Protein AF-A0A9X3EJ93-F1 (afdb_monomer_lite)

Organism: NCBI:txid889268

InterPro domains:
  IPR007197 Radical SAM [PF04055] (9-155)
  IPR007197 Radical SAM [SFLDS00029] (7-329)
  IPR013785 Aldolase-type TIM barrel [G3DSA:3.20.20.70] (2-348)
  IPR023867 Anaerobic sulphatase maturase, radical SAM [PTHR43273] (8-350)
  IPR026337 Alpha-ketoglutarate-HExxH-type peptide, beta-hydroxylase domain [TIGR04267] (682-859)
  IPR058240 Radical SAM superfamily [SSF102114] (10-313)

Foldseek 3Di:
DAAEEAQQAADDQFDQVLDLLVQLVLLVVTDPFFDLVLQVVLCVVPLGAHAYDHNASVVPPVVSVLVVLVSNCVRPVAYEYEHCQLNDDDVNLVSCVVSVYAYEHEAAAAAQLRCSSDNLDSVVSRVSSVNSVVSLLVCLQVVHHYEYEHEAWPRAQAPVRLVRRLVRVLVSLVSPHQEYEYHQRQPLDVVSCVVIHDDLVSLLVSVVSVVVSCVVRVSYDYQVLVLLLCLQVLHNPPHQQQQQLAAPQAGPRYFYQYRSRWTWDDCLLVSFSFTWHHWPAAANLLLLLQCPFDVVLQHQHPPLCCNRRVLTDLSQGVVSHSSGRHPNVSNSVSSSVVSCVVCVVVVHHTLSRDPCVLVLSLQQQVQNLVRHRDRSVVSVVCVVVVVDPRDSPSPPFRHWDKIKIWSTPVLCVPQVVLLVVLLVLLVPFDADDDPPLQPDDDPFSQLVCLAVFDFDEDEDDADLQQDCLCVVSSLHQHPTHDNHRHRPVVVVVSVVSLVVSCVVPVSSSVSSVVVSQWKWKWKDESQKIWIDTQTMIMITGGDHDSGIGMYIYQGPDHDDVGRATNDPPHHRPPPDDPQPDDPVVVVSSDDDSAPAQPPPPDDDDQQLLCLLDQDPVCSNLVLLLVLLCSRPVCVVVVLVVQLVPAPDADLVSLAGQDADPQADPVCPQKGFDDSPDVLQVLLLVLLVLPVRLNVNLSSFARYETEIDGPPDDLAAPPVDDAKDKDDDLNHTRYIYIYRRYSLNRNLRSQLRSQQSSCSSVQQDQQHRNFLFDFDQNDWFQALVCNVDTGGVSNSCSRLRSLLSSLLSLLSSLVPDDDLVVNVVSLVVNVSSLVSNVVSLVRCVVDTDGDPSNVSNNVSNSVSSVVSSVSSVVSNVVNVVVD

Secondary structure (DSSP, 8-state):
-EEEEETTTT--SS--TT-TTHHHHHTT---S---HHHHHHHHHT--S-EEE-SS-GGGS-HHHHHHHHHHHHHHHS-EEEEE-STT--HHHHHHHHHTTEEEEEE--SSGGGGTTS--SSHHHHHHHHHHHHHHHHHHHHTT--EEEEEEE-TTT-STTTHHHHHHHHHHHHHTT--EEEEEEPP-SSHHHHHHH---HHHHHHHHHHHHHHHHHSTTSEEHHHHHHHHHHTT--TTS-GGGS---TTT-SSEEEEETTS-EE--GGG-TTS---PPPSS---HHHHHHHHS-GGGT--TT-TTHHHHTT--GGGBGGG-TTSPBTTHHHHHHHHHHHHHHHHHTT---GGG-TTHHHHHHHHHHHHHTT----HHHHHHHHHTT-----S----SPPP-EEEEES-HHHHHHHHHHHHHHHHHHHHSPPPPPPGGGS-----SSGGGGG-PPBEEEE----GGG--TTGGGT--S-SSPPSSTT-HHHHHHHHHHHHHHHHH-HHHHHHHHHHHTS-EEEEEETTEEEEE-SSEEEEEE----SS-EEEEE--SSPPTTPPP-SSTTSPPPP---GGGS-GGGTTSS-S----PPP--TTPPPP-GGGGSS--TT-HHHHHHHHHHHHH-TTHHHHHHHHHHH-SEEETTTTEEE---SSS-TT-TTEEEPPTT-HHHHHHHHHHTTSHHHHHHHHHH--EEEEEEETT-----TTTS----EE--GGGTTEEEEE-SSHHHHHHHHHHHHHHHHHHHTTB-SS-BSSSB-S-TTSEEE-SS-TTSEEEHHHHHHHHHHHHHHHHHHHHHHHT---HHHHHHHHHHHHHHHHHHHHHHHHHHHH--B-HHHHHHHHHHHHHHHHHHHHHHHHHHHHTT--

pLDDT: mean 89.88, std 12.94, range [26.38, 98.69]

Radius of gyration: 32.21 Å; chains: 1; bounding box: 77×62×106 Å

Structure (mmCIF, N/CA/C/O backbone):
data_AF-A0A9X3EJ93-F1
#
_entry.id   AF-A0A9X3EJ93-F1
#
loop_
_atom_site.group_PDB
_atom_site.id
_atom_site.type_symbol
_atom_site.label_atom_id
_atom_site.label_alt_id
_atom_site.label_comp_id
_atom_site.label_asym_id
_atom_site.label_entity_id
_atom_site.label_seq_id
_atom_site.pdbx_PDB_ins_code
_atom_site.Cartn_x
_atom_site.Cartn_y
_atom_site.Cartn_z
_atom_site.occupancy
_atom_site.B_iso_or_equiv
_atom_site.auth_seq_id
_atom_site.auth_comp_id
_atom_site.auth_asym_id
_atom_site.auth_atom_id
_atom_site.pdbx_PDB_model_num
ATOM 1 N N . MET A 1 1 ? 1.593 -12.020 22.211 1.00 56.47 1 MET A N 1
ATOM 2 C CA . MET A 1 1 ? 2.128 -12.352 20.877 1.00 56.47 1 MET A CA 1
ATOM 3 C C . MET A 1 1 ? 1.219 -13.415 20.310 1.00 56.47 1 MET A C 1
ATOM 5 O O . MET A 1 1 ? 1.053 -14.423 20.987 1.00 56.47 1 MET A O 1
ATOM 9 N N . GLY A 1 2 ? 0.562 -13.152 19.185 1.00 81.50 2 GLY A N 1
ATOM 10 C CA . GLY A 1 2 ? -0.388 -14.089 18.581 1.00 81.50 2 GLY A CA 1
ATOM 11 C C . GLY A 1 2 ? 0.118 -14.597 17.238 1.00 81.50 2 GLY A C 1
ATOM 12 O O . GLY A 1 2 ? 0.875 -13.901 16.552 1.00 81.50 2 GLY A O 1
ATOM 13 N N . ILE A 1 3 ? -0.285 -15.810 16.878 1.00 94.38 3 ILE A N 1
ATOM 14 C CA . ILE A 1 3 ? -0.180 -16.284 15.500 1.00 94.38 3 ILE A CA 1
ATOM 15 C C . ILE A 1 3 ? -1.389 -15.735 14.734 1.00 94.38 3 ILE A C 1
ATOM 17 O O . ILE A 1 3 ? -2.518 -15.873 15.200 1.00 94.38 3 ILE A O 1
ATOM 21 N N . GLU A 1 4 ? -1.169 -15.098 13.587 1.00 95.62 4 GLU A N 1
ATOM 22 C CA . GLU A 1 4 ? -2.251 -14.663 12.695 1.00 95.62 4 GLU A CA 1
ATOM 23 C C . GLU A 1 4 ? -2.308 -15.602 11.498 1.00 95.62 4 GLU A C 1
ATOM 25 O O . GLU A 1 4 ? -1.418 -15.603 10.652 1.00 95.62 4 GLU A O 1
ATOM 30 N N . VAL A 1 5 ? -3.353 -16.417 11.428 1.00 96.75 5 VAL A N 1
ATOM 31 C CA . VAL A 1 5 ? -3.551 -17.357 10.325 1.00 96.75 5 VAL A CA 1
ATOM 32 C C . VAL A 1 5 ? -4.367 -16.657 9.249 1.00 96.75 5 VAL A C 1
ATOM 34 O O . VAL A 1 5 ? -5.484 -16.214 9.517 1.00 96.75 5 VAL A O 1
ATOM 37 N N . ARG A 1 6 ? -3.811 -16.554 8.038 1.00 95.25 6 ARG A N 1
ATOM 38 C CA . ARG A 1 6 ? -4.387 -15.834 6.893 1.00 95.25 6 ARG A CA 1
ATOM 39 C C . ARG A 1 6 ? -4.517 -16.771 5.687 1.00 95.25 6 ARG A C 1
ATOM 41 O O . ARG A 1 6 ? -3.750 -16.637 4.733 1.00 95.25 6 ARG A O 1
ATOM 48 N N . PRO A 1 7 ? -5.484 -17.712 5.667 1.00 94.75 7 PRO A N 1
ATOM 49 C CA . PRO A 1 7 ? -5.540 -18.726 4.612 1.00 94.75 7 PRO A CA 1
ATOM 50 C C . PRO A 1 7 ? -5.635 -18.110 3.208 1.00 94.75 7 PRO A C 1
ATOM 52 O O . PRO A 1 7 ? -4.952 -18.526 2.284 1.00 94.75 7 PRO A O 1
ATOM 55 N N . LEU A 1 8 ? -6.420 -17.043 3.052 1.00 92.31 8 LEU A N 1
ATOM 56 C CA . LEU A 1 8 ? -6.577 -16.320 1.784 1.00 92.31 8 LEU A CA 1
ATOM 57 C C . LEU A 1 8 ? -5.750 -15.021 1.722 1.00 92.31 8 LEU A C 1
ATOM 59 O O . LEU A 1 8 ? -6.073 -14.112 0.950 1.00 92.31 8 LEU A O 1
ATOM 63 N N . GLY A 1 9 ? -4.709 -14.907 2.553 1.00 92.00 9 GLY A N 1
ATOM 64 C CA . GLY A 1 9 ? -3.882 -13.709 2.672 1.00 92.00 9 GLY A CA 1
ATOM 65 C C . GLY A 1 9 ? -4.727 -12.457 2.924 1.00 92.00 9 GLY A C 1
ATOM 66 O O . GLY A 1 9 ? -5.535 -12.391 3.852 1.00 92.00 9 GLY A O 1
ATOM 67 N N . VAL A 1 10 ? -4.571 -11.454 2.059 1.00 90.69 10 VAL A N 1
ATOM 68 C CA . VAL A 1 10 ? -5.256 -10.152 2.158 1.00 90.69 10 VAL A CA 1
ATOM 69 C C . VAL A 1 10 ? -6.577 -10.075 1.391 1.00 90.69 10 VAL A C 1
ATOM 71 O O . VAL A 1 10 ? -7.129 -8.990 1.235 1.00 90.69 10 VAL A O 1
ATOM 74 N N . ARG A 1 11 ? -7.112 -11.184 0.873 1.00 91.00 11 ARG A N 1
ATOM 75 C CA . ARG A 1 11 ? -8.357 -11.175 0.089 1.00 91.00 11 ARG A CA 1
ATOM 76 C C . ARG A 1 11 ? -9.578 -10.852 0.958 1.00 91.00 11 ARG A C 1
ATOM 78 O O . ARG A 1 11 ? -9.720 -11.404 2.041 1.00 91.00 11 ARG A O 1
ATOM 85 N N . CYS A 1 12 ? -10.487 -10.008 0.465 1.00 92.94 12 CYS A N 1
ATOM 86 C CA . CYS A 1 12 ? -11.720 -9.614 1.163 1.00 92.94 12 CYS A CA 1
ATOM 87 C C . CYS A 1 12 ? -12.868 -9.378 0.169 1.00 92.94 12 CYS A C 1
ATOM 89 O O . CYS A 1 12 ? -12.625 -9.145 -1.015 1.00 92.94 12 CYS A O 1
ATOM 91 N N . ASN A 1 13 ? -14.105 -9.425 0.661 1.00 92.50 13 ASN A N 1
ATOM 92 C CA . ASN A 1 13 ? -15.338 -9.161 -0.088 1.00 92.50 13 ASN A CA 1
ATOM 93 C C . ASN A 1 13 ? -15.761 -7.681 -0.104 1.00 92.50 13 ASN A C 1
ATOM 95 O O . ASN A 1 13 ? -16.669 -7.325 -0.850 1.00 92.50 13 ASN A O 1
ATOM 99 N N . ILE A 1 14 ? -15.112 -6.830 0.693 1.00 91.38 14 ILE A N 1
ATOM 100 C CA . ILE A 1 14 ? -15.251 -5.369 0.644 1.00 91.38 14 ILE A CA 1
ATOM 101 C C . ILE A 1 14 ? -13.889 -4.717 0.369 1.00 91.38 14 ILE A C 1
ATOM 103 O O . ILE A 1 14 ? -12.831 -5.340 0.529 1.00 91.38 14 ILE A O 1
ATOM 107 N N . GLY A 1 15 ? -13.918 -3.461 -0.068 1.00 91.44 15 GLY A N 1
ATOM 108 C CA . GLY A 1 15 ? -12.743 -2.667 -0.418 1.00 91.44 15 GLY A CA 1
ATOM 109 C C . GLY A 1 15 ? -12.712 -1.363 0.365 1.00 91.44 15 GLY A C 1
ATOM 110 O O . GLY A 1 15 ? -12.912 -0.304 -0.225 1.00 91.44 15 GLY A O 1
ATOM 111 N N . CYS A 1 16 ? -12.485 -1.435 1.685 1.00 92.69 16 CYS A N 1
ATOM 112 C CA . CYS A 1 16 ? -12.379 -0.238 2.523 1.00 92.69 16 CYS A CA 1
ATOM 113 C C . CYS A 1 16 ? -11.343 0.726 1.934 1.00 92.69 16 CYS A C 1
ATOM 115 O O . CYS A 1 16 ? -10.216 0.324 1.632 1.00 92.69 16 CYS A O 1
ATOM 117 N N . GLN A 1 17 ? -11.711 1.999 1.795 1.00 89.56 17 GLN A N 1
ATOM 118 C CA . GLN A 1 17 ? -10.879 2.953 1.053 1.00 89.56 17 GLN A CA 1
ATOM 119 C C . GLN A 1 17 ? -9.556 3.266 1.761 1.00 89.56 17 GLN A C 1
ATOM 121 O O . GLN A 1 17 ? -8.587 3.627 1.107 1.00 89.56 17 GLN A O 1
ATOM 126 N N . TYR A 1 18 ? -9.503 3.069 3.078 1.00 90.38 18 TYR A N 1
ATOM 127 C CA . TYR A 1 18 ? -8.316 3.275 3.907 1.00 90.38 18 TYR A CA 1
ATOM 128 C C . TYR A 1 18 ? -7.540 1.994 4.240 1.00 90.38 18 TYR A C 1
ATOM 130 O O . TYR A 1 18 ? -6.658 2.012 5.094 1.00 90.38 18 TYR A O 1
ATOM 138 N N . CYS A 1 19 ? -7.909 0.844 3.669 1.00 91.56 19 CYS A N 1
ATOM 139 C CA . CYS A 1 19 ? -7.338 -0.432 4.092 1.00 91.56 19 CYS A CA 1
ATOM 140 C C . CYS A 1 19 ? -5.816 -0.465 3.882 1.00 91.56 19 CYS A C 1
ATOM 142 O O . CYS A 1 19 ? -5.356 -0.491 2.742 1.00 91.56 19 CYS A O 1
ATOM 144 N N . TYR A 1 20 ? -5.047 -0.587 4.968 1.00 88.94 20 TYR A N 1
ATOM 145 C CA . TYR A 1 20 ? -3.577 -0.656 4.912 1.00 88.94 20 TYR A CA 1
ATOM 146 C C . TYR A 1 20 ? -3.042 -1.875 4.133 1.00 88.94 20 TYR A C 1
ATOM 148 O O . TYR A 1 20 ? -1.869 -1.959 3.787 1.00 88.94 20 TYR A O 1
ATOM 156 N N . GLN A 1 21 ? -3.903 -2.860 3.851 1.00 89.75 21 GLN A N 1
ATOM 157 C CA . GLN A 1 21 ? -3.575 -4.026 3.025 1.00 89.75 21 GLN A CA 1
ATOM 158 C C . GLN A 1 21 ? -3.773 -3.780 1.515 1.00 89.75 21 GLN A C 1
ATOM 160 O O . GLN A 1 21 ? -3.529 -4.687 0.719 1.00 89.75 21 GLN A O 1
ATOM 165 N N . ASN A 1 22 ? -4.239 -2.597 1.089 1.00 87.56 22 ASN A N 1
ATOM 166 C CA . ASN A 1 22 ? -4.418 -2.277 -0.333 1.00 87.56 22 ASN A CA 1
ATOM 167 C C . ASN A 1 22 ? -3.111 -2.407 -1.135 1.00 87.56 22 ASN A C 1
ATOM 169 O O . ASN A 1 22 ? -3.149 -3.101 -2.150 1.00 87.56 22 ASN A O 1
ATOM 173 N N . PRO A 1 23 ? -1.942 -1.925 -0.659 1.00 86.12 23 PRO A N 1
ATOM 174 C CA . PRO A 1 23 ? -0.677 -2.151 -1.358 1.00 86.12 23 PRO A CA 1
ATOM 175 C C . PRO A 1 23 ? -0.391 -3.632 -1.643 1.00 86.12 23 PRO A C 1
ATOM 177 O O . PRO A 1 23 ? 0.069 -3.973 -2.728 1.00 86.12 23 PRO A O 1
ATOM 180 N N . GLN A 1 24 ? -0.713 -4.537 -0.709 1.00 87.25 24 GLN A N 1
ATOM 181 C CA . GLN A 1 24 ? -0.532 -5.986 -0.894 1.00 87.25 24 GLN A CA 1
ATOM 182 C C . GLN A 1 24 ? -1.488 -6.565 -1.950 1.00 87.25 24 GLN A C 1
ATOM 184 O O . GLN A 1 24 ? -1.129 -7.495 -2.674 1.00 87.25 24 GLN A O 1
ATOM 189 N N . ARG A 1 25 ? -2.706 -6.019 -2.067 1.00 86.12 25 ARG A N 1
ATOM 190 C CA . ARG A 1 25 ? -3.660 -6.405 -3.120 1.00 86.12 25 ARG A CA 1
ATOM 191 C C . ARG A 1 25 ? -3.220 -5.897 -4.485 1.00 86.12 25 ARG A C 1
ATOM 193 O O . ARG A 1 25 ? -3.247 -6.666 -5.444 1.00 86.12 25 ARG A O 1
ATOM 200 N N . ASP A 1 26 ? -2.773 -4.648 -4.542 1.00 82.81 26 ASP A N 1
ATOM 201 C CA . ASP A 1 26 ? -2.318 -3.981 -5.762 1.00 82.81 26 ASP A CA 1
ATOM 202 C C . ASP A 1 26 ? -1.024 -4.603 -6.300 1.00 82.81 26 ASP A C 1
ATOM 204 O O . ASP A 1 26 ? -0.853 -4.725 -7.512 1.00 82.81 26 ASP A O 1
ATOM 208 N N . ALA A 1 27 ? -0.150 -5.084 -5.410 1.00 83.56 27 ALA A N 1
ATOM 209 C CA . ALA A 1 27 ? 1.037 -5.858 -5.766 1.00 83.56 27 ALA A CA 1
ATOM 210 C C . ALA A 1 27 ? 0.713 -7.217 -6.410 1.00 83.56 27 ALA A C 1
ATOM 212 O O . ALA A 1 27 ? 1.582 -7.827 -7.025 1.00 83.56 27 ALA A O 1
ATOM 213 N N . GLY A 1 28 ? -0.522 -7.716 -6.289 1.00 78.50 28 GLY A N 1
ATOM 214 C CA . GLY A 1 28 ? -0.966 -8.932 -6.971 1.00 78.50 28 GLY A CA 1
ATOM 215 C C . GLY A 1 28 ? -0.454 -10.248 -6.374 1.00 78.50 28 GLY A C 1
ATOM 216 O O . GLY A 1 28 ? -0.796 -11.308 -6.903 1.00 78.50 28 GLY A O 1
ATOM 217 N N . ASN A 1 29 ? 0.271 -10.208 -5.250 1.00 75.06 29 ASN A N 1
ATOM 218 C CA . ASN A 1 29 ? 0.803 -11.383 -4.539 1.00 75.06 29 ASN A CA 1
ATOM 219 C C . ASN A 1 29 ? -0.255 -12.118 -3.687 1.00 75.06 29 ASN A C 1
ATOM 221 O O . ASN A 1 29 ? 0.070 -12.811 -2.727 1.00 75.06 29 ASN A O 1
ATOM 225 N N . VAL A 1 30 ? -1.544 -11.944 -3.988 1.00 71.12 30 VAL A N 1
ATOM 226 C CA . VAL A 1 30 ? -2.630 -12.491 -3.167 1.00 71.12 30 VAL A CA 1
ATOM 227 C C . VAL A 1 30 ? -2.809 -13.980 -3.454 1.00 71.12 30 VAL A C 1
ATOM 229 O O . VAL A 1 30 ? -3.121 -14.375 -4.583 1.00 71.12 30 VAL A O 1
ATOM 232 N N . ALA A 1 31 ? -2.666 -14.803 -2.413 1.00 69.50 31 ALA A N 1
ATOM 233 C CA . ALA A 1 31 ? -2.884 -16.241 -2.489 1.00 69.50 31 ALA A CA 1
ATOM 234 C C . ALA A 1 31 ? -4.291 -16.563 -3.029 1.00 69.50 31 ALA A C 1
ATOM 236 O O . ALA A 1 31 ? -5.313 -16.093 -2.523 1.00 69.50 31 ALA A O 1
ATOM 237 N N . ARG A 1 32 ? -4.352 -17.375 -4.093 1.00 69.88 32 ARG A N 1
ATOM 238 C CA . ARG A 1 32 ? -5.619 -17.838 -4.695 1.00 69.88 32 ARG A CA 1
ATOM 239 C C . ARG A 1 32 ? -6.115 -19.157 -4.110 1.00 69.88 32 ARG A C 1
ATOM 241 O O . ARG A 1 32 ? -7.277 -19.504 -4.309 1.00 69.88 32 ARG A O 1
ATOM 248 N N . ARG A 1 33 ? -5.220 -19.902 -3.468 1.00 83.75 33 ARG A N 1
ATOM 249 C CA . ARG A 1 33 ? -5.430 -21.231 -2.895 1.00 83.75 33 ARG A CA 1
ATOM 250 C C . ARG A 1 33 ? -4.765 -21.270 -1.525 1.00 83.75 33 ARG A C 1
ATOM 252 O O . ARG A 1 33 ? -3.841 -20.498 -1.284 1.00 83.75 33 ARG A O 1
ATOM 259 N N . TYR A 1 34 ? -5.241 -22.171 -0.682 1.00 94.19 34 TYR A N 1
ATOM 260 C CA . TYR A 1 34 ? -4.666 -22.480 0.618 1.00 94.19 34 TYR A CA 1
ATOM 261 C C . TYR A 1 34 ? -4.685 -23.993 0.830 1.00 94.19 34 TYR A C 1
ATOM 263 O O . TYR A 1 34 ? -5.449 -24.704 0.174 1.00 94.19 34 TYR A O 1
ATOM 271 N N . ASP A 1 35 ? -3.836 -24.461 1.731 1.00 96.19 35 ASP A N 1
ATOM 272 C CA . ASP A 1 35 ? -3.716 -25.835 2.186 1.00 96.19 35 ASP A CA 1
ATOM 273 C C . ASP A 1 35 ? -3.872 -25.843 3.713 1.00 96.19 35 ASP A C 1
ATOM 275 O O . ASP A 1 35 ? -2.984 -25.425 4.460 1.00 96.19 35 ASP A O 1
ATOM 279 N N . VAL A 1 36 ? -5.031 -26.312 4.181 1.00 97.19 36 VAL A N 1
ATOM 280 C CA . VAL A 1 36 ? -5.331 -26.413 5.617 1.00 97.19 36 VAL A CA 1
ATOM 281 C C . VAL A 1 36 ? -4.353 -27.345 6.325 1.00 97.19 36 VAL A C 1
ATOM 283 O O . VAL A 1 36 ? -3.990 -27.066 7.462 1.00 97.19 36 VAL A O 1
ATOM 286 N N . GLU A 1 37 ? -3.877 -28.406 5.670 1.00 97.75 37 GLU A N 1
ATOM 287 C CA . GLU A 1 37 ? -2.904 -29.319 6.275 1.00 97.75 37 GLU A CA 1
ATOM 288 C C . GLU A 1 37 ? -1.559 -28.629 6.477 1.00 97.75 37 GLU A C 1
ATOM 290 O O . GLU A 1 37 ? -0.913 -28.813 7.506 1.00 97.75 37 GLU A O 1
ATOM 295 N N . ALA A 1 38 ? -1.125 -27.816 5.511 1.00 96.62 38 ALA A N 1
ATOM 296 C CA . ALA A 1 38 ? 0.097 -27.031 5.652 1.00 96.62 38 ALA A CA 1
ATOM 297 C C . ALA A 1 38 ? -0.002 -26.039 6.812 1.00 96.62 38 ALA A C 1
ATOM 299 O O . ALA A 1 38 ? 0.922 -25.951 7.621 1.00 96.62 38 ALA A O 1
ATOM 300 N N . ILE A 1 39 ? -1.141 -25.354 6.935 1.00 97.56 39 ILE A N 1
ATOM 301 C CA . ILE A 1 39 ? -1.416 -24.452 8.056 1.00 97.56 39 ILE A CA 1
ATOM 302 C C . ILE A 1 39 ? -1.389 -25.227 9.381 1.00 97.56 39 ILE A C 1
ATOM 304 O O . ILE A 1 39 ? -0.672 -24.833 10.300 1.00 97.56 39 ILE A O 1
ATOM 308 N N . LEU A 1 40 ? -2.117 -26.344 9.482 1.00 97.75 40 LEU A N 1
ATOM 309 C CA . LEU A 1 40 ? -2.183 -27.160 10.697 1.00 97.75 40 LEU A CA 1
ATOM 310 C C . LEU A 1 40 ? -0.811 -27.706 11.102 1.00 97.75 40 LEU A C 1
ATOM 312 O O . LEU A 1 40 ? -0.473 -27.631 12.276 1.00 97.75 40 LEU A O 1
ATOM 316 N N . ARG A 1 41 ? 0.030 -28.157 10.159 1.00 97.25 41 ARG A N 1
ATOM 317 C CA . ARG A 1 41 ? 1.413 -28.585 10.460 1.00 97.25 41 ARG A CA 1
ATOM 318 C C . ARG A 1 41 ? 2.236 -27.478 11.123 1.00 97.25 41 ARG A C 1
ATOM 320 O O . ARG A 1 41 ? 3.029 -27.746 12.022 1.00 97.25 41 ARG A O 1
ATOM 327 N N . VAL A 1 42 ? 2.061 -26.234 10.682 1.00 96.12 42 VAL A N 1
ATOM 328 C CA . VAL A 1 42 ? 2.781 -25.077 11.238 1.00 96.12 42 VAL A CA 1
ATOM 329 C C . VAL A 1 42 ? 2.258 -24.713 12.623 1.00 96.12 42 VAL A C 1
ATOM 331 O O . VAL A 1 42 ? 3.055 -24.345 13.488 1.00 96.12 42 VAL A O 1
ATOM 334 N N . LEU A 1 43 ? 0.943 -24.822 12.829 1.00 96.25 43 LEU A N 1
ATOM 335 C CA . LEU A 1 43 ? 0.298 -24.592 14.120 1.00 96.25 43 LEU A CA 1
ATOM 336 C C . LEU A 1 43 ? 0.627 -25.693 15.136 1.00 96.25 43 LEU A C 1
ATOM 338 O O . LEU A 1 43 ? 0.886 -25.383 16.290 1.00 96.25 43 LEU A O 1
ATOM 342 N N . GLU A 1 44 ? 0.703 -26.956 14.718 1.00 96.44 44 GLU A N 1
ATOM 343 C CA . GLU A 1 44 ? 1.130 -28.076 15.568 1.00 96.44 44 GLU A CA 1
ATOM 344 C C . GLU A 1 44 ? 2.545 -27.842 16.121 1.00 96.44 44 GLU A C 1
ATOM 346 O O . GLU A 1 44 ? 2.819 -28.055 17.302 1.00 96.44 44 GLU A O 1
ATOM 351 N N . ALA A 1 45 ? 3.439 -27.317 15.277 1.00 95.31 45 ALA A N 1
ATOM 352 C CA . ALA A 1 45 ? 4.811 -26.994 15.650 1.00 95.31 45 ALA A CA 1
ATOM 353 C C . ALA A 1 45 ? 4.951 -25.726 16.524 1.00 95.31 45 ALA A C 1
ATOM 355 O O . ALA A 1 45 ? 6.051 -25.437 16.998 1.00 95.31 45 ALA A O 1
ATOM 356 N N . ASP A 1 46 ? 3.885 -24.943 16.731 1.00 92.50 46 ASP A N 1
ATOM 357 C CA . ASP A 1 46 ? 3.915 -23.679 17.475 1.00 92.50 46 ASP A CA 1
ATOM 358 C C . ASP A 1 46 ? 2.871 -23.676 18.601 1.00 92.50 46 ASP A C 1
ATOM 360 O O . ASP A 1 46 ? 1.682 -23.506 18.350 1.00 92.50 46 ASP A O 1
ATOM 364 N N . PRO A 1 47 ? 3.275 -23.798 19.877 1.00 91.00 47 PRO A N 1
ATOM 365 C CA . PRO A 1 47 ? 2.332 -23.999 20.978 1.00 91.00 47 PRO A CA 1
ATOM 366 C C . PRO A 1 47 ? 1.500 -22.753 21.325 1.00 91.00 47 PRO A C 1
ATOM 368 O O . PRO A 1 47 ? 0.691 -22.789 22.256 1.00 91.00 47 PRO A O 1
ATOM 371 N N . ARG A 1 48 ? 1.725 -21.619 20.651 1.00 93.50 48 ARG A N 1
ATOM 372 C CA . ARG A 1 48 ? 1.029 -20.360 20.933 1.00 93.50 48 ARG A CA 1
ATOM 373 C C . ARG A 1 48 ? -0.373 -20.367 20.313 1.00 93.50 48 ARG A C 1
ATOM 375 O O . ARG A 1 48 ? -0.536 -20.838 19.194 1.00 93.50 48 ARG A O 1
ATOM 382 N N . PRO A 1 49 ? -1.369 -19.751 20.973 1.00 94.38 49 PRO A N 1
ATOM 383 C CA . PRO A 1 49 ? -2.694 -19.609 20.389 1.00 94.38 49 PRO A CA 1
ATOM 384 C C . PRO A 1 49 ? -2.662 -18.740 19.128 1.00 94.38 49 PRO A C 1
ATOM 386 O O . PRO A 1 49 ? -1.898 -17.768 19.029 1.00 94.38 49 PRO A O 1
ATOM 389 N N . PHE A 1 50 ? -3.557 -19.058 18.197 1.00 95.94 50 PHE A N 1
ATOM 390 C CA . PHE A 1 50 ? -3.725 -18.323 16.952 1.00 95.94 50 PHE A CA 1
ATOM 391 C C . PHE A 1 50 ? -5.064 -17.579 16.891 1.00 95.94 50 PHE A C 1
ATOM 393 O O . PHE A 1 50 ? -6.013 -17.862 17.625 1.00 95.94 50 PHE A O 1
ATOM 400 N N . SER A 1 51 ? -5.124 -16.598 15.998 1.00 95.94 51 SER A N 1
ATOM 401 C CA . SER A 1 51 ? -6.351 -15.947 15.558 1.00 95.94 51 SER A CA 1
ATOM 402 C C . SER A 1 51 ? -6.488 -16.142 14.059 1.00 95.94 51 SER A C 1
ATOM 404 O O . SER A 1 51 ? -5.518 -15.960 13.320 1.00 95.94 51 SER A O 1
ATOM 406 N N . LEU A 1 52 ? -7.698 -16.448 13.602 1.00 97.38 52 LEU A N 1
ATOM 407 C CA . LEU A 1 52 ? -8.010 -16.321 12.185 1.00 97.38 52 LEU A CA 1
ATOM 408 C C . LEU A 1 52 ? -8.082 -14.833 11.831 1.00 97.38 52 LEU A C 1
ATOM 410 O O . LEU A 1 52 ? -8.740 -14.045 12.518 1.00 97.38 52 LEU A O 1
ATOM 414 N N . PHE A 1 53 ? -7.349 -14.458 10.792 1.00 94.12 53 PHE A N 1
ATOM 415 C CA . PHE A 1 53 ? -7.158 -13.087 10.335 1.00 94.12 53 PHE A CA 1
ATOM 416 C C . PHE A 1 53 ? -7.060 -13.068 8.797 1.00 94.12 53 PHE A C 1
ATOM 418 O O . PHE A 1 53 ? -7.228 -14.091 8.135 1.00 94.12 53 PHE A O 1
ATOM 425 N N . GLY A 1 54 ? -6.792 -11.905 8.206 1.00 85.44 54 GLY A N 1
ATOM 426 C CA . GLY A 1 54 ? -6.575 -11.743 6.767 1.00 85.44 54 GLY A CA 1
ATOM 427 C C . GLY A 1 54 ? -7.283 -10.509 6.228 1.00 85.44 54 GLY A C 1
ATOM 428 O O . GLY A 1 54 ? -7.461 -9.536 6.957 1.00 85.44 54 GLY A O 1
ATOM 429 N N . GLY A 1 55 ? -7.678 -10.546 4.954 1.00 88.25 55 GLY A N 1
ATOM 430 C CA . GLY A 1 55 ? -8.619 -9.561 4.417 1.00 88.25 55 GLY A CA 1
ATOM 431 C C . GLY A 1 55 ? -10.034 -9.782 4.968 1.00 88.25 55 GLY A C 1
ATOM 432 O O . GLY A 1 55 ? -10.563 -8.926 5.666 1.00 88.25 55 GLY A O 1
ATOM 433 N N . GLU A 1 56 ? -10.654 -10.926 4.666 1.00 95.62 56 GLU A N 1
ATOM 434 C CA . GLU A 1 56 ? -11.858 -11.428 5.345 1.00 95.62 56 GLU A CA 1
ATOM 435 C C . GLU A 1 56 ? -11.714 -12.927 5.618 1.00 95.62 56 GLU A C 1
ATOM 437 O O . GLU A 1 56 ? -11.701 -13.733 4.686 1.00 95.62 56 GLU A O 1
ATOM 442 N N . ALA A 1 57 ? -11.615 -13.299 6.897 1.00 96.12 57 ALA A N 1
ATOM 443 C CA . ALA A 1 57 ? -11.401 -14.682 7.316 1.00 96.12 57 ALA A CA 1
ATOM 444 C C . ALA A 1 57 ? -12.591 -15.593 6.972 1.00 96.12 57 ALA A C 1
ATOM 446 O O . ALA A 1 57 ? -12.387 -16.746 6.598 1.00 96.12 57 ALA A O 1
ATOM 447 N N . LEU A 1 58 ? -13.823 -15.075 7.025 1.00 97.19 58 LEU A N 1
ATOM 448 C CA . LEU A 1 58 ? -15.037 -15.856 6.759 1.00 97.19 58 LEU A CA 1
ATOM 449 C C . LEU A 1 58 ? -15.292 -16.115 5.263 1.00 97.19 58 LEU A C 1
ATOM 451 O O . LEU A 1 58 ? -16.310 -16.689 4.896 1.00 97.19 58 LEU A O 1
ATOM 455 N N . LEU A 1 59 ? -14.368 -15.716 4.379 1.00 95.62 59 LEU A N 1
ATOM 456 C CA . LEU A 1 59 ? -14.348 -16.194 2.992 1.00 95.62 59 LEU A CA 1
ATOM 457 C C . LEU A 1 59 ? -13.873 -17.645 2.868 1.00 95.62 59 LEU A C 1
ATOM 459 O O . LEU A 1 59 ? -14.078 -18.262 1.821 1.00 95.62 59 LEU A O 1
ATOM 463 N N . VAL A 1 60 ? -13.197 -18.168 3.891 1.00 95.75 60 VAL A N 1
ATOM 464 C CA . VAL A 1 60 ? -12.812 -19.577 3.952 1.00 95.75 60 VAL A CA 1
ATOM 465 C C . VAL A 1 60 ? -14.085 -20.414 4.160 1.00 95.75 60 VAL A C 1
ATOM 467 O O . VAL A 1 60 ? -14.888 -20.071 5.026 1.00 95.75 60 VAL A O 1
ATOM 470 N N . PRO A 1 61 ? -14.299 -21.494 3.385 1.00 96.38 61 PRO A N 1
ATOM 471 C CA . PRO A 1 61 ? -15.383 -22.445 3.595 1.00 96.38 61 PRO A CA 1
ATOM 472 C C . PRO A 1 61 ? -15.518 -22.865 5.060 1.00 96.38 61 PRO A C 1
ATOM 474 O O . PRO A 1 61 ? -14.528 -23.201 5.711 1.00 96.38 61 PRO A O 1
ATOM 477 N N . LEU A 1 62 ? -16.757 -22.897 5.558 1.00 97.62 62 LEU A N 1
ATOM 478 C CA . LEU A 1 62 ? -17.038 -23.169 6.968 1.00 97.62 62 LEU A CA 1
ATOM 479 C C . LEU A 1 62 ? -16.427 -24.491 7.447 1.00 97.62 62 LEU A C 1
ATOM 481 O O . LEU A 1 62 ? -15.854 -24.519 8.526 1.00 97.62 62 LEU A O 1
ATOM 485 N N . ALA A 1 63 ? -16.457 -25.546 6.629 1.00 97.81 63 ALA A N 1
ATOM 486 C CA . ALA A 1 63 ? -15.853 -26.833 6.980 1.00 97.81 63 ALA A CA 1
ATOM 487 C C . ALA A 1 63 ? -14.355 -26.713 7.322 1.00 97.81 63 ALA A C 1
ATOM 489 O O . ALA A 1 63 ? -13.890 -27.312 8.285 1.00 97.81 63 ALA A O 1
ATOM 490 N N . ASP A 1 64 ? -13.597 -25.896 6.586 1.00 98.12 64 ASP A N 1
ATOM 491 C CA . ASP A 1 64 ? -12.176 -25.675 6.867 1.00 98.12 64 ASP A CA 1
ATOM 492 C C . ASP A 1 64 ? -11.963 -24.756 8.079 1.00 98.12 64 ASP A C 1
ATOM 494 O O . ASP A 1 64 ? -11.040 -24.977 8.867 1.00 98.12 64 ASP A O 1
ATOM 498 N N . LEU A 1 65 ? -12.838 -23.762 8.276 1.00 98.44 65 LEU A N 1
ATOM 499 C CA . LEU A 1 65 ? -12.846 -22.943 9.493 1.00 98.44 65 LEU A CA 1
ATOM 500 C C . LEU A 1 65 ? -13.088 -23.801 10.740 1.00 98.44 65 LEU A C 1
ATOM 502 O O . LEU A 1 65 ? -12.364 -23.667 11.723 1.00 98.44 65 LEU A O 1
ATOM 506 N N . GLU A 1 66 ? -14.064 -24.710 10.694 1.00 98.44 66 GLU A N 1
ATOM 507 C CA . GLU A 1 66 ? -14.380 -25.632 11.786 1.00 98.44 66 GLU A CA 1
ATOM 508 C C . GLU A 1 66 ? -13.213 -26.569 12.097 1.00 98.44 66 GLU A C 1
ATOM 510 O O . GLU A 1 66 ? -12.965 -26.843 13.266 1.00 98.44 66 GLU A O 1
ATOM 515 N N . ARG A 1 67 ? -12.444 -27.008 11.093 1.00 98.44 67 ARG A N 1
ATOM 516 C CA . ARG A 1 67 ? -11.227 -27.807 11.314 1.00 98.44 67 ARG A CA 1
ATOM 517 C C . ARG A 1 67 ? -10.152 -27.024 12.061 1.00 98.44 67 ARG A C 1
ATOM 519 O O . ARG A 1 67 ? -9.599 -27.525 13.038 1.00 98.44 67 ARG A O 1
ATOM 526 N N . LEU A 1 68 ? -9.885 -25.787 11.640 1.00 98.31 68 LEU A N 1
ATOM 527 C CA . LEU A 1 68 ? -8.938 -24.907 12.331 1.00 98.31 68 LEU A CA 1
ATOM 528 C C . LEU A 1 68 ? -9.420 -24.611 13.758 1.00 98.31 68 LEU A C 1
ATOM 530 O O . LEU A 1 68 ? -8.649 -24.705 14.709 1.00 98.31 68 LEU A O 1
ATOM 534 N N . TRP A 1 69 ? -10.703 -24.305 13.939 1.00 98.50 69 TRP A N 1
ATOM 535 C CA . TRP A 1 69 ? -11.255 -24.025 15.260 1.00 98.50 69 TRP A CA 1
ATOM 536 C C . TRP A 1 69 ? -11.359 -25.254 16.163 1.00 98.50 69 TRP A C 1
ATOM 538 O O . TRP A 1 69 ? -11.203 -25.108 17.375 1.00 98.50 69 TRP A O 1
ATOM 548 N N . ALA A 1 70 ? -11.582 -26.449 15.617 1.00 98.62 70 ALA A N 1
ATOM 549 C CA . ALA A 1 70 ? -11.506 -27.700 16.366 1.00 98.62 70 ALA A CA 1
ATOM 550 C C . ALA A 1 70 ? -10.097 -27.883 16.937 1.00 98.62 70 ALA A C 1
ATOM 552 O O . ALA A 1 70 ? -9.957 -28.067 18.144 1.00 98.62 70 ALA A O 1
ATOM 553 N N . PHE A 1 71 ? -9.072 -27.697 16.099 1.00 98.19 71 PHE A N 1
ATOM 554 C CA . PHE A 1 71 ? -7.677 -27.715 16.530 1.00 98.19 71 PHE A CA 1
ATOM 555 C C . PHE A 1 71 ? -7.403 -26.679 17.635 1.00 98.19 71 PHE A C 1
ATOM 557 O O . PHE A 1 71 ? -6.863 -27.012 18.689 1.00 98.19 71 PHE A O 1
ATOM 564 N N . GLY A 1 72 ? -7.825 -25.423 17.455 1.00 97.56 72 GLY A N 1
ATOM 565 C CA . GLY A 1 72 ? -7.617 -24.385 18.472 1.00 97.56 72 GLY A CA 1
ATOM 566 C C . GLY A 1 72 ? -8.407 -24.615 19.767 1.00 97.56 72 GLY A C 1
ATOM 567 O O . GLY A 1 72 ? -7.918 -24.304 20.856 1.00 97.56 72 GLY A O 1
ATOM 568 N N . LEU A 1 73 ? -9.599 -25.215 19.683 1.00 98.19 73 LEU A N 1
ATOM 569 C CA . LEU A 1 73 ? -10.382 -25.618 20.850 1.00 98.19 73 LEU A CA 1
ATOM 570 C C . LEU A 1 73 ? -9.664 -26.723 21.631 1.00 98.19 73 LEU A C 1
ATOM 572 O O . LEU A 1 73 ? -9.529 -26.602 22.847 1.00 98.19 73 LEU A O 1
ATOM 576 N N . GLU A 1 74 ? -9.196 -27.762 20.944 1.00 97.88 74 GLU A N 1
ATOM 577 C CA . GLU A 1 74 ? -8.469 -28.882 21.544 1.00 97.88 74 GLU A CA 1
ATOM 578 C C . GLU A 1 74 ? -7.154 -28.416 22.183 1.00 97.88 74 GLU A C 1
ATOM 580 O O . GLU A 1 74 ? -6.866 -28.737 23.336 1.00 97.88 74 GLU A O 1
ATOM 585 N N . ARG A 1 75 ? -6.379 -27.590 21.470 1.00 96.50 75 ARG A N 1
ATOM 586 C CA . ARG A 1 75 ? -5.032 -27.193 21.894 1.00 96.50 75 ARG A CA 1
ATOM 587 C C . ARG A 1 75 ? -5.005 -26.050 22.908 1.00 96.50 75 ARG A C 1
ATOM 589 O O . ARG A 1 75 ? -4.097 -25.996 23.740 1.00 96.50 75 ARG A O 1
ATOM 596 N N . HIS A 1 76 ? -5.955 -25.117 22.827 1.00 95.88 76 HIS A N 1
ATOM 597 C CA . HIS A 1 76 ? -5.924 -23.854 23.581 1.00 95.88 76 HIS A CA 1
ATOM 598 C C . HIS A 1 76 ? -7.227 -23.532 24.328 1.00 95.88 76 HIS A C 1
ATOM 600 O O . HIS A 1 76 ? -7.307 -22.505 25.006 1.00 95.88 76 HIS A O 1
ATOM 606 N N . GLY A 1 77 ? -8.256 -24.375 24.217 1.00 96.69 77 GLY A N 1
ATOM 607 C CA . GLY A 1 77 ? -9.540 -24.193 24.899 1.00 96.69 77 GLY A CA 1
ATOM 608 C C . GLY A 1 77 ? -10.475 -23.165 24.254 1.00 96.69 77 GLY A C 1
ATOM 609 O O . GLY A 1 77 ? -11.533 -22.874 24.818 1.00 96.69 77 GLY A O 1
ATOM 610 N N . GLY A 1 78 ? -10.120 -22.612 23.093 1.00 96.44 78 GLY A N 1
ATOM 611 C CA . GLY A 1 78 ? -10.955 -21.677 22.345 1.00 96.44 78 GLY A CA 1
ATOM 612 C C . GLY A 1 78 ? -10.181 -20.921 21.273 1.00 96.44 78 GLY A C 1
ATOM 613 O O . GLY A 1 78 ? -8.977 -21.094 21.102 1.00 96.44 78 GLY A O 1
ATOM 614 N N . ASN A 1 79 ? -10.889 -20.049 20.561 1.00 97.56 79 ASN A N 1
ATOM 615 C CA . ASN A 1 79 ? -10.401 -19.443 19.326 1.00 97.56 79 ASN A CA 1
ATOM 616 C C . ASN A 1 79 ? -10.648 -17.934 19.293 1.00 97.56 79 ASN A C 1
ATOM 618 O O . ASN A 1 79 ? -11.442 -17.399 20.069 1.00 97.56 79 ASN A O 1
ATOM 622 N N . THR A 1 80 ? -9.998 -17.248 18.356 1.00 97.56 80 THR A N 1
ATOM 623 C CA . THR A 1 80 ? -10.295 -15.850 18.025 1.00 97.56 80 THR A CA 1
ATOM 624 C C . THR A 1 80 ? -10.398 -15.699 16.507 1.00 97.56 80 THR A C 1
ATOM 626 O O . THR A 1 80 ? -9.662 -16.353 15.765 1.00 97.56 80 THR A O 1
ATOM 629 N N . VAL A 1 81 ? -11.306 -14.846 16.037 1.00 98.19 81 VAL A N 1
ATOM 630 C CA . VAL A 1 81 ? -11.416 -14.450 14.626 1.00 98.19 81 VAL A CA 1
ATOM 631 C C . VAL A 1 81 ? -11.590 -12.940 14.519 1.00 98.19 81 VAL A C 1
ATOM 633 O O . VAL A 1 81 ? -12.322 -12.351 15.312 1.00 98.19 81 VAL A O 1
ATOM 636 N N . GLN A 1 82 ? -10.945 -12.319 13.533 1.00 97.75 82 GLN A N 1
ATOM 637 C CA . GLN A 1 82 ? -11.244 -10.952 13.107 1.00 97.75 82 GLN A CA 1
ATOM 638 C C . GLN A 1 82 ? -12.010 -10.989 11.780 1.00 97.75 82 GLN A C 1
ATOM 640 O O . GLN A 1 82 ? -11.544 -11.585 10.811 1.00 97.75 82 GLN A O 1
ATOM 645 N N . THR A 1 83 ? -13.168 -10.334 11.728 1.00 98.31 83 THR A N 1
ATOM 646 C CA . THR A 1 83 ? -14.041 -10.277 10.545 1.00 98.31 83 THR A CA 1
ATOM 647 C C . THR A 1 83 ? -14.574 -8.860 10.318 1.00 98.31 83 THR A C 1
ATOM 649 O O . THR A 1 83 ? -14.627 -8.039 11.237 1.00 98.31 83 THR A O 1
ATOM 652 N N . ASN A 1 84 ? -14.988 -8.549 9.091 1.00 97.75 84 ASN A N 1
ATOM 653 C CA . ASN A 1 84 ? -15.796 -7.373 8.773 1.00 97.75 84 ASN A CA 1
ATOM 654 C C . ASN A 1 84 ? -17.291 -7.555 9.121 1.00 97.75 84 ASN A C 1
ATOM 656 O O . ASN A 1 84 ? -18.061 -6.601 9.018 1.00 97.75 84 ASN A O 1
ATOM 660 N N . GLY A 1 85 ? -17.701 -8.765 9.519 1.00 97.81 85 GLY A N 1
ATOM 661 C CA . GLY A 1 85 ? -19.048 -9.102 9.989 1.00 97.81 85 GLY A CA 1
ATOM 662 C C . GLY A 1 85 ? -20.090 -9.338 8.893 1.00 97.81 85 GLY A C 1
ATOM 663 O O . GLY A 1 85 ? -21.154 -9.877 9.179 1.00 97.81 85 GLY A O 1
ATOM 664 N N . THR A 1 86 ? -19.789 -9.016 7.634 1.00 97.44 86 THR A N 1
ATOM 665 C CA . THR A 1 86 ? -20.774 -9.039 6.536 1.00 97.44 86 THR A CA 1
ATOM 666 C C . THR A 1 86 ? -21.219 -10.442 6.109 1.00 97.44 86 THR A C 1
ATOM 668 O O . THR A 1 86 ? -22.236 -10.579 5.429 1.00 97.44 86 THR A O 1
ATOM 671 N N . LEU A 1 87 ? -20.452 -11.473 6.482 1.00 97.38 87 LEU A N 1
ATOM 672 C CA . LEU A 1 87 ? -20.695 -12.883 6.149 1.00 97.38 87 LEU A CA 1
ATOM 673 C C . LEU A 1 87 ? -21.200 -13.706 7.342 1.00 97.38 87 LEU A C 1
ATOM 675 O O . LEU A 1 87 ? -21.460 -14.899 7.196 1.00 97.38 87 LEU A O 1
ATOM 679 N N . VAL A 1 88 ? -21.334 -13.096 8.523 1.00 98.06 88 VAL A N 1
ATOM 680 C CA . VAL A 1 88 ? -21.809 -13.801 9.716 1.00 98.06 88 VAL A CA 1
ATOM 681 C C . VAL A 1 88 ? -23.280 -14.172 9.525 1.00 98.06 88 VAL A C 1
ATOM 683 O O . VAL A 1 88 ? -24.137 -13.310 9.350 1.00 98.06 88 VAL A O 1
ATOM 686 N N . GLY A 1 89 ? -23.557 -15.473 9.581 1.00 95.56 89 GLY A N 1
ATOM 687 C CA . GLY A 1 89 ? -24.894 -16.062 9.474 1.00 95.56 89 GLY A CA 1
ATOM 688 C C . GLY A 1 89 ? -25.111 -17.144 10.531 1.00 95.56 89 GLY A C 1
ATOM 689 O O . GLY A 1 89 ? -24.247 -17.360 11.380 1.00 95.56 89 GLY A O 1
ATOM 690 N N . ASP A 1 90 ? -26.246 -17.834 10.471 1.00 96.50 90 ASP A N 1
ATOM 691 C CA . ASP A 1 90 ? -26.691 -18.830 11.458 1.00 96.50 90 ASP A CA 1
ATOM 692 C C . ASP A 1 90 ? -25.651 -19.922 11.721 1.00 96.50 90 ASP A C 1
ATOM 694 O O . ASP A 1 90 ? -25.279 -20.155 12.873 1.00 96.50 90 ASP A O 1
ATOM 698 N N . ASP A 1 91 ? -25.115 -20.516 10.655 1.00 97.62 91 ASP A N 1
ATOM 699 C CA . ASP A 1 91 ? -24.113 -21.581 10.756 1.00 97.62 91 ASP A CA 1
ATOM 700 C C . ASP A 1 91 ? -22.817 -21.084 11.408 1.00 97.62 91 ASP A C 1
ATOM 702 O O . ASP A 1 91 ? -22.210 -21.779 12.224 1.00 97.62 91 ASP A O 1
ATOM 706 N N . HIS A 1 92 ? -22.426 -19.837 11.125 1.00 98.19 92 HIS A N 1
ATOM 707 C CA . HIS A 1 92 ? -21.269 -19.212 11.761 1.00 98.19 92 HIS A CA 1
ATOM 708 C C . HIS A 1 92 ? -21.512 -18.991 13.255 1.00 98.19 92 HIS A C 1
ATOM 710 O O . HIS A 1 92 ? -20.644 -19.305 14.060 1.00 98.19 92 HIS A O 1
ATOM 716 N N . VAL A 1 93 ? -22.691 -18.498 13.651 1.00 98.31 93 VAL A N 1
ATOM 717 C CA . VAL A 1 93 ? -23.044 -18.313 15.070 1.00 98.31 93 VAL A CA 1
ATOM 718 C C . VAL A 1 93 ? -23.033 -19.654 15.812 1.00 98.31 93 VAL A C 1
ATOM 720 O O . VAL A 1 93 ? -22.491 -19.740 16.917 1.00 98.31 93 VAL A O 1
ATOM 723 N N . ALA A 1 94 ? -23.575 -20.712 15.202 1.00 98.19 94 ALA A N 1
ATOM 724 C CA . ALA A 1 94 ? -23.542 -22.061 15.761 1.00 98.19 94 ALA A CA 1
ATOM 725 C C . ALA A 1 94 ? -22.102 -22.580 15.923 1.00 98.19 94 ALA A C 1
ATOM 727 O O . ALA A 1 94 ? -21.742 -23.074 16.997 1.00 98.19 94 ALA A O 1
ATOM 728 N N . ALA A 1 95 ? -21.255 -22.405 14.904 1.00 98.38 95 ALA A N 1
ATOM 729 C CA . ALA A 1 95 ? -19.842 -22.772 14.960 1.00 98.38 95 ALA A CA 1
ATOM 730 C C . ALA A 1 95 ? -19.079 -21.956 16.020 1.00 98.38 95 ALA A C 1
ATOM 732 O O . ALA A 1 95 ? -18.330 -22.523 16.815 1.00 98.38 95 ALA A O 1
ATOM 733 N N . PHE A 1 96 ? -19.311 -20.643 16.115 1.00 98.62 96 PHE A N 1
ATOM 734 C CA . PHE A 1 96 ? -18.663 -19.789 17.113 1.00 98.62 96 PHE A CA 1
ATOM 735 C C . PHE A 1 96 ? -18.946 -20.252 18.542 1.00 98.62 96 PHE A C 1
ATOM 737 O O . PHE A 1 96 ? -18.029 -20.285 19.366 1.00 98.62 96 PHE A O 1
ATOM 744 N N . LYS A 1 97 ? -20.184 -20.673 18.829 1.00 98.25 97 LYS A N 1
ATOM 745 C CA . LYS A 1 97 ? -20.544 -21.283 20.116 1.00 98.25 97 LYS A CA 1
ATOM 746 C C . LYS A 1 97 ? -19.837 -22.620 20.320 1.00 98.25 97 LYS A C 1
ATOM 748 O O . LYS A 1 97 ? -19.187 -22.810 21.347 1.00 98.25 97 LYS A O 1
ATOM 753 N N . ARG A 1 98 ? -19.933 -23.522 19.334 1.00 98.38 98 ARG A N 1
ATOM 754 C CA . ARG A 1 98 ? -19.352 -24.874 19.388 1.00 98.38 98 ARG A CA 1
ATOM 755 C C . ARG A 1 98 ? -17.850 -24.838 19.671 1.00 98.38 98 ARG A C 1
ATOM 757 O O . ARG A 1 98 ? -17.376 -25.588 20.518 1.00 98.38 98 ARG A O 1
ATOM 764 N N . TYR A 1 99 ? -17.124 -23.934 19.015 1.00 98.50 99 TYR A N 1
ATOM 765 C CA . TYR A 1 99 ? -15.665 -23.851 19.104 1.00 98.50 99 TYR A CA 1
ATOM 766 C C . TYR A 1 99 ? -15.132 -22.712 19.984 1.00 98.50 99 TYR A C 1
ATOM 768 O O . TYR A 1 99 ? -13.941 -22.394 19.927 1.00 98.50 99 TYR A O 1
ATOM 776 N N . LYS A 1 100 ? -15.988 -22.095 20.812 1.00 98.12 100 LYS A N 1
ATOM 777 C CA . LYS A 1 100 ? -15.620 -21.015 21.750 1.00 98.12 100 LYS A CA 1
ATOM 778 C C . LYS A 1 100 ? -14.823 -19.893 21.073 1.00 98.12 100 LYS A C 1
ATOM 780 O O . LYS A 1 100 ? -13.738 -19.509 21.520 1.00 98.12 100 LYS A O 1
ATOM 785 N N . VAL A 1 101 ? -15.350 -19.395 19.960 1.00 98.25 101 VAL A N 1
ATOM 786 C CA . VAL A 1 101 ? -14.713 -18.350 19.155 1.00 98.25 101 VAL A CA 1
ATOM 787 C C . VAL A 1 101 ? -15.035 -16.973 19.741 1.00 98.25 101 VAL A C 1
ATOM 789 O O . VAL A 1 101 ? -16.197 -16.595 19.873 1.00 98.25 101 VAL A O 1
ATOM 792 N N . ARG A 1 102 ? -13.997 -16.195 20.064 1.00 98.12 102 ARG A N 1
ATOM 793 C CA . ARG A 1 102 ? -14.089 -14.753 20.336 1.00 98.12 102 ARG A CA 1
ATOM 794 C C . ARG A 1 102 ? -14.075 -13.979 19.026 1.00 98.12 102 ARG A C 1
ATOM 796 O O . ARG A 1 102 ? -13.157 -14.155 18.225 1.00 98.12 102 ARG A O 1
ATOM 803 N N . VAL A 1 103 ? -15.069 -13.121 18.815 1.00 98.38 103 VAL A N 1
ATOM 804 C CA . VAL A 1 103 ? -15.288 -12.456 17.524 1.00 98.38 103 VAL A CA 1
ATOM 805 C C . VAL A 1 103 ? -14.893 -10.982 17.614 1.00 98.38 103 VAL A C 1
ATOM 807 O O . VAL A 1 103 ? -15.526 -10.185 18.305 1.00 98.38 103 VAL A O 1
ATOM 810 N N . GLY A 1 104 ? -13.828 -10.611 16.908 1.00 98.12 104 GLY A N 1
ATOM 811 C CA . GLY A 1 104 ? -13.497 -9.227 16.593 1.00 98.12 104 GLY A CA 1
ATOM 812 C C . GLY A 1 104 ? -14.251 -8.786 15.342 1.00 98.12 104 GLY A C 1
ATOM 813 O O . GLY A 1 104 ? -14.130 -9.430 14.301 1.00 98.12 104 GLY A O 1
ATOM 814 N N . VAL A 1 105 ? -15.003 -7.687 15.418 1.00 98.56 105 VAL A N 1
ATOM 815 C CA . VAL A 1 105 ? -15.748 -7.129 14.279 1.00 98.56 105 VAL A CA 1
ATOM 816 C C . VAL A 1 105 ? -15.217 -5.741 13.936 1.00 98.56 105 VAL A C 1
ATOM 818 O O . VAL A 1 105 ? -15.154 -4.859 14.788 1.00 98.56 105 VAL A O 1
ATOM 821 N N . SER A 1 106 ? -14.809 -5.540 12.685 1.00 98.19 106 SER A N 1
ATOM 822 C CA . SER A 1 106 ? -14.388 -4.227 12.186 1.00 98.19 106 SER A CA 1
ATOM 823 C C . SER A 1 106 ? -15.581 -3.455 11.623 1.00 98.19 106 SER A C 1
ATOM 825 O O . SER A 1 106 ? -16.127 -3.840 10.586 1.00 98.19 106 SER A O 1
ATOM 827 N N . ILE A 1 107 ? -15.944 -2.357 12.282 1.00 98.50 107 ILE A N 1
ATOM 828 C CA . ILE A 1 107 ? -17.052 -1.466 11.920 1.00 98.50 107 ILE A CA 1
ATOM 829 C C . ILE A 1 107 ? -16.757 -0.064 12.469 1.00 98.50 107 ILE A C 1
ATOM 831 O O . ILE A 1 107 ? -16.349 0.078 13.618 1.00 98.50 107 ILE A O 1
ATOM 835 N N . ASP A 1 108 ? -16.954 0.970 11.657 1.00 98.44 108 ASP A N 1
ATOM 836 C CA . ASP A 1 108 ? -16.561 2.345 12.001 1.00 98.44 108 ASP A CA 1
ATOM 837 C C . ASP A 1 108 ? -17.706 3.173 12.604 1.00 98.44 108 ASP A C 1
ATOM 839 O O . ASP A 1 108 ? -17.505 4.314 13.025 1.00 98.44 108 ASP A O 1
ATOM 843 N N . GLY A 1 109 ? -18.907 2.598 12.658 1.00 98.19 109 GLY A N 1
ATOM 844 C CA . GLY A 1 109 ? -20.108 3.191 13.232 1.00 98.19 109 GLY A CA 1
ATOM 845 C C . GLY A 1 109 ? -21.382 2.719 12.522 1.00 98.19 109 GLY A C 1
ATOM 846 O O . GLY A 1 109 ? -21.306 1.915 11.593 1.00 98.19 109 GLY A O 1
ATOM 847 N N . PRO A 1 110 ? -22.558 3.215 12.932 1.00 98.12 110 PRO A N 1
ATOM 848 C CA . PRO A 1 110 ? -23.834 2.888 12.303 1.00 98.12 110 PRO A CA 1
ATOM 849 C C . PRO A 1 110 ? -24.044 3.641 10.986 1.00 98.12 110 PRO A C 1
ATOM 851 O O . PRO A 1 110 ? -23.705 4.825 10.871 1.00 98.12 110 PRO A O 1
ATOM 854 N N . GLY A 1 111 ? -24.715 3.003 10.024 1.00 96.69 111 GLY A N 1
ATOM 855 C CA . GLY A 1 111 ? -25.160 3.653 8.784 1.00 96.69 111 GLY A CA 1
ATOM 856 C C . GLY A 1 111 ? -24.037 4.364 8.013 1.00 96.69 111 GLY A C 1
ATOM 857 O O . GLY A 1 111 ? -23.058 3.738 7.616 1.00 96.69 111 GLY A O 1
ATOM 858 N N . GLU A 1 112 ? -24.183 5.675 7.786 1.00 97.31 112 GLU A N 1
ATOM 859 C CA . GLU A 1 112 ? -23.225 6.508 7.037 1.00 97.31 112 GLU A CA 1
ATOM 860 C C . GLU A 1 112 ? -21.838 6.598 7.655 1.00 97.31 112 GLU A C 1
ATOM 862 O O . GLU A 1 112 ? -20.866 6.837 6.941 1.00 97.31 112 GLU A O 1
ATOM 867 N N . LEU A 1 113 ? -21.725 6.409 8.972 1.00 98.44 113 LEU A N 1
ATOM 868 C CA . LEU A 1 113 ? -20.438 6.511 9.654 1.00 98.44 113 LEU A CA 1
ATOM 869 C C . LEU A 1 113 ? -19.497 5.381 9.201 1.00 98.44 113 LEU A C 1
ATOM 871 O O . LEU A 1 113 ? -18.283 5.501 9.325 1.00 98.44 113 LEU A O 1
ATOM 875 N N . ASN A 1 114 ? -20.056 4.331 8.589 1.00 98.31 114 ASN A N 1
ATOM 876 C CA . ASN A 1 114 ? -19.341 3.204 8.014 1.00 98.31 114 ASN A CA 1
ATOM 877 C C . ASN A 1 114 ? -19.113 3.302 6.493 1.00 98.31 114 ASN A C 1
ATOM 879 O O . ASN A 1 114 ? -18.545 2.377 5.917 1.00 98.31 114 ASN A O 1
ATOM 883 N N . ASP A 1 115 ? -19.543 4.377 5.813 1.00 97.19 115 ASP A N 1
ATOM 884 C CA . ASP A 1 115 ? -19.545 4.452 4.336 1.00 97.19 115 ASP A CA 1
ATOM 885 C C . ASP A 1 115 ? -18.141 4.309 3.710 1.00 97.19 115 ASP A C 1
ATOM 887 O O . ASP A 1 115 ? -18.004 3.935 2.542 1.00 97.19 115 ASP A O 1
ATOM 891 N N . VAL A 1 116 ? -17.079 4.564 4.481 1.00 94.56 116 VAL A N 1
ATOM 892 C CA . VAL A 1 116 ? -15.687 4.417 4.024 1.00 94.56 116 VAL A CA 1
ATOM 893 C C . VAL A 1 116 ? -15.245 2.941 3.968 1.00 94.56 116 VAL A C 1
ATOM 895 O O . VAL A 1 116 ? -14.320 2.597 3.219 1.00 94.56 116 VAL A O 1
ATOM 898 N N . ARG A 1 117 ? -15.955 2.029 4.657 1.00 95.25 117 ARG A N 1
ATOM 899 C CA . ARG A 1 117 ? -15.837 0.561 4.512 1.00 95.25 117 ARG A CA 1
ATOM 900 C C . ARG A 1 117 ? -16.558 0.077 3.253 1.00 95.25 117 ARG A C 1
ATOM 902 O O . ARG A 1 117 ? -17.512 -0.694 3.282 1.00 95.25 117 ARG A O 1
ATOM 909 N N . TRP A 1 118 ? -16.071 0.593 2.135 1.00 90.94 118 TRP A N 1
ATOM 910 C CA . TRP A 1 118 ? -16.726 0.630 0.840 1.00 90.94 118 TRP A CA 1
ATOM 911 C C . TRP A 1 118 ? -16.942 -0.739 0.186 1.00 90.94 118 TRP A C 1
ATOM 913 O O . TRP A 1 118 ? -16.050 -1.589 0.145 1.00 90.94 118 TRP A O 1
ATOM 923 N N . ALA A 1 119 ? -18.119 -0.911 -0.415 1.00 87.38 119 ALA A N 1
ATOM 924 C CA . ALA A 1 119 ? -18.517 -2.101 -1.162 1.00 87.38 119 ALA A CA 1
ATOM 925 C C . ALA A 1 119 ? -19.033 -1.761 -2.573 1.00 87.38 119 ALA A C 1
ATOM 927 O O . ALA A 1 119 ? -20.081 -2.236 -3.008 1.00 87.38 119 ALA A O 1
ATOM 928 N N . GLY A 1 120 ? -18.314 -0.892 -3.288 1.00 78.88 120 GLY A N 1
ATOM 929 C CA . GLY A 1 120 ? -18.574 -0.566 -4.696 1.00 78.88 120 GLY A CA 1
ATOM 930 C C . GLY A 1 120 ? -19.642 0.508 -4.927 1.00 78.88 120 GLY A C 1
ATOM 931 O O . GLY A 1 120 ? -19.467 1.340 -5.812 1.00 78.88 120 GLY A O 1
ATOM 932 N N . THR A 1 121 ? -20.705 0.544 -4.117 1.00 84.38 121 THR A N 1
ATOM 933 C CA . THR A 1 121 ? -21.728 1.608 -4.116 1.00 84.38 121 THR A CA 1
ATOM 934 C C . THR A 1 121 ? -22.165 1.959 -2.695 1.00 84.38 121 THR A C 1
ATOM 936 O O . THR A 1 121 ? -22.030 1.140 -1.786 1.00 84.38 121 THR A O 1
ATOM 939 N N . LEU A 1 122 ? -22.748 3.149 -2.489 1.00 87.50 122 LEU A N 1
ATOM 940 C CA . LEU A 1 122 ? -23.308 3.530 -1.183 1.00 87.50 122 LEU A CA 1
ATOM 941 C C . LEU A 1 122 ? -24.452 2.603 -0.764 1.00 87.50 122 LEU A C 1
ATOM 943 O O . LEU A 1 122 ? -24.481 2.166 0.379 1.00 87.50 122 LEU A O 1
ATOM 947 N N . ALA A 1 123 ? -25.354 2.255 -1.687 1.00 90.94 123 ALA A N 1
ATOM 948 C CA . ALA A 1 123 ? -26.475 1.364 -1.394 1.00 90.94 123 ALA A CA 1
ATOM 949 C C . ALA A 1 123 ? -25.986 -0.001 -0.889 1.00 90.94 123 ALA A C 1
ATOM 951 O O . ALA A 1 123 ? -26.403 -0.456 0.175 1.00 90.94 123 ALA A O 1
ATOM 952 N N . ARG A 1 124 ? -25.026 -0.610 -1.599 1.00 90.50 124 ARG A N 1
ATOM 953 C CA . ARG A 1 124 ? -24.439 -1.888 -1.189 1.00 90.50 124 ARG A CA 1
ATOM 954 C C . ARG A 1 124 ? -23.638 -1.768 0.104 1.00 90.50 124 ARG A C 1
ATOM 956 O O . ARG A 1 124 ? -23.705 -2.659 0.944 1.00 90.50 124 ARG A O 1
ATOM 963 N N . THR A 1 125 ? -22.904 -0.671 0.278 1.00 91.69 125 THR A N 1
ATOM 964 C CA . THR A 1 125 ? -22.151 -0.400 1.511 1.00 91.69 125 THR A CA 1
ATOM 965 C C . THR A 1 125 ? -23.094 -0.332 2.709 1.00 91.69 125 THR A C 1
ATOM 967 O O . THR A 1 125 ? -22.887 -1.052 3.676 1.00 91.69 125 THR A O 1
ATOM 970 N N . ARG A 1 126 ? -24.183 0.438 2.619 1.00 96.38 126 ARG A N 1
ATOM 971 C CA . ARG A 1 126 ? -25.199 0.574 3.677 1.00 96.38 126 ARG A CA 1
ATOM 972 C C . ARG A 1 126 ? -25.904 -0.747 3.982 1.00 96.38 126 ARG A C 1
ATOM 974 O O . ARG A 1 126 ? -26.103 -1.055 5.151 1.00 96.38 126 ARG A O 1
ATOM 981 N N . GLU A 1 127 ? -26.234 -1.539 2.961 1.00 97.31 127 GLU A N 1
ATOM 982 C CA . GLU A 1 127 ? -26.808 -2.880 3.138 1.00 97.31 127 GLU A CA 1
ATOM 983 C C . GLU A 1 127 ? -25.853 -3.803 3.916 1.00 97.31 127 GLU A C 1
ATOM 985 O O . GLU A 1 127 ? -26.260 -4.492 4.851 1.00 97.31 127 GLU A O 1
ATOM 990 N N . LEU A 1 128 ? -24.563 -3.812 3.561 1.00 97.06 128 LEU A N 1
ATOM 991 C CA . LEU A 1 128 ? -23.562 -4.620 4.258 1.00 97.06 128 LEU A CA 1
ATOM 992 C C . LEU A 1 128 ? -23.265 -4.092 5.667 1.00 97.06 128 LEU A C 1
ATOM 994 O O . LEU A 1 128 ? -23.084 -4.900 6.573 1.00 97.06 128 LEU A O 1
ATOM 998 N N . THR A 1 129 ? -23.290 -2.774 5.879 1.00 98.50 129 THR A N 1
ATOM 999 C CA . THR A 1 129 ? -23.231 -2.169 7.216 1.00 98.50 129 THR A CA 1
ATOM 1000 C C . THR A 1 129 ? -24.382 -2.672 8.083 1.00 98.50 129 THR A C 1
ATOM 1002 O O . THR A 1 129 ? -24.134 -3.174 9.173 1.00 98.50 129 THR A O 1
ATOM 1005 N N . GLN A 1 130 ? -25.622 -2.645 7.580 1.00 98.31 130 GLN A N 1
ATOM 1006 C CA . GLN A 1 130 ? -26.788 -3.165 8.306 1.00 98.31 130 GLN A CA 1
ATOM 1007 C C . GLN A 1 130 ? -26.645 -4.656 8.636 1.00 98.31 130 GLN A C 1
ATOM 1009 O O . GLN A 1 130 ? -26.983 -5.073 9.742 1.00 98.31 130 GLN A O 1
ATOM 1014 N N . LYS A 1 131 ? -26.100 -5.461 7.713 1.00 98.25 131 LYS A N 1
ATOM 1015 C CA . LYS A 1 131 ? -25.788 -6.876 7.973 1.00 98.25 131 LYS A CA 1
ATOM 1016 C C . LYS A 1 131 ? -24.769 -7.041 9.098 1.00 98.25 131 LYS A C 1
ATOM 1018 O O . LYS A 1 131 ? -24.988 -7.859 9.987 1.00 98.25 131 LYS A O 1
ATOM 1023 N N . THR A 1 132 ? -23.699 -6.249 9.100 1.00 98.69 132 THR A N 1
ATOM 1024 C CA . THR A 1 132 ? -22.710 -6.255 10.186 1.00 98.69 132 THR A CA 1
ATOM 1025 C C . THR A 1 132 ? -23.331 -5.819 11.518 1.00 98.69 132 THR A C 1
ATOM 1027 O O . THR A 1 132 ? -23.089 -6.466 12.535 1.00 98.69 132 THR A O 1
ATOM 1030 N N . GLU A 1 133 ? -24.168 -4.777 11.537 1.00 98.56 133 GLU A N 1
ATOM 1031 C CA . GLU A 1 133 ? -24.880 -4.330 12.745 1.00 98.56 133 GLU A CA 1
ATOM 1032 C C . GLU A 1 133 ? -25.819 -5.422 13.288 1.00 98.56 133 GLU A C 1
ATOM 1034 O O . GLU A 1 133 ? -25.792 -5.725 14.484 1.00 98.56 133 GLU A O 1
ATOM 1039 N N . ALA A 1 134 ? -26.587 -6.078 12.413 1.00 98.19 134 ALA A N 1
ATOM 1040 C CA . ALA A 1 134 ? -27.459 -7.193 12.780 1.00 98.19 134 ALA A CA 1
ATOM 1041 C C . ALA A 1 134 ? -26.667 -8.397 13.315 1.00 98.19 134 ALA A C 1
ATOM 1043 O O . ALA A 1 134 ? -27.067 -9.012 14.307 1.00 98.19 134 ALA A O 1
ATOM 1044 N N . ALA A 1 135 ? -25.520 -8.710 12.704 1.00 98.31 135 ALA A N 1
ATOM 1045 C CA . ALA A 1 135 ? -24.624 -9.754 13.183 1.00 98.31 135 ALA A CA 1
ATOM 1046 C C . ALA A 1 135 ? -24.100 -9.443 14.591 1.00 98.31 135 ALA A C 1
ATOM 1048 O O . ALA A 1 135 ? -24.179 -10.303 15.465 1.00 98.31 135 ALA A O 1
ATOM 1049 N N . ILE A 1 136 ? -23.628 -8.217 14.847 1.00 98.62 136 ILE A N 1
ATOM 1050 C CA . ILE A 1 136 ? -23.170 -7.793 16.181 1.00 98.62 136 ILE A CA 1
ATOM 1051 C C . ILE A 1 136 ? -24.298 -7.942 17.204 1.00 98.62 136 ILE A C 1
ATOM 1053 O O . ILE A 1 136 ? -24.098 -8.573 18.242 1.00 98.62 136 ILE A O 1
ATOM 1057 N N . ALA A 1 137 ? -25.487 -7.411 16.906 1.00 97.94 137 ALA A N 1
ATOM 1058 C CA . ALA A 1 137 ? -26.635 -7.493 17.804 1.00 97.94 137 ALA A CA 1
ATOM 1059 C C . ALA A 1 137 ? -27.001 -8.947 18.137 1.00 97.94 137 ALA A C 1
ATOM 1061 O O . ALA A 1 137 ? -27.224 -9.272 19.303 1.00 97.94 137 ALA A O 1
ATOM 1062 N N . ARG A 1 138 ? -27.000 -9.838 17.136 1.00 97.81 138 ARG A N 1
ATOM 1063 C CA . ARG A 1 138 ? -27.261 -11.266 17.342 1.00 97.81 138 ARG A CA 1
ATOM 1064 C C . ARG A 1 138 ? -26.185 -11.932 18.189 1.00 97.81 138 ARG A C 1
ATOM 1066 O O . ARG A 1 138 ? -26.518 -12.645 19.127 1.00 97.81 138 ARG A O 1
ATOM 1073 N N . LEU A 1 139 ? -24.907 -11.712 17.879 1.00 98.44 139 LEU A N 1
ATOM 1074 C CA . LEU A 1 139 ? -23.799 -12.304 18.633 1.00 98.44 139 LEU A CA 1
ATOM 1075 C C . LEU A 1 139 ? -23.872 -11.914 20.119 1.00 98.44 139 LEU A C 1
ATOM 1077 O O . LEU A 1 139 ? -23.707 -12.771 20.985 1.00 98.44 139 LEU A O 1
ATOM 1081 N N . LEU A 1 140 ? -24.179 -10.646 20.408 1.00 98.12 140 LEU A N 1
ATOM 1082 C CA . LEU A 1 140 ? -24.367 -10.153 21.773 1.00 98.12 140 LEU A CA 1
ATOM 1083 C C . LEU A 1 140 ? -25.589 -10.781 22.461 1.00 98.12 140 LEU A C 1
ATOM 1085 O O . LEU A 1 140 ? -25.473 -11.233 23.598 1.00 98.12 140 LEU A O 1
ATOM 1089 N N . ALA A 1 141 ? -26.734 -10.864 21.772 1.00 97.38 141 ALA A N 1
ATOM 1090 C CA . ALA A 1 141 ? -27.948 -11.493 22.302 1.00 97.38 141 ALA A CA 1
ATOM 1091 C C . ALA A 1 141 ? -27.740 -12.977 22.653 1.00 97.38 141 ALA A C 1
ATOM 1093 O O . ALA A 1 141 ? -28.311 -13.482 23.613 1.00 97.38 141 ALA A O 1
ATOM 1094 N N . GLU A 1 142 ? -26.873 -13.655 21.905 1.00 96.81 142 GLU A N 1
ATOM 1095 C CA . GLU A 1 142 ? -26.494 -15.053 22.115 1.00 96.81 142 GLU A CA 1
ATOM 1096 C C . GLU A 1 142 ? -25.380 -15.238 23.165 1.00 96.81 142 GLU A C 1
ATOM 1098 O O . GLU A 1 142 ? -24.884 -16.352 23.356 1.00 96.81 142 GLU A O 1
ATOM 1103 N N . GLY A 1 143 ? -24.956 -14.156 23.829 1.00 95.56 143 GLY A N 1
ATOM 1104 C CA . GLY A 1 143 ? -23.943 -14.170 24.886 1.00 95.56 143 GLY A CA 1
ATOM 1105 C C . GLY A 1 143 ? -22.515 -14.436 24.398 1.00 95.56 143 GLY A C 1
ATOM 1106 O O . GLY A 1 143 ? -21.652 -14.791 25.205 1.00 95.56 143 GLY A O 1
ATOM 1107 N N . LEU A 1 144 ? -22.241 -14.294 23.096 1.00 97.06 144 LEU A N 1
ATOM 1108 C CA . LEU A 1 144 ? -20.905 -14.517 22.546 1.00 97.06 144 LEU A CA 1
ATOM 1109 C C . LEU A 1 144 ? -19.959 -13.352 22.894 1.00 97.06 144 LEU A C 1
ATOM 1111 O O . LEU A 1 144 ? -20.362 -12.187 22.891 1.00 97.06 144 LEU A O 1
ATOM 1115 N N . PRO A 1 145 ? -18.670 -13.634 23.156 1.00 95.94 145 PRO A N 1
ATOM 1116 C CA . PRO A 1 145 ? -17.678 -12.600 23.418 1.00 95.94 145 PRO A CA 1
ATOM 1117 C C . PRO A 1 145 ? -17.316 -11.844 22.132 1.00 95.94 145 PRO A C 1
ATOM 1119 O O . PRO A 1 145 ? -16.566 -12.343 21.286 1.00 95.94 145 PRO A O 1
ATOM 1122 N N . VAL A 1 146 ? -17.831 -10.617 22.019 1.00 97.81 146 VAL A N 1
ATOM 1123 C CA . VAL A 1 146 ? -17.605 -9.704 20.889 1.00 97.81 146 VAL A CA 1
ATOM 1124 C C . VAL A 1 146 ? -16.705 -8.539 21.300 1.00 97.81 146 VAL A C 1
ATOM 1126 O O . VAL A 1 146 ? -16.832 -7.986 22.395 1.00 97.81 146 VAL A O 1
ATOM 1129 N N . SER A 1 147 ? -15.815 -8.138 20.395 1.00 97.38 147 SER A N 1
ATOM 1130 C CA . SER A 1 147 ? -15.063 -6.881 20.482 1.00 97.38 147 SER A CA 1
ATOM 1131 C C . SER A 1 147 ? -15.110 -6.134 19.154 1.00 97.38 147 SER A C 1
ATOM 1133 O O . SER A 1 147 ? -15.214 -6.768 18.104 1.00 97.38 147 SER A O 1
ATOM 1135 N N . LEU A 1 148 ? -15.021 -4.804 19.188 1.00 98.12 148 LEU A N 1
ATOM 1136 C CA . LEU A 1 148 ? -15.010 -3.983 17.973 1.00 98.12 148 LEU A CA 1
ATOM 1137 C C . LEU A 1 148 ? -13.619 -3.426 17.657 1.00 98.12 148 LEU A C 1
ATOM 1139 O O . LEU A 1 148 ? -12.830 -3.162 18.563 1.00 98.12 148 LEU A O 1
ATOM 1143 N N . ILE A 1 149 ? -13.347 -3.193 16.374 1.00 97.38 149 ILE A N 1
ATOM 1144 C CA . ILE A 1 149 ? -12.287 -2.290 15.907 1.00 97.38 149 ILE A CA 1
ATOM 1145 C C . ILE A 1 149 ? -12.956 -1.163 15.124 1.00 97.38 149 ILE A C 1
ATOM 1147 O O . ILE A 1 149 ? -13.630 -1.438 14.130 1.00 97.38 149 ILE A O 1
ATOM 1151 N N . VAL A 1 150 ? -12.729 0.075 15.563 1.00 97.94 150 VAL A N 1
ATOM 1152 C CA . VAL A 1 150 ? -13.264 1.306 14.968 1.00 97.94 150 VAL A CA 1
ATOM 1153 C C . VAL A 1 150 ? -12.090 2.142 14.465 1.00 97.94 150 VAL A C 1
ATOM 1155 O O . VAL A 1 150 ? -11.209 2.507 15.248 1.00 97.94 150 VAL A O 1
ATOM 1158 N N . THR A 1 151 ? -12.065 2.456 13.171 1.00 97.62 151 THR A N 1
ATOM 1159 C CA . THR A 1 151 ? -11.065 3.367 12.595 1.00 97.62 151 THR A CA 1
ATOM 1160 C C . THR A 1 151 ? -11.621 4.786 12.593 1.00 97.62 151 THR A C 1
ATOM 1162 O O . THR A 1 151 ? -12.695 5.035 12.051 1.00 97.62 151 THR A O 1
ATOM 1165 N N . LEU A 1 152 ? -10.912 5.724 13.214 1.00 97.81 152 LEU A N 1
ATOM 1166 C CA . LEU A 1 152 ? -11.325 7.120 13.324 1.00 97.81 152 LEU A CA 1
ATOM 1167 C C . LEU A 1 152 ? -10.889 7.901 12.087 1.00 97.81 152 LEU A C 1
ATOM 1169 O O . LEU A 1 152 ? -9.710 7.923 11.741 1.00 97.81 152 LEU A O 1
ATOM 1173 N N . HIS A 1 153 ? -11.844 8.552 11.433 1.00 97.69 153 HIS A N 1
ATOM 1174 C CA . HIS A 1 153 ? -11.637 9.337 10.222 1.00 97.69 153 HIS A CA 1
ATOM 1175 C C . HIS A 1 153 ? -12.703 10.439 10.084 1.00 97.69 153 HIS A C 1
ATOM 1177 O O . HIS A 1 153 ? -13.749 10.416 10.737 1.00 97.69 153 HIS A O 1
ATOM 1183 N N . ARG A 1 154 ? -12.528 11.373 9.145 1.00 97.19 154 ARG A N 1
ATOM 1184 C CA . ARG A 1 154 ? -13.475 12.477 8.885 1.00 97.19 154 ARG A CA 1
ATOM 1185 C C . ARG A 1 154 ? -14.910 12.013 8.601 1.00 97.19 154 ARG A C 1
ATOM 1187 O O . ARG A 1 154 ? -15.880 12.728 8.843 1.00 97.19 154 ARG A O 1
ATOM 1194 N N . GLY A 1 155 ? -15.075 10.789 8.104 1.00 96.94 155 GLY A N 1
ATOM 1195 C CA . GLY A 1 155 ? -16.380 10.164 7.888 1.00 96.94 155 GLY A CA 1
ATOM 1196 C C . GLY A 1 155 ? -17.181 9.859 9.163 1.00 96.94 155 GLY A C 1
ATOM 1197 O O . GLY A 1 155 ? -18.402 9.860 9.065 1.00 96.94 155 GLY A O 1
ATOM 1198 N N . ASN A 1 156 ? -16.549 9.668 10.332 1.00 98.31 156 ASN A N 1
ATOM 1199 C CA . ASN A 1 156 ? -17.209 9.169 11.551 1.00 98.31 156 ASN A CA 1
ATOM 1200 C C . ASN A 1 156 ? -16.848 9.902 12.853 1.00 98.31 156 ASN A C 1
ATOM 1202 O O . ASN A 1 156 ? -17.602 9.801 13.816 1.00 98.31 156 ASN A O 1
ATOM 1206 N N . ALA A 1 157 ? -15.730 10.626 12.893 1.00 98.12 157 ALA A N 1
ATOM 1207 C CA . ALA A 1 157 ? -15.143 11.129 14.135 1.00 98.12 157 ALA A CA 1
ATOM 1208 C C . ALA A 1 157 ? -14.927 12.655 14.147 1.00 98.12 157 ALA A C 1
ATOM 1210 O O . ALA A 1 157 ? -14.127 13.163 14.926 1.00 98.12 157 ALA A O 1
ATOM 1211 N N . THR A 1 158 ? -15.655 13.398 13.309 1.00 97.50 158 THR A N 1
ATOM 1212 C CA . THR A 1 158 ? -15.768 14.861 13.427 1.00 97.50 158 THR A CA 1
ATOM 1213 C C . THR A 1 158 ? -16.702 15.244 14.577 1.00 97.50 158 THR A C 1
ATOM 1215 O O . THR A 1 158 ? -17.543 14.445 14.999 1.00 97.50 158 THR A O 1
ATOM 1218 N N . ALA A 1 159 ? -16.578 16.473 15.087 1.00 95.88 159 ALA A N 1
ATOM 1219 C CA . ALA A 1 159 ? -17.330 16.952 16.252 1.00 95.88 159 ALA A CA 1
ATOM 1220 C C . ALA A 1 159 ? -18.856 16.768 16.134 1.00 95.88 159 ALA A C 1
ATOM 1222 O O . ALA A 1 159 ? -19.511 16.416 17.112 1.00 95.88 159 ALA A O 1
ATOM 1223 N N . ASP A 1 160 ? -19.414 16.943 14.936 1.00 97.00 160 ASP A N 1
ATOM 1224 C CA . ASP A 1 160 ? -20.835 16.754 14.627 1.00 97.00 160 ASP A CA 1
ATOM 1225 C C . ASP A 1 160 ? -21.274 15.276 14.606 1.00 97.00 160 ASP A C 1
ATOM 1227 O O . ASP A 1 160 ? -22.448 14.974 14.817 1.00 97.00 160 ASP A O 1
ATOM 1231 N N . LYS A 1 161 ? -20.343 14.335 14.401 1.00 98.25 161 LYS A N 1
ATOM 1232 C CA . LYS A 1 161 ? -20.627 12.894 14.256 1.00 98.25 161 LYS A CA 1
ATOM 1233 C C . LYS A 1 161 ? -20.359 12.088 15.519 1.00 98.25 161 LYS A C 1
ATOM 1235 O O . LYS A 1 161 ? -21.030 11.078 15.753 1.00 98.25 161 LYS A O 1
ATOM 1240 N N . LEU A 1 162 ? -19.422 12.545 16.349 1.00 98.44 162 LEU A N 1
ATOM 1241 C CA . LEU A 1 162 ? -19.047 11.890 17.605 1.00 98.44 162 LEU A CA 1
ATOM 1242 C C . LEU A 1 162 ? -20.245 11.600 18.526 1.00 98.44 162 LEU A C 1
ATOM 1244 O O . LEU A 1 162 ? -20.318 10.472 19.014 1.00 98.44 162 LEU A O 1
ATOM 1248 N N . PRO A 1 163 ? -21.229 12.506 18.727 1.00 98.38 163 PRO A N 1
ATOM 1249 C CA . PRO A 1 163 ? -22.384 12.210 19.577 1.00 98.38 163 PRO A CA 1
ATOM 1250 C C . PRO A 1 163 ? -23.151 10.958 19.138 1.00 98.38 163 PRO A C 1
ATOM 1252 O O . PRO A 1 163 ? -23.523 10.131 19.971 1.00 98.38 163 PRO A O 1
ATOM 1255 N N . ARG A 1 164 ? -23.340 10.773 17.826 1.00 98.56 164 ARG A N 1
ATOM 1256 C CA . ARG A 1 164 ? -24.029 9.597 17.286 1.00 98.56 164 ARG A CA 1
ATOM 1257 C C . ARG A 1 164 ? -23.190 8.330 17.419 1.00 98.56 164 ARG A C 1
ATOM 1259 O O . ARG A 1 164 ? -23.728 7.285 17.778 1.00 98.56 164 ARG A O 1
ATOM 1266 N N . LEU A 1 165 ? -21.889 8.416 17.144 1.00 98.50 165 LEU A N 1
ATOM 1267 C CA . LEU A 1 165 ? -20.978 7.282 17.301 1.00 98.50 165 LEU A CA 1
ATOM 1268 C C . LEU A 1 165 ? -20.909 6.818 18.767 1.00 98.50 165 LEU A C 1
ATOM 1270 O O . LEU A 1 165 ? -20.962 5.620 19.044 1.00 98.50 165 LEU A O 1
ATOM 1274 N N . HIS A 1 166 ? -20.868 7.761 19.710 1.00 98.56 166 HIS A N 1
ATOM 1275 C CA . HIS A 1 166 ? -20.901 7.491 21.147 1.00 98.56 166 HIS A CA 1
ATOM 1276 C C . HIS A 1 166 ? -22.206 6.845 21.599 1.00 98.56 166 HIS A C 1
ATOM 1278 O O . HIS A 1 166 ? -22.168 5.837 22.302 1.00 98.56 166 HIS A O 1
ATOM 1284 N N . ALA A 1 167 ? -23.350 7.397 21.182 1.00 98.50 167 ALA A N 1
ATOM 1285 C CA . ALA A 1 167 ? -24.659 6.848 21.526 1.00 98.50 167 ALA A CA 1
ATOM 1286 C C . ALA A 1 167 ? -24.800 5.394 21.051 1.00 98.50 167 ALA A C 1
ATOM 1288 O O . ALA A 1 167 ? -25.279 4.541 21.795 1.00 98.50 167 ALA A O 1
ATOM 1289 N N . TRP A 1 168 ? -24.311 5.094 19.846 1.00 98.50 168 TRP A N 1
ATOM 1290 C CA . TRP A 1 168 ? -24.310 3.738 19.305 1.00 98.50 168 TRP A CA 1
ATOM 1291 C C . TRP A 1 168 ? -23.410 2.778 20.095 1.00 98.50 168 TRP A C 1
ATOM 1293 O O . TRP A 1 168 ? -23.845 1.685 20.451 1.00 98.50 168 TRP A O 1
ATOM 1303 N N . LEU A 1 169 ? -22.183 3.180 20.445 1.00 98.19 169 LEU A N 1
ATOM 1304 C CA . LEU A 1 169 ? -21.311 2.350 21.287 1.00 98.19 169 LEU A CA 1
ATOM 1305 C C . LEU A 1 169 ? -21.893 2.120 22.688 1.00 98.19 169 LEU A C 1
ATOM 1307 O O . LEU A 1 169 ? -21.761 1.021 23.228 1.00 98.19 169 LEU A O 1
ATOM 1311 N N . ALA A 1 170 ? -22.539 3.132 23.272 1.00 98.25 170 ALA A N 1
ATOM 1312 C CA . ALA A 1 170 ? -23.205 3.019 24.565 1.00 98.25 170 ALA A CA 1
ATOM 1313 C C . ALA A 1 170 ? -24.392 2.041 24.516 1.00 98.25 170 ALA A C 1
ATOM 1315 O O . ALA A 1 170 ? -24.520 1.203 25.410 1.00 98.25 170 ALA A O 1
ATOM 1316 N N . ASP A 1 171 ? -25.211 2.086 23.457 1.00 98.12 171 ASP A N 1
ATOM 1317 C CA . ASP A 1 171 ? -26.293 1.115 23.228 1.00 98.12 171 ASP A CA 1
ATOM 1318 C C . ASP A 1 171 ? -25.742 -0.315 23.112 1.00 98.12 171 ASP A C 1
ATOM 1320 O O . ASP A 1 171 ? -26.188 -1.214 23.830 1.00 98.12 171 ASP A O 1
ATOM 1324 N N . LEU A 1 172 ? -24.699 -0.529 22.302 1.00 98.12 172 LEU A N 1
ATOM 1325 C CA . LEU A 1 172 ? -24.057 -1.843 22.189 1.00 98.12 172 LEU A CA 1
ATOM 1326 C C . LEU A 1 172 ? -23.470 -2.327 23.522 1.00 98.12 172 LEU A C 1
ATOM 1328 O O . LEU A 1 172 ? -23.560 -3.515 23.843 1.00 98.12 172 LEU A O 1
ATOM 1332 N N . ALA A 1 173 ? -22.895 -1.431 24.326 1.00 97.69 173 ALA A N 1
ATOM 1333 C CA . ALA A 1 173 ? -22.400 -1.764 25.661 1.00 97.69 173 ALA A CA 1
ATOM 1334 C C . ALA A 1 173 ? -23.531 -2.191 26.611 1.00 97.69 173 ALA A C 1
ATOM 1336 O O . ALA A 1 173 ? -23.369 -3.157 27.369 1.00 97.69 173 ALA A O 1
ATOM 1337 N N . GLY A 1 174 ? -24.694 -1.535 26.521 1.00 97.25 174 GLY A N 1
ATOM 1338 C CA . GLY A 1 174 ? -25.926 -1.934 27.207 1.00 97.25 174 GLY A CA 1
ATOM 1339 C C . GLY A 1 174 ? -26.412 -3.328 26.800 1.00 97.25 174 GLY A C 1
ATOM 1340 O O . GLY A 1 174 ? -26.924 -4.070 27.634 1.00 97.25 174 GLY A O 1
ATOM 1341 N N . ARG A 1 175 ? -26.156 -3.732 25.550 1.00 96.88 175 ARG A N 1
ATOM 1342 C CA . ARG A 1 175 ? -26.454 -5.074 25.015 1.00 96.88 175 ARG A CA 1
ATOM 1343 C C . ARG A 1 175 ? -25.382 -6.126 25.311 1.00 96.88 175 ARG A C 1
ATOM 1345 O O . ARG A 1 175 ? -25.542 -7.273 24.915 1.00 96.88 175 ARG A O 1
ATOM 1352 N N . GLY A 1 176 ? -24.299 -5.765 26.000 1.00 96.62 176 GLY A N 1
ATOM 1353 C CA . GLY A 1 176 ? -23.266 -6.711 26.430 1.00 96.62 176 GLY A CA 1
ATOM 1354 C C . GLY A 1 176 ? -21.897 -6.541 25.775 1.00 96.62 176 GLY A C 1
ATOM 1355 O O . GLY A 1 176 ? -20.987 -7.293 26.121 1.00 96.62 176 GLY A O 1
ATOM 1356 N N . LEU A 1 177 ? -21.694 -5.555 24.892 1.00 97.62 177 LEU A N 1
ATOM 1357 C CA . LEU A 1 177 ? -20.353 -5.234 24.396 1.00 97.62 177 LEU A CA 1
ATOM 1358 C C . LEU A 1 177 ? -19.460 -4.774 25.562 1.00 97.62 177 LEU A C 1
ATOM 1360 O O . LEU A 1 177 ? -19.863 -3.953 26.389 1.00 97.62 177 LEU A O 1
ATOM 1364 N N . ARG A 1 178 ? -18.236 -5.310 25.641 1.00 96.12 178 ARG A N 1
ATOM 1365 C CA . ARG A 1 178 ? -17.287 -4.999 26.730 1.00 96.12 178 ARG A CA 1
ATOM 1366 C C . ARG A 1 178 ? -15.998 -4.334 26.275 1.00 96.12 178 ARG A C 1
ATOM 1368 O O . ARG A 1 178 ? -15.332 -3.704 27.090 1.00 96.12 178 ARG A O 1
ATOM 1375 N N . ALA A 1 179 ? -15.633 -4.457 25.003 1.00 95.31 179 ALA A N 1
ATOM 1376 C CA . ALA A 1 179 ? -14.368 -3.933 24.506 1.00 95.31 179 ALA A CA 1
ATOM 1377 C C . ALA A 1 179 ? -14.484 -3.402 23.076 1.00 95.31 179 ALA A C 1
ATOM 1379 O O . ALA A 1 179 ? -15.081 -4.045 22.209 1.00 95.31 179 ALA A O 1
ATOM 1380 N N . ALA A 1 180 ? -13.838 -2.268 22.825 1.00 95.81 180 ALA A N 1
ATOM 1381 C CA . ALA A 1 180 ? -13.590 -1.748 21.489 1.00 95.81 180 ALA A CA 1
ATOM 1382 C C . ALA A 1 180 ? -12.160 -1.201 21.406 1.00 95.81 180 ALA A C 1
ATOM 1384 O O . ALA A 1 180 ? -11.635 -0.663 22.380 1.00 95.81 180 ALA A O 1
ATOM 1385 N N . ARG A 1 181 ? -11.528 -1.349 20.242 1.00 94.75 181 ARG A N 1
ATOM 1386 C CA . ARG A 1 181 ? -10.235 -0.739 19.932 1.00 94.75 181 ARG A CA 1
ATOM 1387 C C . ARG A 1 181 ? -10.427 0.420 18.980 1.00 94.75 181 ARG A C 1
ATOM 1389 O O . ARG A 1 181 ? -11.125 0.283 17.973 1.00 94.75 181 ARG A O 1
ATOM 1396 N N . LEU A 1 182 ? -9.787 1.535 19.301 1.00 95.31 182 LEU A N 1
ATOM 1397 C CA . LEU A 1 182 ? -9.802 2.736 18.476 1.00 95.31 182 LEU A CA 1
ATOM 1398 C C . LEU A 1 182 ? -8.493 2.806 17.699 1.00 95.31 182 LEU A C 1
ATOM 1400 O O . LEU A 1 182 ? -7.414 2.787 18.287 1.00 95.31 182 LEU A O 1
ATOM 1404 N N . HIS A 1 183 ? -8.582 2.892 16.379 1.00 94.06 183 HIS A N 1
ATOM 1405 C CA . HIS A 1 183 ? -7.425 3.110 15.524 1.00 94.06 183 HIS A CA 1
ATOM 1406 C C . HIS A 1 183 ? -7.495 4.505 14.919 1.00 94.06 183 HIS A C 1
ATOM 1408 O O . HIS A 1 183 ? -8.470 4.842 14.252 1.00 94.06 183 HIS A O 1
ATOM 1414 N N . THR A 1 184 ? -6.439 5.293 15.088 1.00 94.00 184 THR A N 1
ATOM 1415 C CA . THR A 1 184 ? -6.214 6.448 14.217 1.00 94.00 184 THR A CA 1
ATOM 1416 C C . THR A 1 184 ? -5.997 5.956 12.786 1.00 94.00 184 THR A C 1
ATOM 1418 O O . THR A 1 184 ? -5.379 4.905 12.580 1.00 94.00 184 THR A O 1
ATOM 1421 N N . LEU A 1 185 ? -6.538 6.684 11.808 1.00 93.50 185 LEU A N 1
ATOM 1422 C CA . LEU A 1 185 ? -6.393 6.353 10.395 1.00 93.50 185 LEU A CA 1
ATOM 1423 C C . LEU A 1 185 ? -4.916 6.290 9.984 1.00 93.50 185 LEU A C 1
ATOM 1425 O O . LEU A 1 185 ? -4.219 7.298 10.036 1.00 93.50 185 LEU A O 1
ATOM 1429 N N . GLU A 1 186 ? -4.481 5.124 9.515 1.00 90.38 186 GLU A N 1
ATOM 1430 C CA . GLU A 1 186 ? -3.180 4.942 8.865 1.00 90.38 186 GLU A CA 1
ATOM 1431 C C . GLU A 1 186 ? -3.247 5.465 7.425 1.00 90.38 186 GLU A C 1
ATOM 1433 O O . GLU A 1 186 ? -4.142 5.078 6.666 1.00 90.38 186 GLU A O 1
ATOM 1438 N N . VAL A 1 187 ? -2.321 6.353 7.052 1.00 83.31 187 VAL A N 1
ATOM 1439 C CA . VAL A 1 187 ? -2.305 6.994 5.732 1.00 83.31 187 VAL A CA 1
ATOM 1440 C C . VAL A 1 187 ? -1.224 6.374 4.845 1.00 83.31 187 VAL A C 1
ATOM 1442 O O . VAL A 1 187 ? -0.062 6.765 4.877 1.00 83.31 187 VAL A O 1
ATOM 1445 N N . ASP A 1 188 ? -1.628 5.424 4.000 1.00 81.44 188 ASP A N 1
ATOM 1446 C CA . ASP A 1 188 ? -0.730 4.784 3.019 1.00 81.44 188 ASP A CA 1
ATOM 1447 C C . ASP A 1 188 ? -0.753 5.441 1.637 1.00 81.44 188 ASP A C 1
ATOM 1449 O O . ASP A 1 188 ? 0.207 5.338 0.865 1.00 81.44 188 ASP A O 1
ATOM 1453 N N . ASP A 1 189 ? -1.853 6.130 1.339 1.00 81.56 189 ASP A N 1
ATOM 1454 C CA . ASP A 1 189 ? -2.087 6.860 0.102 1.00 81.56 189 ASP A CA 1
ATOM 1455 C C . ASP A 1 189 ? -2.402 8.328 0.449 1.00 81.56 189 ASP A C 1
ATOM 1457 O O . ASP A 1 189 ? -3.386 8.591 1.155 1.00 81.56 189 ASP A O 1
ATOM 1461 N N . PRO A 1 190 ? -1.603 9.301 -0.033 1.00 80.44 190 PRO A N 1
ATOM 1462 C CA . PRO A 1 190 ? -1.827 10.719 0.242 1.00 80.44 190 PRO A CA 1
ATOM 1463 C C . PRO A 1 190 ? -3.213 11.236 -0.167 1.00 80.44 190 PRO A C 1
ATOM 1465 O O . PRO A 1 190 ? -3.759 12.106 0.510 1.00 80.44 190 PRO A O 1
ATOM 1468 N N . ALA A 1 191 ? -3.816 10.706 -1.236 1.00 80.94 191 ALA A N 1
ATOM 1469 C CA . ALA A 1 191 ? -5.153 11.100 -1.676 1.00 80.94 191 ALA A CA 1
ATOM 1470 C C . ALA A 1 191 ? -6.238 10.581 -0.720 1.00 80.94 191 ALA A C 1
ATOM 1472 O O . ALA A 1 191 ? -7.196 11.296 -0.411 1.00 80.94 191 ALA A O 1
ATOM 1473 N N . VAL A 1 192 ? -6.071 9.360 -0.201 1.00 83.81 192 VAL A N 1
ATOM 1474 C CA . VAL A 1 192 ? -6.936 8.815 0.859 1.00 83.81 192 VAL A CA 1
ATOM 1475 C C . VAL A 1 192 ? -6.774 9.631 2.141 1.00 83.81 192 VAL A C 1
ATOM 1477 O O . VAL A 1 192 ? -7.776 10.004 2.756 1.00 83.81 192 VAL A O 1
ATOM 1480 N N . GLY A 1 193 ? -5.534 9.971 2.504 1.00 86.56 193 GLY A N 1
ATOM 1481 C CA . GLY A 1 193 ? -5.212 10.830 3.642 1.00 86.56 193 GLY A CA 1
ATOM 1482 C C . GLY A 1 193 ? -5.892 12.193 3.552 1.00 86.56 193 GLY A C 1
ATOM 1483 O O . GLY A 1 193 ? -6.656 12.555 4.442 1.00 86.56 193 GLY A O 1
ATOM 1484 N N . ALA A 1 194 ? -5.717 12.909 2.439 1.00 86.50 194 ALA A N 1
ATOM 1485 C CA . ALA A 1 194 ? -6.353 14.208 2.215 1.00 86.50 194 ALA A CA 1
ATOM 1486 C C . ALA A 1 194 ? -7.883 14.141 2.379 1.00 86.50 194 ALA A C 1
ATOM 1488 O O . ALA A 1 194 ? -8.504 15.025 2.975 1.00 86.50 194 ALA A O 1
ATOM 1489 N N . ARG A 1 195 ? -8.505 13.056 1.906 1.00 91.31 195 ARG A N 1
ATOM 1490 C CA . ARG A 1 195 ? -9.960 12.888 1.945 1.00 91.31 195 ARG A CA 1
ATOM 1491 C C . ARG A 1 195 ? -10.505 12.488 3.315 1.00 91.31 195 ARG A C 1
ATOM 1493 O O . ARG A 1 195 ? -11.583 12.960 3.687 1.00 91.31 195 ARG A O 1
ATOM 1500 N N . TYR A 1 196 ? -9.801 11.640 4.062 1.00 94.75 196 TYR A N 1
ATOM 1501 C CA . TYR A 1 196 ? -10.361 10.981 5.248 1.00 94.75 196 TYR A CA 1
ATOM 1502 C C . TYR A 1 196 ? -9.595 11.196 6.548 1.00 94.75 196 TYR A C 1
ATOM 1504 O O . TYR A 1 196 ? -10.208 11.049 7.605 1.00 94.75 196 TYR A O 1
ATOM 1512 N N . ALA A 1 197 ? -8.306 11.527 6.515 1.00 94.25 197 ALA A N 1
ATOM 1513 C CA . ALA A 1 197 ? -7.535 11.710 7.739 1.00 94.25 197 ALA A CA 1
ATOM 1514 C C . ALA A 1 197 ? -8.056 12.910 8.525 1.00 94.25 197 ALA A C 1
ATOM 1516 O O . ALA A 1 197 ? -8.322 13.959 7.945 1.00 94.25 197 ALA A O 1
ATOM 1517 N N . LEU A 1 198 ? -8.191 12.738 9.835 1.00 96.31 198 LEU A N 1
ATOM 1518 C CA . LEU A 1 198 ? -8.319 13.849 10.769 1.00 96.31 198 LEU A CA 1
ATOM 1519 C C . LEU A 1 198 ? -6.934 14.462 10.996 1.00 96.31 198 LEU A C 1
ATOM 1521 O O . LEU A 1 198 ? -5.940 13.727 11.011 1.00 96.31 198 LEU A O 1
ATOM 1525 N N . ASP A 1 199 ? -6.862 15.771 11.204 1.00 95.19 199 ASP A N 1
ATOM 1526 C CA . ASP A 1 199 ? -5.621 16.395 11.664 1.00 95.19 199 ASP A CA 1
ATOM 1527 C C . ASP A 1 199 ? -5.307 16.034 13.134 1.00 95.19 199 ASP A C 1
ATOM 1529 O O . ASP A 1 199 ? -6.010 15.248 13.782 1.00 95.19 199 ASP A O 1
ATOM 1533 N N . ALA A 1 200 ? -4.190 16.537 13.664 1.00 95.12 200 ALA A N 1
ATOM 1534 C CA . ALA A 1 200 ? -3.770 16.206 15.023 1.00 95.12 200 ALA A CA 1
ATOM 1535 C C . ALA A 1 200 ? -4.766 16.701 16.087 1.00 95.12 200 ALA A C 1
ATOM 1537 O O . ALA A 1 200 ? -5.057 15.960 17.028 1.00 95.12 200 ALA A O 1
ATOM 1538 N N . ASP A 1 201 ? -5.307 17.908 15.933 1.00 96.44 201 ASP A N 1
ATOM 1539 C CA . ASP A 1 201 ? -6.215 18.512 16.908 1.00 96.44 201 ASP A CA 1
ATOM 1540 C C . ASP A 1 201 ? -7.590 17.839 16.862 1.00 96.44 201 ASP A C 1
ATOM 1542 O O . ASP A 1 201 ? -8.155 17.510 17.909 1.00 96.44 201 ASP A O 1
ATOM 1546 N N . GLU A 1 202 ? -8.088 17.532 15.662 1.00 97.31 202 GLU A N 1
ATOM 1547 C CA . GLU A 1 202 ? -9.305 16.752 15.446 1.00 97.31 202 GLU A CA 1
ATOM 1548 C C . GLU A 1 202 ? -9.196 15.351 16.071 1.00 97.31 202 GLU A C 1
ATOM 1550 O O . GLU A 1 202 ? -10.100 14.916 16.791 1.00 97.31 202 GLU A O 1
ATOM 1555 N N . ASN A 1 203 ? -8.073 14.650 15.864 1.00 97.88 203 ASN A N 1
ATOM 1556 C CA . ASN A 1 203 ? -7.834 13.342 16.484 1.00 97.88 203 ASN A CA 1
ATOM 1557 C C . ASN A 1 203 ? -7.799 13.424 18.013 1.00 97.88 203 ASN A C 1
ATOM 1559 O O . ASN A 1 203 ? -8.385 12.579 18.694 1.00 97.88 203 ASN A O 1
ATOM 1563 N N . VAL A 1 204 ? -7.117 14.429 18.569 1.00 98.06 204 VAL A N 1
ATOM 1564 C CA . VAL A 1 204 ? -7.047 14.637 20.021 1.00 98.06 204 VAL A CA 1
ATOM 1565 C C . VAL A 1 204 ? -8.434 14.931 20.589 1.00 98.06 204 VAL A C 1
ATOM 1567 O O . VAL A 1 204 ? -8.807 14.346 21.607 1.00 98.06 204 VAL A O 1
ATOM 1570 N N . ALA A 1 205 ? -9.219 15.789 19.935 1.00 98.00 205 ALA A N 1
ATOM 1571 C CA . ALA A 1 205 ? -10.586 16.090 20.344 1.00 98.00 205 ALA A CA 1
ATOM 1572 C C . ALA A 1 205 ? -11.469 14.831 20.333 1.00 98.00 205 ALA A C 1
ATOM 1574 O O . ALA A 1 205 ? -12.143 14.544 21.328 1.00 98.00 205 ALA A O 1
ATOM 1575 N N . ALA A 1 206 ? -11.404 14.035 19.261 1.00 98.25 206 ALA A N 1
ATOM 1576 C CA . ALA A 1 206 ? -12.126 12.773 19.158 1.00 98.25 206 ALA A CA 1
ATOM 1577 C C . ALA A 1 206 ? -11.731 11.802 20.281 1.00 98.25 206 ALA A C 1
ATOM 1579 O O . ALA A 1 206 ? -12.593 11.336 21.027 1.00 98.25 206 ALA A O 1
ATOM 1580 N N . LEU A 1 207 ? -10.437 11.545 20.481 1.00 98.06 207 LEU A N 1
ATOM 1581 C CA . LEU A 1 207 ? -9.955 10.610 21.504 1.00 98.06 207 LEU A CA 1
ATOM 1582 C C . LEU A 1 207 ? -10.280 11.087 22.930 1.00 98.06 207 LEU A C 1
ATOM 1584 O O . LEU A 1 207 ? -10.705 10.284 23.758 1.00 98.06 207 LEU A O 1
ATOM 1588 N N . ARG A 1 208 ? -10.202 12.388 23.226 1.00 97.50 208 ARG A N 1
ATOM 1589 C CA . ARG A 1 208 ? -10.668 12.939 24.516 1.00 97.50 208 ARG A CA 1
ATOM 1590 C C . ARG A 1 208 ? -12.157 12.698 24.744 1.00 97.50 208 ARG A C 1
ATOM 1592 O O . ARG A 1 208 ? -12.568 12.378 25.861 1.00 97.50 208 ARG A O 1
ATOM 1599 N N . SER A 1 209 ? -12.962 12.824 23.693 1.00 97.75 209 SER A N 1
ATOM 1600 C CA . SER A 1 209 ? -14.397 12.564 23.769 1.00 97.75 209 SER A CA 1
ATOM 1601 C C . SER A 1 209 ? -14.695 11.077 24.044 1.00 97.75 209 SER A C 1
ATOM 1603 O O . SER A 1 209 ? -15.547 10.771 24.878 1.00 97.75 209 SER A O 1
ATOM 1605 N N . PHE A 1 210 ? -13.909 10.154 23.476 1.00 97.88 210 PHE A N 1
ATOM 1606 C CA . PHE A 1 210 ? -13.981 8.724 23.792 1.00 97.88 210 PHE A CA 1
ATOM 1607 C C . PHE A 1 210 ? -13.509 8.396 25.216 1.00 97.88 210 PHE A C 1
ATOM 1609 O O . PHE A 1 210 ? -14.099 7.540 25.873 1.00 97.88 210 PHE A O 1
ATOM 1616 N N . ALA A 1 211 ? -12.491 9.089 25.735 1.00 95.88 211 ALA A N 1
ATOM 1617 C CA . ALA A 1 211 ? -12.086 8.948 27.136 1.00 95.88 211 ALA A CA 1
ATOM 1618 C C . ALA A 1 211 ? -13.210 9.383 28.095 1.00 95.88 211 ALA A C 1
ATOM 1620 O O . ALA A 1 211 ? -13.416 8.772 29.144 1.00 95.88 211 ALA A O 1
ATOM 1621 N N . ALA A 1 212 ? -13.973 10.422 27.732 1.00 96.25 212 ALA A N 1
ATOM 1622 C CA . ALA A 1 212 ? -15.171 10.809 28.471 1.00 96.25 212 ALA A CA 1
ATOM 1623 C C . ALA A 1 212 ? -16.275 9.742 28.377 1.00 96.25 212 ALA A C 1
ATOM 1625 O O . ALA A 1 212 ? -16.884 9.425 29.399 1.00 96.25 212 ALA A O 1
ATOM 1626 N N . LEU A 1 213 ? -16.480 9.140 27.200 1.00 96.75 213 LEU A N 1
ATOM 1627 C CA . LEU A 1 213 ? -17.426 8.037 27.017 1.00 96.75 213 LEU A CA 1
ATOM 1628 C C . LEU A 1 213 ? -17.072 6.816 27.882 1.00 96.75 213 LEU A C 1
ATOM 1630 O O . LEU A 1 213 ? -17.952 6.290 28.554 1.00 96.75 213 LEU A O 1
ATOM 1634 N N . GLU A 1 214 ? -15.804 6.387 27.926 1.00 95.44 214 GLU A N 1
ATOM 1635 C CA . GLU A 1 214 ? -15.362 5.254 28.767 1.00 95.44 214 GLU A CA 1
ATOM 1636 C C . GLU A 1 214 ? -15.690 5.482 30.256 1.00 95.44 214 GLU A C 1
ATOM 1638 O O . GLU A 1 214 ? -16.053 4.543 30.968 1.00 95.44 214 GLU A O 1
ATOM 1643 N N . ARG A 1 215 ? -15.622 6.734 30.735 1.00 94.25 215 ARG A N 1
ATOM 1644 C CA . ARG A 1 215 ? -16.035 7.094 32.104 1.00 94.25 215 ARG A CA 1
ATOM 1645 C C . ARG A 1 215 ? -17.549 7.026 32.305 1.00 94.25 215 ARG A C 1
ATOM 1647 O O . ARG A 1 215 ? -17.993 6.620 33.374 1.00 94.25 215 ARG A O 1
ATOM 1654 N N . GLN A 1 216 ? -18.329 7.427 31.302 1.00 96.25 216 GLN A N 1
ATOM 1655 C CA . GLN A 1 216 ? -19.797 7.399 31.343 1.00 96.25 216 GLN A CA 1
ATOM 1656 C C . GLN A 1 216 ? -20.368 5.987 31.170 1.00 96.25 216 GLN A C 1
ATOM 1658 O O . GLN A 1 216 ? -21.446 5.695 31.681 1.00 96.25 216 GLN A O 1
ATOM 1663 N N . VAL A 1 217 ? -19.638 5.101 30.487 1.00 96.50 217 VAL A N 1
ATOM 1664 C CA . VAL A 1 217 ? -20.034 3.715 30.211 1.00 96.50 217 VAL A CA 1
ATOM 1665 C C . VAL A 1 217 ? -18.952 2.758 30.735 1.00 96.50 217 VAL A C 1
ATOM 1667 O O . VAL A 1 217 ? -18.234 2.144 29.946 1.00 96.50 217 VAL A O 1
ATOM 1670 N N . PRO A 1 21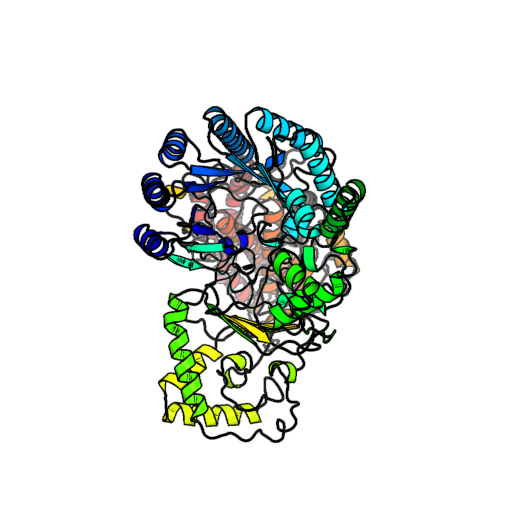8 ? -18.821 2.566 32.065 1.00 91.69 218 PRO A N 1
ATOM 1671 C CA . PRO A 1 218 ? -17.686 1.844 32.653 1.00 91.69 218 PRO A CA 1
ATOM 1672 C C . PRO A 1 218 ? -17.541 0.384 32.205 1.00 91.69 218 PRO A C 1
ATOM 1674 O O . PRO A 1 218 ? -16.450 -0.186 32.322 1.00 91.69 218 PRO A O 1
ATOM 1677 N N . ALA A 1 219 ? -18.635 -0.221 31.729 1.00 92.62 219 ALA A N 1
ATOM 1678 C CA . ALA A 1 219 ? -18.677 -1.584 31.211 1.00 92.62 219 ALA A CA 1
ATOM 1679 C C . ALA A 1 219 ? -17.983 -1.743 29.845 1.00 92.62 219 ALA A C 1
ATOM 1681 O O . ALA A 1 219 ? -17.594 -2.859 29.502 1.00 92.62 219 ALA A O 1
ATOM 1682 N N . LEU A 1 220 ? -17.826 -0.654 29.085 1.00 95.12 220 LEU A N 1
ATOM 1683 C CA . LEU A 1 220 ? -17.076 -0.616 27.834 1.00 95.12 220 LEU A CA 1
ATOM 1684 C C . LEU A 1 220 ? -15.635 -0.192 28.127 1.00 95.12 220 LEU A C 1
ATOM 1686 O O . LEU A 1 220 ? -15.405 0.842 28.747 1.00 95.12 220 LEU A O 1
ATOM 1690 N N . LYS A 1 221 ? -14.663 -0.982 27.670 1.00 94.69 221 LYS A N 1
ATOM 1691 C CA . LYS A 1 221 ? -13.237 -0.657 27.766 1.00 94.69 221 LYS A CA 1
ATOM 1692 C C . LYS A 1 221 ? -12.647 -0.315 26.409 1.00 94.69 221 LYS A C 1
ATOM 1694 O O . LYS A 1 221 ? -12.856 -1.041 25.436 1.00 94.69 221 LYS A O 1
ATOM 1699 N N . LEU A 1 222 ? -11.884 0.771 26.391 1.00 93.56 222 LEU A N 1
ATOM 1700 C CA . LEU A 1 222 ? -11.122 1.262 25.255 1.00 93.56 222 LEU A CA 1
ATOM 1701 C C . LEU A 1 222 ? -9.630 1.083 25.568 1.00 93.56 222 LEU A C 1
ATOM 1703 O O . LEU A 1 222 ? -9.135 1.478 26.626 1.00 93.56 222 LEU A O 1
ATOM 1707 N N . ASP A 1 223 ? -8.910 0.425 24.666 1.00 83.31 223 ASP A N 1
ATOM 1708 C CA . ASP A 1 223 ? -7.538 -0.038 24.899 1.00 83.31 223 ASP A CA 1
ATOM 1709 C C . ASP A 1 223 ? -6.530 1.107 25.075 1.00 83.31 223 ASP A C 1
ATOM 1711 O O . ASP A 1 223 ? -5.748 1.100 26.030 1.00 83.31 223 ASP A O 1
ATOM 1715 N N . VAL A 1 224 ? -6.600 2.121 24.209 1.00 90.62 224 VAL A N 1
ATOM 1716 C CA . VAL A 1 224 ? -5.614 3.211 24.133 1.00 90.62 224 VAL A CA 1
ATOM 1717 C C . VAL A 1 224 ? -5.376 3.917 25.475 1.00 90.62 224 VAL A C 1
ATOM 1719 O O . VAL A 1 224 ? -4.231 4.068 25.896 1.00 90.62 224 VAL A O 1
ATOM 1722 N N . PHE A 1 225 ? -6.425 4.299 26.208 1.00 92.50 225 PHE A N 1
ATOM 1723 C CA . PHE A 1 225 ? -6.263 5.087 27.437 1.00 92.50 225 PHE A CA 1
ATOM 1724 C C . PHE A 1 225 ? -5.683 4.255 28.580 1.00 92.50 225 PHE A C 1
ATOM 1726 O O . PHE A 1 225 ? -4.879 4.740 29.381 1.00 92.50 225 PHE A O 1
ATOM 1733 N N . THR A 1 226 ? -6.079 2.984 28.659 1.00 90.12 226 THR A N 1
ATOM 1734 C CA . THR A 1 226 ? -5.565 2.071 29.679 1.00 90.12 226 THR A CA 1
ATOM 1735 C C . THR A 1 226 ? -4.091 1.791 29.449 1.00 90.12 226 THR A C 1
ATOM 1737 O O . THR A 1 226 ? -3.312 1.911 30.397 1.00 90.12 226 THR A O 1
ATOM 1740 N N . ASP A 1 227 ? -3.700 1.515 28.206 1.00 93.19 227 ASP A N 1
ATOM 1741 C CA . ASP A 1 227 ? -2.301 1.323 27.844 1.00 93.19 227 ASP A CA 1
ATOM 1742 C C . ASP A 1 227 ? -1.471 2.559 28.189 1.00 93.19 227 ASP A C 1
ATOM 1744 O O . ASP A 1 227 ? -0.477 2.438 28.899 1.00 93.19 227 ASP A O 1
ATOM 1748 N N . MET A 1 228 ? -1.908 3.761 27.803 1.00 95.31 228 MET A N 1
ATOM 1749 C CA . MET A 1 228 ? -1.160 4.992 28.085 1.00 95.31 228 MET A CA 1
ATOM 1750 C C . MET A 1 228 ? -0.935 5.225 29.586 1.00 95.31 228 MET A C 1
ATOM 1752 O O . MET A 1 228 ? 0.178 5.567 29.995 1.00 95.31 228 MET A O 1
ATOM 1756 N N . ARG A 1 229 ? -1.941 4.963 30.432 1.00 95.50 229 ARG A N 1
ATOM 1757 C CA . ARG A 1 229 ? -1.788 5.023 31.897 1.00 95.50 229 ARG A CA 1
ATOM 1758 C C . ARG A 1 229 ? -0.808 3.973 32.424 1.00 95.50 229 ARG A C 1
ATOM 1760 O O . ARG A 1 229 ? -0.024 4.277 33.317 1.00 95.50 229 ARG A O 1
ATOM 1767 N N . GLN A 1 230 ? -0.841 2.741 31.911 1.00 95.62 230 GLN A N 1
ATOM 1768 C CA . GLN A 1 230 ? 0.114 1.703 32.327 1.00 95.62 230 GLN A CA 1
ATOM 1769 C C . GLN A 1 230 ? 1.537 2.023 31.864 1.00 95.62 230 GLN A C 1
ATOM 1771 O O . GLN A 1 230 ? 2.482 1.861 32.636 1.00 95.62 230 GLN A O 1
ATOM 1776 N N . MET A 1 231 ? 1.688 2.580 30.663 1.00 96.56 231 MET A N 1
ATOM 1777 C CA . MET A 1 231 ? 2.975 3.034 30.154 1.00 96.56 231 MET A CA 1
ATOM 1778 C C . MET A 1 231 ? 3.583 4.116 31.048 1.00 96.56 231 MET A C 1
ATOM 1780 O O . MET A 1 231 ? 4.754 4.020 31.407 1.00 96.56 231 MET A O 1
ATOM 1784 N N . LEU A 1 232 ? 2.785 5.093 31.489 1.00 97.31 232 LEU A N 1
ATOM 1785 C CA . LEU A 1 232 ? 3.217 6.119 32.445 1.00 97.31 232 LEU A CA 1
ATOM 1786 C C . LEU A 1 232 ? 3.571 5.561 33.833 1.00 97.31 232 LEU A C 1
ATOM 1788 O O . LEU A 1 232 ? 4.342 6.188 34.550 1.00 97.31 232 LEU A O 1
ATOM 1792 N N . ARG A 1 233 ? 3.072 4.377 34.202 1.00 96.19 233 ARG A N 1
ATOM 1793 C CA . ARG A 1 233 ? 3.479 3.639 35.413 1.00 96.19 233 ARG A CA 1
ATOM 1794 C C . ARG A 1 233 ? 4.696 2.733 35.189 1.00 96.19 233 ARG A C 1
ATOM 1796 O O . ARG A 1 233 ? 5.072 1.990 36.091 1.00 96.19 233 ARG A O 1
ATOM 1803 N N . GLY A 1 234 ? 5.281 2.743 33.989 1.00 95.19 234 GLY A N 1
ATOM 1804 C CA . GLY A 1 234 ? 6.391 1.866 33.624 1.00 95.19 234 GLY A CA 1
ATOM 1805 C C . GLY A 1 234 ? 5.999 0.396 33.457 1.00 95.19 234 GLY A C 1
ATOM 1806 O O . GLY A 1 234 ? 6.845 -0.478 33.605 1.00 95.19 234 GLY A O 1
ATOM 1807 N N . ARG A 1 235 ? 4.726 0.101 33.169 1.00 94.88 235 ARG A N 1
ATOM 1808 C CA . ARG A 1 235 ? 4.200 -1.265 33.023 1.00 94.88 235 ARG A CA 1
ATOM 1809 C C . ARG A 1 235 ? 3.783 -1.521 31.582 1.00 94.88 235 ARG A C 1
ATOM 1811 O O . ARG A 1 235 ? 2.702 -1.123 31.164 1.00 94.88 235 ARG A O 1
ATOM 1818 N N . ASP A 1 236 ? 4.620 -2.226 30.829 1.00 93.69 236 ASP A N 1
ATOM 1819 C CA . ASP A 1 236 ? 4.405 -2.458 29.394 1.00 93.69 236 ASP A CA 1
ATOM 1820 C C . ASP A 1 236 ? 4.247 -3.933 29.001 1.00 93.69 236 ASP A C 1
ATOM 1822 O O . ASP A 1 236 ? 4.005 -4.252 27.837 1.00 93.69 236 ASP A O 1
ATOM 1826 N N . ALA A 1 237 ? 4.284 -4.849 29.974 1.00 88.75 237 ALA A N 1
ATOM 1827 C CA . ALA A 1 237 ? 4.151 -6.288 29.738 1.00 88.75 237 ALA A CA 1
ATOM 1828 C C . ALA A 1 237 ? 2.827 -6.678 29.049 1.00 88.75 237 ALA A C 1
ATOM 1830 O O . ALA A 1 237 ? 2.795 -7.619 28.250 1.00 88.75 237 ALA A O 1
ATOM 1831 N N . ARG A 1 238 ? 1.743 -5.946 29.346 1.00 87.94 238 ARG A N 1
ATOM 1832 C CA . ARG A 1 238 ? 0.391 -6.172 28.802 1.00 87.94 238 ARG A CA 1
ATOM 1833 C C . ARG A 1 238 ? -0.060 -5.124 27.782 1.00 87.94 238 ARG A C 1
ATOM 1835 O O . ARG A 1 238 ? -1.161 -5.265 27.263 1.00 87.94 238 ARG A O 1
ATOM 1842 N N . ALA A 1 239 ? 0.766 -4.119 27.498 1.00 90.12 239 ALA A N 1
ATOM 1843 C CA . ALA A 1 239 ? 0.411 -3.065 26.559 1.00 90.12 239 ALA A CA 1
ATOM 1844 C C . ALA A 1 239 ? 0.314 -3.600 25.122 1.00 90.12 239 ALA A C 1
ATOM 1846 O O . ALA A 1 239 ? 0.974 -4.586 24.756 1.00 90.12 239 ALA A O 1
ATOM 1847 N N . GLY A 1 240 ? -0.476 -2.916 24.294 1.00 89.25 240 GLY A N 1
ATOM 1848 C CA . GLY A 1 240 ? -0.529 -3.132 22.857 1.00 89.25 240 GLY A CA 1
ATOM 1849 C C . GLY A 1 240 ? 0.861 -3.077 22.220 1.00 89.25 240 GLY A C 1
ATOM 1850 O O . GLY A 1 240 ? 1.775 -2.393 22.687 1.00 89.25 240 GLY A O 1
ATOM 1851 N N . CYS A 1 241 ? 1.045 -3.807 21.118 1.00 90.50 241 CYS A N 1
ATOM 1852 C CA . CYS A 1 241 ? 2.360 -3.961 20.490 1.00 90.50 241 CYS A CA 1
ATOM 1853 C C . CYS A 1 241 ? 3.016 -2.636 20.081 1.00 90.50 241 CYS A C 1
ATOM 1855 O O . CYS A 1 241 ? 4.242 -2.541 20.035 1.00 90.50 241 CYS A O 1
ATOM 1857 N N . VAL A 1 242 ? 2.202 -1.616 19.809 1.00 92.31 242 VAL A N 1
ATOM 1858 C CA . VAL A 1 242 ? 2.642 -0.272 19.428 1.00 92.31 242 VAL A CA 1
ATOM 1859 C C . VAL A 1 242 ? 3.449 0.433 20.527 1.00 92.31 242 VAL A C 1
ATOM 1861 O O . VAL A 1 242 ? 4.260 1.291 20.200 1.00 92.31 242 VAL A O 1
ATOM 1864 N N . PHE A 1 243 ? 3.320 0.013 21.793 1.00 93.38 243 PHE A N 1
ATOM 1865 C CA . PHE A 1 243 ? 4.069 0.548 22.940 1.00 93.38 243 PHE A CA 1
ATOM 1866 C C . PHE A 1 243 ? 5.274 -0.317 23.368 1.00 93.38 243 PHE A C 1
ATOM 1868 O O . PHE A 1 243 ? 5.979 0.012 24.328 1.00 93.38 243 PHE A O 1
ATOM 1875 N N . ARG A 1 244 ? 5.544 -1.432 22.670 1.00 91.56 244 ARG A N 1
ATOM 1876 C CA . ARG A 1 244 ? 6.508 -2.474 23.091 1.00 91.56 244 ARG A CA 1
ATOM 1877 C C . ARG A 1 244 ? 7.790 -2.559 22.255 1.00 91.56 244 ARG A C 1
ATOM 1879 O O . ARG A 1 244 ? 8.400 -3.622 22.184 1.00 91.56 244 ARG A O 1
ATOM 1886 N N . ALA A 1 245 ? 8.203 -1.460 21.625 1.00 93.38 245 ALA A N 1
ATOM 1887 C CA . ALA A 1 245 ? 9.384 -1.432 20.759 1.00 93.38 245 ALA A CA 1
ATOM 1888 C C . ALA A 1 245 ? 9.328 -2.513 19.647 1.00 93.38 245 ALA A C 1
ATOM 1890 O O . ALA A 1 245 ? 10.183 -3.385 19.520 1.00 93.38 245 ALA A O 1
ATOM 1891 N N . CYS A 1 246 ? 8.273 -2.466 18.828 1.00 93.38 246 CYS A N 1
ATOM 1892 C CA . CYS A 1 246 ? 8.066 -3.366 17.691 1.00 93.38 246 CYS A CA 1
ATOM 1893 C C . CYS A 1 246 ? 9.218 -3.341 16.659 1.00 93.38 246 CYS A C 1
ATOM 1895 O O . CYS A 1 246 ? 9.466 -2.320 16.022 1.00 93.38 246 CYS A O 1
ATOM 1897 N N . ASP A 1 247 ? 9.867 -4.479 16.422 1.00 94.12 247 ASP A N 1
ATOM 1898 C CA . ASP A 1 247 ? 10.871 -4.648 15.362 1.00 94.12 247 ASP A CA 1
ATOM 1899 C C . ASP A 1 247 ? 10.208 -4.924 13.996 1.00 94.12 247 ASP A C 1
ATOM 1901 O O . ASP A 1 247 ? 9.459 -5.889 13.845 1.00 94.12 247 ASP A O 1
ATOM 1905 N N . SER A 1 248 ? 10.484 -4.099 12.982 1.00 92.75 248 SER A N 1
ATOM 1906 C CA . SER A 1 248 ? 9.915 -4.221 11.628 1.00 92.75 248 SER A CA 1
ATOM 1907 C C . SER A 1 248 ? 10.427 -5.431 10.831 1.00 92.75 248 SER A C 1
ATOM 1909 O O . SER A 1 248 ? 9.842 -5.761 9.799 1.00 92.75 248 SER A O 1
ATOM 1911 N N . TYR A 1 249 ? 11.476 -6.120 11.292 1.00 94.94 249 TYR A N 1
ATOM 1912 C CA . TYR A 1 249 ? 12.029 -7.318 10.642 1.00 94.94 249 TYR A CA 1
ATOM 1913 C C . TYR A 1 249 ? 11.674 -8.621 11.372 1.00 94.94 249 TYR A C 1
ATOM 1915 O O . TYR A 1 249 ? 11.670 -9.678 10.743 1.00 94.94 249 TYR A O 1
ATOM 1923 N N . THR A 1 250 ? 11.352 -8.573 12.672 1.00 93.69 250 THR A N 1
ATOM 1924 C CA . THR A 1 250 ? 11.063 -9.789 13.463 1.00 93.69 250 THR A CA 1
ATOM 1925 C C . THR A 1 250 ? 9.935 -9.660 14.486 1.00 93.69 250 THR A C 1
ATOM 1927 O O . THR A 1 250 ? 9.868 -10.467 15.412 1.00 93.69 250 THR A O 1
ATOM 1930 N N . THR A 1 251 ? 9.036 -8.679 14.342 1.00 92.69 251 THR A N 1
ATOM 1931 C CA . THR A 1 251 ? 8.080 -8.281 15.390 1.00 92.69 251 THR A CA 1
ATOM 1932 C C . THR A 1 251 ? 7.552 -9.431 16.249 1.00 92.69 251 THR A C 1
ATOM 1934 O O . THR A 1 251 ? 7.009 -10.429 15.773 1.00 92.69 251 THR A O 1
ATOM 1937 N N . ALA A 1 252 ? 7.662 -9.267 17.561 1.00 88.56 252 ALA A N 1
ATOM 1938 C CA . ALA A 1 252 ? 7.053 -10.172 18.522 1.00 88.56 252 ALA A CA 1
ATOM 1939 C C . ALA A 1 252 ? 5.513 -10.189 18.399 1.00 88.56 252 ALA A C 1
ATOM 1941 O O . ALA A 1 252 ? 4.870 -11.191 18.704 1.00 88.56 252 ALA A O 1
ATOM 1942 N N . ALA A 1 253 ? 4.901 -9.092 17.945 1.00 88.06 253 ALA A N 1
ATOM 1943 C CA . ALA A 1 253 ? 3.456 -8.889 18.002 1.00 88.06 253 ALA A CA 1
ATOM 1944 C C . ALA A 1 253 ? 2.667 -9.964 17.245 1.00 88.06 253 ALA A C 1
ATOM 1946 O O . ALA A 1 253 ? 1.746 -10.565 17.809 1.00 88.06 253 ALA A O 1
ATOM 1947 N N . VAL A 1 254 ? 3.088 -10.206 16.004 1.00 89.75 254 VAL A N 1
ATOM 1948 C CA . VAL A 1 254 ? 2.411 -11.050 15.022 1.00 89.75 254 VAL A CA 1
ATOM 1949 C C . VAL A 1 254 ? 3.414 -12.043 14.458 1.00 89.75 254 VAL A C 1
ATOM 1951 O O . VAL A 1 254 ? 4.534 -11.680 14.098 1.00 89.75 254 VAL A O 1
ATOM 1954 N N . SER A 1 255 ? 3.024 -13.311 14.390 1.00 92.00 255 SER A N 1
ATOM 1955 C CA . SER A 1 255 ? 3.674 -14.305 13.529 1.00 92.00 255 SER A CA 1
ATOM 1956 C C . SER A 1 255 ? 2.624 -14.778 12.535 1.00 92.00 255 SER A C 1
ATOM 1958 O O . SER A 1 255 ? 1.704 -15.483 12.936 1.00 92.00 255 SER A O 1
ATOM 1960 N N . GLY A 1 256 ? 2.705 -14.324 11.287 1.00 93.94 256 GLY A N 1
ATOM 1961 C CA . GLY A 1 256 ? 1.717 -14.693 10.282 1.00 93.94 256 GLY A CA 1
ATOM 1962 C C . GLY A 1 256 ? 1.941 -16.121 9.788 1.00 93.94 256 GLY A C 1
ATOM 1963 O O . GLY A 1 256 ? 3.082 -16.586 9.743 1.00 93.94 256 GLY A O 1
ATOM 1964 N N . VAL A 1 257 ? 0.854 -16.809 9.453 1.00 95.25 257 VAL A N 1
ATOM 1965 C CA . VAL A 1 257 ? 0.840 -18.112 8.777 1.00 95.25 257 VAL A CA 1
ATOM 1966 C C . VAL A 1 257 ? -0.064 -17.975 7.560 1.00 95.25 257 VAL A C 1
ATOM 1968 O O . VAL A 1 257 ? -1.276 -17.791 7.700 1.00 95.25 257 VAL A O 1
ATOM 1971 N N . GLU A 1 258 ? 0.534 -18.011 6.374 1.00 93.75 258 GLU A N 1
ATOM 1972 C CA . GLU A 1 258 ? -0.171 -17.843 5.104 1.00 93.75 258 GLU A CA 1
ATOM 1973 C C . GLU A 1 258 ? -0.850 -19.137 4.642 1.00 93.75 258 GLU A C 1
ATOM 1975 O O . GLU A 1 258 ? -0.693 -20.202 5.241 1.00 93.75 258 GLU A O 1
ATOM 1980 N N . GLY A 1 259 ? -1.620 -19.044 3.556 1.00 93.12 259 GLY A N 1
ATOM 1981 C CA . GLY A 1 259 ? -2.387 -20.157 2.997 1.00 93.12 259 GLY A CA 1
ATOM 1982 C C . GLY A 1 259 ? -1.585 -21.410 2.653 1.00 93.12 259 GLY A C 1
ATOM 1983 O O . GLY A 1 259 ? -2.149 -22.493 2.653 1.00 93.12 259 GLY A O 1
ATOM 1984 N N . ASP A 1 260 ? -0.294 -21.291 2.373 1.00 91.38 260 ASP A N 1
ATOM 1985 C CA . ASP A 1 260 ? 0.615 -22.399 2.062 1.00 91.38 260 ASP A CA 1
ATOM 1986 C C . ASP A 1 260 ? 1.430 -22.876 3.280 1.00 91.38 260 ASP A C 1
ATOM 1988 O O . ASP A 1 260 ? 2.331 -23.704 3.144 1.00 91.38 260 ASP A O 1
ATOM 1992 N N . GLY A 1 261 ? 1.131 -22.353 4.474 1.00 93.19 261 GLY A N 1
ATOM 1993 C CA . GLY A 1 261 ? 1.897 -22.592 5.694 1.00 93.19 261 GLY A CA 1
ATOM 1994 C C . GLY A 1 261 ? 3.161 -21.730 5.821 1.00 93.19 261 GLY A C 1
ATOM 1995 O O . GLY A 1 261 ? 3.866 -21.839 6.825 1.00 93.19 261 GLY A O 1
ATOM 1996 N N . GLN A 1 262 ? 3.468 -20.846 4.865 1.00 92.50 262 GLN A N 1
ATOM 1997 C CA . GLN A 1 262 ? 4.615 -19.950 4.992 1.00 92.50 262 GLN A CA 1
ATOM 1998 C C . GLN A 1 262 ? 4.458 -19.037 6.211 1.00 92.50 262 GLN A C 1
ATOM 2000 O O . GLN A 1 262 ? 3.404 -18.435 6.438 1.00 92.50 262 GLN A O 1
ATOM 2005 N N . ARG A 1 263 ? 5.546 -18.870 6.972 1.00 93.00 263 ARG A N 1
ATOM 2006 C CA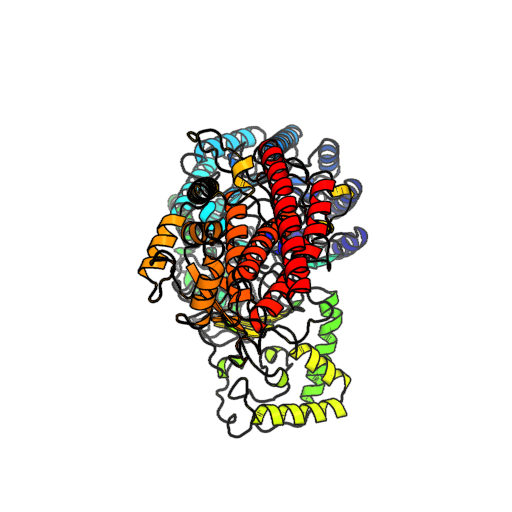 . ARG A 1 263 ? 5.595 -17.877 8.047 1.00 93.00 263 ARG A CA 1
ATOM 2007 C C . ARG A 1 263 ? 5.897 -16.491 7.495 1.00 93.00 263 ARG A C 1
ATOM 2009 O O . ARG A 1 263 ? 6.843 -16.301 6.735 1.00 93.00 263 ARG A O 1
ATOM 2016 N N . SER A 1 264 ? 5.147 -15.501 7.954 1.00 92.62 264 SER A N 1
ATOM 2017 C CA . SER A 1 264 ? 5.328 -14.102 7.572 1.00 92.62 264 SER A CA 1
ATOM 2018 C C . SER A 1 264 ? 5.510 -13.197 8.792 1.00 92.62 264 SER A C 1
ATOM 2020 O O . SER A 1 264 ? 5.157 -13.517 9.937 1.00 92.62 264 SER A O 1
ATOM 2022 N N . ASN A 1 265 ? 6.129 -12.049 8.553 1.00 93.12 265 ASN A N 1
ATOM 2023 C CA . ASN A 1 265 ? 6.184 -10.949 9.497 1.00 93.12 265 ASN A CA 1
ATOM 2024 C C . ASN A 1 265 ? 4.912 -10.083 9.395 1.00 93.12 265 ASN A C 1
ATOM 2026 O O . ASN A 1 265 ? 4.135 -10.211 8.452 1.00 93.12 265 ASN A O 1
ATOM 2030 N N . CYS A 1 266 ? 4.693 -9.178 10.354 1.00 91.44 266 CYS A N 1
ATOM 2031 C CA . CYS A 1 266 ? 3.547 -8.262 10.307 1.00 91.44 266 CYS A CA 1
ATOM 2032 C C . CYS A 1 266 ? 3.526 -7.430 9.012 1.00 91.44 266 CYS A C 1
ATOM 2034 O O . CYS A 1 266 ? 4.503 -6.757 8.682 1.00 91.44 266 CYS A O 1
ATOM 2036 N N . GLY A 1 267 ? 2.373 -7.411 8.338 1.00 88.06 267 GLY A N 1
ATOM 2037 C CA . GLY A 1 267 ? 2.186 -6.716 7.064 1.00 88.06 267 GLY A CA 1
ATOM 2038 C C . GLY A 1 267 ? 2.132 -5.186 7.132 1.00 88.06 267 GLY A C 1
ATOM 2039 O O . GLY A 1 267 ? 2.245 -4.538 6.099 1.00 88.06 267 GLY A O 1
ATOM 2040 N N . ARG A 1 268 ? 1.977 -4.567 8.314 1.00 90.44 268 ARG A N 1
ATOM 2041 C CA . ARG A 1 268 ? 1.752 -3.103 8.412 1.00 90.44 268 ARG A CA 1
ATOM 2042 C C . ARG A 1 268 ? 2.924 -2.255 7.915 1.00 90.44 268 ARG A C 1
ATOM 2044 O O . ARG A 1 268 ? 2.730 -1.110 7.533 1.00 90.44 268 ARG A O 1
ATOM 2051 N N . THR A 1 269 ? 4.142 -2.792 7.912 1.00 88.06 269 THR A N 1
ATOM 2052 C CA . THR A 1 269 ? 5.327 -2.101 7.372 1.00 88.06 269 THR A CA 1
ATOM 2053 C C . THR A 1 269 ? 5.552 -2.364 5.883 1.00 88.06 269 THR A C 1
ATOM 2055 O O . THR A 1 269 ? 6.484 -1.817 5.300 1.00 88.06 269 THR A O 1
ATOM 2058 N N . ASN A 1 270 ? 4.731 -3.205 5.251 1.00 87.56 270 ASN A N 1
ATOM 2059 C CA . ASN A 1 270 ? 4.925 -3.664 3.877 1.00 87.56 270 ASN A CA 1
ATOM 2060 C C . ASN A 1 270 ? 4.260 -2.704 2.883 1.00 87.56 270 ASN A C 1
ATOM 2062 O O . ASN A 1 270 ? 3.383 -3.086 2.110 1.00 87.56 270 ASN A O 1
ATOM 2066 N N . LYS A 1 271 ? 4.696 -1.440 2.904 1.00 88.12 271 LYS A N 1
ATOM 2067 C CA . LYS A 1 271 ? 4.127 -0.348 2.089 1.00 88.12 271 LYS A CA 1
ATOM 2068 C C . LYS A 1 271 ? 4.281 -0.553 0.583 1.00 88.12 271 LYS A C 1
ATOM 2070 O O . LYS A 1 271 ? 3.528 0.018 -0.197 1.00 88.12 271 LYS A O 1
ATOM 2075 N N . ASP A 1 272 ? 5.212 -1.417 0.190 1.00 88.81 272 ASP A N 1
ATOM 2076 C CA . ASP A 1 272 ? 5.452 -1.794 -1.205 1.00 88.81 272 ASP A CA 1
ATOM 2077 C C . ASP A 1 272 ? 4.607 -3.008 -1.644 1.00 88.81 272 ASP A C 1
ATOM 2079 O O . ASP A 1 272 ? 4.757 -3.500 -2.760 1.00 88.81 272 ASP A O 1
ATOM 2083 N N . GLY A 1 273 ? 3.742 -3.533 -0.766 1.00 89.44 273 GLY A N 1
ATOM 2084 C CA . GLY A 1 273 ? 2.839 -4.649 -1.067 1.00 89.44 273 GLY A CA 1
ATOM 2085 C C . GLY A 1 273 ? 3.474 -6.045 -1.065 1.00 89.44 273 GLY A C 1
ATOM 2086 O O . GLY A 1 273 ? 2.851 -7.009 -1.510 1.00 89.44 273 GLY A O 1
ATOM 2087 N N . VAL A 1 274 ? 4.700 -6.169 -0.555 1.00 91.88 274 VAL A N 1
ATOM 2088 C CA . VAL A 1 274 ? 5.443 -7.434 -0.470 1.00 91.88 274 VAL A CA 1
ATOM 2089 C C . VAL A 1 274 ? 5.440 -7.942 0.961 1.00 91.88 274 VAL A C 1
ATOM 2091 O O . VAL A 1 274 ? 5.896 -7.240 1.861 1.00 91.88 274 VAL A O 1
ATOM 2094 N N . ASP A 1 275 ? 4.960 -9.167 1.168 1.00 91.00 275 ASP A N 1
ATOM 2095 C CA . ASP A 1 275 ? 5.141 -9.854 2.442 1.00 91.00 275 ASP A CA 1
ATOM 2096 C C . ASP A 1 275 ? 6.548 -10.423 2.569 1.00 91.00 275 ASP A C 1
ATOM 2098 O O . ASP A 1 275 ? 7.157 -10.858 1.595 1.00 91.00 275 ASP A O 1
ATOM 2102 N N . PHE A 1 276 ? 7.063 -10.394 3.795 1.00 93.94 276 PHE A N 1
ATOM 2103 C CA . PHE A 1 276 ? 8.397 -10.879 4.099 1.00 93.94 276 PHE A CA 1
ATOM 2104 C C . PHE A 1 276 ? 8.366 -11.865 5.261 1.00 93.94 276 PHE A C 1
ATOM 2106 O O . PHE A 1 276 ? 7.574 -11.716 6.196 1.00 93.94 276 PHE A O 1
ATOM 2113 N N . THR A 1 277 ? 9.268 -12.839 5.235 1.00 95.06 277 THR A N 1
ATOM 2114 C CA . THR A 1 277 ? 9.560 -13.721 6.363 1.00 95.06 277 THR A CA 1
ATOM 2115 C C . THR A 1 277 ? 10.209 -12.931 7.499 1.00 95.06 277 THR A C 1
ATOM 2117 O O . THR A 1 277 ? 10.717 -11.821 7.315 1.00 95.06 277 THR A O 1
ATOM 2120 N N . LYS A 1 278 ? 10.218 -13.489 8.709 1.00 94.62 278 LYS A N 1
ATOM 2121 C CA . LYS A 1 278 ? 10.994 -12.893 9.802 1.00 94.62 278 LYS A CA 1
ATOM 2122 C C . LYS A 1 278 ? 12.489 -13.073 9.546 1.00 94.62 278 LYS A C 1
ATOM 2124 O O . LYS A 1 278 ? 12.904 -14.120 9.058 1.00 94.62 278 LYS A O 1
ATOM 2129 N N . ALA A 1 279 ? 13.282 -12.064 9.895 1.00 94.94 279 ALA A N 1
ATOM 2130 C CA . ALA A 1 279 ? 14.732 -12.215 9.958 1.00 94.94 279 ALA A CA 1
ATOM 2131 C C . ALA A 1 279 ? 15.145 -13.179 11.085 1.00 94.94 279 ALA A C 1
ATOM 2133 O O . ALA A 1 279 ? 14.409 -13.369 12.054 1.00 94.94 279 ALA A O 1
ATOM 2134 N N . ASP A 1 280 ? 16.353 -13.734 10.991 1.00 93.00 280 ASP A N 1
ATOM 2135 C CA . ASP A 1 280 ? 16.843 -14.751 11.937 1.00 93.00 280 ASP A CA 1
ATOM 2136 C C . ASP A 1 280 ? 17.153 -14.194 13.338 1.00 93.00 280 ASP A C 1
ATOM 2138 O O . ASP A 1 280 ? 17.275 -14.946 14.303 1.00 93.00 280 ASP A O 1
ATOM 2142 N N . ARG A 1 281 ? 17.283 -12.867 13.468 1.00 92.69 281 ARG A N 1
ATOM 2143 C CA . ARG A 1 281 ? 17.580 -12.189 14.736 1.00 92.69 281 ARG A CA 1
ATOM 2144 C C . ARG A 1 281 ? 16.768 -10.916 14.925 1.00 92.69 281 ARG A C 1
ATOM 2146 O O . ARG A 1 281 ? 16.604 -10.120 13.993 1.00 92.69 281 ARG A O 1
ATOM 2153 N N . ALA A 1 282 ? 16.322 -10.707 16.159 1.00 93.00 282 ALA A N 1
ATOM 2154 C CA . ALA A 1 282 ? 15.707 -9.456 16.572 1.00 93.00 282 ALA A CA 1
ATOM 2155 C C . ALA A 1 282 ? 16.714 -8.301 16.541 1.00 93.00 282 ALA A C 1
ATOM 2157 O O . ALA A 1 282 ? 17.923 -8.503 16.668 1.00 93.00 282 ALA A O 1
ATOM 2158 N N . GLY A 1 283 ? 16.197 -7.094 16.341 1.00 93.38 283 GLY A N 1
ATOM 2159 C CA . GLY A 1 283 ? 16.977 -5.865 16.338 1.00 93.38 283 GLY A CA 1
ATOM 2160 C C . GLY A 1 283 ? 16.145 -4.687 16.824 1.00 93.38 283 GLY A C 1
ATOM 2161 O O . GLY A 1 283 ? 14.928 -4.631 16.622 1.00 93.38 283 GLY A O 1
ATOM 2162 N N . TYR A 1 284 ? 16.816 -3.765 17.507 1.00 95.19 284 TYR A N 1
ATOM 2163 C CA . TYR A 1 284 ? 16.217 -2.583 18.123 1.00 95.19 284 TYR A CA 1
ATOM 2164 C C . TYR A 1 284 ? 16.938 -1.295 17.701 1.00 95.19 284 TYR A C 1
ATOM 2166 O O . TYR A 1 284 ? 16.802 -0.259 18.352 1.00 95.19 284 TYR A O 1
ATOM 2174 N N . GLU A 1 285 ? 17.649 -1.338 16.569 1.00 94.25 285 GLU A N 1
ATOM 2175 C CA . GLU A 1 285 ? 18.371 -0.213 15.967 1.00 94.25 285 GLU A CA 1
ATOM 2176 C C . GLU A 1 285 ? 17.472 1.007 15.743 1.00 94.25 285 GLU A C 1
ATOM 2178 O O . GLU A 1 285 ? 17.907 2.137 15.941 1.00 94.25 285 GLU A O 1
ATOM 2183 N N . ARG A 1 286 ? 16.184 0.786 15.434 1.00 95.62 286 ARG A N 1
ATOM 2184 C CA . ARG A 1 286 ? 15.182 1.850 15.295 1.00 95.62 286 ARG A CA 1
ATOM 2185 C C . ARG A 1 286 ? 15.134 2.726 16.540 1.00 95.62 286 ARG A C 1
ATOM 2187 O O . ARG A 1 286 ? 15.046 3.938 16.437 1.00 95.62 286 ARG A O 1
ATOM 2194 N N . TYR A 1 287 ? 15.144 2.114 17.720 1.00 95.69 287 TYR A N 1
ATOM 2195 C CA . TYR A 1 287 ? 14.946 2.823 18.981 1.00 95.69 287 TYR A CA 1
ATOM 2196 C C . TYR A 1 287 ? 16.202 3.578 19.398 1.00 95.69 287 TYR A C 1
ATOM 2198 O O . TYR A 1 287 ? 16.089 4.683 19.921 1.00 95.69 287 TYR A O 1
ATOM 2206 N N . VAL A 1 288 ? 17.377 3.026 19.086 1.00 94.25 288 VAL A N 1
ATOM 2207 C CA . VAL A 1 288 ? 18.650 3.743 19.202 1.00 94.25 288 VAL A CA 1
ATOM 2208 C C . VAL A 1 288 ? 18.635 4.962 18.273 1.00 94.25 288 VAL A C 1
ATOM 2210 O O . VAL A 1 288 ? 18.752 6.082 18.757 1.00 94.25 288 VAL A O 1
ATOM 2213 N N . ALA A 1 289 ? 18.366 4.775 16.976 1.00 94.31 289 ALA A N 1
ATOM 2214 C CA . ALA A 1 289 ? 18.279 5.864 15.997 1.00 94.31 289 ALA A CA 1
ATOM 2215 C C . ALA A 1 289 ? 17.299 6.960 16.443 1.00 94.31 289 ALA A C 1
ATOM 2217 O O . ALA A 1 289 ? 17.671 8.122 16.586 1.00 94.31 289 ALA A O 1
ATOM 2218 N N . LEU A 1 290 ? 16.055 6.585 16.756 1.00 95.69 290 LEU A N 1
ATOM 2219 C CA . LEU A 1 290 ? 15.029 7.532 17.179 1.00 95.69 290 LEU A CA 1
ATOM 2220 C C . LEU A 1 290 ? 15.451 8.340 18.407 1.00 95.69 290 LEU A C 1
ATOM 2222 O O . LEU A 1 290 ? 15.189 9.536 18.443 1.00 95.69 290 LEU A O 1
ATOM 2226 N N . TYR A 1 291 ? 16.096 7.735 19.403 1.00 95.19 291 TYR A N 1
ATOM 2227 C CA . TYR A 1 291 ? 16.526 8.473 20.591 1.00 95.19 291 TYR A CA 1
ATOM 2228 C C . TYR A 1 291 ? 17.532 9.588 20.267 1.00 95.19 291 TYR A C 1
ATOM 2230 O O . TYR A 1 291 ? 17.462 10.669 20.852 1.00 95.19 291 TYR A O 1
ATOM 2238 N N . HIS A 1 292 ? 18.435 9.350 19.314 1.00 92.44 292 HIS A N 1
ATOM 2239 C CA . HIS A 1 292 ? 19.493 10.293 18.947 1.00 92.44 292 HIS A CA 1
ATOM 2240 C C . HIS A 1 292 ? 19.069 11.326 17.899 1.00 92.44 292 HIS A C 1
ATOM 2242 O O . HIS A 1 292 ? 19.582 12.449 17.902 1.00 92.44 292 HIS A O 1
ATOM 2248 N N . THR A 1 293 ? 18.107 10.991 17.042 1.00 93.31 293 THR A N 1
ATOM 2249 C CA . THR A 1 293 ? 17.665 11.863 15.953 1.00 93.31 293 THR A CA 1
ATOM 2250 C C . THR A 1 293 ? 16.755 12.999 16.457 1.00 93.31 293 THR A C 1
ATOM 2252 O O . THR A 1 293 ? 15.777 12.742 17.176 1.00 93.31 293 THR A O 1
ATOM 2255 N N . PRO A 1 294 ? 16.993 14.266 16.056 1.00 94.94 294 PRO A N 1
ATOM 2256 C CA . PRO A 1 294 ? 16.116 15.390 16.377 1.00 94.94 294 PRO A CA 1
ATOM 2257 C C . PRO A 1 294 ? 14.664 15.182 15.938 1.00 94.94 294 PRO A C 1
ATOM 2259 O O . PRO A 1 294 ? 14.365 14.574 14.911 1.00 94.94 294 PRO A O 1
ATOM 2262 N N . GLN A 1 295 ? 13.720 15.761 16.684 1.00 95.12 295 GLN A N 1
ATOM 2263 C CA . GLN A 1 295 ? 12.303 15.610 16.351 1.00 95.12 295 GLN A CA 1
ATOM 2264 C C . GLN A 1 295 ? 11.923 16.250 15.002 1.00 95.12 295 GLN A C 1
ATOM 2266 O O . GLN A 1 295 ? 11.063 15.720 14.301 1.00 95.12 295 GLN A O 1
ATOM 2271 N N . ARG A 1 296 ? 12.558 17.350 14.597 1.00 93.50 296 ARG A N 1
ATOM 2272 C CA . ARG A 1 296 ? 12.331 17.953 13.268 1.00 93.50 296 ARG A CA 1
ATOM 2273 C C . ARG A 1 296 ? 12.724 17.030 12.104 1.00 93.50 296 ARG A C 1
ATOM 2275 O O . ARG A 1 296 ? 12.118 17.121 11.047 1.00 93.50 296 ARG A O 1
ATOM 2282 N N . ASP A 1 297 ? 13.634 16.091 12.351 1.00 93.44 297 ASP A N 1
ATOM 2283 C CA . ASP A 1 297 ? 14.188 15.176 11.347 1.00 93.44 297 ASP A CA 1
ATOM 2284 C C . ASP A 1 297 ? 13.526 13.781 11.435 1.00 93.44 297 ASP A C 1
ATOM 2286 O O . ASP A 1 297 ? 14.037 12.794 10.924 1.00 93.44 297 ASP A O 1
ATOM 2290 N N . GLY A 1 298 ? 12.380 13.665 12.121 1.00 95.06 298 GLY A N 1
ATOM 2291 C CA . GLY A 1 298 ? 11.631 12.404 12.252 1.00 95.06 298 GLY A CA 1
ATOM 2292 C C . GLY A 1 298 ? 12.049 11.495 13.420 1.00 95.06 298 GLY A C 1
ATOM 2293 O O . GLY A 1 298 ? 11.471 10.420 13.586 1.00 95.06 298 GLY A O 1
ATOM 2294 N N . GLY A 1 299 ? 12.978 11.936 14.276 1.00 95.81 299 GLY A N 1
ATOM 2295 C CA . GLY A 1 299 ? 13.456 11.201 15.455 1.00 95.81 299 GLY A CA 1
ATOM 2296 C C . GLY A 1 299 ? 12.614 11.362 16.725 1.00 95.81 299 GLY A C 1
ATOM 2297 O O . GLY A 1 299 ? 11.416 11.588 16.665 1.00 95.81 299 GLY A O 1
ATOM 2298 N N . CYS A 1 300 ? 13.199 11.227 17.908 1.00 97.19 300 CYS A N 1
ATOM 2299 C CA . CYS A 1 300 ? 12.542 11.337 19.221 1.00 97.19 300 CYS A CA 1
ATOM 2300 C C . CYS A 1 300 ? 13.415 12.049 20.268 1.00 97.19 300 CYS A C 1
ATOM 2302 O O . CYS A 1 300 ? 13.020 12.089 21.437 1.00 97.19 300 CYS A O 1
ATOM 2304 N N . LYS A 1 301 ? 14.559 12.624 19.872 1.00 95.56 301 LYS A N 1
ATOM 2305 C CA . LYS A 1 301 ? 15.492 13.296 20.782 1.00 95.56 301 LYS A CA 1
ATOM 2306 C C . LYS A 1 301 ? 14.783 14.300 21.694 1.00 95.56 301 LYS A C 1
ATOM 2308 O O . LYS A 1 301 ? 13.896 15.044 21.257 1.00 95.56 301 LYS A O 1
ATOM 2313 N N . ASP A 1 302 ? 15.160 14.265 22.969 1.00 95.06 302 ASP A N 1
ATOM 2314 C CA . ASP A 1 302 ? 14.649 15.106 24.060 1.00 95.06 302 ASP A CA 1
ATOM 2315 C C . ASP A 1 302 ? 13.147 14.931 24.377 1.00 95.06 302 ASP A C 1
ATOM 2317 O O . ASP A 1 302 ? 12.561 15.688 25.156 1.00 95.06 302 ASP A O 1
ATOM 2321 N N . CYS A 1 303 ? 12.479 13.918 23.812 1.00 97.31 303 CYS A N 1
ATOM 2322 C CA . CYS A 1 303 ? 11.079 13.654 24.119 1.00 97.31 303 CYS A CA 1
ATOM 2323 C C . CYS A 1 303 ? 10.927 12.953 25.476 1.00 97.31 303 CYS A C 1
ATOM 2325 O O . CYS A 1 303 ? 11.177 11.757 25.603 1.00 97.31 303 CYS A O 1
ATOM 2327 N N . ARG A 1 304 ? 10.365 13.654 26.469 1.00 96.25 304 ARG A N 1
ATOM 2328 C CA . ARG A 1 304 ? 10.060 13.090 27.802 1.00 96.25 304 ARG A CA 1
ATOM 2329 C C . ARG A 1 304 ? 9.098 11.896 27.813 1.00 96.25 304 ARG A C 1
ATOM 2331 O O . ARG A 1 304 ? 8.932 11.267 28.853 1.00 96.25 304 ARG A O 1
ATOM 2338 N N . PHE A 1 305 ? 8.433 11.618 26.691 1.00 97.94 305 PHE A N 1
ATOM 2339 C CA . PHE A 1 305 ? 7.516 10.490 26.530 1.00 97.94 305 PHE A CA 1
ATOM 2340 C C . PHE A 1 305 ? 8.132 9.294 25.799 1.00 97.94 305 PHE A C 1
ATOM 2342 O O . PHE A 1 305 ? 7.431 8.313 25.542 1.00 97.94 305 PHE A O 1
ATOM 2349 N N . PHE A 1 306 ? 9.420 9.351 25.451 1.00 97.56 306 PHE A N 1
ATOM 2350 C CA . PHE A 1 306 ? 10.052 8.356 24.594 1.00 97.56 306 PHE A CA 1
ATOM 2351 C C . PHE A 1 306 ? 9.964 6.929 25.149 1.00 97.56 306 PHE A C 1
ATOM 2353 O O . PHE A 1 306 ? 9.577 6.037 24.405 1.00 97.56 306 PHE A O 1
ATOM 2360 N N . LEU A 1 307 ? 10.200 6.687 26.442 1.00 95.88 307 LEU A N 1
ATOM 2361 C CA . LEU A 1 307 ? 10.072 5.335 27.016 1.00 95.88 307 LEU A CA 1
ATOM 2362 C C . LEU A 1 307 ? 8.656 4.747 26.924 1.00 95.88 307 LEU A C 1
ATOM 2364 O O . LEU A 1 307 ? 8.479 3.535 26.760 1.00 95.88 307 LEU A O 1
ATOM 2368 N N . MET A 1 308 ? 7.648 5.610 27.032 1.00 96.50 308 MET A N 1
ATOM 2369 C CA . MET A 1 308 ? 6.241 5.224 27.033 1.00 96.50 308 MET A CA 1
ATOM 2370 C C . MET A 1 308 ? 5.725 5.023 25.614 1.00 96.50 308 MET A C 1
ATOM 2372 O O . MET A 1 308 ? 5.002 4.069 25.355 1.00 96.50 308 MET A O 1
ATOM 2376 N N . CYS A 1 309 ? 6.118 5.898 24.690 1.00 96.62 309 CYS A N 1
ATOM 2377 C CA . CYS A 1 309 ? 5.669 5.867 23.302 1.00 96.62 309 CYS A CA 1
ATOM 2378 C C . CYS A 1 309 ? 6.538 4.970 22.411 1.00 96.62 309 CYS A C 1
ATOM 2380 O O . CYS A 1 309 ? 6.027 4.313 21.507 1.00 96.62 309 CYS A O 1
ATOM 2382 N N . LYS A 1 310 ? 7.857 5.005 22.615 1.00 96.12 310 LYS A N 1
ATOM 2383 C CA . LYS A 1 310 ? 8.905 4.351 21.817 1.00 96.12 310 LYS A CA 1
ATOM 2384 C C . LYS A 1 310 ? 8.787 4.647 20.312 1.00 96.12 310 LYS A C 1
ATOM 2386 O O . LYS A 1 310 ? 8.983 3.772 19.485 1.00 96.12 310 LYS A O 1
ATOM 2391 N N . GLY A 1 311 ? 8.371 5.856 19.928 1.00 95.88 311 GLY A N 1
ATOM 2392 C CA . GLY A 1 311 ? 8.129 6.208 18.518 1.00 95.88 311 GLY A CA 1
ATOM 2393 C C . GLY A 1 311 ? 6.906 5.536 17.865 1.00 95.88 311 GLY A C 1
ATOM 2394 O O . GLY A 1 311 ? 6.666 5.763 16.678 1.00 95.88 311 GLY A O 1
ATOM 2395 N N . HIS A 1 312 ? 6.119 4.765 18.629 1.00 95.38 312 HIS A N 1
ATOM 2396 C CA . HIS A 1 312 ? 4.888 4.074 18.225 1.00 95.38 312 HIS A CA 1
ATOM 2397 C C . HIS A 1 312 ? 5.077 3.079 17.054 1.00 95.38 312 HIS A C 1
ATOM 2399 O O . HIS A 1 312 ? 6.201 2.694 16.723 1.00 95.38 312 HIS A O 1
ATOM 2405 N N . CYS A 1 313 ? 3.986 2.603 16.442 1.00 94.88 313 CYS A N 1
ATOM 2406 C CA . CYS A 1 313 ? 4.004 1.635 15.340 1.00 94.88 313 CYS A CA 1
ATOM 2407 C C . CYS A 1 313 ? 4.932 2.075 14.183 1.00 94.88 313 CYS A C 1
ATOM 2409 O O . CYS A 1 313 ? 4.754 3.174 13.659 1.00 94.88 313 CYS A O 1
ATOM 2411 N N . PRO A 1 314 ? 5.866 1.222 13.715 1.00 95.56 314 PRO A N 1
ATOM 2412 C CA . PRO A 1 314 ? 6.635 1.509 12.503 1.00 95.56 314 PRO A CA 1
ATOM 2413 C C . PRO A 1 314 ? 5.780 1.543 11.223 1.00 95.56 314 PRO A C 1
ATOM 2415 O O . PRO A 1 314 ? 6.219 2.089 10.220 1.00 95.56 314 PRO A O 1
ATOM 2418 N N . GLY A 1 315 ? 4.572 0.964 11.240 1.00 93.62 315 GLY A N 1
ATOM 2419 C CA . GLY A 1 315 ? 3.630 1.009 10.114 1.00 93.62 315 GLY A CA 1
ATOM 2420 C C . GLY A 1 315 ? 2.960 2.372 9.917 1.00 93.62 315 GLY A C 1
ATOM 2421 O O . GLY A 1 315 ? 2.559 2.682 8.807 1.00 93.62 315 GLY A O 1
ATOM 2422 N N . THR A 1 316 ? 2.895 3.211 10.954 1.00 94.25 316 THR A N 1
ATOM 2423 C CA . THR A 1 316 ? 2.338 4.578 10.890 1.00 94.25 316 THR A CA 1
ATOM 2424 C C . THR A 1 316 ? 3.446 5.633 10.919 1.00 94.25 316 THR A C 1
ATOM 2426 O O . THR A 1 316 ? 3.256 6.730 11.450 1.00 94.25 316 THR A O 1
ATOM 2429 N N . ALA A 1 317 ? 4.654 5.267 10.477 1.00 94.94 317 ALA A N 1
ATOM 2430 C CA . ALA A 1 317 ? 5.827 6.130 10.483 1.00 94.94 317 ALA A CA 1
ATOM 2431 C C . ALA A 1 317 ? 5.743 7.221 9.408 1.00 94.94 317 ALA A C 1
ATOM 2433 O O . ALA A 1 317 ? 5.150 7.013 8.350 1.00 94.94 317 ALA A O 1
ATOM 2434 N N . ILE A 1 318 ? 6.352 8.379 9.677 1.00 93.19 318 ILE A N 1
ATOM 2435 C CA . ILE A 1 318 ? 6.379 9.515 8.744 1.00 93.19 318 ILE A CA 1
ATOM 2436 C C . ILE A 1 318 ? 6.890 9.059 7.369 1.00 93.19 318 ILE A C 1
ATOM 2438 O O . ILE A 1 318 ? 7.921 8.387 7.273 1.00 93.19 318 ILE A O 1
ATOM 2442 N N . ALA A 1 319 ? 6.155 9.442 6.320 1.00 88.81 319 ALA A N 1
ATOM 2443 C CA . ALA A 1 319 ? 6.410 9.079 4.923 1.00 88.81 319 ALA A CA 1
ATOM 2444 C C . ALA A 1 319 ? 6.429 7.558 4.642 1.00 88.81 319 ALA A C 1
ATOM 2446 O O . ALA A 1 319 ? 6.943 7.118 3.613 1.00 88.81 319 ALA A O 1
ATOM 2447 N N . GLY A 1 320 ? 5.879 6.741 5.548 1.00 89.69 320 GLY A N 1
ATOM 2448 C CA . GLY A 1 320 ? 5.885 5.283 5.439 1.00 89.69 320 GLY A CA 1
ATOM 2449 C C . GLY A 1 320 ? 7.260 4.638 5.652 1.00 89.69 320 GLY A C 1
ATOM 2450 O O . GLY A 1 320 ? 7.416 3.451 5.361 1.00 89.69 320 GLY A O 1
ATOM 2451 N N . ASP A 1 321 ? 8.256 5.380 6.151 1.00 93.38 321 ASP A N 1
ATOM 2452 C CA . ASP A 1 321 ? 9.591 4.851 6.440 1.00 93.38 321 ASP A CA 1
ATOM 2453 C C . ASP A 1 321 ? 9.694 4.432 7.907 1.00 93.38 321 ASP A C 1
ATOM 2455 O O . ASP A 1 321 ? 9.694 5.266 8.813 1.00 93.38 321 ASP A O 1
ATOM 2459 N N . TRP A 1 322 ? 9.812 3.126 8.150 1.00 95.19 322 TRP A N 1
ATOM 2460 C CA . TRP A 1 322 ? 9.808 2.546 9.493 1.00 95.19 322 TRP A CA 1
ATOM 2461 C C . TRP A 1 322 ? 10.914 3.088 10.409 1.00 95.19 322 TRP A C 1
ATOM 2463 O O . TRP A 1 322 ? 10.796 2.941 11.626 1.00 95.19 322 TRP A O 1
ATOM 2473 N N . ARG A 1 323 ? 11.974 3.705 9.869 1.00 95.25 323 ARG A N 1
ATOM 2474 C CA . ARG A 1 323 ? 13.059 4.314 10.657 1.00 95.25 323 ARG A CA 1
ATOM 2475 C C . ARG A 1 323 ? 12.626 5.604 11.357 1.00 95.25 323 ARG A C 1
ATOM 2477 O O . ARG A 1 323 ? 13.232 5.972 12.357 1.00 95.25 323 ARG A O 1
ATOM 2484 N N . ASN A 1 324 ? 11.557 6.250 10.892 1.00 96.00 324 ASN A N 1
ATOM 2485 C CA . ASN A 1 324 ? 10.979 7.430 11.530 1.00 96.00 324 ASN A CA 1
ATOM 2486 C C . ASN A 1 324 ? 10.013 7.075 12.673 1.00 96.00 324 ASN A C 1
ATOM 2488 O O . ASN A 1 324 ? 9.497 5.953 12.795 1.00 96.00 324 ASN A O 1
ATOM 2492 N N . ARG A 1 325 ? 9.732 8.069 13.526 1.00 96.56 325 ARG A N 1
ATOM 2493 C CA . ARG A 1 325 ? 8.617 8.005 14.481 1.00 96.56 325 ARG A CA 1
ATOM 2494 C C . ARG A 1 325 ? 7.274 8.055 13.751 1.00 96.56 325 ARG A C 1
ATOM 2496 O O . ARG A 1 325 ? 7.201 8.428 12.580 1.00 96.56 325 ARG A O 1
ATOM 2503 N N . SER A 1 326 ? 6.200 7.720 14.462 1.00 95.88 326 SER A N 1
ATOM 2504 C CA . SER A 1 326 ? 4.851 7.810 13.903 1.00 95.88 326 SER A CA 1
ATOM 2505 C C . SER A 1 326 ? 4.426 9.237 13.542 1.00 95.88 326 SER A C 1
ATOM 2507 O O . SER A 1 326 ? 4.712 10.181 14.281 1.00 95.88 326 SER A O 1
ATOM 2509 N N . GLU A 1 327 ? 3.667 9.369 12.451 1.00 94.38 327 GLU A N 1
ATOM 2510 C CA . GLU A 1 327 ? 3.004 10.611 12.034 1.00 94.38 327 GLU A CA 1
ATOM 2511 C C . GLU A 1 327 ? 2.006 11.142 13.082 1.00 94.38 327 GLU A C 1
ATOM 2513 O O . GLU A 1 327 ? 1.825 12.348 13.214 1.00 94.38 327 GLU A O 1
ATOM 2518 N N . HIS A 1 328 ? 1.451 10.273 13.935 1.00 95.56 328 HIS A N 1
ATOM 2519 C CA . HIS A 1 328 ? 0.538 10.650 15.023 1.00 95.56 328 HIS A CA 1
ATOM 2520 C C . HIS A 1 328 ? 1.256 11.061 16.324 1.00 95.56 328 HIS A C 1
ATOM 2522 O O . HIS A 1 328 ? 0.684 10.994 17.412 1.00 95.56 328 HIS A O 1
ATOM 2528 N N . CYS A 1 329 ? 2.529 11.459 16.249 1.00 96.50 329 CYS A N 1
ATOM 2529 C CA . CYS A 1 329 ? 3.342 11.826 17.413 1.00 96.50 329 CYS A CA 1
ATOM 2530 C C . CYS A 1 329 ? 2.668 12.873 18.315 1.00 96.50 329 CYS A C 1
ATOM 2532 O O . CYS A 1 329 ? 2.608 12.687 19.532 1.00 96.50 329 CYS A O 1
ATOM 2534 N N . GLU A 1 330 ? 2.142 13.952 17.733 1.00 96.44 330 GLU A N 1
ATOM 2535 C CA . GLU A 1 330 ? 1.525 15.031 18.513 1.00 96.44 330 GLU A CA 1
ATOM 2536 C C . GLU A 1 330 ? 0.228 14.585 19.198 1.00 96.44 330 GLU A C 1
ATOM 2538 O O . GLU A 1 330 ? 0.009 14.924 20.361 1.00 96.44 330 GLU A O 1
ATOM 2543 N N . VAL A 1 331 ? -0.555 13.714 18.552 1.00 97.19 331 VAL A N 1
ATOM 2544 C CA . VAL A 1 331 ? -1.747 13.100 19.159 1.00 97.19 331 VAL A CA 1
ATOM 2545 C C . VAL A 1 331 ? -1.362 12.327 20.422 1.00 97.19 331 VAL A C 1
ATOM 2547 O O . VAL A 1 331 ? -1.921 12.559 21.495 1.00 97.19 331 VAL A O 1
ATOM 2550 N N . HIS A 1 332 ? -0.352 11.455 20.334 1.00 96.81 332 HIS A N 1
ATOM 2551 C CA . HIS A 1 332 ? 0.095 10.670 21.486 1.00 96.81 332 HIS A CA 1
ATOM 2552 C C . HIS A 1 332 ? 0.655 11.546 22.609 1.00 96.81 332 HIS A C 1
ATOM 2554 O O . HIS A 1 332 ? 0.367 11.292 23.776 1.00 96.81 332 HIS A O 1
ATOM 2560 N N . LYS A 1 333 ? 1.433 12.590 22.294 1.00 97.62 333 LYS A N 1
ATOM 2561 C CA . LYS A 1 333 ? 1.960 13.513 23.312 1.00 97.62 333 LYS A CA 1
ATOM 2562 C C . LYS A 1 333 ? 0.836 14.185 24.097 1.00 97.62 333 LYS A C 1
ATOM 2564 O O . LYS A 1 333 ? 0.907 14.221 25.323 1.00 97.62 333 LYS A O 1
ATOM 2569 N N . GLN A 1 334 ? -0.195 14.681 23.415 1.00 98.06 334 GLN A N 1
ATOM 2570 C CA . GLN A 1 334 ? -1.336 15.328 24.068 1.00 98.06 334 GLN A CA 1
ATOM 2571 C C . GLN A 1 334 ? -2.106 14.350 24.960 1.00 98.06 334 GLN A C 1
ATOM 2573 O O . GLN A 1 334 ? -2.393 14.663 26.113 1.00 98.06 334 GLN A O 1
ATOM 2578 N N . LEU A 1 335 ? -2.352 13.130 24.482 1.00 97.44 335 LEU A N 1
ATOM 2579 C CA . LEU A 1 335 ? -3.019 12.106 25.286 1.00 97.44 335 LEU A CA 1
ATOM 2580 C C . LEU A 1 335 ? -2.171 11.636 26.480 1.00 97.44 335 LEU A C 1
ATOM 2582 O O . LEU A 1 335 ? -2.716 11.344 27.543 1.00 97.44 335 LEU A O 1
ATOM 2586 N N . PHE A 1 336 ? -0.838 11.608 26.361 1.00 98.06 336 PHE A N 1
ATOM 2587 C CA . PHE A 1 336 ? 0.031 11.343 27.510 1.00 98.06 336 PHE A CA 1
ATOM 2588 C C . PHE A 1 336 ? -0.022 12.483 28.527 1.00 98.06 336 PHE A C 1
ATOM 2590 O O . PHE A 1 336 ? -0.043 12.203 29.720 1.00 98.06 336 PHE A O 1
ATOM 2597 N N . VAL A 1 337 ? -0.088 13.746 28.091 1.00 98.12 337 VAL A N 1
ATOM 2598 C CA . VAL A 1 337 ? -0.299 14.892 28.995 1.00 98.12 337 VAL A CA 1
ATOM 2599 C C . VAL A 1 337 ? -1.624 14.758 29.749 1.00 98.12 337 VAL A C 1
ATOM 2601 O O . VAL A 1 337 ? -1.671 15.025 30.950 1.00 98.12 337 VAL A O 1
ATOM 2604 N N . ASP A 1 338 ? -2.688 14.314 29.082 1.00 97.12 338 ASP A N 1
ATOM 2605 C CA . ASP A 1 338 ? -3.977 14.083 29.737 1.00 97.12 338 ASP A CA 1
ATOM 2606 C C . ASP A 1 338 ? -3.877 12.956 30.778 1.00 97.12 338 ASP A C 1
ATOM 2608 O O . ASP A 1 338 ? -4.248 13.147 31.937 1.00 97.12 338 ASP A O 1
ATOM 2612 N N . ALA A 1 339 ? -3.284 11.817 30.410 1.00 97.00 339 ALA A N 1
ATOM 2613 C CA . ALA A 1 339 ? -3.083 10.695 31.326 1.00 97.00 339 ALA A CA 1
ATOM 2614 C C . ALA A 1 339 ? -2.144 11.045 32.502 1.00 97.00 339 ALA A C 1
ATOM 2616 O O . ALA A 1 339 ? -2.361 10.587 33.621 1.00 97.00 339 ALA A O 1
ATOM 2617 N N . GLU A 1 340 ? -1.130 11.893 32.297 1.00 97.19 340 GLU A N 1
ATOM 2618 C CA . GLU A 1 340 ? -0.294 12.430 33.378 1.00 97.19 340 GLU A CA 1
ATOM 2619 C C . GLU A 1 340 ? -1.114 13.235 34.384 1.00 97.19 340 GLU A C 1
ATOM 2621 O O . GLU A 1 340 ? -0.931 13.070 35.590 1.00 97.19 340 GLU A O 1
ATOM 2626 N N . ARG A 1 341 ? -2.005 14.114 33.904 1.00 97.12 341 ARG A N 1
ATOM 2627 C CA . ARG A 1 341 ? -2.878 14.916 34.773 1.00 97.12 341 ARG A CA 1
ATOM 2628 C C . ARG A 1 341 ? -3.793 14.016 35.596 1.00 97.12 341 ARG A C 1
ATOM 2630 O O . ARG A 1 341 ? -3.917 14.245 36.796 1.00 97.12 341 ARG A O 1
ATOM 2637 N N . GLU A 1 342 ? -4.367 12.982 34.978 1.00 95.44 342 GLU A N 1
ATOM 2638 C CA . GLU A 1 342 ? -5.196 11.985 35.668 1.00 95.44 342 GLU A CA 1
ATOM 2639 C C . GLU A 1 342 ? -4.413 11.271 36.783 1.00 95.44 342 GLU A C 1
ATOM 2641 O O . GLU A 1 342 ? -4.874 11.212 37.921 1.00 95.44 342 GLU A O 1
ATOM 2646 N N . LEU A 1 343 ? -3.204 10.781 36.489 1.00 97.25 343 LEU A N 1
ATOM 2647 C CA . LEU A 1 343 ? -2.366 10.089 37.475 1.00 97.25 343 LEU A CA 1
ATOM 2648 C C . LEU A 1 343 ? -1.929 11.008 38.620 1.00 97.25 343 LEU A C 1
ATOM 2650 O O . LEU A 1 343 ? -1.998 10.615 39.782 1.00 97.25 343 LEU A O 1
ATOM 2654 N N . ARG A 1 344 ? -1.539 12.252 38.316 1.00 97.69 344 ARG A N 1
ATOM 2655 C CA . ARG A 1 344 ? -1.157 13.228 39.346 1.00 97.69 344 ARG A CA 1
ATOM 2656 C C . ARG A 1 344 ? -2.326 13.600 40.250 1.00 97.69 344 ARG A C 1
ATOM 2658 O O . ARG A 1 344 ? -2.129 13.730 41.453 1.00 97.69 344 ARG A O 1
ATOM 2665 N N . ALA A 1 345 ? -3.526 13.751 39.691 1.00 96.94 345 ALA A N 1
ATOM 2666 C CA . ALA A 1 345 ? -4.736 13.979 40.478 1.00 96.94 345 ALA A CA 1
ATOM 2667 C C . ALA A 1 345 ? -5.052 12.790 41.406 1.00 96.94 345 ALA A C 1
ATOM 2669 O O . ALA A 1 345 ? -5.602 12.990 42.485 1.00 96.94 345 ALA A O 1
ATOM 2670 N N . ALA A 1 346 ? -4.649 11.575 41.023 1.00 96.25 346 ALA A N 1
ATOM 2671 C CA . ALA A 1 346 ? -4.733 10.372 41.850 1.00 96.25 346 ALA A CA 1
ATOM 2672 C C . ALA A 1 346 ? -3.551 10.192 42.833 1.00 96.25 346 ALA A C 1
ATOM 2674 O O . ALA A 1 346 ? -3.473 9.167 43.506 1.00 96.25 346 ALA A O 1
ATOM 2675 N N . GLY A 1 347 ? -2.628 11.158 42.928 1.00 97.12 347 GLY A N 1
ATOM 2676 C CA . GLY A 1 347 ? -1.463 11.089 43.819 1.00 97.12 347 GLY A CA 1
ATOM 2677 C C . GLY A 1 347 ? -0.316 10.208 43.312 1.00 97.12 347 GLY A C 1
ATOM 2678 O O . GLY A 1 347 ? 0.622 9.935 44.057 1.00 97.12 347 GLY A O 1
ATOM 2679 N N . GLU A 1 348 ? -0.355 9.768 42.054 1.00 97.25 348 GLU A N 1
ATOM 2680 C CA . GLU A 1 348 ? 0.704 8.968 41.437 1.00 97.25 348 GLU A CA 1
ATOM 2681 C C . GLU A 1 348 ? 1.704 9.863 40.685 1.00 97.25 348 GLU A C 1
ATOM 2683 O O . GLU A 1 348 ? 1.313 10.817 40.008 1.00 97.25 348 GLU A O 1
ATOM 2688 N N . LEU A 1 349 ? 3.004 9.544 40.765 1.00 96.00 349 LEU A N 1
ATOM 2689 C CA . LEU A 1 349 ? 4.061 10.223 40.005 1.00 96.00 349 LEU A CA 1
ATOM 2690 C C . LEU A 1 349 ? 4.360 9.459 38.698 1.00 96.00 349 LEU A C 1
ATOM 2692 O O . LEU A 1 349 ? 4.933 8.369 38.760 1.00 96.00 349 LEU A O 1
ATOM 2696 N N . PRO A 1 350 ? 4.020 10.007 37.514 1.00 97.38 350 PRO A N 1
ATOM 2697 C CA . PRO A 1 350 ? 4.287 9.352 36.233 1.00 97.38 350 PRO A CA 1
ATOM 2698 C C . PRO A 1 350 ? 5.784 9.246 35.910 1.00 97.38 350 PRO A C 1
ATOM 2700 O O . PRO A 1 350 ? 6.552 10.169 36.186 1.00 97.38 350 PRO A O 1
ATOM 2703 N N . LEU A 1 351 ? 6.187 8.177 35.215 1.00 96.06 351 LEU A N 1
ATOM 2704 C CA . LEU A 1 351 ? 7.568 7.925 34.786 1.00 96.06 351 LEU A CA 1
ATOM 2705 C C . LEU A 1 351 ? 8.154 9.057 33.924 1.00 96.06 351 LEU A C 1
ATOM 2707 O O . LEU A 1 351 ? 9.329 9.379 34.061 1.00 96.06 351 LEU A O 1
ATOM 2711 N N . SER A 1 352 ? 7.348 9.707 33.082 1.00 96.88 352 SER A N 1
ATOM 2712 C CA . SER A 1 352 ? 7.752 10.882 32.281 1.00 96.88 352 SER A CA 1
ATOM 2713 C C . SER A 1 352 ? 8.282 12.050 33.114 1.00 96.88 352 SER A C 1
ATOM 2715 O O . SER A 1 352 ? 9.071 12.852 32.606 1.00 96.88 352 SER A O 1
ATOM 2717 N N . LEU A 1 353 ? 7.818 12.167 34.360 1.00 96.38 353 LEU A N 1
ATOM 2718 C CA . LEU A 1 353 ? 8.173 13.211 35.321 1.00 96.38 353 LEU A CA 1
ATOM 2719 C C . LEU A 1 353 ? 9.103 12.694 36.428 1.00 96.38 353 LEU A C 1
ATOM 2721 O O . LEU A 1 353 ? 9.557 13.472 37.262 1.00 96.38 353 LEU A O 1
ATOM 2725 N N . HIS A 1 354 ? 9.371 11.389 36.457 1.00 95.12 354 HIS A N 1
ATOM 2726 C CA . HIS A 1 354 ? 10.141 10.762 37.517 1.00 95.12 354 HIS A CA 1
ATOM 2727 C C . HIS A 1 354 ? 11.646 11.067 37.360 1.00 95.12 354 HIS A C 1
ATOM 2729 O O . HIS A 1 354 ? 12.174 10.918 36.255 1.00 95.12 354 HIS A O 1
ATOM 2735 N N . PRO A 1 355 ? 12.387 11.396 38.438 1.00 92.19 355 PRO A N 1
ATOM 2736 C CA . PRO A 1 355 ? 13.827 11.686 38.360 1.00 92.19 355 PRO A CA 1
ATOM 2737 C C . PRO A 1 355 ? 14.668 10.541 37.776 1.00 92.19 355 PRO A C 1
ATOM 2739 O O . PRO A 1 355 ? 15.681 10.767 37.124 1.00 92.19 355 PRO A O 1
ATOM 2742 N N . LEU A 1 356 ? 14.223 9.295 37.966 1.00 90.81 356 LEU A N 1
ATOM 2743 C CA . LEU A 1 356 ? 14.889 8.108 37.411 1.00 90.81 356 LEU A CA 1
ATOM 2744 C C . LEU A 1 356 ? 14.718 7.933 35.893 1.00 90.81 356 LEU A C 1
ATOM 2746 O O . LEU A 1 356 ? 15.367 7.049 35.338 1.00 90.81 356 LEU A O 1
ATOM 2750 N N . ARG A 1 357 ? 13.885 8.732 35.205 1.00 94.44 357 ARG A N 1
ATOM 2751 C CA . ARG A 1 357 ? 13.589 8.551 33.770 1.00 94.44 357 ARG A CA 1
ATOM 2752 C C . ARG A 1 357 ? 14.856 8.436 32.924 1.00 94.44 357 ARG A C 1
ATOM 2754 O O . ARG A 1 357 ? 14.980 7.476 32.176 1.00 94.44 357 ARG A O 1
ATOM 2761 N N . ALA A 1 358 ? 15.807 9.355 33.100 1.00 92.31 358 ALA A N 1
ATOM 2762 C CA . ALA A 1 358 ? 17.051 9.378 32.328 1.00 92.31 358 ALA A CA 1
ATOM 2763 C C . ALA A 1 358 ? 17.907 8.115 32.545 1.00 92.31 358 ALA A C 1
ATOM 2765 O O . ALA A 1 358 ? 18.463 7.563 31.598 1.00 92.31 358 ALA A O 1
ATOM 2766 N N . ARG A 1 359 ? 17.958 7.595 33.781 1.00 92.19 359 ARG A N 1
ATOM 2767 C CA . ARG A 1 359 ? 18.663 6.338 34.094 1.00 92.19 359 ARG A CA 1
ATOM 2768 C C . ARG A 1 359 ? 17.991 5.133 33.433 1.00 92.19 359 ARG A C 1
ATOM 2770 O O . ARG A 1 359 ? 18.676 4.244 32.935 1.00 92.19 359 ARG A O 1
ATOM 2777 N N . VAL A 1 360 ? 16.657 5.109 33.398 1.00 93.81 360 VAL A N 1
ATOM 2778 C CA . VAL A 1 360 ? 15.890 4.053 32.716 1.00 93.81 360 VAL A CA 1
ATOM 2779 C C . VAL A 1 360 ? 16.050 4.157 31.198 1.00 93.81 360 VAL A C 1
ATOM 2781 O O . VAL A 1 360 ? 16.220 3.134 30.543 1.00 93.81 360 VAL A O 1
ATOM 2784 N N . GLU A 1 361 ? 16.061 5.369 30.636 1.00 94.31 361 GLU A N 1
ATOM 2785 C CA . GLU A 1 361 ? 16.371 5.623 29.220 1.00 94.31 361 GLU A CA 1
ATOM 2786 C C . GLU A 1 361 ? 17.742 5.056 28.851 1.00 94.31 361 GLU A C 1
ATOM 2788 O O . GLU A 1 361 ? 17.834 4.258 27.918 1.00 94.31 361 GLU A O 1
ATOM 2793 N N . ALA A 1 362 ? 18.780 5.362 29.632 1.00 92.06 362 ALA A N 1
ATOM 2794 C CA . ALA A 1 362 ? 20.121 4.821 29.422 1.00 92.06 362 ALA A CA 1
ATOM 2795 C C . ALA A 1 362 ? 20.161 3.282 29.504 1.00 92.06 362 ALA A C 1
ATOM 2797 O O . ALA A 1 362 ? 20.763 2.633 28.647 1.00 92.06 362 ALA A O 1
ATOM 2798 N N . ALA A 1 363 ? 19.483 2.681 30.489 1.00 92.44 363 ALA A N 1
ATOM 2799 C CA . ALA A 1 363 ? 19.416 1.225 30.632 1.00 92.44 363 ALA A CA 1
ATOM 2800 C C . ALA A 1 363 ? 18.710 0.548 29.441 1.00 92.44 363 ALA A C 1
ATOM 2802 O O . ALA A 1 363 ? 19.201 -0.457 28.920 1.00 92.44 363 ALA A O 1
ATOM 2803 N N . MET A 1 364 ? 17.592 1.117 28.977 1.00 94.56 364 MET A N 1
ATOM 2804 C CA . MET A 1 364 ? 16.848 0.624 27.813 1.00 94.56 364 MET A CA 1
ATOM 2805 C C . MET A 1 364 ? 17.662 0.759 26.523 1.00 94.56 364 MET A C 1
ATOM 2807 O O . MET A 1 364 ? 17.721 -0.189 25.745 1.00 94.56 364 MET A O 1
ATOM 2811 N N . LEU A 1 365 ? 18.343 1.890 26.311 1.00 93.62 365 LEU A N 1
ATOM 2812 C CA . LEU A 1 365 ? 19.217 2.094 25.150 1.00 93.62 365 LEU A CA 1
ATOM 2813 C C . LEU A 1 365 ? 20.380 1.110 25.131 1.00 93.62 365 LEU A C 1
ATOM 2815 O O . LEU A 1 365 ? 20.667 0.525 24.089 1.00 93.62 365 LEU A O 1
ATOM 2819 N N . ALA A 1 366 ? 21.016 0.877 26.281 1.00 90.81 366 ALA A N 1
ATOM 2820 C CA . ALA A 1 366 ? 22.083 -0.106 26.395 1.00 90.81 366 ALA A CA 1
ATOM 2821 C C . ALA A 1 366 ? 21.582 -1.526 26.081 1.00 90.81 366 ALA A C 1
ATOM 2823 O O . ALA A 1 366 ? 22.293 -2.293 25.435 1.00 90.81 366 ALA A O 1
ATOM 2824 N N . ALA A 1 367 ? 20.367 -1.878 26.514 1.00 93.00 367 ALA A N 1
ATOM 2825 C CA . ALA A 1 367 ? 19.736 -3.151 26.171 1.00 93.00 367 ALA A CA 1
ATOM 2826 C C . ALA A 1 367 ? 19.443 -3.254 24.664 1.00 93.00 367 ALA A C 1
ATOM 2828 O O . ALA A 1 367 ? 19.884 -4.206 24.021 1.00 93.00 367 ALA A O 1
ATOM 2829 N N . TRP A 1 368 ? 18.806 -2.242 24.070 1.00 94.44 368 TRP A N 1
ATOM 2830 C CA . TRP A 1 368 ? 18.503 -2.219 22.637 1.00 94.44 368 TRP A CA 1
ATOM 2831 C C . TRP A 1 368 ? 19.757 -2.266 21.762 1.00 94.44 368 TRP A C 1
ATOM 2833 O O . TRP A 1 368 ? 19.768 -2.982 20.762 1.00 94.44 368 TRP A O 1
ATOM 2843 N N . ALA A 1 369 ? 20.835 -1.586 22.160 1.00 90.81 369 ALA A N 1
ATOM 2844 C CA . ALA A 1 369 ? 22.122 -1.629 21.467 1.00 90.81 369 ALA A CA 1
ATOM 2845 C C . ALA A 1 369 ? 22.761 -3.032 21.464 1.00 90.81 369 ALA A C 1
ATOM 2847 O O . ALA A 1 369 ? 23.514 -3.359 20.548 1.00 90.81 369 ALA A O 1
ATOM 2848 N N . ARG A 1 370 ? 22.443 -3.877 22.456 1.00 90.12 370 ARG A N 1
ATOM 2849 C CA . ARG A 1 370 ? 22.853 -5.292 22.506 1.00 90.12 370 ARG A CA 1
ATOM 2850 C C . ARG A 1 370 ? 21.865 -6.246 21.830 1.00 90.12 370 ARG A C 1
ATOM 2852 O O . ARG A 1 370 ? 22.160 -7.431 21.724 1.00 90.12 370 ARG A O 1
ATOM 2859 N N . GLY A 1 371 ? 20.722 -5.749 21.357 1.00 90.06 371 GLY A N 1
ATOM 2860 C CA . GLY A 1 371 ? 19.667 -6.580 20.778 1.00 90.06 371 GLY A CA 1
ATOM 2861 C C . GLY A 1 371 ? 18.683 -7.160 21.800 1.00 90.06 371 GLY A C 1
ATOM 2862 O O . GLY A 1 371 ? 17.950 -8.084 21.460 1.00 90.06 371 GLY A O 1
ATOM 2863 N N . ASP A 1 372 ? 18.622 -6.609 23.016 1.00 92.19 372 ASP A N 1
ATOM 2864 C CA . ASP A 1 372 ? 17.675 -6.992 24.070 1.00 92.19 372 ASP A CA 1
ATOM 2865 C C . ASP A 1 372 ? 16.515 -5.987 24.171 1.00 92.19 372 ASP A C 1
ATOM 2867 O O . ASP A 1 372 ? 16.699 -4.795 23.945 1.00 92.19 372 ASP A O 1
ATOM 2871 N N . ASN A 1 373 ? 15.320 -6.430 24.578 1.00 93.88 373 ASN A N 1
ATOM 2872 C CA . ASN A 1 373 ? 14.166 -5.547 24.830 1.00 93.88 373 ASN A CA 1
ATOM 2873 C C . ASN A 1 373 ? 13.453 -5.925 26.136 1.00 93.88 373 ASN A C 1
ATOM 2875 O O . ASN A 1 373 ? 12.406 -6.584 26.104 1.00 93.88 373 ASN A O 1
ATOM 2879 N N . PRO A 1 374 ? 14.034 -5.562 27.296 1.00 94.38 374 PRO A N 1
ATOM 2880 C CA . PRO A 1 374 ? 13.395 -5.784 28.583 1.00 94.38 374 PRO A CA 1
ATOM 2881 C C . PRO A 1 374 ? 12.108 -4.958 28.693 1.00 94.38 374 PRO A C 1
ATOM 2883 O O . PRO A 1 374 ? 11.955 -3.908 28.075 1.00 94.38 374 PRO A O 1
ATOM 2886 N N . THR A 1 375 ? 11.169 -5.420 29.517 1.00 95.12 375 THR A N 1
ATOM 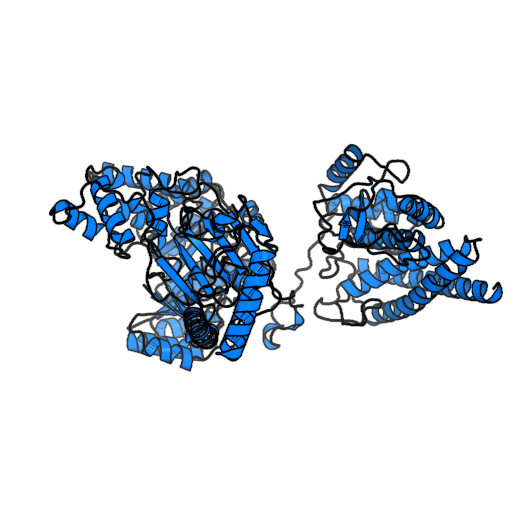2887 C CA . THR A 1 375 ? 10.013 -4.598 29.908 1.00 95.12 375 THR A CA 1
ATOM 2888 C C . THR A 1 375 ? 10.480 -3.376 30.695 1.00 95.12 375 THR A C 1
ATOM 2890 O O . THR A 1 375 ? 11.431 -3.497 31.476 1.00 95.12 375 THR A O 1
ATOM 2893 N N . LEU A 1 376 ? 9.759 -2.256 30.600 1.00 95.00 376 LEU A N 1
ATOM 2894 C CA . LEU A 1 376 ? 10.020 -1.071 31.428 1.00 95.00 376 LEU A CA 1
ATOM 2895 C C . LEU A 1 376 ? 10.029 -1.402 32.924 1.00 95.00 376 LEU A C 1
ATOM 2897 O O . LEU A 1 376 ? 10.838 -0.854 33.663 1.00 95.00 376 LEU A O 1
ATOM 2901 N N . GLU A 1 377 ? 9.178 -2.331 33.360 1.00 94.00 377 GLU A N 1
ATOM 2902 C CA . GLU A 1 377 ? 9.092 -2.750 34.760 1.00 94.00 377 GLU A CA 1
ATOM 2903 C C . GLU A 1 377 ? 10.387 -3.425 35.238 1.00 94.00 377 GLU A C 1
ATOM 2905 O O . GLU A 1 377 ? 10.864 -3.149 36.339 1.00 94.00 377 GLU A O 1
ATOM 2910 N N . SER A 1 378 ? 10.987 -4.274 34.397 1.00 93.56 378 SER A N 1
ATOM 2911 C CA . SER A 1 378 ? 12.295 -4.884 34.672 1.00 93.56 378 SER A CA 1
ATOM 2912 C C . SER A 1 378 ? 13.393 -3.827 34.706 1.00 93.56 378 SER A C 1
ATOM 2914 O O . SER A 1 378 ? 14.136 -3.766 35.678 1.00 93.56 378 SER A O 1
ATOM 2916 N N . ALA A 1 379 ? 13.453 -2.949 33.700 1.00 93.06 379 ALA A N 1
ATOM 2917 C CA . ALA A 1 379 ? 14.470 -1.900 33.644 1.00 93.06 379 ALA A CA 1
ATOM 2918 C C . ALA A 1 379 ? 14.382 -0.948 34.851 1.00 93.06 379 ALA A C 1
ATOM 2920 O O . ALA A 1 379 ? 15.398 -0.594 35.442 1.00 93.06 379 ALA A O 1
ATOM 2921 N N . LEU A 1 380 ? 13.165 -0.585 35.268 1.00 92.31 380 LEU A N 1
ATOM 2922 C CA . LEU A 1 380 ? 12.923 0.193 36.483 1.00 92.31 380 LEU A CA 1
ATOM 2923 C C . LEU A 1 380 ? 13.433 -0.524 37.731 1.00 92.31 380 LEU A C 1
ATOM 2925 O O . LEU A 1 380 ? 14.114 0.088 38.549 1.00 92.31 380 LEU A O 1
ATOM 2929 N N . ARG A 1 381 ? 13.131 -1.818 37.875 1.00 91.12 381 ARG A N 1
ATOM 2930 C CA . ARG A 1 381 ? 13.598 -2.631 39.005 1.00 91.12 381 ARG A CA 1
ATOM 2931 C C . ARG A 1 381 ? 15.123 -2.702 39.058 1.00 91.12 381 ARG A C 1
ATOM 2933 O O . ARG A 1 381 ? 15.699 -2.570 40.138 1.00 91.12 381 ARG A O 1
ATOM 2940 N N . ASP A 1 382 ? 15.771 -2.879 37.914 1.00 88.56 382 ASP A N 1
ATOM 2941 C CA . ASP A 1 382 ? 17.227 -2.994 37.827 1.00 88.56 382 ASP A CA 1
ATOM 2942 C C . ASP A 1 382 ? 17.924 -1.660 38.143 1.00 88.56 382 ASP A C 1
ATOM 2944 O O . ASP A 1 382 ? 18.909 -1.643 38.882 1.00 88.56 382 ASP A O 1
ATOM 2948 N N . VAL A 1 383 ? 17.363 -0.534 37.681 1.00 88.88 383 VAL A N 1
ATOM 2949 C CA . VAL A 1 383 ? 17.847 0.821 38.005 1.00 88.88 383 VAL A CA 1
ATOM 2950 C C . VAL A 1 383 ? 17.648 1.158 39.486 1.00 88.88 383 VAL A C 1
ATOM 2952 O O . VAL A 1 383 ? 18.537 1.736 40.106 1.00 88.88 383 VAL A O 1
ATOM 2955 N N . VAL A 1 384 ? 16.501 0.799 40.073 1.00 87.19 384 VAL A N 1
ATOM 2956 C CA . VAL A 1 384 ? 16.210 1.041 41.500 1.00 87.19 384 VAL A CA 1
ATOM 2957 C C . VAL A 1 384 ? 17.099 0.192 42.409 1.00 87.19 384 VAL A C 1
ATOM 2959 O O . VAL A 1 384 ? 17.519 0.661 43.461 1.00 87.19 384 VAL A O 1
ATOM 2962 N N . SER A 1 385 ? 17.405 -1.042 42.008 1.00 84.19 385 SER A N 1
ATOM 2963 C CA . SER A 1 385 ? 18.279 -1.948 42.768 1.00 84.19 385 SER A CA 1
ATOM 2964 C C . SER A 1 385 ? 19.778 -1.711 42.540 1.00 84.19 385 SER A C 1
ATOM 2966 O O . SER A 1 385 ? 20.587 -2.492 43.033 1.00 84.19 385 SER A O 1
ATOM 2968 N N . ASP A 1 386 ? 20.136 -0.665 41.785 1.00 76.50 386 ASP A N 1
ATOM 2969 C CA . ASP A 1 386 ? 21.502 -0.295 41.383 1.00 76.50 386 ASP A CA 1
ATOM 2970 C C . ASP A 1 386 ? 22.309 -1.443 40.746 1.00 76.50 386 ASP A C 1
ATOM 2972 O O . ASP A 1 386 ? 23.537 -1.450 40.715 1.00 76.50 386 ASP A O 1
ATOM 2976 N N . ARG A 1 387 ? 21.603 -2.433 40.184 1.00 65.00 387 ARG A N 1
ATOM 2977 C CA . ARG A 1 387 ? 22.200 -3.587 39.493 1.00 65.00 387 ARG A CA 1
ATOM 2978 C C . ARG A 1 387 ? 22.773 -3.213 38.131 1.00 65.00 387 ARG A C 1
ATOM 2980 O O . ARG A 1 387 ? 23.528 -3.981 37.539 1.00 65.00 387 ARG A O 1
ATOM 2987 N N . THR A 1 388 ? 22.417 -2.040 37.619 1.00 60.50 388 THR A N 1
ATOM 2988 C CA . THR A 1 388 ? 22.938 -1.503 36.367 1.00 60.50 388 THR A CA 1
ATOM 2989 C C . THR A 1 388 ? 24.089 -0.538 36.640 1.00 60.50 388 THR A C 1
ATOM 2991 O O . THR A 1 388 ? 23.856 0.602 37.030 1.00 60.50 388 THR A O 1
ATOM 2994 N N . CYS A 1 389 ? 25.323 -0.934 36.307 1.00 49.88 389 CYS A N 1
ATOM 2995 C CA . CYS A 1 389 ? 26.488 -0.034 36.229 1.00 49.88 389 CYS A CA 1
ATOM 2996 C C . CYS A 1 389 ? 26.436 0.882 34.982 1.00 49.88 389 CYS A C 1
ATOM 2998 O O . CYS A 1 389 ? 27.466 1.271 34.429 1.00 49.88 389 CYS A O 1
ATOM 3000 N N . ALA A 1 390 ? 25.237 1.198 34.482 1.00 52.09 390 ALA A N 1
ATOM 3001 C CA . ALA A 1 390 ? 25.065 2.121 33.372 1.00 52.09 390 ALA A CA 1
ATOM 3002 C C . ALA A 1 390 ? 25.375 3.534 33.882 1.00 52.09 390 ALA A C 1
ATOM 3004 O O . ALA A 1 390 ? 24.484 4.291 34.263 1.00 52.09 390 ALA A O 1
ATOM 3005 N N . LYS A 1 391 ? 26.669 3.880 33.908 1.00 47.53 391 LYS A N 1
ATOM 3006 C CA . LYS A 1 391 ? 27.112 5.274 33.822 1.00 47.53 391 LYS A CA 1
ATOM 3007 C C . LYS A 1 391 ? 26.385 5.908 32.631 1.00 47.53 391 LYS A C 1
ATOM 3009 O O . LYS A 1 391 ? 26.038 5.194 31.692 1.00 47.53 391 LYS A O 1
ATOM 3014 N N . GLU A 1 392 ? 26.189 7.222 32.639 1.00 50.72 392 GLU A N 1
ATOM 3015 C CA . GLU A 1 392 ? 25.559 8.020 31.567 1.00 50.72 392 GLU A CA 1
ATOM 3016 C C . GLU A 1 392 ? 26.293 7.955 30.201 1.00 50.72 392 GLU A C 1
ATOM 3018 O O . GLU A 1 392 ? 26.227 8.879 29.398 1.00 50.72 392 GLU A O 1
ATOM 3023 N N . HIS A 1 393 ? 27.011 6.873 29.894 1.00 45.75 393 HIS A N 1
ATOM 3024 C CA . HIS A 1 393 ? 27.467 6.544 28.557 1.00 45.75 393 HIS A CA 1
ATOM 3025 C C . HIS A 1 393 ? 26.268 6.138 27.703 1.00 45.75 393 HIS A C 1
ATOM 3027 O O . HIS A 1 393 ? 25.986 4.963 27.467 1.00 45.75 393 HIS A O 1
ATOM 3033 N N . VAL A 1 394 ? 25.556 7.153 27.229 1.00 53.72 394 VAL A N 1
ATOM 3034 C CA . VAL A 1 394 ? 24.718 7.033 26.047 1.00 53.72 394 VAL A CA 1
ATOM 3035 C C . VAL A 1 394 ? 25.658 6.688 24.888 1.00 53.72 394 VAL A C 1
ATOM 3037 O O . VAL A 1 394 ? 26.626 7.410 24.647 1.00 53.72 394 VAL A O 1
ATOM 3040 N N . PHE A 1 395 ? 25.423 5.561 24.213 1.00 57.38 395 PHE A N 1
ATOM 3041 C CA . PHE A 1 395 ? 26.156 5.215 22.991 1.00 57.38 395 PHE A CA 1
ATOM 3042 C C . PHE A 1 395 ? 26.073 6.397 22.018 1.00 57.38 395 PHE A C 1
ATOM 3044 O O . PHE A 1 395 ? 24.977 6.867 21.740 1.00 57.38 395 PHE A O 1
ATOM 3051 N N . SER A 1 396 ? 27.203 6.907 21.526 1.00 59.22 396 SER A N 1
ATOM 3052 C CA . SER A 1 396 ? 27.185 7.980 20.520 1.00 59.22 396 SER A CA 1
ATOM 3053 C C . SER A 1 396 ? 26.854 7.451 19.124 1.00 59.22 396 SER A C 1
ATOM 3055 O O . SER A 1 396 ? 26.322 8.190 18.302 1.00 59.22 396 SER A O 1
ATOM 3057 N N . ASP A 1 397 ? 27.140 6.167 18.879 1.00 69.75 397 ASP A N 1
ATOM 3058 C CA . ASP A 1 397 ? 27.185 5.573 17.546 1.00 69.75 397 ASP A CA 1
ATOM 3059 C C . ASP A 1 397 ? 26.313 4.316 17.438 1.00 69.75 397 ASP A C 1
ATOM 3061 O O . ASP A 1 397 ? 26.255 3.488 18.350 1.00 69.75 397 ASP A O 1
ATOM 3065 N N . MET A 1 398 ? 25.715 4.116 16.261 1.00 84.94 398 MET A N 1
ATOM 3066 C CA . MET A 1 398 ? 24.973 2.901 15.921 1.00 84.94 398 MET A CA 1
ATOM 3067 C C . MET A 1 398 ? 25.884 1.650 15.985 1.00 84.94 398 MET A C 1
ATOM 3069 O O . MET A 1 398 ? 26.953 1.635 15.349 1.00 84.94 398 MET A O 1
ATOM 3073 N N . PRO A 1 399 ? 25.487 0.576 16.703 1.00 86.94 399 PRO A N 1
ATOM 3074 C CA . PRO A 1 399 ? 26.194 -0.704 16.677 1.00 86.94 399 PRO A CA 1
ATOM 3075 C C . PRO A 1 399 ? 26.280 -1.288 15.262 1.00 86.94 399 PRO A C 1
ATOM 3077 O O . PRO A 1 399 ? 25.446 -0.999 14.409 1.00 86.94 399 PRO A O 1
ATOM 3080 N N . ARG A 1 400 ? 27.268 -2.152 14.997 1.00 89.88 400 ARG A N 1
ATOM 3081 C CA . ARG A 1 400 ? 27.330 -2.891 13.725 1.00 89.88 400 ARG A CA 1
ATOM 3082 C C . ARG A 1 400 ? 26.217 -3.941 13.680 1.00 89.88 400 ARG A C 1
ATOM 3084 O O . ARG A 1 400 ? 26.129 -4.773 14.580 1.00 89.88 400 ARG A O 1
ATOM 3091 N N . PHE A 1 401 ? 25.422 -3.966 12.612 1.00 93.38 401 PHE A N 1
ATOM 3092 C CA . PHE A 1 401 ? 24.401 -4.998 12.405 1.00 93.38 401 PHE A CA 1
ATOM 3093 C C . PHE A 1 401 ? 24.123 -5.248 10.917 1.00 93.38 401 PHE A C 1
ATOM 3095 O O . PHE A 1 401 ? 24.467 -4.448 10.051 1.00 93.38 401 PHE A O 1
ATOM 3102 N N . ALA A 1 402 ? 23.507 -6.394 10.621 1.00 94.88 402 ALA A N 1
ATOM 3103 C CA . ALA A 1 402 ? 22.981 -6.736 9.300 1.00 94.88 402 ALA A CA 1
ATOM 3104 C C . ALA A 1 402 ? 21.880 -7.797 9.452 1.00 94.88 402 ALA A C 1
ATOM 3106 O O . ALA A 1 402 ? 22.117 -8.832 10.082 1.00 94.88 402 ALA A O 1
ATOM 3107 N N . ARG A 1 403 ? 20.674 -7.575 8.933 1.00 96.31 403 ARG A N 1
ATOM 3108 C CA . ARG A 1 403 ? 19.547 -8.509 9.100 1.00 96.31 403 ARG A CA 1
ATOM 3109 C C . ARG A 1 403 ? 18.794 -8.661 7.789 1.00 96.31 403 ARG A C 1
ATOM 3111 O O . ARG A 1 403 ? 18.358 -7.669 7.215 1.00 96.31 403 ARG A O 1
ATOM 3118 N N . VAL A 1 404 ? 18.658 -9.900 7.327 1.00 96.69 404 VAL A N 1
ATOM 3119 C CA . VAL A 1 404 ? 18.011 -10.244 6.055 1.00 96.69 404 VAL A CA 1
ATOM 3120 C C . VAL A 1 404 ? 16.638 -10.838 6.331 1.00 96.69 404 VAL A C 1
ATOM 3122 O O . VAL A 1 404 ? 16.463 -11.611 7.268 1.00 96.69 404 VAL A O 1
ATOM 3125 N N . SER A 1 405 ? 15.668 -10.461 5.513 1.00 96.88 405 SER A N 1
ATOM 3126 C CA . SER A 1 405 ? 14.288 -10.928 5.553 1.00 96.88 405 SER A CA 1
ATOM 3127 C C . SER A 1 405 ? 13.861 -11.227 4.116 1.00 96.88 405 SER A C 1
ATOM 3129 O O . SER A 1 405 ? 14.051 -10.405 3.219 1.00 96.88 405 SER A O 1
ATOM 3131 N N . TRP A 1 406 ? 13.355 -12.432 3.873 1.00 97.19 406 TRP A N 1
ATOM 3132 C CA . TRP A 1 406 ? 13.130 -12.961 2.526 1.00 97.19 406 TRP A CA 1
ATOM 3133 C C . TRP A 1 406 ? 11.690 -12.727 2.087 1.00 97.19 406 TRP A C 1
ATOM 3135 O O . TRP A 1 406 ? 10.798 -12.681 2.926 1.00 97.19 406 TRP A O 1
ATOM 3145 N N . VAL A 1 407 ? 11.429 -12.607 0.785 1.00 95.00 407 VAL A N 1
ATOM 3146 C CA . VAL A 1 407 ? 10.042 -12.457 0.292 1.00 95.00 407 VAL A CA 1
ATOM 3147 C C . VAL A 1 407 ? 9.229 -13.752 0.416 1.00 95.00 407 VAL A C 1
ATOM 3149 O O . VAL A 1 407 ? 8.003 -13.732 0.454 1.00 95.00 407 VAL A O 1
ATOM 3152 N N . SER A 1 408 ? 9.910 -14.900 0.471 1.00 93.81 408 SER A N 1
ATOM 3153 C CA . SER A 1 408 ? 9.304 -16.211 0.700 1.00 93.81 408 SER A CA 1
ATOM 3154 C C . SER A 1 408 ? 10.336 -17.234 1.168 1.00 93.81 408 SER A C 1
ATOM 3156 O O . SER A 1 408 ? 11.538 -17.076 0.931 1.00 93.81 408 SER A O 1
ATOM 3158 N N . ASP A 1 409 ? 9.866 -18.330 1.766 1.00 92.75 409 ASP A N 1
ATOM 3159 C CA . ASP A 1 409 ? 10.733 -19.467 2.099 1.00 92.75 409 ASP A CA 1
ATOM 3160 C C . ASP A 1 409 ? 11.279 -20.145 0.831 1.00 92.75 409 ASP A C 1
ATOM 3162 O O . ASP A 1 409 ? 12.388 -20.680 0.834 1.00 92.75 409 ASP A O 1
ATOM 3166 N N . ALA A 1 410 ? 10.528 -20.102 -0.275 1.00 92.69 410 ALA A N 1
ATOM 3167 C CA . ALA A 1 410 ? 10.990 -20.579 -1.577 1.00 92.69 410 ALA A CA 1
ATOM 3168 C C . ALA A 1 410 ? 12.166 -19.738 -2.100 1.00 92.69 410 ALA A C 1
ATOM 3170 O O . ALA A 1 410 ? 13.186 -20.299 -2.501 1.00 92.69 410 ALA A O 1
ATOM 3171 N N . ALA A 1 411 ? 12.060 -18.408 -2.028 1.00 95.94 411 ALA A N 1
ATOM 3172 C CA . ALA A 1 411 ? 13.138 -17.499 -2.406 1.00 95.94 411 ALA A CA 1
ATOM 3173 C C . ALA A 1 411 ? 14.381 -17.700 -1.528 1.00 95.94 411 ALA A C 1
ATOM 3175 O O . ALA A 1 411 ? 15.491 -17.755 -2.056 1.00 95.94 411 ALA A O 1
ATOM 3176 N N . ARG A 1 412 ? 14.196 -17.890 -0.212 1.00 96.62 412 ARG A N 1
ATOM 3177 C CA . ARG A 1 412 ? 15.284 -18.215 0.723 1.00 96.62 412 ARG A CA 1
ATOM 3178 C C . ARG A 1 412 ? 15.997 -19.510 0.336 1.00 96.62 412 ARG A C 1
ATOM 3180 O O . ARG A 1 412 ? 17.201 -19.486 0.106 1.00 96.62 412 ARG A O 1
ATOM 3187 N N . ARG A 1 413 ? 15.260 -20.623 0.210 1.00 96.56 413 ARG A N 1
ATOM 3188 C CA . ARG A 1 413 ? 15.829 -21.940 -0.146 1.00 96.56 413 ARG A CA 1
ATOM 3189 C C . ARG A 1 413 ? 16.604 -21.912 -1.461 1.00 96.56 413 ARG A C 1
ATOM 3191 O O . ARG A 1 413 ? 17.577 -22.643 -1.606 1.00 96.56 413 ARG A O 1
ATOM 3198 N N . LEU A 1 414 ? 16.162 -21.084 -2.402 1.00 97.19 414 LEU A N 1
ATOM 3199 C CA . LEU A 1 414 ? 16.786 -20.948 -3.707 1.00 97.19 414 LEU A CA 1
ATOM 3200 C C . LEU A 1 414 ? 18.047 -20.076 -3.671 1.00 97.19 414 LEU A C 1
ATOM 3202 O O . LEU A 1 414 ? 19.087 -20.482 -4.183 1.00 97.19 414 LEU A O 1
ATOM 3206 N N . TRP A 1 415 ? 17.961 -18.870 -3.107 1.00 97.69 415 TRP A N 1
ATOM 3207 C CA . TRP A 1 415 ? 19.008 -17.857 -3.254 1.00 97.69 415 TRP A CA 1
ATOM 3208 C C . TRP A 1 415 ? 19.998 -17.802 -2.095 1.00 97.69 415 TRP A C 1
ATOM 3210 O O . TRP A 1 415 ? 21.147 -17.442 -2.331 1.00 97.69 415 TRP A O 1
ATOM 3220 N N . GLU A 1 416 ? 19.625 -18.182 -0.872 1.00 97.19 416 GLU A N 1
ATOM 3221 C CA . GLU A 1 416 ? 20.551 -18.162 0.271 1.00 97.19 416 GLU A CA 1
ATOM 3222 C C . GLU A 1 416 ? 21.787 -19.053 0.031 1.00 97.19 416 GLU A C 1
ATOM 3224 O O . GLU A 1 416 ? 22.904 -18.535 0.132 1.00 97.19 416 GLU A O 1
ATOM 3229 N N . PRO A 1 417 ? 21.655 -20.326 -0.408 1.00 97.94 417 PRO A N 1
ATOM 3230 C CA . PRO A 1 417 ? 22.823 -21.164 -0.686 1.00 97.94 417 PRO A CA 1
ATOM 3231 C C . PRO A 1 417 ? 23.642 -20.665 -1.886 1.00 97.94 417 PRO A C 1
ATOM 3233 O O . PRO A 1 417 ? 24.870 -20.766 -1.881 1.00 97.94 417 PRO A O 1
ATOM 3236 N N . ARG A 1 418 ? 22.977 -20.096 -2.906 1.00 97.75 418 ARG A N 1
ATOM 3237 C CA . ARG A 1 418 ? 23.637 -19.526 -4.093 1.00 97.75 418 ARG A CA 1
ATOM 3238 C C . ARG A 1 418 ? 24.522 -18.342 -3.710 1.00 97.75 418 ARG A C 1
ATOM 3240 O O . ARG A 1 418 ? 25.695 -18.310 -4.072 1.00 97.75 418 ARG A O 1
ATOM 3247 N N . LEU A 1 419 ? 23.982 -17.394 -2.940 1.00 97.38 419 LEU A N 1
ATOM 3248 C CA . LEU A 1 419 ? 24.718 -16.212 -2.484 1.00 97.38 419 LEU A CA 1
ATOM 3249 C C . LEU A 1 419 ? 25.852 -16.582 -1.517 1.00 97.38 419 LEU A C 1
ATOM 3251 O O . LEU A 1 419 ? 26.910 -15.958 -1.556 1.00 97.38 419 LEU A O 1
ATOM 3255 N N . GLU A 1 420 ? 25.678 -17.624 -0.703 1.00 97.25 420 GLU A N 1
ATOM 3256 C CA . GLU A 1 420 ? 26.739 -18.134 0.169 1.00 97.25 420 GLU A CA 1
ATOM 3257 C C . GLU A 1 420 ? 27.902 -18.756 -0.625 1.00 97.25 420 GLU A C 1
ATOM 3259 O O . GLU A 1 420 ? 29.067 -18.488 -0.319 1.00 97.25 420 GLU A O 1
ATOM 3264 N N . ARG A 1 421 ? 27.620 -19.520 -1.692 1.00 97.88 421 ARG A N 1
ATOM 3265 C CA . ARG A 1 421 ? 28.666 -20.027 -2.601 1.00 97.88 421 ARG A CA 1
ATOM 3266 C C . ARG A 1 421 ? 29.389 -18.889 -3.314 1.00 97.88 421 ARG A C 1
ATOM 3268 O O . ARG A 1 421 ? 30.615 -18.887 -3.345 1.00 97.88 421 ARG A O 1
ATOM 3275 N N . VAL A 1 422 ? 28.645 -17.897 -3.810 1.00 97.75 422 VAL A N 1
ATOM 3276 C CA . VAL A 1 422 ? 29.209 -16.676 -4.411 1.00 97.75 422 VAL A CA 1
ATOM 3277 C C . VAL A 1 422 ? 30.166 -15.987 -3.442 1.00 97.75 422 VAL A C 1
ATOM 3279 O O . VAL A 1 422 ? 31.300 -15.683 -3.804 1.00 97.75 422 VAL A O 1
ATOM 3282 N N . ARG A 1 423 ? 29.740 -15.780 -2.193 1.00 96.31 423 ARG A N 1
ATOM 3283 C CA . ARG A 1 423 ? 30.553 -15.148 -1.149 1.00 96.31 423 ARG A CA 1
ATOM 3284 C C . ARG A 1 423 ? 31.845 -15.922 -0.881 1.00 96.31 423 ARG A C 1
ATOM 3286 O O . ARG A 1 423 ? 32.899 -15.305 -0.748 1.00 96.31 423 ARG A O 1
ATOM 3293 N N . ARG A 1 424 ? 31.773 -17.256 -0.809 1.00 96.56 424 ARG A N 1
ATOM 3294 C CA . ARG A 1 424 ? 32.945 -18.123 -0.612 1.00 96.56 424 ARG A CA 1
ATOM 3295 C C . ARG A 1 424 ? 33.908 -18.047 -1.794 1.00 96.56 424 ARG A C 1
ATOM 3297 O O . ARG A 1 424 ? 35.080 -17.758 -1.585 1.00 96.56 424 ARG A O 1
ATOM 3304 N N . ALA A 1 425 ? 33.405 -18.212 -3.015 1.00 96.44 425 ALA A N 1
ATOM 3305 C CA . ALA A 1 425 ? 34.218 -18.167 -4.227 1.00 96.44 425 ALA A CA 1
ATOM 3306 C C . ALA A 1 425 ? 34.906 -16.801 -4.405 1.00 96.44 425 ALA A C 1
ATOM 3308 O O . ALA A 1 425 ? 36.089 -16.738 -4.729 1.00 96.44 425 ALA A O 1
ATOM 3309 N N . LEU A 1 426 ? 34.208 -15.697 -4.106 1.00 94.81 426 LEU A N 1
ATOM 3310 C CA . LEU A 1 426 ? 34.785 -14.347 -4.116 1.00 94.81 426 LEU A CA 1
ATOM 3311 C C . LEU A 1 426 ? 35.922 -14.166 -3.098 1.00 94.81 426 LEU A C 1
ATOM 3313 O O . LEU A 1 426 ? 36.855 -13.410 -3.370 1.00 94.81 426 LEU A O 1
ATOM 3317 N N . ALA A 1 427 ? 35.850 -14.830 -1.940 1.00 92.62 427 ALA A N 1
ATOM 3318 C CA . ALA A 1 427 ? 36.877 -14.760 -0.899 1.00 92.62 427 ALA A CA 1
ATOM 3319 C C . ALA A 1 427 ? 38.158 -15.537 -1.257 1.00 92.62 427 ALA A C 1
ATOM 3321 O O . ALA A 1 427 ? 39.215 -15.248 -0.702 1.00 92.62 427 ALA A O 1
ATOM 3322 N N . GLU A 1 428 ? 38.073 -16.496 -2.181 1.00 92.50 428 GLU A N 1
ATOM 3323 C CA . GLU A 1 428 ? 39.203 -17.304 -2.664 1.00 92.50 428 GLU A CA 1
ATOM 3324 C C . GLU A 1 428 ? 39.941 -16.665 -3.853 1.00 92.50 428 GLU A C 1
ATOM 3326 O O . GLU A 1 428 ? 41.017 -17.134 -4.243 1.00 92.50 428 GLU A O 1
ATOM 3331 N N . LEU A 1 429 ? 39.371 -15.607 -4.442 1.00 90.31 429 LEU A N 1
ATOM 3332 C CA . LEU A 1 429 ? 40.006 -14.847 -5.514 1.00 90.31 429 LEU A CA 1
ATOM 3333 C C . LEU A 1 429 ? 41.226 -14.088 -5.008 1.00 90.31 429 LEU A C 1
ATOM 3335 O O . LEU A 1 429 ? 41.253 -13.568 -3.889 1.00 90.31 429 LEU A O 1
ATOM 3339 N N . SER A 1 430 ? 42.204 -13.938 -5.894 1.00 83.62 430 SER A N 1
ATOM 3340 C CA . SER A 1 430 ? 43.388 -13.125 -5.630 1.00 83.62 430 SER A CA 1
ATOM 3341 C C . SER A 1 430 ? 42.976 -11.687 -5.259 1.00 83.62 430 SER A C 1
ATOM 3343 O O . SER A 1 430 ? 42.047 -11.143 -5.869 1.00 83.62 430 SER A O 1
ATOM 3345 N N . PRO A 1 431 ? 43.609 -11.022 -4.274 1.00 80.94 431 PRO A N 1
ATOM 3346 C CA . PRO A 1 431 ? 43.308 -9.625 -3.964 1.00 80.94 431 PRO A CA 1
ATOM 3347 C C . PRO A 1 431 ? 43.529 -8.729 -5.191 1.00 80.94 431 PRO A C 1
ATOM 3349 O O . PRO A 1 431 ? 44.557 -8.830 -5.854 1.00 80.94 431 PRO A O 1
ATOM 3352 N N . SER A 1 432 ? 42.590 -7.831 -5.500 1.00 75.44 432 SER A N 1
ATOM 3353 C CA . SER A 1 432 ? 42.805 -6.796 -6.519 1.00 75.44 432 SER A CA 1
ATOM 3354 C C . SER A 1 432 ? 43.263 -5.509 -5.860 1.00 75.44 432 SER A C 1
ATOM 3356 O O . SER A 1 432 ? 42.573 -5.003 -4.971 1.00 75.44 432 SER A O 1
ATOM 3358 N N . ALA A 1 433 ? 44.371 -4.946 -6.337 1.00 81.00 433 ALA A N 1
ATOM 3359 C CA . ALA A 1 433 ? 44.746 -3.584 -5.989 1.00 81.00 433 ALA A CA 1
ATOM 3360 C C . ALA A 1 433 ? 43.672 -2.601 -6.483 1.00 81.00 433 ALA A C 1
ATOM 3362 O O . ALA A 1 433 ? 43.132 -2.753 -7.585 1.00 81.00 433 ALA A O 1
ATOM 3363 N N . ALA A 1 434 ? 43.358 -1.598 -5.661 1.00 85.88 434 ALA A N 1
ATOM 3364 C CA . ALA A 1 434 ? 42.528 -0.489 -6.104 1.00 85.88 434 ALA A CA 1
ATOM 3365 C C . ALA A 1 434 ? 43.286 0.277 -7.204 1.00 85.88 434 ALA A C 1
ATOM 3367 O O . ALA A 1 434 ? 44.475 0.537 -7.036 1.00 85.88 434 ALA A O 1
ATOM 3368 N N . PRO A 1 435 ? 42.645 0.650 -8.326 1.00 90.19 435 PRO A N 1
ATOM 3369 C CA . PRO A 1 435 ? 43.247 1.588 -9.266 1.00 90.19 435 PRO A CA 1
ATOM 3370 C C . PRO A 1 435 ? 43.597 2.897 -8.552 1.00 90.19 435 PRO A C 1
ATOM 3372 O O . PRO A 1 435 ? 42.868 3.289 -7.642 1.00 90.19 435 PRO A O 1
ATOM 3375 N N . ARG A 1 436 ? 44.622 3.627 -9.015 1.00 89.56 436 ARG A N 1
ATOM 3376 C CA . ARG A 1 436 ? 45.055 4.905 -8.408 1.00 89.56 436 ARG A CA 1
ATOM 3377 C C . ARG A 1 436 ? 43.910 5.885 -8.145 1.00 89.56 436 ARG A C 1
ATOM 3379 O O . ARG A 1 436 ? 43.831 6.483 -7.083 1.00 89.56 436 ARG A O 1
ATOM 3386 N N . CYS A 1 437 ? 42.952 5.990 -9.068 1.00 89.56 437 CYS A N 1
ATOM 3387 C CA . CYS A 1 437 ? 41.776 6.853 -8.904 1.00 89.56 437 CYS A CA 1
ATOM 3388 C C . CYS A 1 437 ? 40.817 6.423 -7.773 1.00 89.56 437 CYS A C 1
ATOM 3390 O O . CYS A 1 437 ? 39.864 7.136 -7.475 1.00 89.56 437 CYS A O 1
ATOM 3392 N N . CYS A 1 438 ? 41.010 5.241 -7.187 1.00 88.38 438 CYS A N 1
ATOM 3393 C CA . CYS A 1 438 ? 40.186 4.632 -6.145 1.00 88.38 438 CYS A CA 1
ATOM 3394 C C . CYS A 1 438 ? 40.945 4.375 -4.830 1.00 88.38 438 CYS A C 1
ATOM 3396 O O . CYS A 1 438 ? 40.306 3.912 -3.878 1.00 88.38 438 CYS A O 1
ATOM 3398 N N . GLU A 1 439 ? 42.243 4.682 -4.748 1.00 83.25 439 GLU A N 1
ATOM 3399 C CA . GLU A 1 439 ? 43.082 4.469 -3.554 1.00 83.25 439 GLU A CA 1
ATOM 3400 C C . GLU A 1 439 ? 42.657 5.371 -2.374 1.00 83.25 439 GLU A C 1
ATOM 3402 O O . GLU A 1 439 ? 42.627 4.914 -1.233 1.00 83.25 439 GLU A O 1
ATOM 3407 N N . ASP A 1 440 ? 42.173 6.588 -2.650 1.00 65.31 440 ASP A N 1
ATOM 3408 C CA . ASP A 1 440 ? 41.775 7.569 -1.627 1.00 65.31 440 ASP A CA 1
ATOM 3409 C C . ASP A 1 440 ? 40.313 7.398 -1.178 1.00 65.31 440 ASP A C 1
ATOM 3411 O O . ASP A 1 440 ? 39.405 8.124 -1.598 1.00 65.31 440 ASP A O 1
ATOM 3415 N N . GLY A 1 441 ? 40.041 6.378 -0.362 1.00 62.81 441 GLY A N 1
ATOM 3416 C CA . GLY A 1 441 ? 38.721 6.145 0.232 1.00 62.81 441 GLY A CA 1
ATOM 3417 C C . GLY A 1 441 ? 38.756 6.173 1.756 1.00 62.81 441 GLY A C 1
ATOM 3418 O O . GLY A 1 441 ? 39.469 5.381 2.366 1.00 62.81 441 GLY A O 1
ATOM 3419 N N . ALA A 1 442 ? 37.945 7.031 2.382 1.00 65.50 442 ALA A N 1
ATOM 3420 C CA . ALA A 1 442 ? 37.688 6.941 3.820 1.00 65.50 442 ALA A CA 1
ATOM 3421 C C . ALA A 1 442 ? 37.097 5.561 4.173 1.00 65.50 442 ALA A C 1
ATOM 3423 O O . ALA A 1 442 ? 36.314 4.998 3.400 1.00 65.50 442 ALA A O 1
ATOM 3424 N N . GLN A 1 443 ? 37.446 5.018 5.344 1.00 76.88 443 GLN A N 1
ATOM 3425 C CA . GLN A 1 443 ? 36.809 3.807 5.867 1.00 76.88 443 GLN A CA 1
ATOM 3426 C C . GLN A 1 443 ? 35.374 4.127 6.302 1.00 76.88 443 GLN A C 1
ATOM 3428 O O . GLN A 1 443 ? 35.129 4.518 7.439 1.00 76.88 443 GLN A O 1
ATOM 3433 N N . LEU A 1 444 ? 34.433 3.968 5.374 1.00 86.50 444 LEU A N 1
ATOM 3434 C CA . LEU A 1 444 ? 33.007 4.185 5.607 1.00 86.50 444 LEU A CA 1
ATOM 3435 C C . LEU A 1 444 ? 32.352 2.924 6.182 1.00 86.50 444 LEU A C 1
ATOM 3437 O O . LEU A 1 444 ? 32.697 1.793 5.819 1.00 86.50 444 LEU A O 1
ATOM 3441 N N . ARG A 1 445 ? 31.375 3.109 7.070 1.00 88.75 445 ARG A N 1
ATOM 3442 C CA . ARG A 1 445 ? 30.523 2.043 7.606 1.00 88.75 445 ARG A CA 1
ATOM 3443 C C . ARG A 1 445 ? 29.728 1.371 6.501 1.00 88.75 445 ARG A C 1
ATOM 3445 O O . ARG A 1 445 ? 29.668 0.139 6.481 1.00 88.75 445 ARG A O 1
ATOM 3452 N N . ASP A 1 446 ? 29.187 2.182 5.599 1.00 92.38 446 ASP A N 1
ATOM 3453 C CA . ASP A 1 446 ? 28.466 1.762 4.408 1.00 92.38 446 ASP A CA 1
ATOM 3454 C C . ASP A 1 446 ? 29.185 2.291 3.149 1.00 92.38 446 ASP A C 1
ATOM 3456 O O . ASP A 1 446 ? 29.304 3.507 2.964 1.00 92.38 446 ASP A O 1
ATOM 3460 N N . PRO A 1 447 ? 29.682 1.392 2.277 1.00 90.56 447 PRO A N 1
ATOM 3461 C CA . PRO A 1 447 ? 30.483 1.767 1.116 1.00 90.56 447 PRO A CA 1
ATOM 3462 C C . PRO A 1 447 ? 29.742 2.648 0.102 1.00 90.56 447 PRO A C 1
ATOM 3464 O O . PRO A 1 447 ? 30.401 3.338 -0.676 1.00 90.56 447 PRO A O 1
ATOM 3467 N N . VAL A 1 448 ? 28.404 2.660 0.094 1.00 93.25 448 VAL A N 1
ATOM 3468 C CA . VAL A 1 448 ? 27.610 3.464 -0.851 1.00 93.25 448 VAL A CA 1
ATOM 3469 C C . VAL A 1 448 ? 27.878 4.966 -0.692 1.00 93.25 448 VAL A C 1
ATOM 3471 O O . VAL A 1 448 ? 27.876 5.706 -1.677 1.00 93.25 448 VAL A O 1
ATOM 3474 N N . TRP A 1 449 ? 28.217 5.417 0.520 1.00 92.75 449 TRP A N 1
ATOM 3475 C CA . TRP A 1 449 ? 28.515 6.821 0.811 1.00 92.75 449 TRP A CA 1
ATOM 3476 C C . TRP A 1 449 ? 29.747 7.370 0.092 1.00 92.75 449 TRP A C 1
ATOM 3478 O O . TRP A 1 449 ? 29.872 8.590 -0.036 1.00 92.75 449 TRP A O 1
ATOM 3488 N N . ARG A 1 450 ? 30.613 6.512 -0.471 1.00 90.94 450 ARG A N 1
ATOM 3489 C CA . ARG A 1 450 ? 31.723 6.974 -1.320 1.00 90.94 450 ARG A CA 1
ATOM 3490 C C . ARG A 1 450 ? 31.219 7.799 -2.507 1.00 90.94 450 ARG A C 1
ATOM 3492 O O . ARG A 1 450 ? 31.895 8.736 -2.920 1.00 90.94 450 ARG A O 1
ATOM 3499 N N . TRP A 1 451 ? 30.033 7.481 -3.024 1.00 91.44 451 TRP A N 1
ATOM 3500 C CA . TRP A 1 451 ? 29.418 8.186 -4.149 1.00 91.44 451 TRP A CA 1
ATOM 3501 C C . TRP A 1 451 ? 28.593 9.405 -3.746 1.00 91.44 451 TRP A C 1
ATOM 3503 O O . TRP A 1 451 ? 28.032 10.051 -4.624 1.00 91.44 451 TRP A O 1
ATOM 3513 N N . ARG A 1 452 ? 28.535 9.739 -2.447 1.00 90.62 452 ARG A N 1
ATOM 3514 C CA . ARG A 1 452 ? 27.811 10.905 -1.916 1.00 90.62 452 ARG A CA 1
ATOM 3515 C C . ARG A 1 452 ? 26.378 10.989 -2.469 1.00 90.62 452 ARG A C 1
ATOM 3517 O O . ARG A 1 452 ? 26.056 11.956 -3.161 1.00 90.62 452 ARG A O 1
ATOM 3524 N N . PRO A 1 453 ? 25.533 9.972 -2.213 1.00 91.38 453 PRO A N 1
ATOM 3525 C CA . PRO A 1 453 ? 24.175 9.944 -2.740 1.00 91.38 453 PRO A CA 1
ATOM 3526 C C . PRO A 1 453 ? 23.429 11.235 -2.363 1.00 91.38 453 PRO A C 1
ATOM 3528 O O . PRO A 1 453 ? 23.481 11.645 -1.198 1.00 91.38 453 PRO A O 1
ATOM 3531 N N . PRO A 1 454 ? 22.740 11.892 -3.313 1.00 92.12 454 PRO A N 1
ATOM 3532 C CA . PRO A 1 454 ? 21.978 13.099 -3.016 1.00 92.12 454 PRO A CA 1
ATOM 3533 C C . PRO A 1 454 ? 20.833 12.789 -2.043 1.00 92.12 454 PRO A C 1
ATOM 3535 O O . PRO A 1 454 ? 20.437 11.634 -1.868 1.00 92.12 454 PRO A O 1
ATOM 3538 N N . ALA A 1 455 ? 20.319 13.822 -1.377 1.00 91.44 455 ALA A N 1
ATOM 3539 C CA . ALA A 1 455 ? 19.088 13.688 -0.607 1.00 91.44 455 ALA A CA 1
ATOM 3540 C C . ALA A 1 455 ? 17.912 13.426 -1.560 1.00 91.44 455 ALA A C 1
ATOM 3542 O O . ALA A 1 455 ? 17.842 14.017 -2.638 1.00 91.44 455 ALA A O 1
ATOM 3543 N N . GLY A 1 456 ? 16.981 12.567 -1.153 1.00 92.62 456 GLY A N 1
ATOM 3544 C CA . GLY A 1 456 ? 15.892 12.105 -2.011 1.00 92.62 456 GLY A CA 1
ATOM 3545 C C . GLY A 1 456 ? 16.200 10.792 -2.731 1.00 92.62 456 GLY A C 1
ATOM 3546 O O . GLY A 1 456 ? 17.169 10.098 -2.425 1.00 92.62 456 GLY A O 1
ATOM 3547 N N . GLU A 1 457 ? 15.320 10.428 -3.664 1.00 93.12 457 GLU A N 1
ATOM 3548 C CA . GLU A 1 457 ? 15.446 9.213 -4.469 1.00 93.12 457 GLU A CA 1
ATOM 3549 C C . GLU A 1 457 ? 16.094 9.555 -5.806 1.00 93.12 457 GLU A C 1
ATOM 3551 O O . GLU A 1 457 ? 15.696 10.510 -6.468 1.00 93.12 457 GLU A O 1
ATOM 3556 N N . THR A 1 458 ? 17.107 8.796 -6.212 1.00 94.19 458 THR A N 1
ATOM 3557 C CA . THR A 1 458 ? 17.823 9.033 -7.468 1.00 94.19 458 THR A CA 1
ATOM 3558 C C . THR A 1 458 ? 18.089 7.721 -8.192 1.00 94.19 458 THR A C 1
ATOM 3560 O O . THR A 1 458 ? 18.439 6.707 -7.581 1.00 94.19 458 THR A O 1
ATOM 3563 N N . ALA A 1 459 ? 17.915 7.732 -9.513 1.00 93.75 459 ALA A N 1
ATOM 3564 C CA . ALA A 1 459 ? 18.279 6.604 -10.355 1.00 93.75 459 ALA A CA 1
ATOM 3565 C C . ALA A 1 459 ? 19.804 6.421 -10.353 1.00 93.75 459 ALA A C 1
ATOM 3567 O O . ALA A 1 459 ? 20.559 7.375 -10.526 1.00 93.75 459 ALA A O 1
ATOM 3568 N N . LEU A 1 460 ? 20.255 5.187 -10.151 1.00 93.00 460 LEU A N 1
ATOM 3569 C CA . LEU A 1 460 ? 21.663 4.822 -10.184 1.00 93.00 460 LEU A CA 1
ATOM 3570 C C . LEU A 1 460 ? 21.978 4.144 -11.515 1.00 93.00 460 LEU A C 1
ATOM 3572 O O . LEU A 1 460 ? 21.631 2.977 -11.711 1.00 93.00 460 LEU A O 1
ATOM 3576 N N . ASP A 1 461 ? 22.688 4.866 -12.378 1.00 90.12 461 ASP A N 1
ATOM 3577 C CA . ASP A 1 461 ? 23.351 4.291 -13.544 1.00 90.12 461 ASP A CA 1
ATOM 3578 C C . ASP A 1 461 ? 24.737 3.779 -13.131 1.00 90.12 461 ASP A C 1
ATOM 3580 O O . ASP A 1 461 ? 25.645 4.544 -12.799 1.00 90.12 461 ASP A O 1
ATOM 3584 N N . CYS A 1 462 ? 24.863 2.460 -13.028 1.00 90.06 462 CYS A N 1
ATOM 3585 C CA . CYS A 1 462 ? 26.062 1.784 -12.558 1.00 90.06 462 CYS A CA 1
ATOM 3586 C C . CYS A 1 462 ? 26.164 0.425 -13.236 1.00 90.06 462 CYS A C 1
ATOM 3588 O O . CYS A 1 462 ? 25.213 -0.359 -13.183 1.00 90.06 462 CYS A O 1
ATOM 3590 N N . ALA A 1 463 ? 27.335 0.118 -13.797 1.00 90.06 463 ALA A N 1
ATOM 3591 C CA . ALA A 1 463 ? 27.605 -1.216 -14.316 1.00 90.06 463 ALA A CA 1
ATOM 3592 C C . ALA A 1 463 ? 27.414 -2.263 -13.193 1.00 90.06 463 ALA A C 1
ATOM 3594 O O . ALA A 1 463 ? 27.971 -2.076 -12.105 1.00 90.06 463 ALA A O 1
ATOM 3595 N N . PRO A 1 464 ? 26.685 -3.377 -13.416 1.00 91.88 464 PRO A N 1
ATOM 3596 C CA . PRO A 1 464 ? 26.358 -4.353 -12.370 1.00 91.88 464 PRO A CA 1
ATOM 3597 C C . PRO A 1 464 ? 27.556 -4.806 -11.525 1.00 91.88 464 PRO A C 1
ATOM 3599 O O . PRO A 1 464 ? 27.482 -4.832 -10.296 1.00 91.88 464 PRO A O 1
ATOM 3602 N N . LEU A 1 465 ? 28.692 -5.079 -12.175 1.00 93.94 465 LEU A N 1
ATOM 3603 C CA . LEU A 1 465 ? 29.940 -5.520 -11.540 1.00 93.94 465 LEU A CA 1
ATOM 3604 C C . LEU A 1 465 ? 30.567 -4.490 -10.588 1.00 93.94 465 LEU A C 1
ATOM 3606 O O . LEU A 1 465 ? 31.341 -4.860 -9.705 1.00 93.94 465 LEU A O 1
ATOM 3610 N N . LEU A 1 466 ? 30.233 -3.210 -10.752 1.00 94.00 466 LEU A N 1
ATOM 3611 C CA . LEU A 1 466 ? 30.724 -2.113 -9.920 1.00 94.00 466 LEU A CA 1
ATOM 3612 C C . LEU A 1 466 ? 29.838 -1.845 -8.704 1.00 94.00 466 LEU A C 1
ATOM 3614 O O . LEU A 1 466 ? 30.220 -1.064 -7.833 1.00 94.00 466 LEU A O 1
ATOM 3618 N N . SER A 1 467 ? 28.662 -2.472 -8.630 1.00 92.62 467 SER A N 1
ATOM 3619 C CA . SER A 1 467 ? 27.654 -2.135 -7.634 1.00 92.62 467 SER A CA 1
ATOM 3620 C C . SER A 1 467 ? 28.066 -2.557 -6.211 1.00 92.62 467 SER A C 1
ATOM 3622 O O . SER A 1 467 ? 28.223 -3.749 -5.943 1.00 92.62 467 SER A O 1
ATOM 3624 N N . PRO A 1 468 ? 28.161 -1.619 -5.246 1.00 92.12 468 PRO A N 1
ATOM 3625 C CA . PRO A 1 468 ? 28.416 -1.932 -3.844 1.00 92.12 468 PRO A CA 1
ATOM 3626 C C . PRO A 1 468 ? 27.129 -2.257 -3.072 1.00 92.12 468 PRO A C 1
ATOM 3628 O O . PRO A 1 468 ? 27.199 -2.530 -1.878 1.00 92.12 468 PRO A O 1
ATOM 3631 N N . LEU A 1 469 ? 25.952 -2.232 -3.713 1.00 94.75 469 LEU A N 1
ATOM 3632 C CA . LEU A 1 469 ? 24.659 -2.293 -3.016 1.00 94.75 469 LEU A CA 1
ATOM 3633 C C . LEU A 1 469 ? 24.425 -3.613 -2.258 1.00 94.75 469 LEU A C 1
ATOM 3635 O O . LEU A 1 469 ? 23.650 -3.640 -1.309 1.00 94.75 469 LEU A O 1
ATOM 3639 N N . LEU A 1 470 ? 25.102 -4.700 -2.647 1.00 95.06 470 LEU A N 1
ATOM 3640 C CA . LEU A 1 470 ? 25.060 -5.997 -1.955 1.00 95.06 470 LEU A CA 1
ATOM 3641 C C . LEU A 1 470 ? 26.340 -6.303 -1.157 1.00 95.06 470 LEU A C 1
ATOM 3643 O O . LEU A 1 470 ? 26.496 -7.400 -0.614 1.00 95.06 470 LEU A O 1
ATOM 3647 N N . ALA A 1 471 ? 27.244 -5.327 -1.015 1.00 91.88 471 ALA A N 1
ATOM 3648 C CA . ALA A 1 471 ? 28.524 -5.498 -0.329 1.00 91.88 471 ALA A CA 1
ATOM 3649 C C . ALA A 1 471 ? 28.364 -6.002 1.110 1.00 91.88 471 ALA A C 1
ATOM 3651 O O . ALA A 1 471 ? 29.191 -6.781 1.584 1.00 91.88 471 ALA A O 1
ATOM 3652 N N . ARG A 1 472 ? 27.289 -5.605 1.804 1.00 92.56 472 ARG A N 1
ATOM 3653 C CA . ARG A 1 472 ? 27.035 -6.025 3.188 1.00 92.56 472 ARG A CA 1
ATOM 3654 C C . ARG A 1 472 ? 26.669 -7.506 3.322 1.00 92.56 472 ARG A C 1
ATOM 3656 O O . ARG A 1 472 ? 26.856 -8.074 4.392 1.00 92.56 472 ARG A O 1
ATOM 3663 N N . MET A 1 473 ? 26.230 -8.142 2.238 1.00 92.31 473 MET A N 1
ATOM 3664 C CA . MET A 1 473 ? 26.072 -9.598 2.156 1.00 92.31 473 MET A CA 1
ATOM 3665 C C . MET A 1 473 ? 27.353 -10.318 1.715 1.00 92.31 473 MET A C 1
ATOM 3667 O O . MET A 1 473 ? 27.350 -11.532 1.546 1.00 92.31 473 MET A O 1
ATOM 3671 N N . GLY A 1 474 ? 28.451 -9.587 1.501 1.00 91.62 474 GLY A N 1
ATOM 3672 C CA . GLY A 1 474 ? 29.675 -10.133 0.918 1.00 91.62 474 GLY A CA 1
ATOM 3673 C C . GLY A 1 474 ? 29.567 -10.413 -0.584 1.00 91.62 474 GLY A C 1
ATOM 3674 O O . GLY A 1 474 ? 30.430 -11.088 -1.135 1.00 91.62 474 GLY A O 1
ATOM 3675 N N . VAL A 1 475 ? 28.534 -9.892 -1.255 1.00 93.94 475 VAL A N 1
ATOM 3676 C CA . VAL A 1 475 ? 28.288 -10.090 -2.688 1.00 93.94 475 VAL A CA 1
ATOM 3677 C C . VAL A 1 475 ? 28.712 -8.821 -3.427 1.00 93.94 475 VAL A C 1
ATOM 3679 O O . VAL A 1 475 ? 27.935 -7.883 -3.593 1.00 93.94 475 VAL A O 1
ATOM 3682 N N . ARG A 1 476 ? 29.991 -8.765 -3.810 1.00 91.75 476 ARG A N 1
ATOM 3683 C CA . ARG A 1 476 ? 30.588 -7.689 -4.618 1.00 91.75 476 ARG A CA 1
ATOM 3684 C C . ARG A 1 476 ? 31.810 -8.215 -5.368 1.00 91.75 476 ARG A C 1
ATOM 3686 O O . ARG A 1 476 ? 32.602 -8.948 -4.787 1.00 91.75 476 ARG A O 1
ATOM 3693 N N . MET A 1 477 ? 31.990 -7.820 -6.627 1.00 93.81 477 MET A N 1
ATOM 3694 C CA . MET A 1 477 ? 33.141 -8.280 -7.414 1.00 93.81 477 MET A CA 1
ATOM 3695 C C . MET A 1 477 ? 34.462 -7.680 -6.912 1.00 93.81 477 MET A C 1
ATOM 3697 O O . MET A 1 477 ? 35.480 -8.366 -6.837 1.00 93.81 477 MET A O 1
ATOM 3701 N N . LEU A 1 478 ? 34.447 -6.391 -6.564 1.00 90.62 478 LEU A N 1
ATOM 3702 C CA . LEU A 1 478 ? 35.637 -5.621 -6.209 1.00 90.62 478 LEU A CA 1
ATOM 3703 C C . LEU A 1 478 ? 35.862 -5.562 -4.692 1.00 90.62 478 LEU A C 1
ATOM 3705 O O . LEU A 1 478 ? 34.922 -5.410 -3.909 1.00 90.62 478 LEU A O 1
ATOM 3709 N N . GLY A 1 479 ? 37.131 -5.636 -4.280 1.00 85.56 479 GLY A N 1
ATOM 3710 C CA . GLY A 1 479 ? 37.538 -5.424 -2.885 1.00 85.56 479 GLY A CA 1
ATOM 3711 C C . GLY A 1 479 ? 37.487 -3.952 -2.458 1.00 85.56 479 GLY A C 1
ATOM 3712 O O . GLY A 1 479 ? 37.230 -3.655 -1.288 1.00 85.56 479 GLY A O 1
ATOM 3713 N N . HIS A 1 480 ? 37.672 -3.035 -3.411 1.00 88.56 480 HIS A N 1
ATOM 3714 C CA . HIS A 1 480 ? 37.538 -1.590 -3.237 1.00 88.56 480 HIS A CA 1
ATOM 3715 C C . HIS A 1 480 ? 36.174 -1.088 -3.724 1.00 88.56 480 HIS A C 1
ATOM 3717 O O . HIS A 1 480 ? 35.483 -1.745 -4.499 1.00 88.56 480 HIS A O 1
ATOM 3723 N N . VAL A 1 481 ? 35.789 0.109 -3.283 1.00 88.62 481 VAL A N 1
ATOM 3724 C CA . VAL A 1 481 ? 34.602 0.804 -3.801 1.00 88.62 481 VAL A CA 1
ATOM 3725 C C . VAL A 1 481 ? 35.040 1.705 -4.960 1.00 88.62 481 VAL A C 1
ATOM 3727 O O . VAL A 1 481 ? 35.957 2.499 -4.748 1.00 88.62 481 VAL A O 1
ATOM 3730 N N . PRO A 1 482 ? 34.437 1.629 -6.156 1.00 91.88 482 PRO A N 1
ATOM 3731 C CA . PRO A 1 482 ? 34.787 2.508 -7.274 1.00 91.88 482 PRO A CA 1
ATOM 3732 C C . PRO A 1 482 ? 34.657 3.996 -6.919 1.00 91.88 482 PRO A C 1
ATOM 3734 O O . PRO A 1 482 ? 33.776 4.370 -6.146 1.00 91.88 482 PRO A O 1
ATOM 3737 N N . CYS A 1 483 ? 35.496 4.867 -7.488 1.00 90.88 483 CYS A N 1
ATOM 3738 C CA . CYS A 1 483 ? 35.404 6.316 -7.249 1.00 90.88 483 CYS A CA 1
ATOM 3739 C C . CYS A 1 483 ? 34.175 6.966 -7.905 1.00 90.88 483 CYS A C 1
ATOM 3741 O O . CYS A 1 483 ? 33.715 8.003 -7.437 1.00 90.88 483 CYS A O 1
ATOM 3743 N N . SER A 1 484 ? 33.616 6.332 -8.937 1.00 91.44 484 SER A N 1
ATOM 3744 C CA . SER A 1 484 ? 32.337 6.687 -9.547 1.00 91.44 484 SER A CA 1
ATOM 3745 C C . SER A 1 484 ? 31.563 5.423 -9.949 1.00 91.44 484 SER A C 1
ATOM 3747 O O . SER A 1 484 ? 32.185 4.373 -10.159 1.00 91.44 484 SER A O 1
ATOM 3749 N N . PRO A 1 485 ? 30.229 5.508 -10.112 1.00 91.62 485 PRO A N 1
ATOM 3750 C CA . PRO A 1 485 ? 29.395 4.397 -10.586 1.00 91.62 485 PRO A CA 1
ATOM 3751 C C . PRO A 1 485 ? 29.789 3.818 -11.958 1.00 91.62 485 PRO A C 1
ATOM 3753 O O . PRO A 1 485 ? 29.419 2.688 -12.273 1.00 91.62 485 PRO A O 1
ATOM 3756 N N . THR A 1 486 ? 30.555 4.572 -12.753 1.00 92.81 486 THR A N 1
ATOM 3757 C CA . THR A 1 486 ? 30.969 4.258 -14.133 1.00 92.81 486 THR A CA 1
ATOM 3758 C C . THR A 1 486 ? 32.496 4.231 -14.308 1.00 92.81 486 THR A C 1
ATOM 3760 O O . THR A 1 486 ? 33.016 4.410 -15.406 1.00 92.81 486 THR A O 1
ATOM 3763 N N . CYS A 1 487 ? 33.252 4.029 -13.223 1.00 94.31 487 CYS A N 1
ATOM 3764 C CA . CYS A 1 487 ? 34.717 4.059 -13.247 1.00 94.31 487 CYS A CA 1
ATOM 3765 C C . CYS A 1 487 ? 35.306 2.982 -14.180 1.00 94.31 487 CYS A C 1
ATOM 3767 O O . CYS A 1 487 ? 35.342 1.801 -13.830 1.00 94.31 487 CYS A O 1
ATOM 3769 N N . ALA A 1 488 ? 35.848 3.405 -15.328 1.00 95.06 488 ALA A N 1
ATOM 3770 C CA . ALA A 1 488 ? 36.410 2.513 -16.345 1.00 95.06 488 ALA A CA 1
ATOM 3771 C C . ALA A 1 488 ? 37.551 1.626 -15.811 1.00 95.06 488 ALA A C 1
ATOM 3773 O O . ALA A 1 488 ? 37.582 0.428 -16.082 1.00 95.06 488 ALA A O 1
ATOM 3774 N N . SER A 1 489 ? 38.456 2.175 -14.991 1.00 94.56 489 SER A N 1
ATOM 3775 C CA . SER A 1 489 ? 39.555 1.395 -14.401 1.00 94.56 489 SER A CA 1
ATOM 3776 C C . SER A 1 489 ? 39.054 0.318 -13.440 1.00 94.56 489 SER A C 1
ATOM 3778 O O . SER A 1 489 ? 39.589 -0.784 -13.417 1.00 94.56 489 SER A O 1
ATOM 3780 N N . SER A 1 490 ? 38.010 0.616 -12.660 1.00 94.50 490 SER A N 1
ATOM 3781 C CA . SER A 1 490 ? 37.395 -0.388 -11.789 1.00 94.50 490 SER A CA 1
ATOM 3782 C C . SER A 1 490 ? 36.633 -1.441 -12.589 1.00 94.50 490 SER A C 1
ATOM 3784 O O . SER A 1 490 ? 36.621 -2.597 -12.176 1.00 94.50 490 SER A O 1
ATOM 3786 N N . LEU A 1 491 ? 36.030 -1.069 -13.725 1.00 95.56 491 LEU A N 1
ATOM 3787 C CA . LEU A 1 491 ? 35.325 -2.009 -14.597 1.00 95.56 491 LEU A CA 1
ATOM 3788 C C . LEU A 1 491 ? 36.293 -3.023 -15.205 1.00 95.56 491 LEU A C 1
ATOM 3790 O O . LEU A 1 491 ? 36.062 -4.218 -15.063 1.00 95.56 491 LEU A O 1
ATOM 3794 N N . ALA A 1 492 ? 37.423 -2.561 -15.744 1.00 94.38 492 ALA A N 1
ATOM 3795 C CA . ALA A 1 492 ? 38.470 -3.443 -16.257 1.00 94.38 492 ALA A CA 1
ATOM 3796 C C . ALA A 1 492 ? 38.984 -4.416 -15.175 1.00 94.38 492 ALA A C 1
ATOM 3798 O O . ALA A 1 492 ? 39.112 -5.617 -15.416 1.00 94.38 492 ALA A O 1
ATOM 3799 N N . SER A 1 493 ? 39.207 -3.928 -13.945 1.00 93.50 493 SER A N 1
ATOM 3800 C CA . SER A 1 493 ? 39.568 -4.795 -12.814 1.00 93.50 493 SER A CA 1
ATOM 3801 C C . SER A 1 493 ? 38.467 -5.803 -12.470 1.00 93.50 493 SER A C 1
ATOM 3803 O O . SER A 1 493 ? 38.765 -6.944 -12.118 1.00 93.50 493 SER A O 1
ATOM 3805 N N . ALA A 1 494 ? 37.196 -5.403 -12.546 1.00 95.38 494 ALA A N 1
ATOM 3806 C CA . ALA A 1 494 ? 36.068 -6.277 -12.249 1.00 95.38 494 ALA A CA 1
ATOM 3807 C C . ALA A 1 494 ? 35.890 -7.370 -13.314 1.00 95.38 494 ALA A C 1
ATOM 3809 O O . ALA A 1 494 ? 35.618 -8.514 -12.960 1.00 95.38 494 ALA A O 1
ATOM 3810 N N . GLU A 1 495 ? 36.091 -7.048 -14.592 1.00 95.50 495 GLU A N 1
ATOM 3811 C CA . GLU A 1 495 ? 36.043 -7.999 -15.710 1.00 95.50 495 GLU A CA 1
ATOM 3812 C C . GLU A 1 495 ? 37.174 -9.033 -15.630 1.00 95.50 495 GLU A C 1
ATOM 3814 O O . GLU A 1 495 ? 36.927 -10.230 -15.786 1.00 95.50 495 GLU A O 1
ATOM 3819 N N . ALA A 1 496 ? 38.396 -8.603 -15.298 1.00 93.50 496 ALA A N 1
ATOM 3820 C CA . ALA A 1 496 ? 39.520 -9.513 -15.081 1.00 93.50 496 ALA A CA 1
ATOM 3821 C C . ALA A 1 496 ? 39.255 -10.484 -13.913 1.00 93.50 496 ALA A C 1
ATOM 3823 O O . ALA A 1 496 ? 39.464 -11.692 -14.039 1.00 93.50 496 ALA A O 1
ATOM 3824 N N . ARG A 1 497 ? 38.721 -9.977 -12.793 1.00 95.06 497 ARG A N 1
ATOM 3825 C CA . ARG A 1 497 ? 38.322 -10.815 -11.647 1.00 95.06 497 ARG A CA 1
ATOM 3826 C C . ARG A 1 497 ? 37.165 -11.753 -11.982 1.00 95.06 497 ARG A C 1
ATOM 3828 O O . ARG A 1 497 ? 37.160 -12.889 -11.521 1.00 95.06 497 ARG A O 1
ATOM 3835 N N . LEU A 1 498 ? 36.199 -11.311 -12.789 1.00 96.44 498 LEU A N 1
ATOM 3836 C CA . LEU A 1 498 ? 35.112 -12.167 -13.262 1.00 96.44 498 LEU A CA 1
ATOM 3837 C C . LEU A 1 498 ? 35.648 -13.337 -14.094 1.00 96.44 498 LEU A C 1
ATOM 3839 O O . LEU A 1 498 ? 35.147 -14.450 -13.962 1.00 96.44 498 LEU A O 1
ATOM 3843 N N . ALA A 1 499 ? 36.659 -13.103 -14.935 1.00 95.62 499 ALA A N 1
ATOM 3844 C CA . ALA A 1 499 ? 37.304 -14.162 -15.704 1.00 95.62 499 ALA A CA 1
ATOM 3845 C C . ALA A 1 499 ? 38.006 -15.185 -14.791 1.00 95.62 499 ALA A C 1
ATOM 3847 O O . ALA A 1 499 ? 37.829 -16.386 -14.992 1.00 95.62 499 ALA A O 1
ATOM 3848 N N . GLU A 1 500 ? 38.719 -14.732 -13.750 1.00 95.56 500 GLU A N 1
ATOM 3849 C CA . GLU A 1 500 ? 39.298 -15.620 -12.724 1.00 95.56 500 GLU A CA 1
ATOM 3850 C C . GLU A 1 500 ? 38.205 -16.421 -11.996 1.00 95.56 500 GLU A C 1
ATOM 3852 O O . GLU A 1 500 ? 38.319 -17.638 -11.845 1.00 95.56 500 GLU A O 1
ATOM 3857 N N . LEU A 1 501 ? 37.109 -15.763 -11.598 1.00 97.00 501 LEU A N 1
ATOM 3858 C CA . LEU A 1 501 ? 35.975 -16.420 -10.949 1.00 97.00 501 LEU A CA 1
ATOM 3859 C C . LEU A 1 501 ? 35.350 -17.486 -11.847 1.00 97.00 501 LEU A C 1
ATOM 3861 O O . LEU A 1 501 ? 35.108 -18.590 -11.378 1.00 97.00 501 LEU A O 1
ATOM 3865 N N . ARG A 1 502 ? 35.145 -17.199 -13.137 1.00 97.31 502 ARG A N 1
ATOM 3866 C CA . ARG A 1 502 ? 34.601 -18.171 -14.098 1.00 97.31 502 ARG A CA 1
ATOM 3867 C C . ARG A 1 502 ? 35.487 -19.401 -14.265 1.00 97.31 502 ARG A C 1
ATOM 3869 O O . ARG A 1 502 ? 34.959 -20.491 -14.451 1.00 97.31 502 ARG A O 1
ATOM 3876 N N . GLN A 1 503 ? 36.807 -19.236 -14.201 1.00 96.38 503 GLN A N 1
ATOM 3877 C CA . GLN A 1 503 ? 37.747 -20.357 -14.289 1.00 96.38 503 GLN A CA 1
ATOM 3878 C C . GLN A 1 503 ? 37.709 -21.246 -13.042 1.00 96.38 503 GLN A C 1
ATOM 3880 O O . GLN A 1 503 ? 37.869 -22.458 -13.155 1.00 96.38 503 GLN A O 1
ATOM 3885 N N . ARG A 1 504 ? 37.503 -20.655 -11.861 1.00 95.69 504 ARG A N 1
ATOM 3886 C CA . ARG A 1 504 ? 37.485 -21.381 -10.583 1.00 95.69 504 ARG A CA 1
ATOM 3887 C C . ARG A 1 504 ? 36.126 -21.989 -10.257 1.00 95.69 504 ARG A C 1
ATOM 3889 O O . ARG A 1 504 ? 36.047 -23.141 -9.849 1.00 95.69 504 ARG A O 1
ATOM 3896 N N . ASP A 1 505 ? 35.070 -21.201 -10.414 1.00 97.44 505 ASP A N 1
ATOM 3897 C CA . ASP A 1 505 ? 33.695 -21.570 -10.101 1.00 97.44 505 ASP A CA 1
ATOM 3898 C C . ASP A 1 505 ? 32.730 -20.839 -11.048 1.00 97.44 505 ASP A C 1
ATOM 3900 O O . ASP A 1 505 ? 32.175 -19.778 -10.743 1.00 97.44 505 ASP A O 1
ATOM 3904 N N . ALA A 1 506 ? 32.542 -21.423 -12.234 1.00 97.25 506 ALA A N 1
ATOM 3905 C CA . ALA A 1 506 ? 31.663 -20.886 -13.270 1.00 97.25 506 ALA A CA 1
ATOM 3906 C C . ALA A 1 506 ? 30.225 -20.670 -12.773 1.00 97.25 506 ALA A C 1
ATOM 3908 O O . ALA A 1 506 ? 29.587 -19.684 -13.131 1.00 97.25 506 ALA A O 1
ATOM 3909 N N . GLU A 1 507 ? 29.720 -21.552 -11.912 1.00 97.50 507 GLU A N 1
ATOM 3910 C CA . GLU A 1 507 ? 28.357 -21.461 -11.391 1.00 97.50 507 GLU A CA 1
ATOM 3911 C C . GLU A 1 507 ? 28.204 -20.282 -10.418 1.00 97.50 507 GLU A C 1
ATOM 3913 O O . GLU A 1 507 ? 27.250 -19.508 -10.523 1.00 97.50 507 GLU A O 1
ATOM 3918 N N . ALA A 1 508 ? 29.183 -20.073 -9.529 1.00 97.69 508 ALA A N 1
ATOM 3919 C CA . ALA A 1 508 ? 29.223 -18.885 -8.679 1.00 97.69 508 ALA A CA 1
ATOM 3920 C C . ALA A 1 508 ? 29.334 -17.590 -9.503 1.00 97.69 508 ALA A C 1
ATOM 3922 O O . ALA A 1 508 ? 28.689 -16.597 -9.167 1.00 97.69 508 ALA A O 1
ATOM 3923 N N . ALA A 1 509 ? 30.103 -17.587 -10.596 1.00 97.81 509 ALA A N 1
ATOM 3924 C CA . ALA A 1 509 ? 30.192 -16.426 -11.480 1.00 97.81 509 ALA A CA 1
ATOM 3925 C C . ALA A 1 509 ? 28.826 -16.053 -12.083 1.00 97.81 509 ALA A C 1
ATOM 3927 O O . ALA A 1 509 ? 28.433 -14.886 -12.046 1.00 97.81 509 ALA A O 1
ATOM 3928 N N . GLU A 1 510 ? 28.075 -17.037 -12.580 1.00 97.44 510 GLU A N 1
ATOM 3929 C CA . GLU A 1 510 ? 26.759 -16.800 -13.181 1.00 97.44 510 GLU A CA 1
ATOM 3930 C C . GLU A 1 510 ? 25.712 -16.375 -12.139 1.00 97.44 510 GLU A C 1
ATOM 3932 O O . GLU A 1 510 ? 24.920 -15.464 -12.386 1.00 97.44 510 GLU A O 1
ATOM 3937 N N . TRP A 1 511 ? 25.735 -16.943 -10.930 1.00 97.62 511 TRP A N 1
ATOM 3938 C CA . TRP A 1 511 ? 24.846 -16.496 -9.849 1.00 97.62 511 TRP A CA 1
ATOM 3939 C C . TRP A 1 511 ? 25.178 -15.098 -9.333 1.00 97.62 511 TRP A C 1
ATOM 3941 O O . TRP A 1 511 ? 24.262 -14.344 -8.997 1.00 97.62 511 TRP A O 1
ATOM 3951 N N . LEU A 1 512 ? 26.460 -14.729 -9.293 1.00 97.31 512 LEU A N 1
ATOM 3952 C CA . LEU A 1 512 ? 26.881 -13.368 -8.978 1.00 97.31 512 LEU A CA 1
ATOM 3953 C C . LEU A 1 512 ? 26.348 -12.380 -10.019 1.00 97.31 512 LEU A C 1
ATOM 3955 O O . LEU A 1 512 ? 25.754 -11.371 -9.645 1.00 97.31 512 LEU A O 1
ATOM 3959 N N . LEU A 1 513 ? 26.522 -12.679 -11.309 1.00 96.38 513 LEU A N 1
ATOM 3960 C CA . LEU A 1 513 ? 26.000 -11.847 -12.394 1.00 96.38 513 LEU A CA 1
ATOM 3961 C C . LEU A 1 513 ? 24.480 -11.718 -12.318 1.00 96.38 513 LEU A C 1
ATOM 3963 O O . LEU A 1 513 ? 23.965 -10.605 -12.386 1.00 96.38 513 LEU A O 1
ATOM 3967 N N . ALA A 1 514 ? 23.771 -12.824 -12.080 1.00 95.75 514 ALA A N 1
ATOM 3968 C CA . ALA A 1 514 ? 22.328 -12.801 -11.886 1.00 95.75 514 ALA A CA 1
ATOM 3969 C C . ALA A 1 514 ? 21.930 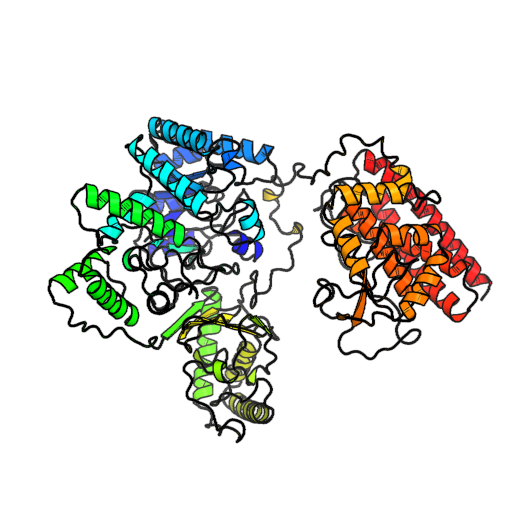-11.874 -10.725 1.00 95.75 514 ALA A C 1
ATOM 3971 O O . ALA A 1 514 ? 21.077 -11.010 -10.911 1.00 95.75 514 ALA A O 1
ATOM 3972 N N . ALA A 1 515 ? 22.575 -11.998 -9.558 1.00 96.38 515 ALA A N 1
ATOM 3973 C CA . ALA A 1 515 ? 22.293 -11.167 -8.384 1.00 96.38 515 ALA A CA 1
ATOM 3974 C C . ALA A 1 515 ? 22.575 -9.673 -8.617 1.00 96.38 515 ALA A C 1
ATOM 3976 O O . ALA A 1 515 ? 21.798 -8.803 -8.209 1.00 96.38 515 ALA A O 1
ATOM 3977 N N . LEU A 1 516 ? 23.673 -9.359 -9.305 1.00 95.12 516 LEU A N 1
ATOM 3978 C CA . LEU A 1 516 ? 24.043 -7.987 -9.654 1.00 95.12 516 LEU A CA 1
ATOM 3979 C C . LEU A 1 516 ? 23.174 -7.403 -10.780 1.00 95.12 516 LEU A C 1
ATOM 3981 O O . LEU A 1 516 ? 23.066 -6.183 -10.884 1.00 95.12 516 LEU A O 1
ATOM 3985 N N . ALA A 1 517 ? 22.499 -8.236 -11.572 1.00 94.00 517 ALA A N 1
ATOM 3986 C CA . ALA A 1 517 ? 21.566 -7.803 -12.610 1.00 94.00 517 ALA A CA 1
ATOM 3987 C C . ALA A 1 517 ? 20.162 -7.466 -12.074 1.00 94.00 517 ALA A C 1
ATOM 3989 O O . ALA A 1 517 ? 19.347 -6.914 -12.811 1.00 94.00 517 ALA A O 1
ATOM 3990 N N . TRP A 1 518 ? 19.839 -7.760 -10.810 1.00 95.62 518 TRP A N 1
ATOM 3991 C CA . TRP A 1 518 ? 18.507 -7.468 -10.264 1.00 95.62 518 TRP A CA 1
ATOM 3992 C C . TRP A 1 518 ? 18.213 -5.969 -10.169 1.00 95.62 518 TRP A C 1
ATOM 3994 O O . TRP A 1 518 ? 19.143 -5.165 -10.053 1.00 95.62 518 TRP A O 1
ATOM 4004 N N . PRO A 1 519 ? 16.933 -5.563 -10.140 1.00 95.94 519 PRO A N 1
ATOM 4005 C CA . PRO A 1 519 ? 16.573 -4.256 -9.618 1.00 95.94 519 PRO A CA 1
ATOM 4006 C C . PRO A 1 519 ? 16.886 -4.206 -8.121 1.00 95.94 519 PRO A C 1
ATOM 4008 O O . PRO A 1 519 ? 16.559 -5.132 -7.374 1.00 95.94 519 PRO A O 1
ATOM 4011 N N . ILE A 1 520 ? 17.521 -3.128 -7.667 1.00 96.94 520 ILE A N 1
ATOM 4012 C CA . ILE A 1 520 ? 17.885 -2.944 -6.259 1.00 96.94 520 ILE A CA 1
ATOM 4013 C C . ILE A 1 520 ? 17.611 -1.505 -5.859 1.00 96.94 520 ILE A C 1
ATOM 4015 O O . ILE A 1 520 ? 17.969 -0.570 -6.572 1.00 96.94 520 ILE A O 1
ATOM 4019 N N . ARG A 1 521 ? 17.018 -1.332 -4.681 1.00 97.06 521 ARG A N 1
ATOM 4020 C CA . ARG A 1 521 ? 16.881 -0.032 -4.034 1.00 97.06 521 ARG A CA 1
ATOM 4021 C C . ARG A 1 521 ? 17.669 -0.042 -2.743 1.00 97.06 521 ARG A C 1
ATOM 4023 O O . ARG A 1 521 ? 17.377 -0.849 -1.869 1.00 97.06 521 ARG A O 1
ATOM 4030 N N . TRP A 1 522 ? 18.626 0.860 -2.613 1.00 97.75 522 TRP A N 1
ATOM 4031 C CA . TRP A 1 522 ? 19.282 1.161 -1.345 1.00 97.75 522 TRP A CA 1
ATOM 4032 C C . TRP A 1 522 ? 18.724 2.477 -0.814 1.00 97.75 522 TRP A C 1
ATOM 4034 O O . TRP A 1 522 ? 18.473 3.395 -1.590 1.00 97.75 522 TRP A O 1
ATOM 4044 N N . SER A 1 523 ? 18.508 2.574 0.493 1.00 97.00 523 SER A N 1
ATOM 4045 C CA . SER A 1 523 ? 18.137 3.829 1.143 1.00 97.00 523 SER A CA 1
ATOM 4046 C C . SER A 1 523 ? 18.756 3.936 2.525 1.00 97.00 523 SER A C 1
ATOM 4048 O O . SER A 1 523 ? 18.746 2.947 3.251 1.00 97.00 523 SER A O 1
ATOM 4050 N N . ALA A 1 524 ? 19.209 5.117 2.932 1.00 96.75 524 ALA A N 1
ATOM 4051 C CA . ALA A 1 524 ? 19.778 5.371 4.254 1.00 96.75 524 ALA A CA 1
ATOM 4052 C C . ALA A 1 524 ? 19.057 6.517 4.970 1.00 96.75 524 ALA A C 1
ATOM 4054 O O . ALA A 1 524 ? 18.645 7.497 4.344 1.00 96.75 524 ALA A O 1
ATOM 4055 N N . LEU A 1 525 ? 18.877 6.344 6.281 1.00 95.25 525 LEU A N 1
ATOM 4056 C CA . LEU A 1 525 ? 18.271 7.323 7.178 1.00 95.25 525 LEU A CA 1
ATOM 4057 C C . LEU A 1 525 ? 18.660 7.002 8.631 1.00 95.25 525 LEU A C 1
ATOM 4059 O O . LEU A 1 525 ? 18.563 5.842 9.041 1.00 95.25 525 LEU A O 1
ATOM 4063 N N . HIS A 1 526 ? 19.069 8.012 9.406 1.00 93.00 526 HIS A N 1
ATOM 4064 C CA . HIS A 1 526 ? 19.373 7.909 10.848 1.00 93.00 526 HIS A CA 1
ATOM 4065 C C . HIS A 1 526 ? 20.377 6.795 11.201 1.00 93.00 526 HIS A C 1
ATOM 4067 O O . HIS A 1 526 ? 20.163 6.022 12.138 1.00 93.00 526 HIS A O 1
ATOM 4073 N N . GLY A 1 527 ? 21.439 6.640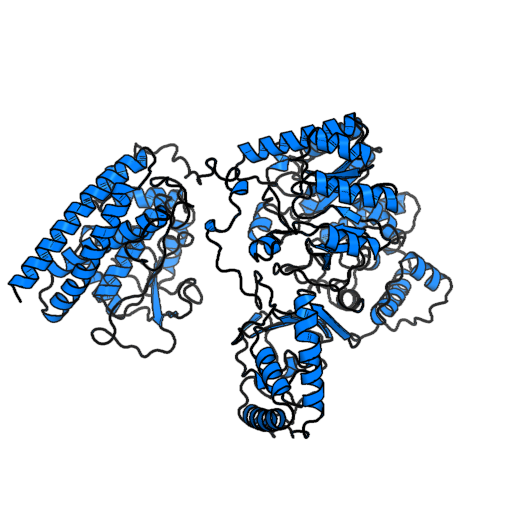 10.401 1.00 93.56 527 GLY A N 1
ATOM 4074 C CA . GLY A 1 527 ? 22.462 5.606 10.612 1.00 93.56 527 GLY A CA 1
ATOM 4075 C C . GLY A 1 527 ? 22.035 4.183 10.228 1.00 93.56 527 GLY A C 1
ATOM 4076 O O . GLY A 1 527 ? 22.737 3.222 10.548 1.00 93.56 527 GLY A O 1
ATOM 4077 N N . ILE A 1 528 ? 20.891 4.020 9.552 1.00 95.69 528 ILE A N 1
ATOM 4078 C CA . ILE A 1 528 ? 20.348 2.725 9.124 1.00 95.69 528 ILE A CA 1
ATOM 4079 C C . ILE A 1 528 ? 20.151 2.724 7.608 1.00 95.69 528 ILE A C 1
ATOM 4081 O O . ILE A 1 528 ? 19.345 3.492 7.074 1.00 95.69 528 ILE A O 1
ATOM 4085 N N . ALA A 1 529 ? 20.815 1.799 6.920 1.00 97.12 529 ALA A N 1
ATOM 4086 C CA . ALA A 1 529 ? 20.561 1.495 5.519 1.00 97.12 529 ALA A CA 1
ATOM 4087 C C . ALA A 1 529 ? 19.567 0.336 5.371 1.00 97.12 529 ALA A C 1
ATOM 4089 O O . ALA A 1 529 ? 19.577 -0.624 6.142 1.00 97.12 529 ALA A O 1
ATOM 4090 N N . GLU A 1 530 ? 18.721 0.422 4.349 1.00 97.00 530 GLU A N 1
ATOM 4091 C CA . GLU A 1 530 ? 17.822 -0.629 3.896 1.00 97.00 530 GLU A CA 1
ATOM 4092 C C . GLU A 1 530 ? 18.041 -0.875 2.402 1.00 97.00 530 GLU A C 1
ATOM 4094 O O . GLU A 1 530 ? 17.891 0.033 1.582 1.00 97.00 530 GLU A O 1
ATOM 4099 N N . VAL A 1 531 ? 18.364 -2.120 2.063 1.00 97.69 531 VAL A N 1
ATOM 4100 C CA . VAL A 1 531 ? 18.488 -2.621 0.697 1.00 97.69 531 VAL A CA 1
ATOM 4101 C C . VAL A 1 531 ? 17.297 -3.517 0.410 1.00 97.69 531 VAL A C 1
ATOM 4103 O O . VAL A 1 531 ? 17.109 -4.536 1.070 1.00 97.69 531 VAL A O 1
ATOM 4106 N N . LYS A 1 532 ? 16.495 -3.163 -0.587 1.00 97.50 532 LYS A N 1
ATOM 4107 C CA . LYS A 1 532 ? 15.417 -4.000 -1.111 1.00 97.50 532 LYS A CA 1
ATOM 4108 C C . LYS A 1 532 ? 15.836 -4.590 -2.446 1.00 97.50 532 LYS A C 1
ATOM 4110 O O . LYS A 1 532 ? 16.418 -3.904 -3.286 1.00 97.50 532 LYS A O 1
ATOM 4115 N N . THR A 1 533 ? 15.475 -5.848 -2.641 1.00 97.19 533 THR A N 1
ATOM 4116 C CA . THR A 1 533 ? 15.534 -6.587 -3.904 1.00 97.19 533 THR A CA 1
ATOM 4117 C C . THR A 1 533 ? 14.206 -7.336 -4.074 1.00 97.19 533 THR A C 1
ATOM 4119 O O . THR A 1 533 ? 13.474 -7.491 -3.091 1.00 97.19 533 THR A O 1
ATOM 4122 N N . PRO A 1 534 ? 13.885 -7.874 -5.261 1.00 96.12 534 PRO A N 1
ATOM 4123 C CA . PRO A 1 534 ? 12.704 -8.719 -5.405 1.00 96.12 534 PRO A CA 1
ATOM 4124 C C . PRO A 1 534 ? 12.770 -10.045 -4.624 1.00 96.12 534 PRO A C 1
ATOM 4126 O O . PRO A 1 534 ? 11.760 -10.729 -4.548 1.00 96.12 534 PRO A O 1
ATOM 4129 N N . VAL A 1 535 ? 13.920 -10.428 -4.057 1.00 96.88 535 VAL A N 1
ATOM 4130 C CA . VAL A 1 535 ? 14.142 -11.724 -3.375 1.00 96.88 535 VAL A CA 1
ATOM 4131 C C . VAL A 1 535 ? 14.201 -11.570 -1.852 1.00 96.88 535 VAL A C 1
ATOM 4133 O O . VAL A 1 535 ? 13.731 -12.428 -1.103 1.00 96.88 535 VAL A O 1
ATOM 4136 N N . PHE A 1 536 ? 14.768 -10.470 -1.370 1.00 97.12 536 PHE A N 1
ATOM 4137 C CA . PHE A 1 536 ? 14.898 -10.166 0.052 1.00 97.12 536 PHE A CA 1
ATOM 4138 C C . PHE A 1 536 ? 15.005 -8.660 0.290 1.00 97.12 536 PHE A C 1
ATOM 4140 O O . PHE A 1 536 ? 15.349 -7.885 -0.608 1.00 97.12 536 PHE A O 1
ATOM 4147 N N . LYS A 1 537 ? 14.799 -8.265 1.543 1.00 97.12 537 LYS A N 1
ATOM 4148 C CA . LYS A 1 537 ? 15.255 -6.987 2.086 1.00 97.12 537 LYS A CA 1
ATOM 4149 C C . LYS A 1 537 ? 16.320 -7.206 3.158 1.00 97.12 537 LYS A C 1
ATOM 4151 O O . LYS A 1 537 ? 16.309 -8.212 3.868 1.00 97.12 537 LYS A O 1
ATOM 4156 N N . LEU A 1 538 ? 17.231 -6.257 3.273 1.00 96.69 538 LEU A N 1
ATOM 4157 C CA . LEU A 1 538 ? 18.332 -6.238 4.223 1.00 96.69 538 LEU A CA 1
ATOM 4158 C C . LEU A 1 538 ? 18.340 -4.882 4.923 1.00 96.69 538 LEU A C 1
ATOM 4160 O O . LEU A 1 538 ? 18.352 -3.864 4.238 1.00 96.69 538 LEU A O 1
ATOM 4164 N N . CYS A 1 539 ? 18.426 -4.858 6.251 1.00 96.81 539 CYS A N 1
ATOM 4165 C CA . CYS A 1 539 ? 18.825 -3.656 6.982 1.00 96.81 539 CYS A CA 1
ATOM 4166 C C . CYS A 1 539 ? 20.233 -3.816 7.564 1.00 96.81 539 CYS A C 1
ATOM 4168 O O . CYS A 1 539 ? 20.617 -4.915 7.971 1.00 96.81 539 CYS A O 1
ATOM 4170 N N . HIS A 1 540 ? 21.010 -2.735 7.600 1.00 96.38 540 HIS A N 1
ATOM 4171 C CA . HIS A 1 540 ? 22.336 -2.706 8.219 1.00 96.38 540 HIS A CA 1
ATOM 4172 C C . HIS A 1 540 ? 22.722 -1.306 8.700 1.00 96.38 540 HIS A C 1
ATOM 4174 O O . HIS A 1 540 ? 22.086 -0.316 8.341 1.00 96.38 540 HIS A O 1
ATOM 4180 N N . ASP A 1 541 ? 23.779 -1.224 9.506 1.00 94.75 541 ASP A N 1
ATOM 4181 C CA . ASP A 1 541 ? 24.343 0.053 9.942 1.00 94.75 541 ASP A CA 1
ATOM 4182 C C . ASP A 1 541 ? 24.925 0.848 8.763 1.00 94.75 541 ASP A C 1
ATOM 4184 O O . ASP A 1 541 ? 25.517 0.274 7.845 1.00 94.75 541 ASP A O 1
ATOM 4188 N N . SER A 1 542 ? 24.746 2.166 8.794 1.00 94.31 542 SER A N 1
ATOM 4189 C CA . SER A 1 542 ? 25.196 3.117 7.772 1.00 94.31 542 SER A CA 1
ATOM 4190 C C . SER A 1 542 ? 25.764 4.379 8.427 1.00 94.31 542 SER A C 1
ATOM 4192 O O . SER A 1 542 ? 25.798 4.480 9.656 1.00 94.31 542 SER A O 1
ATOM 4194 N N . GLU A 1 543 ? 26.239 5.326 7.620 1.00 91.19 543 GLU A N 1
ATOM 4195 C CA . GLU A 1 543 ? 26.616 6.649 8.126 1.00 91.19 543 GLU A CA 1
ATOM 4196 C C . GLU A 1 543 ? 25.392 7.389 8.671 1.00 91.19 543 GLU A C 1
ATOM 4198 O O . GLU A 1 543 ? 24.272 7.209 8.180 1.00 91.19 543 GLU A O 1
ATOM 4203 N N . ASP A 1 544 ? 25.604 8.220 9.692 1.00 86.06 544 ASP A N 1
ATOM 4204 C CA . ASP A 1 544 ? 24.549 9.097 10.188 1.00 86.06 544 ASP A CA 1
ATOM 4205 C C . ASP A 1 544 ? 24.251 10.179 9.144 1.00 86.06 544 ASP A C 1
ATOM 4207 O O . ASP A 1 544 ? 25.149 10.884 8.677 1.00 86.06 544 ASP A O 1
ATOM 4211 N N . SER A 1 545 ? 22.984 10.286 8.751 1.00 79.88 545 SER A N 1
ATOM 4212 C CA . SER A 1 545 ? 22.527 11.233 7.742 1.00 79.88 545 SER A CA 1
ATOM 4213 C C . SER A 1 545 ? 21.349 12.033 8.295 1.00 79.88 545 SER A C 1
ATOM 4215 O O . SER A 1 545 ? 20.348 11.438 8.701 1.00 79.88 545 SER A O 1
ATOM 4217 N N . PRO A 1 546 ? 21.412 13.380 8.284 1.00 67.25 546 PRO A N 1
ATOM 4218 C CA . PRO A 1 546 ? 20.308 14.213 8.765 1.00 67.25 546 PRO A CA 1
ATOM 4219 C C . PRO A 1 546 ? 19.085 14.153 7.837 1.00 67.25 546 PRO A C 1
ATOM 4221 O O . PRO A 1 546 ? 17.987 14.533 8.234 1.00 67.25 546 PRO A O 1
ATOM 4224 N N . GLY A 1 547 ? 19.274 13.694 6.595 1.00 84.38 547 GLY A N 1
ATOM 4225 C CA . GLY A 1 547 ? 18.233 13.540 5.588 1.00 84.38 547 GLY A CA 1
ATOM 4226 C C . GLY A 1 547 ? 18.077 12.100 5.112 1.00 84.38 547 GLY A C 1
ATOM 4227 O O . GLY A 1 547 ? 18.866 11.211 5.440 1.00 84.38 547 GLY A O 1
ATOM 4228 N N . TRP A 1 548 ? 17.031 11.893 4.316 1.00 93.75 548 TRP A N 1
ATOM 4229 C CA . TRP A 1 548 ? 16.741 10.631 3.648 1.00 93.75 548 TRP A CA 1
ATOM 4230 C C . TRP A 1 548 ? 17.424 10.574 2.279 1.00 93.75 548 TRP A C 1
ATOM 4232 O O . TRP A 1 548 ? 17.309 11.515 1.492 1.00 93.75 548 TRP A O 1
ATOM 4242 N N . HIS A 1 549 ? 18.110 9.468 1.995 1.00 96.06 549 HIS A N 1
ATOM 4243 C CA . HIS A 1 549 ? 18.837 9.239 0.743 1.00 96.06 549 HIS A CA 1
ATOM 4244 C C . HIS A 1 549 ? 18.434 7.893 0.153 1.00 96.06 549 HIS A C 1
ATOM 4246 O O . HIS A 1 549 ? 18.343 6.910 0.892 1.00 96.06 549 HIS A O 1
ATOM 4252 N N . ALA A 1 550 ? 18.243 7.810 -1.163 1.00 96.44 550 ALA A N 1
ATOM 4253 C CA . ALA A 1 550 ? 17.994 6.547 -1.843 1.00 96.44 550 ALA A CA 1
ATOM 4254 C C . ALA A 1 550 ? 18.568 6.492 -3.259 1.00 96.44 550 ALA A C 1
ATOM 4256 O O . ALA A 1 550 ? 18.480 7.438 -4.036 1.00 96.44 550 ALA A O 1
ATOM 4257 N N . LEU A 1 551 ? 19.104 5.322 -3.599 1.00 96.56 551 LEU A N 1
ATOM 4258 C CA . LEU A 1 551 ? 19.593 4.976 -4.926 1.00 96.56 551 LEU A CA 1
ATOM 4259 C C . LEU A 1 551 ? 18.785 3.800 -5.470 1.00 96.56 551 LEU A C 1
ATOM 4261 O O . LEU A 1 551 ? 18.653 2.768 -4.805 1.00 96.56 551 LEU A O 1
ATOM 4265 N N . VAL A 1 552 ? 18.274 3.941 -6.690 1.00 96.00 552 VAL A N 1
ATOM 4266 C CA . VAL A 1 552 ? 17.480 2.911 -7.368 1.00 96.00 552 VAL A CA 1
ATOM 4267 C C . VAL A 1 552 ? 18.201 2.461 -8.630 1.00 96.00 552 VAL A C 1
ATOM 4269 O O . VAL A 1 552 ? 18.315 3.219 -9.589 1.00 96.00 552 VAL A O 1
ATOM 4272 N N . ARG A 1 553 ? 18.647 1.204 -8.661 1.00 94.56 553 ARG A N 1
ATOM 4273 C CA . ARG A 1 553 ? 19.101 0.542 -9.886 1.00 94.56 553 ARG A CA 1
ATOM 4274 C C . ARG A 1 553 ? 17.923 -0.220 -10.490 1.00 94.56 553 ARG A C 1
ATOM 4276 O O . ARG A 1 553 ? 17.369 -1.101 -9.834 1.00 94.56 553 ARG A O 1
ATOM 4283 N N . ALA A 1 554 ? 17.558 0.092 -11.733 1.00 88.81 554 ALA A N 1
ATOM 4284 C CA . ALA A 1 554 ? 16.410 -0.514 -12.421 1.00 88.81 554 ALA A CA 1
ATOM 4285 C C . ALA A 1 554 ? 16.583 -2.016 -12.726 1.00 88.81 554 ALA A C 1
ATOM 4287 O O . ALA A 1 554 ? 15.588 -2.721 -12.904 1.00 88.81 554 ALA A O 1
ATOM 4288 N N . GLY A 1 555 ? 17.831 -2.498 -12.746 1.00 87.12 555 GLY A N 1
ATOM 4289 C CA . GLY A 1 555 ? 18.175 -3.886 -13.042 1.00 87.12 555 GLY A CA 1
ATOM 4290 C C . GLY A 1 555 ? 17.994 -4.262 -14.513 1.00 87.12 555 GLY A C 1
ATOM 4291 O O . GLY A 1 555 ? 17.195 -3.678 -15.239 1.00 87.12 555 GLY A O 1
ATOM 4292 N N . GLU A 1 556 ? 18.727 -5.279 -14.938 1.00 90.06 556 GLU A N 1
ATOM 4293 C CA . GLU A 1 556 ? 18.704 -5.845 -16.292 1.00 90.06 556 GLU A CA 1
ATOM 4294 C C . GLU A 1 556 ? 17.885 -7.144 -16.344 1.00 90.06 556 GLU A C 1
ATOM 4296 O O . GLU A 1 556 ? 17.369 -7.522 -17.393 1.00 90.06 556 GLU A O 1
ATOM 4301 N N . ALA A 1 557 ? 17.706 -7.812 -15.199 1.00 89.19 557 ALA A N 1
ATOM 4302 C CA . ALA A 1 557 ? 17.016 -9.091 -15.096 1.00 89.19 557 ALA A CA 1
ATOM 4303 C C . ALA A 1 557 ? 16.094 -9.158 -13.874 1.00 89.19 557 ALA A C 1
ATOM 4305 O O . ALA A 1 557 ? 16.301 -8.488 -12.860 1.00 89.19 557 ALA A O 1
ATOM 4306 N N . TRP A 1 558 ? 15.072 -10.009 -13.961 1.00 92.50 558 TRP A N 1
ATOM 4307 C CA . TRP A 1 558 ? 14.186 -10.306 -12.839 1.00 92.50 558 TRP A CA 1
ATOM 4308 C C . TRP A 1 558 ? 14.554 -11.657 -12.206 1.00 92.50 558 TRP A C 1
ATOM 4310 O O . TRP A 1 558 ? 14.703 -12.633 -12.943 1.00 92.50 558 TRP A O 1
ATOM 4320 N N . PRO A 1 559 ? 14.700 -11.748 -10.873 1.00 92.88 559 PRO A N 1
ATOM 4321 C CA . PRO A 1 559 ? 15.084 -12.992 -10.214 1.00 92.88 559 PRO A CA 1
ATOM 4322 C C . PRO A 1 559 ? 13.996 -14.064 -10.260 1.00 92.88 559 PRO A C 1
ATOM 4324 O O . PRO A 1 559 ? 12.802 -13.793 -10.101 1.00 92.88 559 PRO A O 1
ATOM 4327 N N . GLU A 1 560 ? 14.443 -15.314 -10.349 1.00 91.00 560 GLU A N 1
ATOM 4328 C CA . GLU A 1 560 ? 13.645 -16.490 -10.004 1.00 91.00 560 GLU A CA 1
ATOM 4329 C C . GLU A 1 560 ? 13.130 -16.372 -8.556 1.00 91.00 560 GLU A C 1
ATOM 4331 O O . GLU A 1 560 ? 13.859 -15.924 -7.671 1.00 91.00 560 GLU A O 1
ATOM 4336 N N . ALA A 1 561 ? 11.869 -16.745 -8.316 1.00 90.25 561 ALA A N 1
ATOM 4337 C CA . ALA A 1 561 ? 11.182 -16.563 -7.029 1.00 90.25 561 ALA A CA 1
ATOM 4338 C C . ALA A 1 561 ? 11.116 -15.099 -6.523 1.00 90.25 561 ALA A C 1
ATOM 4340 O O . ALA A 1 561 ? 10.899 -14.865 -5.334 1.00 90.25 561 ALA A O 1
ATOM 4341 N N . GLY A 1 562 ? 11.278 -14.111 -7.414 1.00 92.06 562 GLY A N 1
ATOM 4342 C CA . GLY A 1 562 ? 11.130 -12.692 -7.089 1.00 92.06 562 GLY A CA 1
ATOM 4343 C C . GLY A 1 562 ? 9.672 -12.255 -6.909 1.00 92.06 562 GLY A C 1
ATOM 4344 O O . GLY A 1 562 ? 8.822 -12.569 -7.744 1.00 92.06 562 GLY A O 1
ATOM 4345 N N . ALA A 1 563 ? 9.390 -11.486 -5.858 1.00 92.25 563 ALA A N 1
ATOM 4346 C CA . ALA A 1 563 ? 8.067 -10.937 -5.558 1.00 92.25 563 ALA A CA 1
ATOM 4347 C C . ALA A 1 563 ? 7.757 -9.657 -6.350 1.00 92.25 563 ALA A C 1
ATOM 4349 O O . ALA A 1 563 ? 8.641 -8.839 -6.602 1.00 92.25 563 ALA A O 1
ATOM 4350 N N . GLN A 1 564 ? 6.485 -9.459 -6.702 1.00 90.25 564 GLN A N 1
ATOM 4351 C CA . GLN A 1 564 ? 5.984 -8.222 -7.319 1.00 90.25 564 GLN A CA 1
ATOM 4352 C C . GLN A 1 564 ? 5.603 -7.195 -6.249 1.00 90.25 564 GLN A C 1
ATOM 4354 O O . GLN A 1 564 ? 5.394 -7.559 -5.101 1.00 90.25 564 GLN A O 1
ATOM 4359 N N . GLY A 1 565 ? 5.502 -5.914 -6.587 1.00 89.12 565 GLY A N 1
ATOM 4360 C CA . GLY A 1 565 ? 5.262 -4.867 -5.589 1.00 89.12 565 GLY A CA 1
ATOM 4361 C C . GLY A 1 565 ? 4.917 -3.530 -6.224 1.00 89.12 565 GLY A C 1
ATOM 4362 O O . GLY A 1 565 ? 5.055 -3.359 -7.428 1.00 89.12 565 GLY A O 1
ATOM 4363 N N . THR A 1 566 ? 4.446 -2.577 -5.431 1.00 85.56 566 THR A N 1
ATOM 4364 C CA . THR A 1 566 ? 3.877 -1.314 -5.931 1.00 85.56 566 THR A CA 1
ATOM 4365 C C . THR A 1 566 ? 4.902 -0.195 -6.118 1.00 85.56 566 THR A C 1
ATOM 4367 O O . THR A 1 566 ? 4.576 0.831 -6.712 1.00 85.56 566 THR A O 1
ATOM 4370 N N . ARG A 1 567 ? 6.134 -0.368 -5.621 1.00 86.56 567 ARG A N 1
ATOM 4371 C CA . ARG A 1 567 ? 7.206 0.641 -5.648 1.00 86.56 567 ARG A CA 1
ATOM 4372 C C . ARG A 1 567 ? 8.560 0.008 -5.996 1.00 86.56 567 ARG A C 1
ATOM 4374 O O . ARG A 1 567 ? 8.748 -1.179 -5.715 1.00 86.56 567 ARG A O 1
ATOM 4381 N N . PRO A 1 568 ? 9.523 0.770 -6.555 1.00 86.56 568 PRO A N 1
ATOM 4382 C CA . PRO A 1 568 ? 10.880 0.278 -6.784 1.00 86.56 568 PRO A CA 1
ATOM 4383 C C . PRO A 1 568 ? 11.494 -0.336 -5.511 1.00 86.56 568 PRO A C 1
ATOM 4385 O O . PRO A 1 568 ? 11.288 0.189 -4.414 1.00 86.56 568 PRO A O 1
ATOM 4388 N N . PRO A 1 569 ? 12.245 -1.446 -5.614 1.00 92.06 569 PRO A N 1
ATOM 4389 C CA . PRO A 1 569 ? 12.745 -2.104 -6.828 1.00 92.06 569 PRO A CA 1
ATOM 4390 C C . PRO A 1 569 ? 11.743 -3.084 -7.454 1.00 92.06 569 PRO A C 1
ATOM 4392 O O . PRO A 1 569 ? 12.060 -3.767 -8.428 1.00 92.06 569 PRO A O 1
ATOM 4395 N N . PHE A 1 570 ? 10.557 -3.214 -6.868 1.00 91.75 570 PHE A N 1
ATOM 4396 C CA . PHE A 1 570 ? 9.565 -4.146 -7.354 1.00 91.75 570 PHE A CA 1
ATOM 4397 C C . PHE A 1 570 ? 8.878 -3.591 -8.603 1.00 91.75 570 PHE A C 1
ATOM 4399 O O . PHE A 1 570 ? 8.794 -2.381 -8.816 1.00 91.75 570 PHE A O 1
ATOM 4406 N N . ARG A 1 571 ? 8.376 -4.493 -9.444 1.00 80.06 571 ARG A N 1
ATOM 4407 C CA . ARG A 1 571 ? 7.527 -4.144 -10.578 1.00 80.06 571 ARG A CA 1
ATOM 4408 C C . ARG A 1 571 ? 6.088 -4.343 -10.145 1.00 80.06 571 ARG A C 1
ATOM 4410 O O . ARG A 1 571 ? 5.748 -5.423 -9.648 1.00 80.06 571 ARG A O 1
ATOM 4417 N N . ALA A 1 572 ? 5.260 -3.325 -10.366 1.00 59.44 572 ALA A N 1
ATOM 4418 C CA . ALA A 1 572 ? 3.824 -3.507 -10.260 1.00 59.44 572 ALA A CA 1
ATOM 4419 C C . ALA A 1 572 ? 3.430 -4.625 -11.234 1.00 59.44 572 ALA A C 1
ATOM 4421 O O . ALA A 1 572 ? 3.977 -4.666 -12.347 1.00 59.44 572 ALA A O 1
ATOM 4422 N N . PRO A 1 573 ? 2.518 -5.538 -10.857 1.00 52.12 573 PRO A N 1
ATOM 4423 C CA . PRO A 1 573 ? 1.931 -6.425 -11.845 1.00 52.12 573 PRO A CA 1
ATOM 4424 C C . PRO A 1 573 ? 1.447 -5.561 -13.018 1.00 52.12 573 PRO A C 1
ATOM 4426 O O . PRO A 1 573 ? 0.879 -4.487 -12.775 1.00 52.12 573 PRO A O 1
ATOM 4429 N N . PRO A 1 574 ? 1.642 -5.981 -14.285 1.00 40.50 574 PRO A N 1
ATOM 4430 C CA . PRO A 1 574 ? 0.899 -5.355 -15.370 1.00 40.50 574 PRO A CA 1
ATOM 4431 C C . PRO A 1 574 ? -0.560 -5.366 -14.930 1.00 40.50 574 PRO A C 1
ATOM 4433 O O . PRO A 1 574 ? -1.034 -6.431 -14.524 1.00 40.50 574 PRO A O 1
ATOM 4436 N N . ARG A 1 575 ? -1.221 -4.194 -14.893 1.00 35.12 575 ARG A N 1
ATOM 4437 C CA . ARG A 1 575 ? -2.607 -4.079 -14.413 1.00 35.12 575 ARG A CA 1
ATOM 4438 C C . ARG A 1 575 ? -3.385 -5.241 -15.008 1.00 35.12 575 ARG A C 1
ATOM 4440 O O . ARG A 1 575 ? -3.578 -5.293 -16.224 1.00 35.12 575 ARG A O 1
ATOM 4447 N N . ARG A 1 576 ? -3.759 -6.205 -14.163 1.00 27.17 576 ARG A N 1
ATOM 4448 C CA . ARG A 1 576 ? -4.600 -7.305 -14.603 1.00 27.17 576 ARG A CA 1
ATOM 4449 C C . ARG A 1 576 ? -5.881 -6.643 -15.067 1.00 27.17 576 ARG A C 1
ATOM 4451 O O . ARG A 1 576 ? -6.601 -6.056 -14.262 1.00 27.17 576 ARG A O 1
ATOM 4458 N N . LEU A 1 577 ? -6.153 -6.735 -16.366 1.00 31.27 577 LEU A N 1
ATOM 4459 C CA . LEU A 1 577 ? -7.522 -6.643 -16.836 1.00 31.27 577 LEU A CA 1
ATOM 4460 C C . LEU A 1 577 ? -8.335 -7.611 -15.962 1.00 31.27 577 LEU A C 1
ATOM 4462 O O . LEU A 1 577 ? -7.842 -8.666 -15.555 1.00 31.27 577 LEU A O 1
ATOM 4466 N N . VAL A 1 578 ? -9.571 -7.247 -15.642 1.00 31.02 578 VAL A N 1
ATOM 4467 C CA . VAL A 1 578 ? -10.492 -7.959 -14.729 1.00 31.02 578 VAL A CA 1
ATOM 4468 C C . VAL A 1 578 ? -10.688 -9.459 -15.084 1.00 31.02 578 VAL A C 1
ATOM 4470 O O . VAL A 1 578 ? -11.251 -10.235 -14.313 1.00 31.02 578 VAL A O 1
ATOM 4473 N N . SER A 1 579 ? -10.143 -9.913 -16.216 1.00 27.56 579 SER A N 1
ATOM 4474 C CA . SER A 1 579 ? -10.207 -11.251 -16.802 1.00 27.56 579 SER A CA 1
ATOM 4475 C C . SER A 1 579 ? -9.650 -12.415 -15.970 1.00 27.56 579 SER A C 1
ATOM 4477 O O . SER A 1 579 ? -9.915 -13.558 -16.340 1.00 27.56 579 SER A O 1
ATOM 4479 N N . ASP A 1 580 ? -8.949 -12.195 -14.853 1.00 26.92 580 ASP A N 1
ATOM 4480 C CA . ASP A 1 580 ? -8.162 -13.253 -14.189 1.00 26.92 580 ASP A CA 1
ATOM 4481 C C . ASP A 1 580 ? -8.767 -13.843 -12.892 1.00 26.92 580 ASP A C 1
ATOM 4483 O O . ASP A 1 580 ? -8.129 -14.692 -12.256 1.00 26.92 580 ASP A O 1
ATOM 4487 N N . ALA A 1 581 ? -9.980 -13.449 -12.481 1.00 28.94 581 ALA A N 1
ATOM 4488 C CA . ALA A 1 581 ? -10.648 -13.985 -11.282 1.00 28.94 581 ALA A CA 1
ATOM 4489 C C . ALA A 1 581 ? -11.392 -15.327 -11.540 1.00 28.94 581 ALA A C 1
ATOM 4491 O O . ALA A 1 581 ? -11.978 -15.497 -12.615 1.00 28.94 581 ALA A O 1
ATOM 4492 N N . PRO A 1 582 ? -11.427 -16.285 -10.586 1.00 30.61 582 PRO A N 1
ATOM 4493 C CA . PRO A 1 582 ? -12.180 -17.543 -10.716 1.00 30.61 582 PRO A CA 1
ATOM 4494 C C . PRO A 1 582 ? -13.687 -17.337 -10.964 1.00 30.61 582 PRO A C 1
ATOM 4496 O O . PRO A 1 582 ? -14.307 -16.476 -10.342 1.00 30.61 582 PRO A O 1
ATOM 4499 N N . ARG A 1 583 ? -14.289 -18.166 -11.838 1.00 32.06 583 ARG A N 1
ATOM 4500 C CA . ARG A 1 583 ? -15.689 -18.065 -12.322 1.00 32.06 583 ARG A CA 1
ATOM 4501 C C . ARG A 1 583 ? -16.752 -17.880 -11.226 1.00 32.06 583 ARG A C 1
ATOM 4503 O O . ARG A 1 583 ? -17.690 -17.127 -11.446 1.00 32.06 583 ARG A O 1
ATOM 4510 N N . HIS A 1 584 ? -16.603 -18.501 -10.055 1.00 34.97 584 HIS A N 1
ATOM 4511 C CA . HIS A 1 584 ? -17.611 -18.444 -8.982 1.00 34.97 584 HIS A CA 1
ATOM 4512 C C . HIS A 1 584 ? -17.622 -17.119 -8.193 1.00 34.97 584 HIS A C 1
ATOM 4514 O O . HIS A 1 584 ? -18.540 -16.877 -7.421 1.00 34.97 584 HIS A O 1
ATOM 4520 N N . LEU A 1 585 ? -16.633 -16.240 -8.398 1.00 33.53 585 LEU A N 1
ATOM 4521 C CA . LEU A 1 585 ? -16.583 -14.898 -7.793 1.00 33.53 585 LEU A CA 1
ATOM 4522 C C . LEU A 1 585 ? -17.004 -13.795 -8.765 1.00 33.53 585 LEU A C 1
ATOM 4524 O O . LEU A 1 585 ? -17.156 -12.646 -8.359 1.00 33.53 585 LEU A O 1
ATOM 4528 N N . ARG A 1 586 ? -17.211 -14.135 -10.043 1.00 34.56 586 ARG A N 1
ATOM 4529 C CA . ARG A 1 586 ? -17.648 -13.179 -11.072 1.00 34.56 586 ARG A CA 1
ATOM 4530 C C . ARG A 1 586 ? -19.125 -12.793 -10.937 1.00 34.56 586 ARG A C 1
ATOM 4532 O O . ARG A 1 586 ? -19.544 -11.809 -11.528 1.00 34.56 586 ARG A O 1
ATOM 4539 N N . GLY A 1 587 ? -19.892 -13.514 -10.114 1.00 26.38 587 GLY A N 1
ATOM 4540 C CA . GLY A 1 587 ? -21.313 -13.250 -9.868 1.00 26.38 587 GLY A CA 1
ATOM 4541 C C . GLY A 1 587 ? -21.629 -12.173 -8.822 1.00 26.38 587 GLY A C 1
ATOM 4542 O O . GLY A 1 587 ? -22.802 -11.912 -8.592 1.00 26.38 587 GLY A O 1
ATOM 4543 N N . LEU A 1 588 ? -20.636 -11.554 -8.166 1.00 30.75 588 LEU A N 1
ATOM 4544 C CA . LEU A 1 588 ? -20.880 -10.620 -7.048 1.00 30.75 588 LEU A CA 1
ATOM 4545 C C . LEU A 1 588 ? -20.267 -9.218 -7.226 1.00 30.75 588 LEU A C 1
ATOM 4547 O O . LEU A 1 588 ? -20.352 -8.404 -6.310 1.00 30.75 588 LEU A O 1
ATOM 4551 N N . ALA A 1 589 ? -19.683 -8.914 -8.391 1.00 27.42 589 ALA A N 1
ATOM 4552 C CA . ALA A 1 589 ? -19.070 -7.609 -8.683 1.00 27.42 589 ALA A CA 1
ATOM 4553 C C . ALA A 1 589 ? -19.784 -6.795 -9.781 1.00 27.42 589 ALA A C 1
ATOM 4555 O O . ALA A 1 589 ? -19.386 -5.666 -10.056 1.00 27.42 589 ALA A O 1
ATOM 4556 N N . HIS A 1 590 ? -20.847 -7.324 -10.393 1.00 30.27 590 HIS A N 1
ATOM 4557 C CA . HIS A 1 590 ? -21.522 -6.669 -11.515 1.00 30.27 590 HIS A CA 1
ATOM 4558 C C . HIS A 1 590 ? -22.995 -6.401 -11.207 1.00 30.27 590 HIS A C 1
ATOM 4560 O O . HIS A 1 590 ? -23.886 -7.098 -11.674 1.00 30.27 590 HIS A O 1
ATOM 4566 N N . ALA A 1 591 ? -23.230 -5.350 -10.422 1.00 26.97 591 ALA A N 1
ATOM 4567 C CA . ALA A 1 591 ? -24.462 -4.573 -10.483 1.00 26.97 591 ALA A CA 1
ATOM 4568 C C . ALA A 1 591 ? -24.104 -3.075 -10.398 1.00 26.97 591 ALA A C 1
ATOM 4570 O O . ALA A 1 591 ? -23.852 -2.534 -9.324 1.00 26.97 591 ALA A O 1
ATOM 4571 N N . ASP A 1 592 ? -24.010 -2.445 -11.572 1.00 33.62 592 ASP A N 1
ATOM 4572 C CA . ASP A 1 592 ? -24.288 -1.022 -11.832 1.00 33.62 592 ASP A CA 1
ATOM 4573 C C . ASP A 1 592 ? -23.606 0.082 -10.995 1.00 33.62 592 ASP A C 1
ATOM 4575 O O . ASP A 1 592 ? -24.211 1.110 -10.684 1.00 33.62 592 ASP A O 1
ATOM 4579 N N . ALA A 1 593 ? -22.304 -0.014 -10.728 1.00 33.81 593 ALA A N 1
ATOM 4580 C CA . ALA A 1 593 ? -21.522 1.148 -10.285 1.00 33.81 593 ALA A CA 1
ATOM 4581 C C . ALA A 1 593 ? -20.902 1.905 -11.477 1.00 33.81 593 ALA A C 1
ATOM 4583 O O . ALA A 1 593 ? -19.681 2.005 -11.594 1.00 33.81 593 ALA A O 1
ATOM 4584 N N . ARG A 1 594 ? -21.731 2.434 -12.390 1.00 40.06 594 ARG A N 1
ATOM 4585 C CA . ARG A 1 594 ? -21.241 3.400 -13.391 1.00 40.06 594 ARG A CA 1
ATOM 4586 C C . ARG A 1 594 ? -20.900 4.712 -12.674 1.00 40.06 594 ARG A C 1
ATOM 4588 O O . ARG A 1 594 ? -21.715 5.171 -11.866 1.00 40.06 594 ARG A O 1
ATOM 4595 N N . PRO A 1 595 ? -19.745 5.348 -12.934 1.00 37.56 595 PRO A N 1
ATOM 4596 C CA . PRO A 1 595 ? -19.503 6.701 -12.446 1.00 37.56 595 PRO A CA 1
ATOM 4597 C C . PRO A 1 595 ? -20.595 7.618 -13.013 1.00 37.56 595 PRO A C 1
ATOM 4599 O O . PRO A 1 595 ? -20.700 7.769 -14.223 1.00 37.56 595 PRO A O 1
ATOM 4602 N N . ARG A 1 596 ? -21.453 8.203 -12.168 1.00 40.62 596 ARG A N 1
ATOM 4603 C CA . ARG A 1 596 ? -22.478 9.146 -12.642 1.00 40.62 596 ARG A CA 1
ATOM 4604 C C . ARG A 1 596 ? -21.818 10.494 -12.927 1.00 40.62 596 ARG A C 1
ATOM 4606 O O . ARG A 1 596 ? -21.158 11.050 -12.052 1.00 40.62 596 ARG A O 1
ATOM 4613 N N . LEU A 1 597 ? -22.002 11.016 -14.141 1.00 44.72 597 LEU A N 1
ATOM 4614 C CA . LEU A 1 597 ? -21.690 12.413 -14.452 1.00 44.72 597 LEU A CA 1
ATOM 4615 C C . LEU A 1 597 ? -22.543 13.332 -13.557 1.00 44.72 597 LEU A C 1
ATOM 4617 O O . LEU A 1 597 ? -23.690 12.977 -13.263 1.00 44.72 597 LEU A O 1
ATOM 4621 N N . PRO A 1 598 ? -22.029 14.497 -13.122 1.00 46.22 598 PRO A N 1
ATOM 4622 C CA . PRO A 1 598 ? -22.848 15.473 -12.415 1.00 46.22 598 PRO A CA 1
ATOM 4623 C C . PRO A 1 598 ? -24.074 15.827 -13.268 1.00 46.22 598 PRO A C 1
ATOM 4625 O O . PRO A 1 598 ? -23.953 16.141 -14.453 1.00 46.22 598 PRO A O 1
ATOM 4628 N N . VAL A 1 599 ? -25.266 15.740 -12.673 1.00 45.47 599 VAL A N 1
ATOM 4629 C CA . VAL A 1 599 ? -26.505 16.180 -13.322 1.00 45.47 599 VAL A CA 1
ATOM 4630 C C . VAL A 1 599 ? -26.404 17.695 -13.481 1.00 45.47 599 VAL A C 1
ATOM 4632 O O . VAL A 1 599 ? -26.402 18.420 -12.488 1.00 45.47 599 VAL A O 1
ATOM 4635 N N . LEU A 1 600 ? -26.290 18.177 -14.721 1.00 46.25 600 LEU A N 1
ATOM 4636 C CA . LEU A 1 600 ? -26.397 19.602 -15.026 1.00 46.25 600 LEU A CA 1
ATOM 4637 C C . LEU A 1 600 ? -27.840 20.026 -14.744 1.00 46.25 600 LEU A C 1
ATOM 4639 O O . LEU A 1 600 ? -28.705 19.894 -15.604 1.00 46.25 600 LEU A O 1
ATOM 4643 N N . ALA A 1 601 ? -28.102 20.498 -13.526 1.00 38.09 601 ALA A N 1
ATOM 4644 C CA . ALA A 1 601 ? -29.438 20.782 -12.999 1.00 38.09 601 ALA A CA 1
ATOM 4645 C C . ALA A 1 601 ? -30.218 21.890 -13.750 1.00 38.09 601 ALA A C 1
ATOM 4647 O O . ALA A 1 601 ? -31.324 22.232 -13.344 1.00 38.09 601 ALA A O 1
ATOM 4648 N N . SER A 1 602 ? -29.670 22.454 -14.833 1.00 42.12 602 SER A N 1
ATOM 4649 C CA . SER A 1 602 ? -30.252 23.588 -15.564 1.00 42.12 602 SER A CA 1
ATOM 4650 C C . SER A 1 602 ? -29.974 23.621 -17.079 1.00 42.12 602 SER A C 1
ATOM 4652 O O . SER A 1 602 ? -30.183 24.656 -17.709 1.00 42.12 602 SER A O 1
ATOM 4654 N N . ALA A 1 603 ? -29.502 22.534 -17.704 1.00 47.78 603 ALA A N 1
ATOM 4655 C CA . ALA A 1 603 ? -29.195 22.549 -19.141 1.00 47.78 603 ALA A CA 1
ATOM 4656 C C . ALA A 1 603 ? -30.420 22.181 -20.013 1.00 47.78 603 ALA A C 1
ATOM 4658 O O . ALA A 1 603 ? -31.122 21.225 -19.679 1.00 47.78 603 ALA A O 1
ATOM 4659 N N . PRO A 1 604 ? -30.664 22.867 -21.152 1.00 54.62 604 PRO A N 1
ATOM 4660 C CA . PRO A 1 604 ? -31.618 22.393 -22.156 1.00 54.62 604 PRO A CA 1
ATOM 4661 C C . PRO A 1 604 ? -31.213 21.000 -22.664 1.00 54.62 604 PRO A C 1
ATOM 4663 O O . PRO A 1 604 ? -30.030 20.643 -22.616 1.00 54.62 604 PRO A O 1
ATOM 4666 N N . ALA A 1 605 ? -32.190 20.223 -23.145 1.00 71.62 605 ALA A N 1
ATOM 4667 C CA . ALA A 1 605 ? -31.972 18.873 -23.662 1.00 71.62 605 ALA A CA 1
ATOM 4668 C C . ALA A 1 605 ? -30.790 18.843 -24.651 1.00 71.62 605 ALA A C 1
ATOM 4670 O O . ALA A 1 605 ? -30.709 19.660 -25.570 1.00 71.62 605 ALA A O 1
ATOM 4671 N N . ILE A 1 606 ? -29.841 17.933 -24.423 1.00 85.06 606 ILE A N 1
ATOM 4672 C CA . ILE A 1 606 ? -28.671 17.759 -25.289 1.00 85.06 606 ILE A CA 1
ATOM 4673 C C . ILE A 1 606 ? -29.126 17.023 -26.554 1.00 85.06 606 ILE A C 1
ATOM 4675 O O . ILE A 1 606 ? -29.677 15.931 -26.456 1.00 85.06 606 ILE A O 1
ATOM 4679 N N . ALA A 1 607 ? -28.875 17.607 -27.728 1.00 90.12 607 ALA A N 1
ATOM 4680 C CA . ALA A 1 607 ? -29.093 16.959 -29.022 1.00 90.12 607 ALA A CA 1
ATOM 4681 C C . ALA A 1 607 ? -27.942 15.975 -29.307 1.00 90.12 607 ALA A C 1
ATOM 4683 O O . ALA A 1 607 ? -26.928 16.334 -29.909 1.00 90.12 607 ALA A O 1
ATOM 4684 N N . TRP A 1 608 ? -28.049 14.754 -28.779 1.00 89.06 608 TRP A N 1
ATOM 4685 C CA . TRP A 1 608 ? -26.971 13.756 -28.771 1.00 89.06 608 TRP A CA 1
ATOM 4686 C C . TRP A 1 608 ? -26.518 13.319 -30.165 1.00 89.06 608 TRP A C 1
ATOM 4688 O O . TRP A 1 608 ? -25.327 13.095 -30.376 1.00 89.06 608 TRP A O 1
ATOM 4698 N N . GLU A 1 609 ? -27.427 13.271 -31.133 1.00 92.81 609 GLU A N 1
ATOM 4699 C CA . GLU A 1 609 ? -27.148 12.974 -32.538 1.00 92.81 609 GLU A CA 1
ATOM 4700 C C . GLU A 1 609 ? -26.177 13.987 -33.156 1.00 92.81 609 GLU A C 1
ATOM 4702 O O . GLU A 1 609 ? -25.313 13.632 -33.956 1.00 92.81 609 GLU A O 1
ATOM 4707 N N . ARG A 1 610 ? -26.245 15.247 -32.713 1.00 93.56 610 ARG A N 1
ATOM 4708 C CA . ARG A 1 610 ? -25.390 16.330 -33.207 1.00 93.56 610 ARG A CA 1
ATOM 4709 C C . ARG A 1 610 ? -23.996 16.323 -32.591 1.00 93.56 610 ARG A C 1
ATOM 4711 O O . ARG A 1 610 ? -23.135 17.052 -33.067 1.00 93.56 610 ARG A O 1
ATOM 4718 N N . LEU A 1 611 ? -23.753 15.527 -31.545 1.00 93.25 611 LEU A N 1
ATOM 4719 C CA . LEU A 1 611 ? -22.430 15.400 -30.918 1.00 93.25 611 LEU A CA 1
ATOM 4720 C C . LEU A 1 611 ? -21.558 14.328 -31.577 1.00 93.25 611 LEU A C 1
ATOM 4722 O O . LEU A 1 611 ? -20.350 14.285 -31.342 1.00 93.25 611 LEU A O 1
ATOM 4726 N N . ALA A 1 612 ? -22.170 13.450 -32.370 1.00 90.50 612 ALA A N 1
ATOM 4727 C CA . ALA A 1 612 ? -21.519 12.296 -32.968 1.00 90.50 612 ALA A CA 1
ATOM 4728 C C . ALA A 1 612 ? -20.498 12.655 -34.061 1.00 90.50 612 ALA A C 1
ATOM 4730 O O . ALA A 1 612 ? -19.574 11.884 -34.322 1.00 90.50 612 ALA A O 1
ATOM 4731 N N . ALA A 1 613 ? -20.651 13.830 -34.674 1.00 91.88 613 ALA A N 1
ATOM 4732 C CA . ALA A 1 613 ? -19.813 14.334 -35.753 1.00 91.88 613 ALA A CA 1
ATOM 4733 C C . ALA A 1 613 ? -19.512 15.832 -35.560 1.00 91.88 613 ALA A C 1
ATOM 4735 O O . ALA A 1 613 ? -20.368 16.551 -35.039 1.00 91.88 613 ALA A O 1
ATOM 4736 N N . PRO A 1 614 ? -18.346 16.332 -36.009 1.00 92.56 614 PRO A N 1
ATOM 4737 C CA . PRO A 1 614 ? -18.051 17.766 -36.031 1.00 92.56 614 PRO A CA 1
ATOM 4738 C C . PRO A 1 614 ? -19.135 18.573 -36.751 1.00 92.56 614 PRO A C 1
ATOM 4740 O O . PRO A 1 614 ? -19.501 18.238 -37.875 1.00 92.56 614 PRO A O 1
ATOM 4743 N N . GLN A 1 615 ? -19.643 19.626 -36.106 1.00 91.25 615 GLN A N 1
ATOM 4744 C CA . GLN A 1 615 ? -20.711 20.466 -36.653 1.00 91.25 615 GLN A CA 1
ATOM 4745 C C . GLN A 1 615 ? -20.147 21.786 -37.181 1.00 91.25 615 GLN A C 1
ATOM 4747 O O . GLN A 1 615 ? -19.320 22.425 -36.524 1.00 91.25 615 GLN A O 1
ATOM 4752 N N . ASP A 1 616 ? -20.627 22.242 -38.339 1.00 84.81 616 ASP A N 1
ATOM 4753 C CA . ASP A 1 616 ? -20.142 23.494 -38.926 1.00 84.81 616 ASP A CA 1
ATOM 4754 C C . ASP A 1 616 ? -20.501 24.726 -38.094 1.00 84.81 616 ASP A C 1
ATOM 4756 O O . ASP A 1 616 ? -19.676 25.635 -37.966 1.00 84.81 616 ASP A O 1
ATOM 4760 N N . ASP A 1 617 ? -21.677 24.713 -37.467 1.00 88.25 617 ASP A N 1
ATOM 4761 C CA . ASP A 1 617 ? -22.148 25.752 -36.547 1.00 88.25 617 ASP A CA 1
ATOM 4762 C C . ASP A 1 617 ? -21.493 25.684 -35.152 1.00 88.25 617 ASP A C 1
ATOM 4764 O O . ASP A 1 617 ? -21.749 26.534 -34.301 1.00 88.25 617 ASP A O 1
ATOM 4768 N N . GLY A 1 618 ? -20.639 24.683 -34.906 1.00 89.62 618 GLY A N 1
ATOM 4769 C CA . GLY A 1 618 ? -19.916 24.501 -33.649 1.00 89.62 618 GLY A CA 1
ATOM 4770 C C . GLY A 1 618 ? -20.762 23.983 -32.483 1.00 89.62 618 GLY A C 1
ATOM 4771 O O . GLY A 1 618 ? -20.266 23.976 -31.352 1.00 89.62 618 GLY A O 1
ATOM 4772 N N . HIS A 1 619 ? -22.002 23.533 -32.722 1.00 91.12 619 HIS A N 1
ATOM 4773 C CA . HIS A 1 619 ? -22.893 23.044 -31.667 1.00 91.12 619 HIS A CA 1
ATOM 4774 C C . HIS A 1 619 ? -22.248 21.944 -30.813 1.00 91.12 619 HIS A C 1
ATOM 4776 O O . HIS A 1 619 ? -22.274 22.019 -29.582 1.00 91.12 619 HIS A O 1
ATOM 4782 N N . ASP A 1 620 ? -21.625 20.948 -31.449 1.00 93.62 620 ASP A N 1
ATOM 4783 C CA . ASP A 1 620 ? -20.978 19.842 -30.744 1.00 93.62 620 ASP A CA 1
ATOM 4784 C C . ASP A 1 620 ? -19.862 20.330 -29.819 1.00 93.62 620 ASP A C 1
ATOM 4786 O O . ASP A 1 620 ? -19.776 19.934 -28.658 1.00 93.62 620 ASP A O 1
ATOM 4790 N N . THR A 1 621 ? -19.048 21.259 -30.310 1.00 93.81 621 THR A N 1
ATOM 4791 C CA . THR A 1 621 ? -17.922 21.836 -29.572 1.00 93.81 621 THR A CA 1
ATOM 4792 C C . THR A 1 621 ? -18.394 22.605 -28.347 1.00 93.81 621 THR A C 1
ATOM 4794 O O . THR A 1 621 ? -17.860 22.404 -27.258 1.00 93.81 621 THR A O 1
ATOM 4797 N N . ALA A 1 622 ? -19.427 23.438 -28.496 1.00 92.25 622 ALA A N 1
ATOM 4798 C CA . ALA A 1 622 ? -19.981 24.214 -27.392 1.00 92.25 622 ALA A CA 1
ATOM 4799 C C . ALA A 1 622 ? -20.519 23.306 -26.274 1.00 92.25 622 ALA A C 1
ATOM 4801 O O . ALA A 1 622 ? -20.287 23.557 -25.088 1.00 92.25 622 ALA A O 1
ATOM 4802 N N . VAL A 1 623 ? -21.195 22.213 -26.643 1.00 91.94 623 VAL A N 1
ATOM 4803 C CA . VAL A 1 623 ? -21.687 21.226 -25.675 1.00 91.94 623 VAL A CA 1
ATOM 4804 C C . VAL A 1 623 ? -20.529 20.485 -25.002 1.00 91.94 623 VAL A C 1
ATOM 4806 O O . VAL A 1 623 ? -20.544 20.346 -23.779 1.00 91.94 623 VAL A O 1
ATOM 4809 N N . ILE A 1 624 ? -19.508 20.066 -25.756 1.00 92.88 624 ILE A N 1
ATOM 4810 C CA . ILE A 1 624 ? -18.311 19.408 -25.210 1.00 92.88 624 ILE A CA 1
ATOM 4811 C C . ILE A 1 624 ? -17.582 20.306 -24.210 1.00 92.88 624 ILE A C 1
ATOM 4813 O O . ILE A 1 624 ? -17.271 19.848 -23.114 1.00 92.88 624 ILE A O 1
ATOM 4817 N N . VAL A 1 625 ? -17.343 21.578 -24.540 1.00 91.62 625 VAL A N 1
ATOM 4818 C CA . VAL A 1 625 ? -16.665 22.530 -23.642 1.00 91.62 625 VAL A CA 1
ATOM 4819 C C . VAL A 1 625 ? -17.470 22.735 -22.362 1.00 91.62 625 VAL A C 1
ATOM 4821 O O . VAL A 1 625 ? -16.908 22.705 -21.270 1.00 91.62 625 VAL A O 1
ATOM 4824 N N . ARG A 1 626 ? -18.798 22.858 -22.471 1.00 89.12 626 ARG A N 1
ATOM 4825 C CA . ARG A 1 626 ? -19.683 22.972 -21.306 1.00 89.12 626 ARG A CA 1
ATOM 4826 C C . ARG A 1 626 ? -19.622 21.732 -20.410 1.00 89.12 626 ARG A C 1
ATOM 4828 O O . ARG A 1 626 ? -19.541 21.861 -19.191 1.00 89.12 626 ARG A O 1
ATOM 4835 N N . LEU A 1 627 ? -19.658 20.535 -20.999 1.00 87.81 627 LEU A N 1
ATOM 4836 C CA . LEU A 1 627 ? -19.535 19.276 -20.257 1.00 87.81 627 LEU A CA 1
ATOM 4837 C C . LEU A 1 627 ? -18.152 19.139 -19.608 1.00 87.81 627 LEU A C 1
ATOM 4839 O O . LEU A 1 627 ? -18.056 18.727 -18.453 1.00 87.81 627 LEU A O 1
ATOM 4843 N N . ALA A 1 628 ? -17.095 19.539 -20.315 1.00 89.25 628 ALA A N 1
ATOM 4844 C CA . ALA A 1 628 ? -15.735 19.542 -19.797 1.00 89.25 628 ALA A CA 1
ATOM 4845 C C . ALA A 1 628 ? -15.587 20.496 -18.605 1.00 89.25 628 ALA A C 1
ATOM 4847 O O . ALA A 1 628 ? -15.075 20.080 -17.573 1.00 89.25 628 ALA A O 1
ATOM 4848 N N . ALA A 1 629 ? -16.099 21.727 -18.692 1.00 86.88 629 ALA A N 1
ATOM 4849 C CA . ALA A 1 629 ? -16.058 22.690 -17.590 1.00 86.88 629 ALA A CA 1
ATOM 4850 C C . ALA A 1 629 ? -16.782 22.174 -16.332 1.00 86.88 629 ALA A C 1
ATOM 4852 O O . ALA A 1 629 ? -16.319 22.382 -15.213 1.00 86.88 629 ALA A O 1
ATOM 4853 N N . ALA A 1 630 ? -17.889 21.445 -16.506 1.00 83.38 630 ALA A N 1
ATOM 4854 C CA . ALA A 1 630 ? -18.613 20.833 -15.394 1.00 83.38 630 ALA A CA 1
ATOM 4855 C C . ALA A 1 630 ? -17.891 19.614 -14.791 1.00 83.38 630 ALA A C 1
ATOM 4857 O O . ALA A 1 630 ? -17.982 19.369 -13.589 1.00 83.38 630 ALA A O 1
ATOM 4858 N N . ARG A 1 631 ? -17.189 18.829 -15.617 1.00 81.19 631 ARG A N 1
ATOM 4859 C CA . ARG A 1 631 ? -16.461 17.622 -15.190 1.00 81.19 631 ARG A CA 1
ATOM 4860 C C . ARG A 1 631 ? -15.074 17.936 -14.623 1.00 81.19 631 ARG A C 1
ATOM 4862 O O . ARG A 1 631 ? -14.594 17.195 -13.769 1.00 81.19 631 ARG A O 1
ATOM 4869 N N . PHE A 1 632 ? -14.449 19.019 -15.074 1.00 85.19 632 PHE A N 1
ATOM 4870 C CA . PHE A 1 632 ? -13.087 19.423 -14.733 1.00 85.19 632 PHE A CA 1
ATOM 4871 C C . PHE A 1 632 ? -13.088 20.867 -14.190 1.00 85.19 632 PHE A C 1
ATOM 4873 O O . PHE A 1 632 ? -12.801 21.800 -14.938 1.00 85.19 632 PHE A O 1
ATOM 4880 N N . PRO A 1 633 ? -13.383 21.078 -12.889 1.00 77.44 633 PRO A N 1
ATOM 4881 C CA . PRO A 1 633 ? -13.554 22.418 -12.304 1.00 77.44 633 PRO A CA 1
ATOM 4882 C C . PRO A 1 633 ? -12.329 23.339 -12.420 1.00 77.44 633 PRO A C 1
ATOM 4884 O O . PRO A 1 633 ? -12.461 24.559 -12.408 1.00 77.44 633 PRO A O 1
ATOM 4887 N N . GLU A 1 634 ? -11.133 22.762 -12.553 1.00 83.44 634 GLU A N 1
ATOM 4888 C CA . GLU A 1 634 ? -9.874 23.499 -12.716 1.00 83.44 634 GLU A CA 1
ATOM 4889 C C . GLU A 1 634 ? -9.569 23.894 -14.167 1.00 83.44 634 GLU A C 1
ATOM 4891 O O . GLU A 1 634 ? -8.584 24.588 -14.409 1.00 83.44 634 GLU A O 1
ATOM 4896 N N . LEU A 1 635 ? -10.382 23.464 -15.140 1.00 87.06 635 LEU A N 1
ATOM 4897 C CA . LEU A 1 635 ? -10.080 23.587 -16.568 1.00 87.06 635 LEU A CA 1
ATOM 4898 C C . LEU A 1 635 ? -9.790 25.030 -16.992 1.00 87.06 635 LEU A C 1
ATOM 4900 O O . LEU A 1 635 ? -8.762 25.289 -17.614 1.00 87.06 635 LEU A O 1
ATOM 4904 N N . GLU A 1 636 ? -10.663 25.974 -16.637 1.00 88.75 636 GLU A N 1
ATOM 4905 C CA . GLU A 1 636 ? -10.492 27.370 -17.059 1.00 88.75 636 GLU A CA 1
ATOM 4906 C C . GLU A 1 636 ? -9.288 28.033 -16.379 1.00 88.75 636 GLU A C 1
ATOM 4908 O O . GLU A 1 636 ? -8.562 28.799 -17.016 1.00 88.75 636 GLU A O 1
ATOM 4913 N N . ARG A 1 637 ? -8.997 27.678 -15.117 1.00 88.31 637 ARG A N 1
ATOM 4914 C CA . ARG A 1 637 ? -7.774 28.131 -14.436 1.00 88.31 637 ARG A CA 1
ATOM 4915 C C . ARG A 1 637 ? -6.524 27.572 -15.106 1.00 88.31 637 ARG A C 1
ATOM 4917 O O . ARG A 1 637 ? -5.604 28.335 -15.391 1.00 88.31 637 ARG A O 1
ATOM 4924 N N . ALA A 1 638 ? -6.501 26.272 -15.392 1.00 86.38 638 ALA A N 1
ATOM 4925 C CA . ALA A 1 638 ? -5.378 25.609 -16.044 1.00 86.38 638 ALA A CA 1
ATOM 4926 C C . ALA A 1 638 ? -5.117 26.181 -17.446 1.00 86.38 638 ALA A C 1
ATOM 4928 O O . ALA A 1 638 ? -3.972 26.475 -17.784 1.00 86.38 638 ALA A O 1
ATOM 4929 N N . ARG A 1 639 ? -6.177 26.419 -18.231 1.00 93.25 639 ARG A N 1
ATOM 4930 C CA . ARG A 1 639 ? -6.102 27.076 -19.544 1.00 93.25 639 ARG A CA 1
ATOM 4931 C C . ARG A 1 639 ? -5.505 28.482 -19.438 1.00 93.25 639 ARG A C 1
ATOM 4933 O O . ARG A 1 639 ? -4.578 28.805 -20.177 1.00 93.25 639 ARG A O 1
ATOM 4940 N N . ALA A 1 640 ? -5.999 29.309 -18.514 1.00 91.00 640 ALA A N 1
ATOM 4941 C CA . ALA A 1 640 ? -5.496 30.670 -18.325 1.00 91.00 640 ALA A CA 1
ATOM 4942 C C . ALA A 1 640 ? -4.014 30.687 -17.908 1.00 91.00 640 ALA A C 1
ATOM 4944 O O . ALA A 1 640 ? -3.220 31.449 -18.460 1.00 91.00 640 ALA A O 1
ATOM 4945 N N . GLN A 1 641 ? -3.626 29.808 -16.981 1.00 90.81 641 GLN A N 1
ATOM 4946 C CA . GLN A 1 641 ? -2.238 29.659 -16.537 1.00 90.81 641 GLN A CA 1
ATOM 4947 C C . GLN A 1 641 ? -1.318 29.188 -17.666 1.00 90.81 641 GLN A C 1
ATOM 4949 O O . GLN A 1 641 ? -0.225 29.728 -17.831 1.00 90.81 641 GLN A O 1
ATOM 4954 N N . ALA A 1 642 ? -1.758 28.210 -18.461 1.00 92.25 642 ALA A N 1
ATOM 4955 C CA . ALA A 1 642 ? -0.986 27.702 -19.586 1.00 92.25 642 ALA A CA 1
ATOM 4956 C C . ALA A 1 642 ? -0.706 28.800 -20.617 1.00 92.25 642 ALA A C 1
ATOM 4958 O O . ALA A 1 642 ? 0.439 28.960 -21.033 1.00 92.25 642 ALA A O 1
ATOM 4959 N N . LEU A 1 643 ? -1.723 29.592 -20.975 1.00 93.69 643 LEU A N 1
ATOM 4960 C CA . LEU A 1 643 ? -1.575 30.710 -21.907 1.00 93.69 643 LEU A CA 1
ATOM 4961 C C . LEU A 1 643 ? -0.662 31.803 -21.353 1.00 93.69 643 LEU A C 1
ATOM 4963 O O . LEU A 1 643 ? 0.213 32.282 -22.073 1.00 93.69 643 LEU A O 1
ATOM 4967 N N . ALA A 1 644 ? -0.822 32.171 -20.080 1.00 91.38 644 ALA A N 1
ATOM 4968 C CA . ALA A 1 644 ? 0.019 33.176 -19.435 1.00 91.38 644 ALA A CA 1
ATOM 4969 C C . ALA A 1 644 ? 1.501 32.765 -19.405 1.00 91.38 644 ALA A C 1
ATOM 4971 O O . ALA A 1 644 ? 2.369 33.602 -19.630 1.00 91.38 644 ALA A O 1
ATOM 4972 N N . ALA A 1 645 ? 1.778 31.481 -19.174 1.00 86.81 645 ALA A N 1
ATOM 4973 C CA . ALA A 1 645 ? 3.129 30.948 -19.033 1.00 86.81 645 ALA A CA 1
ATOM 4974 C C . ALA A 1 645 ? 3.794 30.516 -20.355 1.00 86.81 645 ALA A C 1
ATOM 4976 O O . ALA A 1 645 ? 4.933 30.059 -20.326 1.00 86.81 645 ALA A O 1
ATOM 4977 N N . ALA A 1 646 ? 3.098 30.580 -21.493 1.00 89.81 646 ALA A N 1
ATOM 4978 C CA . ALA A 1 646 ? 3.631 30.108 -22.769 1.00 89.81 646 ALA A CA 1
ATOM 4979 C C . ALA A 1 646 ? 4.309 31.225 -23.569 1.00 89.81 646 ALA A C 1
ATOM 4981 O O . ALA A 1 646 ? 3.674 32.229 -23.903 1.00 89.81 646 ALA A O 1
ATOM 4982 N N . GLU A 1 647 ? 5.573 30.989 -23.928 1.00 86.62 647 GLU A N 1
ATOM 4983 C CA . GLU A 1 647 ? 6.365 31.844 -24.822 1.00 86.62 647 GLU A CA 1
ATOM 4984 C C . GLU A 1 647 ? 5.902 31.731 -26.279 1.00 86.62 647 GLU A C 1
ATOM 4986 O O . GLU A 1 647 ? 5.897 32.714 -27.017 1.00 86.62 647 GLU A O 1
ATOM 4991 N N . VAL A 1 648 ? 5.461 30.537 -26.685 1.00 95.19 648 VAL A N 1
ATOM 4992 C CA . VAL A 1 648 ? 4.935 30.264 -28.023 1.00 95.19 648 VAL A CA 1
ATOM 4993 C C . VAL A 1 648 ? 3.441 29.976 -27.921 1.00 95.19 648 VAL A C 1
ATOM 4995 O O . VAL A 1 648 ? 2.999 29.162 -27.107 1.00 95.19 648 VAL A O 1
ATOM 4998 N N . ARG A 1 649 ? 2.642 30.639 -28.760 1.00 96.00 649 ARG A N 1
ATOM 4999 C CA . ARG A 1 649 ? 1.193 30.426 -28.840 1.00 96.00 649 ARG A CA 1
ATOM 5000 C C . ARG A 1 649 ? 0.767 30.214 -30.284 1.00 96.00 649 ARG A C 1
ATOM 5002 O O . ARG A 1 649 ? 1.277 30.869 -31.188 1.00 96.00 649 ARG A O 1
ATOM 5009 N N . VAL A 1 650 ? -0.190 29.317 -30.489 1.00 95.38 650 VAL A N 1
ATOM 5010 C CA . VAL A 1 650 ? -0.742 28.967 -31.807 1.00 95.38 650 VAL A CA 1
ATOM 5011 C C . VAL A 1 650 ? -2.268 29.100 -31.810 1.00 95.38 650 VAL A C 1
ATOM 5013 O O . VAL A 1 650 ? -2.876 29.355 -30.768 1.00 95.38 650 VAL A O 1
ATOM 5016 N N . CYS A 1 651 ? -2.891 28.955 -32.986 1.00 94.00 651 CYS A N 1
ATOM 5017 C CA . CYS A 1 651 ? -4.342 29.096 -33.183 1.00 94.00 651 CYS A CA 1
ATOM 5018 C C . CYS A 1 651 ? -4.882 30.454 -32.686 1.00 94.00 651 CYS A C 1
ATOM 5020 O O . CYS A 1 651 ? -5.754 30.516 -31.815 1.00 94.00 651 CYS A O 1
ATOM 5022 N N . ASP A 1 652 ? -4.314 31.542 -33.212 1.00 92.69 652 ASP A N 1
ATOM 5023 C CA . ASP A 1 652 ? -4.644 32.930 -32.843 1.00 92.69 652 ASP A CA 1
ATOM 5024 C C . ASP A 1 652 ? -4.419 33.231 -31.353 1.00 92.69 652 ASP A C 1
ATOM 5026 O O . ASP A 1 652 ? -5.177 33.956 -30.714 1.00 92.69 652 ASP A O 1
ATOM 5030 N N . GLY A 1 653 ? -3.387 32.620 -30.767 1.00 93.38 653 GLY A N 1
ATOM 5031 C CA . GLY A 1 653 ? -3.016 32.841 -29.371 1.00 93.38 653 GLY A CA 1
ATOM 5032 C C . GLY A 1 653 ? -3.857 32.075 -28.347 1.00 93.38 653 GLY A C 1
ATOM 5033 O O . GLY A 1 653 ? -3.699 32.318 -27.153 1.00 93.38 653 GLY A O 1
ATOM 5034 N N . ARG A 1 654 ? -4.733 31.160 -28.785 1.00 94.81 654 ARG A N 1
ATOM 5035 C CA . ARG A 1 654 ? -5.650 30.402 -27.910 1.00 94.81 654 ARG A CA 1
ATOM 5036 C C . ARG A 1 654 ? -5.093 29.072 -27.409 1.00 94.81 654 ARG A C 1
ATOM 5038 O O . ARG A 1 654 ? -5.681 28.481 -26.508 1.00 94.81 654 ARG A O 1
ATOM 5045 N N . VAL A 1 655 ? -3.969 28.613 -27.959 1.00 97.44 655 VAL A N 1
ATOM 5046 C CA . VAL A 1 655 ? -3.306 27.369 -27.545 1.00 97.44 655 VAL A CA 1
ATOM 5047 C C . VAL A 1 655 ? -1.862 27.659 -27.156 1.00 97.44 655 VAL A C 1
ATOM 5049 O O . VAL A 1 655 ? -1.092 28.204 -27.948 1.00 97.44 655 VAL A O 1
ATOM 5052 N N . ALA A 1 656 ? -1.500 27.277 -25.936 1.00 97.81 656 ALA A N 1
ATOM 5053 C CA . ALA A 1 656 ? -0.150 27.363 -25.404 1.00 97.81 656 ALA A CA 1
ATOM 5054 C C . ALA A 1 656 ? 0.734 26.251 -25.983 1.00 97.81 656 ALA A C 1
ATOM 5056 O O . ALA A 1 656 ? 0.356 25.081 -25.936 1.00 97.81 656 ALA A O 1
ATOM 5057 N N . VAL A 1 657 ? 1.930 26.586 -26.466 1.00 97.56 657 VAL A N 1
ATOM 5058 C CA . VAL A 1 657 ? 2.969 25.598 -26.779 1.00 97.56 657 VAL A CA 1
ATOM 5059 C C . VAL A 1 657 ? 4.022 25.663 -25.680 1.00 97.56 657 VAL A C 1
ATOM 5061 O O . VAL A 1 657 ? 4.747 26.648 -25.555 1.00 97.56 657 VAL A O 1
ATOM 5064 N N . ARG A 1 658 ? 4.054 24.638 -24.825 1.00 95.25 658 ARG A N 1
ATOM 5065 C CA . ARG A 1 658 ? 4.911 24.597 -23.631 1.00 95.25 658 ARG A CA 1
ATOM 5066 C C . ARG A 1 658 ? 5.165 23.171 -23.173 1.00 95.25 658 ARG A C 1
ATOM 5068 O O . ARG A 1 658 ? 4.341 22.288 -23.387 1.00 95.25 658 ARG A O 1
ATOM 5075 N N . HIS A 1 659 ? 6.252 22.974 -22.441 1.00 94.50 659 HIS A N 1
ATOM 5076 C CA . HIS A 1 659 ? 6.514 21.711 -21.762 1.00 94.50 659 HIS A CA 1
ATOM 5077 C C . HIS A 1 659 ? 5.608 21.550 -20.536 1.00 94.50 659 HIS A C 1
ATOM 5079 O O . HIS A 1 659 ? 5.392 22.478 -19.742 1.00 94.50 659 HIS A O 1
ATOM 5085 N N . VAL A 1 660 ? 5.036 20.358 -20.393 1.00 89.62 660 VAL A N 1
ATOM 5086 C CA . VAL A 1 660 ? 4.198 19.988 -19.248 1.00 89.62 660 VAL A CA 1
ATOM 5087 C C . VAL A 1 660 ? 4.867 18.840 -18.501 1.00 89.62 660 VAL A C 1
ATOM 5089 O O . VAL A 1 660 ? 5.006 17.748 -19.050 1.00 89.62 660 VAL A O 1
ATOM 5092 N N . GLY A 1 661 ? 5.244 19.100 -17.244 1.00 84.31 661 GLY A N 1
ATOM 5093 C CA . GLY A 1 661 ? 6.013 18.173 -16.409 1.00 84.31 661 GLY A CA 1
ATOM 5094 C C . GLY A 1 661 ? 7.484 18.058 -16.824 1.00 84.31 661 GLY A C 1
ATOM 5095 O O . GLY A 1 661 ? 7.926 18.691 -17.781 1.00 84.31 661 GLY A O 1
ATOM 5096 N N . GLU A 1 662 ? 8.246 17.236 -16.102 1.00 76.62 662 GLU A N 1
ATOM 5097 C CA . GLU A 1 662 ? 9.647 16.931 -16.439 1.00 76.62 662 GLU A CA 1
ATOM 5098 C C . GLU A 1 662 ? 9.758 16.034 -17.684 1.00 76.62 662 GLU A C 1
ATOM 5100 O O . GLU A 1 662 ? 10.705 16.175 -18.449 1.00 76.62 662 GLU A O 1
ATOM 5105 N N . GLN A 1 663 ? 8.759 15.175 -17.933 1.00 76.12 663 GLN A N 1
ATOM 5106 C CA . GLN A 1 663 ? 8.651 14.303 -19.112 1.00 76.12 663 GLN A CA 1
ATOM 5107 C C . GLN A 1 663 ? 7.196 13.856 -19.358 1.00 76.12 663 GLN A C 1
ATOM 5109 O O . GLN A 1 663 ? 6.338 13.992 -18.480 1.00 76.12 663 GLN A O 1
ATOM 5114 N N . CYS A 1 664 ? 6.901 13.291 -20.537 1.00 75.81 664 CYS A N 1
ATOM 5115 C CA . CYS A 1 664 ? 5.570 12.764 -20.853 1.00 75.81 664 CYS A CA 1
ATOM 5116 C C . CYS A 1 664 ? 5.249 11.507 -20.009 1.00 75.81 664 CYS A C 1
ATOM 5118 O O . CYS A 1 664 ? 5.928 10.490 -20.161 1.00 75.81 664 CYS A O 1
ATOM 5120 N N . PRO A 1 665 ? 4.179 11.481 -19.186 1.00 69.00 665 PRO A N 1
ATOM 5121 C CA . PRO A 1 665 ? 3.942 10.357 -18.268 1.00 69.00 665 PRO A CA 1
ATOM 5122 C C . PRO A 1 665 ? 3.604 9.019 -18.949 1.00 69.00 665 PRO A C 1
ATOM 5124 O O . PRO A 1 665 ? 3.660 7.972 -18.310 1.00 69.00 665 PRO A O 1
ATOM 5127 N N . ARG A 1 666 ? 3.199 9.041 -20.227 1.00 72.75 666 ARG A N 1
ATOM 5128 C CA . ARG A 1 666 ? 2.817 7.848 -21.010 1.00 72.75 666 ARG A CA 1
ATOM 5129 C C . ARG A 1 666 ? 3.808 7.495 -22.120 1.00 72.75 666 ARG A C 1
ATOM 5131 O O . ARG A 1 666 ? 3.585 6.514 -22.823 1.00 72.75 666 ARG A O 1
ATOM 5138 N N . ALA A 1 667 ? 4.879 8.269 -22.265 1.00 77.19 667 ALA A N 1
ATOM 5139 C CA . ALA A 1 667 ? 5.900 8.075 -23.284 1.00 77.19 667 ALA A CA 1
ATOM 5140 C C . ALA A 1 667 ? 7.291 8.343 -22.671 1.00 77.19 667 ALA A C 1
ATOM 5142 O O . ALA A 1 667 ? 7.891 9.372 -22.964 1.00 77.19 667 ALA A O 1
ATOM 5143 N N . PRO A 1 668 ? 7.788 7.451 -21.789 1.00 72.50 668 PRO A N 1
ATOM 5144 C CA . PRO A 1 668 ? 9.050 7.655 -21.069 1.00 72.50 668 PRO A CA 1
ATOM 5145 C C . PRO A 1 668 ? 10.280 7.634 -21.989 1.00 72.50 668 PRO A C 1
ATOM 5147 O O . PRO A 1 668 ? 11.308 8.200 -21.642 1.00 72.50 668 PRO A O 1
ATOM 5150 N N . ASP A 1 669 ? 10.162 7.039 -23.180 1.00 83.12 669 ASP A N 1
ATOM 5151 C CA . ASP A 1 669 ? 11.215 7.026 -24.205 1.00 83.12 669 ASP A CA 1
ATOM 5152 C C . ASP A 1 669 ? 11.293 8.345 -25.007 1.00 83.12 669 ASP A C 1
ATOM 5154 O O . ASP A 1 669 ? 12.025 8.445 -25.997 1.00 83.12 669 ASP A O 1
ATOM 5158 N N . TYR A 1 670 ? 10.501 9.351 -24.621 1.00 88.00 670 TYR A N 1
ATOM 5159 C CA . TYR A 1 670 ? 10.422 10.651 -25.274 1.00 88.00 670 TYR A CA 1
ATOM 5160 C C . TYR A 1 670 ? 10.811 11.763 -24.303 1.00 88.00 670 TYR A C 1
ATOM 5162 O O . TYR A 1 670 ? 10.341 11.825 -23.169 1.00 88.00 670 TYR A O 1
ATOM 5170 N N . GLU A 1 671 ? 11.624 12.688 -24.793 1.00 89.31 671 GLU A N 1
ATOM 5171 C CA . GLU A 1 671 ? 12.011 13.911 -24.099 1.00 89.31 671 GLU A CA 1
ATOM 5172 C C . GLU A 1 671 ? 11.321 15.134 -24.718 1.00 89.31 671 GLU A C 1
ATOM 5174 O O . GLU A 1 671 ? 10.663 15.054 -25.763 1.00 89.31 671 GLU A O 1
ATOM 5179 N N . HIS A 1 672 ? 11.470 16.285 -24.067 1.00 92.75 672 HIS A N 1
ATOM 5180 C CA . HIS A 1 672 ? 10.897 17.546 -24.526 1.00 92.75 672 HIS A CA 1
ATOM 5181 C C . HIS A 1 672 ? 11.430 17.952 -25.908 1.00 92.75 672 HIS A C 1
ATOM 5183 O O . HIS A 1 672 ? 12.634 18.014 -26.152 1.00 92.75 672 HIS A O 1
ATOM 5189 N N . GLY A 1 673 ? 10.503 18.225 -26.827 1.00 89.69 673 GLY A N 1
ATOM 5190 C CA . GLY A 1 673 ? 10.788 18.705 -28.178 1.00 89.69 673 GLY A CA 1
ATOM 5191 C C . GLY A 1 673 ? 10.911 20.229 -28.236 1.00 89.69 673 GLY A C 1
ATOM 5192 O O . GLY A 1 673 ? 10.618 20.935 -27.269 1.00 89.69 673 GLY A O 1
ATOM 5193 N N . ALA A 1 674 ? 11.317 20.756 -29.391 1.00 90.50 674 ALA A N 1
ATOM 5194 C CA . ALA A 1 674 ? 11.436 22.199 -29.591 1.00 90.50 674 ALA A CA 1
ATOM 5195 C C . ALA A 1 674 ? 10.061 22.894 -29.524 1.00 90.50 674 ALA A C 1
ATOM 5197 O O . ALA A 1 674 ? 9.110 22.468 -30.177 1.00 90.50 674 ALA A O 1
ATOM 5198 N N . LEU A 1 675 ? 9.966 23.991 -28.761 1.00 92.94 675 LEU A N 1
ATOM 5199 C CA . LEU A 1 675 ? 8.723 24.765 -28.613 1.00 92.94 675 LEU A CA 1
ATOM 5200 C C . LEU A 1 675 ? 8.351 25.552 -29.880 1.00 92.94 675 LEU A C 1
ATOM 5202 O O . LEU A 1 675 ? 7.173 25.716 -30.176 1.00 92.94 675 LEU A O 1
ATOM 5206 N N . ALA A 1 676 ? 9.347 26.005 -30.645 1.00 89.62 676 ALA A N 1
ATOM 5207 C CA . ALA A 1 676 ? 9.174 26.746 -31.896 1.00 89.62 676 ALA A CA 1
ATOM 5208 C C . ALA A 1 676 ? 9.485 25.877 -33.131 1.00 89.62 676 ALA A C 1
ATOM 5210 O O . ALA A 1 676 ? 10.172 26.316 -34.051 1.00 89.62 676 ALA A O 1
ATOM 5211 N N . ASP A 1 677 ? 9.035 24.618 -33.141 1.00 88.12 677 ASP A N 1
ATOM 5212 C CA . ASP A 1 677 ? 9.266 23.715 -34.273 1.00 88.12 677 ASP A CA 1
ATOM 5213 C C . ASP A 1 677 ? 8.410 24.108 -35.502 1.00 88.12 677 ASP A C 1
ATOM 5215 O O . ASP A 1 677 ? 7.176 24.105 -35.403 1.00 88.12 677 ASP A O 1
ATOM 5219 N N . PRO A 1 678 ? 9.013 24.374 -36.682 1.00 88.69 678 PRO A N 1
ATOM 5220 C CA . PRO A 1 678 ? 8.274 24.666 -37.915 1.00 88.69 678 PRO A CA 1
ATOM 5221 C C . PRO A 1 678 ? 7.256 23.588 -38.316 1.00 88.69 678 PRO A C 1
ATOM 5223 O O . PRO A 1 678 ? 6.212 23.913 -38.885 1.00 88.69 678 PRO A O 1
ATOM 5226 N N . GLY A 1 679 ? 7.518 22.322 -37.970 1.00 90.56 679 GLY A N 1
ATOM 5227 C CA . GLY A 1 679 ? 6.649 21.197 -38.318 1.00 90.56 679 GLY A CA 1
ATOM 5228 C C . GLY A 1 679 ? 5.283 21.264 -37.633 1.00 90.56 679 GLY A C 1
ATOM 5229 O O . GLY A 1 679 ? 4.283 20.848 -38.213 1.00 90.56 679 GLY A O 1
ATOM 5230 N N . LEU A 1 680 ? 5.196 21.887 -36.449 1.00 94.62 680 LEU A N 1
ATOM 5231 C CA . LEU A 1 680 ? 3.910 22.167 -35.805 1.00 94.62 680 LEU A CA 1
ATOM 5232 C C . LEU A 1 680 ? 3.106 23.215 -36.591 1.00 94.62 680 LEU A C 1
ATOM 5234 O O . LEU A 1 680 ? 1.894 23.077 -36.748 1.00 94.62 680 LEU A O 1
ATOM 5238 N N . GLY A 1 681 ? 3.770 24.247 -37.115 1.00 94.56 681 GLY A N 1
ATOM 5239 C CA . GLY A 1 681 ? 3.129 25.263 -37.952 1.00 94.56 681 GLY A CA 1
ATOM 5240 C C . GLY A 1 681 ? 2.588 24.680 -39.260 1.00 94.56 681 GLY A C 1
ATOM 5241 O O . GLY A 1 681 ? 1.463 24.979 -39.654 1.00 94.56 681 GLY A O 1
ATOM 5242 N N . GLU A 1 682 ? 3.359 23.810 -39.912 1.00 94.19 682 GLU A N 1
ATOM 5243 C CA . GLU A 1 682 ? 2.934 23.074 -41.109 1.00 94.19 682 GLU A CA 1
ATOM 5244 C C . GLU A 1 682 ? 1.769 22.121 -40.821 1.00 94.19 682 GLU A C 1
ATOM 5246 O O . GLU A 1 682 ? 0.786 22.115 -41.564 1.00 94.19 682 GLU A O 1
ATOM 5251 N N . ALA A 1 683 ? 1.822 21.393 -39.702 1.00 96.50 683 ALA A N 1
ATOM 5252 C CA . ALA A 1 683 ? 0.736 20.523 -39.264 1.00 96.50 683 ALA A CA 1
ATOM 5253 C C . ALA A 1 683 ? -0.578 21.292 -39.076 1.00 96.50 683 ALA A C 1
ATOM 5255 O O . ALA A 1 683 ? -1.635 20.842 -39.513 1.00 96.50 683 ALA A O 1
ATOM 5256 N N . LEU A 1 684 ? -0.525 22.483 -38.475 1.00 96.88 684 LEU A N 1
ATOM 5257 C CA . LEU A 1 684 ? -1.704 23.334 -38.296 1.00 96.88 684 LEU A CA 1
ATOM 5258 C C . LEU A 1 684 ? -2.259 23.860 -39.631 1.00 96.88 684 LEU A C 1
ATOM 5260 O O . LEU A 1 684 ? -3.477 23.969 -39.770 1.00 96.88 684 LEU A O 1
ATOM 5264 N N . ARG A 1 685 ? -1.407 24.130 -40.633 1.00 95.19 685 ARG A N 1
ATOM 5265 C CA . ARG A 1 685 ? -1.862 24.489 -41.994 1.00 95.19 685 ARG A CA 1
ATOM 5266 C C . ARG A 1 685 ? -2.560 23.323 -42.690 1.00 95.19 685 ARG A C 1
ATOM 5268 O O . ARG A 1 685 ? -3.580 23.533 -43.340 1.00 95.19 685 ARG A O 1
ATOM 5275 N N . LEU A 1 686 ? -2.042 22.106 -42.535 1.00 95.44 686 LEU A N 1
ATOM 5276 C CA . LEU A 1 686 ? -2.686 20.899 -43.059 1.00 95.44 686 LEU A CA 1
ATOM 5277 C C . LEU A 1 686 ? -4.021 20.630 -42.353 1.00 95.44 686 LEU A C 1
ATOM 5279 O O . LEU A 1 686 ? -5.025 20.381 -43.016 1.00 95.44 686 LEU A O 1
ATOM 5283 N N . LEU A 1 687 ? -4.064 20.780 -41.025 1.00 96.62 687 LEU A N 1
ATOM 5284 C CA . LEU A 1 687 ? -5.286 20.661 -40.226 1.00 96.62 687 LEU A CA 1
ATOM 5285 C C . LEU A 1 687 ? -6.358 21.672 -40.662 1.00 96.62 687 LEU A C 1
ATOM 5287 O O . LEU A 1 687 ? -7.536 21.323 -40.739 1.00 96.62 687 LEU A O 1
ATOM 5291 N N . ALA A 1 688 ? -5.961 22.896 -41.030 1.00 95.88 688 ALA A N 1
ATOM 5292 C CA . ALA A 1 688 ? -6.867 23.944 -41.506 1.00 95.88 688 ALA A CA 1
ATOM 5293 C C . ALA A 1 688 ? -7.641 23.586 -42.790 1.00 95.88 688 ALA A C 1
ATOM 5295 O O . ALA A 1 688 ? -8.677 24.198 -43.055 1.00 95.88 688 ALA A O 1
ATOM 5296 N N . ARG A 1 689 ? -7.211 22.565 -43.550 1.00 94.94 689 ARG A N 1
ATOM 5297 C CA . ARG A 1 689 ? -7.973 22.027 -44.694 1.00 94.94 689 ARG A CA 1
ATOM 5298 C C . ARG A 1 689 ? -9.284 21.361 -44.280 1.00 94.94 689 ARG A C 1
ATOM 5300 O O . ARG A 1 689 ? -10.149 21.169 -45.129 1.00 94.94 689 ARG A O 1
ATOM 5307 N N . TRP A 1 690 ? -9.464 21.059 -42.992 1.00 95.00 690 TRP A N 1
ATOM 5308 C CA . TRP A 1 690 ? -10.750 20.691 -42.411 1.00 95.00 690 TRP A CA 1
ATOM 5309 C C . TRP A 1 690 ? -11.262 21.809 -41.482 1.00 95.00 690 TRP A C 1
ATOM 5311 O O . TRP A 1 690 ? -10.971 21.806 -40.280 1.00 95.00 690 TRP A O 1
ATOM 5321 N N . PRO A 1 691 ? -12.051 22.774 -42.004 1.00 93.31 691 PRO A N 1
ATOM 5322 C CA . PRO A 1 691 ? -12.425 23.976 -41.259 1.00 93.31 691 PRO A CA 1
ATOM 5323 C C . PRO A 1 691 ? -13.148 23.697 -39.942 1.00 93.31 691 PRO A C 1
ATOM 5325 O O . PRO A 1 691 ? -12.916 24.403 -38.962 1.00 93.31 691 PRO A O 1
ATOM 5328 N N . ALA A 1 692 ? -14.003 22.668 -39.898 1.00 92.06 692 ALA A N 1
ATOM 5329 C CA . ALA A 1 692 ? -14.699 22.280 -38.677 1.00 92.06 692 ALA A CA 1
ATOM 5330 C C . ALA A 1 692 ? -13.696 21.907 -37.574 1.00 92.06 692 ALA A C 1
ATOM 5332 O O . ALA A 1 692 ? -13.659 22.582 -36.548 1.00 92.06 692 ALA A O 1
ATOM 5333 N N . ALA A 1 693 ? -12.811 20.928 -37.804 1.00 92.94 693 ALA A N 1
ATOM 5334 C CA . ALA A 1 693 ? -11.810 20.508 -36.817 1.00 92.94 693 ALA A CA 1
ATOM 5335 C C . ALA A 1 693 ? -10.834 21.629 -36.429 1.00 92.94 693 ALA A C 1
ATOM 5337 O O . ALA A 1 693 ? -10.495 21.759 -35.252 1.00 92.94 693 ALA A O 1
ATOM 5338 N N . ALA A 1 694 ? -10.445 22.485 -37.379 1.00 94.75 694 ALA A N 1
ATOM 5339 C CA . ALA A 1 694 ? -9.613 23.656 -37.107 1.00 94.75 694 ALA A CA 1
ATOM 5340 C C . ALA A 1 694 ? -10.277 24.641 -36.131 1.00 94.75 694 ALA A C 1
ATOM 5342 O O . ALA A 1 694 ? -9.605 25.192 -35.260 1.00 94.75 694 ALA A O 1
ATOM 5343 N N . ARG A 1 695 ? -11.605 24.819 -36.216 1.00 94.00 695 ARG A N 1
ATOM 5344 C CA . ARG A 1 695 ? -12.372 25.610 -35.239 1.00 94.00 695 ARG A CA 1
ATOM 5345 C C . ARG A 1 695 ? -12.497 24.912 -33.883 1.00 94.00 695 ARG A C 1
ATOM 5347 O O . ARG A 1 695 ? -12.549 25.604 -32.865 1.00 94.00 695 ARG A O 1
ATOM 5354 N N . GLN A 1 696 ? -12.559 23.578 -33.845 1.00 95.75 696 GLN A N 1
ATOM 5355 C CA . GLN A 1 696 ? -12.700 22.818 -32.594 1.00 95.75 696 GLN A CA 1
ATOM 5356 C C . GLN A 1 696 ? -11.409 22.785 -31.772 1.00 95.75 696 GLN A C 1
ATOM 5358 O O . GLN A 1 696 ? -11.463 22.904 -30.547 1.00 95.75 696 GLN A O 1
ATOM 5363 N N . LEU A 1 697 ? -10.259 22.636 -32.437 1.00 96.12 697 LEU A N 1
ATOM 5364 C CA . LEU A 1 697 ? -8.966 22.422 -31.787 1.00 96.12 697 LEU A CA 1
ATOM 5365 C C . LEU A 1 697 ? -8.674 23.439 -30.669 1.00 96.12 697 LEU A C 1
ATOM 5367 O O . LEU A 1 697 ? -8.508 22.991 -29.536 1.00 96.12 697 LEU A O 1
ATOM 5371 N N . PRO A 1 698 ? -8.694 24.768 -30.900 1.00 95.69 698 PRO A N 1
ATOM 5372 C CA . PRO A 1 698 ? -8.393 25.744 -29.849 1.00 95.69 698 PRO A CA 1
ATOM 5373 C C . PRO A 1 698 ? -9.469 25.860 -28.760 1.00 95.69 698 PRO A C 1
ATOM 5375 O O . PRO A 1 698 ? -9.243 26.512 -27.744 1.00 95.69 698 PRO A O 1
ATOM 5378 N N . GLN A 1 699 ? -10.653 25.274 -28.959 1.00 95.00 699 GLN A N 1
ATOM 5379 C CA . GLN A 1 699 ? -11.717 25.271 -27.950 1.00 95.00 699 GLN A CA 1
ATOM 5380 C C . GLN A 1 699 ? -11.586 24.089 -26.983 1.00 95.00 699 GLN A C 1
ATOM 5382 O O . GLN A 1 699 ? -12.009 24.183 -25.831 1.00 95.00 699 GLN A O 1
ATOM 5387 N N . ILE A 1 700 ? -10.994 22.981 -27.436 1.00 95.94 700 ILE A N 1
ATOM 5388 C CA . ILE A 1 700 ? -10.872 21.736 -26.667 1.00 95.94 700 ILE A CA 1
ATOM 5389 C C . ILE A 1 700 ? -9.448 21.564 -26.129 1.00 95.94 700 ILE A C 1
ATOM 5391 O O . ILE A 1 700 ? -9.265 21.236 -24.958 1.00 95.94 700 ILE A O 1
ATOM 5395 N N . VAL A 1 701 ? -8.441 21.815 -26.963 1.00 97.44 701 VAL A N 1
ATOM 5396 C CA . VAL A 1 701 ? -7.021 21.731 -26.615 1.00 97.44 701 VAL A CA 1
ATOM 5397 C C . VAL A 1 701 ? -6.537 23.118 -26.219 1.00 97.44 701 VAL A C 1
ATOM 5399 O O . VAL A 1 701 ? -6.666 24.061 -26.990 1.00 97.44 701 VAL A O 1
ATOM 5402 N N . HIS A 1 702 ? -5.976 23.250 -25.018 1.00 95.88 702 HIS A N 1
ATOM 5403 C CA . HIS A 1 702 ? -5.386 24.506 -24.540 1.00 95.88 702 HIS A CA 1
ATOM 5404 C C . HIS A 1 702 ? -3.861 24.459 -24.465 1.00 95.88 702 HIS A C 1
ATOM 5406 O O . HIS A 1 702 ? -3.238 25.516 -24.493 1.00 95.88 702 HIS A O 1
ATOM 5412 N N . THR A 1 703 ? -3.258 23.265 -24.423 1.00 97.81 703 THR A N 1
ATOM 5413 C CA . THR A 1 703 ? -1.800 23.098 -24.369 1.00 97.81 703 THR A CA 1
ATOM 5414 C C . THR A 1 703 ? -1.315 22.015 -25.330 1.00 97.81 703 THR A C 1
ATOM 5416 O O . THR A 1 703 ? -1.799 20.885 -25.293 1.00 97.81 703 THR A O 1
ATOM 5419 N N . ILE A 1 704 ? -0.301 22.339 -26.131 1.00 98.00 704 ILE A N 1
ATOM 5420 C CA . ILE A 1 704 ? 0.494 21.392 -26.918 1.00 98.00 704 ILE A CA 1
ATOM 5421 C C . ILE A 1 704 ? 1.894 21.328 -26.296 1.00 98.00 704 ILE A C 1
ATOM 5423 O O . ILE A 1 704 ? 2.562 22.350 -26.159 1.00 98.00 704 ILE A O 1
ATOM 5427 N N . SER A 1 705 ? 2.335 20.128 -25.924 1.00 96.38 705 SER A N 1
ATOM 5428 C CA . SER A 1 705 ? 3.667 19.844 -25.386 1.00 96.38 705 SER A CA 1
ATOM 5429 C C . SER A 1 705 ? 4.471 19.044 -26.414 1.00 96.38 705 SER A C 1
ATOM 5431 O O . SER A 1 705 ? 4.305 17.823 -26.496 1.00 96.38 705 SER A O 1
ATOM 5433 N N . PRO A 1 706 ? 5.331 19.695 -27.220 1.00 95.00 706 PRO A N 1
ATOM 5434 C CA . PRO A 1 706 ? 6.153 19.004 -28.205 1.00 95.00 706 PRO A CA 1
ATOM 5435 C C . PRO A 1 706 ? 7.072 17.976 -27.543 1.00 95.00 706 PRO A C 1
ATOM 5437 O O . PRO A 1 706 ? 7.652 18.244 -26.490 1.00 95.00 706 PRO A O 1
ATOM 5440 N N . MET A 1 707 ? 7.235 16.816 -28.173 1.00 92.81 707 MET A N 1
ATOM 5441 C CA . MET A 1 707 ? 8.138 15.759 -27.715 1.00 92.81 707 MET A CA 1
ATOM 5442 C C . MET A 1 707 ? 8.960 15.171 -28.862 1.00 92.81 707 MET A C 1
ATOM 5444 O O . MET A 1 707 ? 8.587 15.269 -30.032 1.00 92.81 707 MET A O 1
ATOM 5448 N N . ARG A 1 708 ? 10.088 14.543 -28.531 1.00 88.31 708 ARG A N 1
ATOM 5449 C CA . ARG A 1 708 ? 10.954 13.835 -29.482 1.00 88.31 708 ARG A CA 1
ATOM 5450 C C . ARG A 1 708 ? 11.496 12.542 -28.864 1.00 88.31 708 ARG A C 1
ATOM 5452 O O . ARG A 1 708 ? 11.645 12.496 -27.647 1.00 88.31 708 ARG A O 1
ATOM 5459 N N . PRO A 1 709 ? 11.796 11.500 -29.658 1.00 85.81 709 PRO A N 1
ATOM 5460 C CA . PRO A 1 709 ? 12.446 10.300 -29.139 1.00 85.81 709 PRO A CA 1
ATOM 5461 C C . PRO A 1 709 ? 13.795 10.645 -28.497 1.00 85.81 709 PRO A C 1
ATOM 5463 O O . PRO A 1 709 ? 14.597 11.361 -29.105 1.00 85.81 709 PRO A O 1
ATOM 5466 N N . ALA A 1 710 ? 14.050 10.131 -27.297 1.00 82.62 710 ALA A N 1
ATOM 5467 C CA . ALA A 1 710 ? 15.291 10.390 -26.577 1.00 82.62 710 ALA A CA 1
ATOM 5468 C C . ALA A 1 710 ? 16.509 9.830 -27.338 1.00 82.62 710 ALA A C 1
ATOM 5470 O O . ALA A 1 710 ? 16.466 8.731 -27.899 1.00 82.62 710 ALA A O 1
ATOM 5471 N N . GLY A 1 711 ? 17.600 10.600 -27.385 1.00 73.88 711 GLY A N 1
ATOM 5472 C CA . GLY A 1 711 ? 18.884 10.159 -27.950 1.00 73.88 711 GLY A CA 1
ATOM 5473 C C . GLY A 1 711 ? 18.918 9.889 -29.464 1.00 73.88 711 GLY A C 1
ATOM 5474 O O . GLY A 1 711 ? 19.903 9.333 -29.948 1.00 73.88 711 GLY A O 1
ATOM 5475 N N . ARG A 1 712 ? 17.883 10.264 -30.233 1.00 68.12 712 ARG A N 1
ATOM 5476 C CA . ARG A 1 712 ? 17.864 10.104 -31.701 1.00 68.12 712 ARG A CA 1
ATOM 5477 C C . ARG A 1 712 ? 18.150 11.421 -32.442 1.00 68.12 712 ARG A C 1
ATOM 5479 O O . ARG A 1 712 ? 17.736 12.481 -31.968 1.00 68.12 712 ARG A O 1
ATOM 5486 N N . PRO A 1 713 ? 18.811 11.378 -33.619 1.00 64.12 713 PRO A N 1
ATOM 5487 C CA . PRO A 1 713 ? 18.982 12.552 -34.475 1.00 64.12 713 PRO A CA 1
ATOM 5488 C C . PRO A 1 713 ? 17.638 13.176 -34.864 1.00 64.12 713 PRO A C 1
ATOM 5490 O O . PRO A 1 713 ? 16.636 12.474 -35.016 1.00 64.12 713 PRO A O 1
ATOM 5493 N N . THR A 1 714 ? 17.623 14.492 -35.076 1.00 65.75 714 THR A N 1
ATOM 5494 C CA . THR A 1 714 ? 16.457 15.246 -35.560 1.00 65.75 714 THR A CA 1
ATOM 5495 C C . THR A 1 714 ? 16.242 15.023 -37.060 1.00 65.75 714 THR A C 1
ATOM 5497 O O . THR A 1 714 ? 16.405 15.944 -37.856 1.00 65.75 714 THR A O 1
ATOM 5500 N N . ALA A 1 715 ? 15.910 13.793 -37.449 1.00 67.69 715 ALA A N 1
ATOM 5501 C CA . ALA A 1 715 ? 15.419 13.496 -38.790 1.00 67.69 715 ALA A CA 1
ATOM 5502 C C . ALA A 1 715 ? 13.990 14.043 -38.944 1.00 67.69 715 ALA A C 1
ATOM 5504 O O . ALA A 1 715 ? 13.192 13.998 -38.002 1.00 67.69 715 ALA A O 1
ATOM 5505 N N . ARG A 1 716 ? 13.672 14.579 -40.122 1.00 75.25 716 ARG A N 1
ATOM 5506 C CA . ARG A 1 716 ? 12.348 15.124 -40.465 1.00 75.25 716 ARG A CA 1
ATOM 5507 C C . ARG A 1 716 ? 11.766 14.368 -41.649 1.00 75.25 716 ARG A C 1
ATOM 5509 O O . ARG A 1 716 ? 12.466 13.599 -42.304 1.00 75.25 716 ARG A O 1
ATOM 5516 N N . TRP A 1 717 ? 10.486 14.577 -41.929 1.00 74.94 717 TRP A N 1
ATOM 5517 C CA . TRP A 1 717 ? 9.906 14.132 -43.192 1.00 74.94 717 TRP A CA 1
ATOM 5518 C C . TRP A 1 717 ? 10.772 14.610 -44.384 1.00 74.94 717 TRP A C 1
ATOM 5520 O O . TRP A 1 717 ? 11.203 15.766 -44.375 1.00 74.94 717 TRP A O 1
ATOM 5530 N N . PRO A 1 718 ? 11.052 13.753 -45.389 1.00 69.81 718 PRO A N 1
ATOM 5531 C CA . PRO A 1 718 ? 10.491 12.412 -45.606 1.00 69.81 718 PRO A CA 1
ATOM 5532 C C . PRO A 1 718 ? 11.247 11.248 -44.931 1.00 69.81 718 PRO A C 1
ATOM 5534 O O . PRO A 1 718 ? 10.789 10.107 -45.044 1.00 69.81 718 PRO A O 1
ATOM 5537 N N . GLU A 1 719 ? 12.369 11.509 -44.251 1.00 76.25 719 GLU A N 1
ATOM 5538 C CA . GLU A 1 719 ? 13.267 10.502 -43.651 1.00 76.25 719 GLU A CA 1
ATOM 5539 C C . GLU A 1 719 ? 12.643 9.792 -42.443 1.00 76.25 719 GLU A C 1
ATOM 5541 O O . GLU A 1 719 ? 12.808 8.583 -42.270 1.00 76.25 719 GLU A O 1
ATOM 5546 N N . LEU A 1 720 ? 11.893 10.533 -41.624 1.00 75.38 720 LEU A N 1
ATOM 5547 C CA . LEU A 1 720 ? 11.139 10.004 -40.492 1.00 75.38 720 LEU A CA 1
ATOM 5548 C C . LEU A 1 720 ? 9.646 10.276 -40.700 1.00 75.38 720 LEU A C 1
ATOM 5550 O O . LEU A 1 720 ? 9.238 11.423 -40.879 1.00 75.38 720 LEU A O 1
ATOM 5554 N N . ARG A 1 721 ? 8.842 9.207 -40.700 1.00 83.62 721 ARG A N 1
ATOM 5555 C CA . ARG A 1 721 ? 7.394 9.248 -40.950 1.00 83.62 721 ARG A CA 1
ATOM 5556 C C . ARG A 1 721 ? 6.612 8.794 -39.724 1.00 83.62 721 ARG A C 1
ATOM 5558 O O . ARG A 1 721 ? 7.016 7.852 -39.040 1.00 83.62 721 ARG A O 1
ATOM 5565 N N . GLY A 1 722 ? 5.438 9.381 -39.535 1.00 86.31 722 GLY A N 1
ATOM 5566 C CA . GLY A 1 722 ? 4.529 9.082 -38.436 1.00 86.31 722 GLY A CA 1
ATOM 5567 C C . GLY A 1 722 ? 4.643 10.073 -37.283 1.00 86.31 722 GLY A C 1
ATOM 5568 O O . GLY A 1 722 ? 5.442 10.998 -37.294 1.00 86.31 722 GLY A O 1
ATOM 5569 N N . SER A 1 723 ? 3.790 9.892 -36.281 1.00 89.25 723 SER A N 1
ATOM 5570 C CA . SER A 1 723 ? 3.779 10.730 -35.089 1.00 89.25 723 SER A CA 1
ATOM 5571 C C . SER A 1 723 ? 3.429 9.883 -33.874 1.00 89.25 723 SER A C 1
ATOM 5573 O O . SER A 1 723 ? 2.643 8.938 -33.973 1.00 89.25 723 SER A O 1
ATOM 5575 N N . ALA A 1 724 ? 4.022 10.217 -32.732 1.00 89.81 724 ALA A N 1
ATOM 5576 C CA . ALA A 1 724 ? 3.592 9.734 -31.432 1.00 89.81 724 ALA A CA 1
ATOM 5577 C C . ALA A 1 724 ? 2.827 10.847 -30.719 1.00 89.81 724 ALA A C 1
ATOM 5579 O O . ALA A 1 724 ? 3.236 12.012 -30.745 1.00 89.81 724 ALA A O 1
ATOM 5580 N N . SER A 1 725 ? 1.732 10.479 -30.060 1.00 92.88 725 SER A N 1
ATOM 5581 C CA . SER A 1 725 ? 0.927 11.396 -29.265 1.00 92.88 725 SER A CA 1
ATOM 5582 C C . SER A 1 725 ? 0.272 10.715 -28.078 1.00 92.88 725 SER A C 1
ATOM 5584 O O . SER A 1 725 ? 0.160 9.489 -28.026 1.00 92.88 725 SER A O 1
ATOM 5586 N N . THR A 1 726 ? -0.135 11.522 -27.104 1.00 91.69 726 THR A N 1
ATOM 5587 C CA . THR A 1 726 ? -0.977 11.064 -26.000 1.00 91.69 726 THR A CA 1
ATOM 5588 C C . THR A 1 726 ? -1.702 12.235 -25.346 1.00 91.69 726 THR A C 1
ATOM 5590 O O . THR A 1 726 ? -1.186 13.349 -25.293 1.00 91.69 726 THR A O 1
ATOM 5593 N N . SER A 1 727 ? -2.856 11.931 -24.751 1.00 90.69 727 SER A N 1
ATOM 5594 C CA . SER A 1 727 ? -3.610 12.774 -23.815 1.00 90.69 727 SER A CA 1
ATOM 5595 C C . SER A 1 727 ? -4.061 11.969 -22.600 1.00 90.69 727 SER A C 1
ATOM 5597 O O . SER A 1 727 ? -4.052 10.731 -22.607 1.00 90.69 727 SER A O 1
ATOM 5599 N N . GLN A 1 728 ? -4.480 12.664 -21.542 1.00 86.62 728 GLN A N 1
ATOM 5600 C CA . GLN A 1 728 ? -5.011 12.050 -20.325 1.00 86.62 728 GLN A CA 1
ATOM 5601 C C . GLN A 1 728 ? -6.225 12.825 -19.824 1.00 86.62 728 GLN A C 1
ATOM 5603 O O . GLN A 1 728 ? -6.218 14.052 -19.833 1.00 86.62 728 GLN A O 1
ATOM 5608 N N . SER A 1 729 ? -7.242 12.121 -19.324 1.00 85.88 729 SER A N 1
ATOM 5609 C CA . SER A 1 729 ? -8.442 12.761 -18.774 1.00 85.88 729 SER A CA 1
ATOM 5610 C C . SER A 1 729 ? -8.156 13.599 -17.523 1.00 85.88 729 SER A C 1
ATOM 5612 O O . SER A 1 729 ? -8.794 14.627 -17.327 1.00 85.88 729 SER A O 1
ATOM 5614 N N . SER A 1 730 ? -7.149 13.235 -16.721 1.00 84.12 730 SER A N 1
ATOM 5615 C CA . SER A 1 730 ? -6.669 14.034 -15.580 1.00 84.12 730 SER A CA 1
ATOM 5616 C C . SER A 1 730 ? -6.045 15.377 -15.982 1.00 84.12 730 SER A C 1
ATOM 5618 O O . SER A 1 730 ? -5.942 16.273 -15.150 1.00 84.12 730 SER A O 1
ATOM 5620 N N . GLN A 1 731 ? -5.630 15.523 -17.243 1.00 87.88 731 GLN A N 1
ATOM 5621 C CA . GLN A 1 731 ? -5.040 16.734 -17.815 1.00 87.88 731 GLN A CA 1
ATOM 5622 C C . GLN A 1 731 ? -5.784 17.095 -19.105 1.00 87.88 731 GLN A C 1
ATOM 5624 O O . GLN A 1 731 ? -5.189 17.213 -20.177 1.00 87.88 731 GLN A O 1
ATOM 5629 N N . PHE A 1 732 ? -7.110 17.224 -18.995 1.00 92.94 732 PHE A N 1
ATOM 5630 C CA . PHE A 1 732 ? -7.983 17.561 -20.116 1.00 92.94 732 PHE A CA 1
ATOM 5631 C C . PHE A 1 732 ? -7.450 18.764 -20.905 1.00 92.94 732 PHE A C 1
ATOM 5633 O O . PHE A 1 732 ? -7.089 19.794 -20.329 1.00 92.94 732 PHE A O 1
ATOM 5640 N N . GLY A 1 733 ? -7.425 18.636 -22.230 1.00 94.38 733 GLY A N 1
ATOM 5641 C CA . GLY A 1 733 ? -6.983 19.674 -23.157 1.00 94.38 733 GLY A CA 1
ATOM 5642 C C . GLY A 1 733 ? -5.463 19.834 -23.278 1.00 94.38 733 GLY A C 1
ATOM 5643 O O . GLY A 1 733 ? -5.022 20.785 -23.926 1.00 94.38 733 GLY A O 1
ATOM 5644 N N . VAL A 1 734 ? -4.668 18.930 -22.694 1.00 96.12 734 VAL A N 1
ATOM 5645 C CA . VAL A 1 734 ? -3.211 18.853 -22.890 1.00 96.12 734 VAL A CA 1
ATOM 5646 C C . VAL A 1 734 ? -2.869 17.720 -23.854 1.00 96.12 734 VAL A C 1
ATOM 5648 O O . VAL A 1 734 ? -3.281 16.578 -23.645 1.00 96.12 734 VAL A O 1
ATOM 5651 N N . VAL A 1 735 ? -2.085 18.035 -24.886 1.00 96.88 735 VAL A N 1
ATOM 5652 C CA . VAL A 1 735 ? -1.643 17.089 -25.918 1.00 96.88 735 VAL A CA 1
ATOM 5653 C C . VAL A 1 735 ? -0.121 17.039 -25.964 1.00 96.88 735 VAL A C 1
ATOM 5655 O O . VAL A 1 735 ? 0.517 18.051 -26.244 1.00 96.88 735 VAL A O 1
ATOM 5658 N N . TRP A 1 736 ? 0.470 15.863 -25.747 1.00 96.50 736 TRP A N 1
ATOM 5659 C CA . TRP A 1 736 ? 1.882 15.621 -26.063 1.00 96.50 736 TRP A CA 1
ATOM 5660 C C . TRP A 1 736 ? 1.980 15.081 -27.482 1.00 96.50 736 TRP A C 1
ATOM 5662 O O . TRP A 1 736 ? 1.231 14.166 -27.826 1.00 96.50 736 TRP A O 1
ATOM 5672 N N . VAL A 1 737 ? 2.872 15.629 -28.310 1.00 95.75 737 VAL A N 1
ATOM 5673 C CA . VAL A 1 737 ? 2.949 15.256 -29.732 1.00 95.75 737 VAL A CA 1
ATOM 5674 C C . VAL A 1 737 ? 4.348 15.435 -30.313 1.00 95.75 737 VAL A C 1
ATOM 5676 O O . VAL A 1 737 ? 5.047 16.394 -29.991 1.00 95.75 737 VAL A O 1
ATOM 5679 N N . THR A 1 738 ? 4.763 14.527 -31.193 1.00 93.62 738 THR A N 1
ATOM 5680 C CA . THR A 1 738 ? 5.967 14.720 -32.011 1.00 93.62 738 THR A CA 1
ATOM 5681 C C . THR A 1 738 ? 5.699 15.601 -33.228 1.00 93.62 738 THR A C 1
ATOM 5683 O O . THR A 1 738 ? 4.638 15.494 -33.839 1.00 93.62 738 THR A O 1
ATOM 5686 N N . THR A 1 739 ? 6.670 16.428 -33.619 1.00 92.81 739 THR A N 1
ATOM 5687 C CA . THR A 1 739 ? 6.508 17.499 -34.628 1.00 92.81 739 THR A CA 1
ATOM 5688 C C . THR A 1 739 ? 7.312 17.299 -35.920 1.00 92.81 739 THR A C 1
ATOM 5690 O O . THR A 1 739 ? 7.375 18.205 -36.743 1.00 92.81 739 THR A O 1
ATOM 5693 N N . HIS A 1 740 ? 7.948 16.138 -36.113 1.00 89.19 740 HIS A N 1
ATOM 5694 C CA . HIS A 1 740 ? 8.888 15.897 -37.222 1.00 89.19 740 HIS A CA 1
ATOM 5695 C C . HIS A 1 740 ? 8.229 15.528 -38.564 1.00 89.19 740 HIS A C 1
ATOM 5697 O O . HIS A 1 740 ? 8.876 15.648 -39.605 1.00 89.19 740 HIS A O 1
ATOM 5703 N N . ASP A 1 741 ? 6.967 15.092 -38.545 1.00 91.69 741 ASP A N 1
ATOM 5704 C CA . ASP A 1 741 ? 6.155 14.775 -39.723 1.00 91.69 741 ASP A CA 1
ATOM 5705 C C . ASP A 1 741 ? 4.865 15.606 -39.673 1.00 91.69 741 ASP A C 1
ATOM 5707 O O . ASP A 1 741 ? 3.943 15.245 -38.939 1.00 91.69 741 ASP A O 1
ATOM 5711 N N . PRO A 1 742 ? 4.767 16.706 -40.437 1.00 92.56 742 PRO A N 1
ATOM 5712 C CA . PRO A 1 742 ? 3.633 17.623 -40.358 1.00 92.56 742 PRO A CA 1
ATOM 5713 C C . PRO A 1 742 ? 2.265 16.970 -40.588 1.00 92.56 742 PRO A C 1
ATOM 5715 O O . PRO A 1 742 ? 1.302 17.303 -39.894 1.00 92.56 742 PRO A O 1
ATOM 5718 N N . ALA A 1 743 ? 2.161 16.022 -41.525 1.00 93.56 743 ALA A N 1
ATOM 5719 C CA . ALA A 1 743 ? 0.898 15.349 -41.816 1.00 93.56 743 ALA A CA 1
ATOM 5720 C C . ALA A 1 743 ? 0.497 14.426 -40.658 1.00 93.56 743 ALA A C 1
ATOM 5722 O O . ALA A 1 743 ? -0.635 14.486 -40.177 1.00 93.56 743 ALA A O 1
ATOM 5723 N N . ALA A 1 744 ? 1.435 13.630 -40.139 1.00 93.75 744 ALA A N 1
ATOM 5724 C CA . ALA A 1 744 ? 1.163 12.764 -38.995 1.00 93.75 744 ALA A CA 1
ATOM 5725 C C . ALA A 1 744 ? 0.966 13.552 -37.684 1.00 93.75 744 ALA A C 1
ATOM 5727 O O . ALA A 1 744 ? 0.185 13.145 -36.824 1.00 93.75 744 ALA A O 1
ATOM 5728 N N . THR A 1 745 ? 1.622 14.702 -37.518 1.00 96.00 745 THR A N 1
ATOM 5729 C CA . THR A 1 745 ? 1.376 15.636 -36.410 1.00 96.00 745 THR A CA 1
ATOM 5730 C C . THR A 1 745 ? -0.040 16.211 -36.493 1.00 96.00 745 THR A C 1
ATOM 5732 O O . THR A 1 745 ? -0.723 16.267 -35.470 1.00 96.00 745 THR A O 1
ATOM 5735 N N . ALA A 1 746 ? -0.532 16.569 -37.685 1.00 97.38 746 ALA A N 1
ATOM 5736 C CA . ALA A 1 746 ? -1.912 17.029 -37.869 1.00 97.38 746 ALA A CA 1
ATOM 5737 C C . ALA A 1 746 ? -2.929 15.936 -37.487 1.00 97.38 746 ALA A C 1
ATOM 5739 O O . ALA A 1 746 ? -3.871 16.205 -36.735 1.00 97.38 746 ALA A O 1
ATOM 5740 N N . GLN A 1 747 ? -2.692 14.689 -37.920 1.00 97.50 747 GLN A N 1
ATOM 5741 C CA . GLN A 1 747 ? -3.488 13.527 -37.507 1.00 97.50 747 GLN A CA 1
ATOM 5742 C C . GLN A 1 747 ? -3.478 13.343 -35.986 1.00 97.50 747 GLN A C 1
ATOM 5744 O O . GLN A 1 747 ? -4.532 13.155 -35.385 1.00 97.50 747 GLN A O 1
ATOM 5749 N N . ALA A 1 748 ? -2.308 13.435 -35.353 1.00 96.94 748 ALA A N 1
ATOM 5750 C CA . ALA A 1 748 ? -2.158 13.298 -33.909 1.00 96.94 748 ALA A CA 1
ATOM 5751 C C . ALA A 1 748 ? -2.931 14.374 -33.127 1.00 96.94 748 ALA A C 1
ATOM 5753 O O . ALA A 1 748 ? -3.631 14.051 -32.172 1.00 96.94 748 ALA A O 1
ATOM 5754 N N . LEU A 1 749 ? -2.883 15.641 -33.550 1.00 97.88 749 LEU A N 1
ATOM 5755 C CA . LEU A 1 749 ? -3.647 16.713 -32.899 1.00 97.88 749 LEU A CA 1
ATOM 5756 C C . LEU A 1 749 ? -5.160 16.454 -32.959 1.00 97.88 749 LEU A C 1
ATOM 5758 O O . LEU A 1 749 ? -5.853 16.592 -31.949 1.00 97.88 749 LEU A O 1
ATOM 5762 N N . VAL A 1 750 ? -5.673 16.022 -34.115 1.00 97.81 750 VAL A N 1
ATOM 5763 C CA . VAL A 1 750 ? -7.093 15.670 -34.281 1.00 97.81 750 VAL A CA 1
ATOM 5764 C C . VAL A 1 750 ? -7.465 14.413 -33.491 1.00 97.81 750 VAL A C 1
ATOM 5766 O O . VAL A 1 750 ? -8.524 14.372 -32.862 1.00 97.81 750 VAL A O 1
ATOM 5769 N N . HIS A 1 751 ? -6.590 13.408 -33.475 1.00 97.38 751 HIS A N 1
ATOM 5770 C CA . HIS A 1 751 ? -6.767 12.175 -32.713 1.00 97.38 751 HIS A CA 1
ATOM 5771 C C . HIS A 1 751 ? -6.935 12.466 -31.218 1.00 97.38 751 HIS A C 1
ATOM 5773 O O . HIS A 1 751 ? -7.890 12.019 -30.579 1.00 97.38 751 HIS A O 1
ATOM 5779 N N . GLU A 1 752 ? -6.013 13.242 -30.660 1.00 97.12 752 GLU A N 1
ATOM 5780 C CA . GLU A 1 752 ? -5.990 13.573 -29.241 1.00 97.12 752 GLU A CA 1
ATOM 5781 C C . GLU A 1 752 ? -7.123 14.529 -28.847 1.00 97.12 752 GLU A C 1
ATOM 5783 O O . GLU A 1 752 ? -7.740 14.373 -27.788 1.00 97.12 752 GLU A O 1
ATOM 5788 N N . MET A 1 753 ? -7.487 15.468 -29.726 1.00 97.19 753 MET A N 1
ATOM 5789 C CA . MET A 1 753 ? -8.694 16.281 -29.563 1.00 97.19 753 MET A CA 1
ATOM 5790 C C . MET A 1 753 ? -9.948 15.400 -29.468 1.00 97.19 753 MET A C 1
ATOM 5792 O O . MET A 1 753 ? -10.787 15.610 -28.590 1.00 97.19 753 MET A O 1
ATOM 5796 N N . ALA A 1 754 ? -10.071 14.383 -30.324 1.00 96.81 754 ALA A N 1
ATOM 5797 C CA . ALA A 1 754 ? -11.202 13.462 -30.302 1.00 96.81 754 ALA A CA 1
ATOM 5798 C C . ALA A 1 754 ? -11.254 12.628 -29.007 1.00 96.81 754 ALA A C 1
ATOM 5800 O O . ALA A 1 754 ? -12.338 12.412 -28.465 1.00 96.81 754 ALA A O 1
ATOM 5801 N N . HIS A 1 755 ? -10.108 12.226 -28.447 1.00 95.50 755 HIS A N 1
ATOM 5802 C CA . HIS A 1 755 ? -10.067 11.615 -27.114 1.00 95.50 755 HIS A CA 1
ATOM 5803 C C . HIS A 1 755 ? -10.561 12.558 -26.015 1.00 95.50 755 HIS A C 1
ATOM 5805 O O . HIS A 1 755 ? -11.369 12.144 -25.184 1.00 95.50 755 HIS A O 1
ATOM 5811 N N . ASN A 1 756 ? -10.162 13.831 -26.048 1.00 95.44 756 ASN A N 1
ATOM 5812 C CA . ASN A 1 756 ? -10.671 14.825 -25.106 1.00 95.44 756 ASN A CA 1
ATOM 5813 C C . ASN A 1 756 ? -12.195 15.009 -25.230 1.00 95.44 756 ASN A C 1
ATOM 5815 O O . ASN A 1 756 ? -12.875 15.052 -24.207 1.00 95.44 756 ASN A O 1
ATOM 5819 N N . LYS A 1 757 ? -12.775 14.994 -26.442 1.00 95.56 757 LYS A N 1
ATOM 5820 C CA . LYS A 1 757 ? -14.248 14.992 -26.609 1.00 95.56 757 LYS A CA 1
ATOM 5821 C C . LYS A 1 757 ? -14.900 13.836 -25.838 1.00 95.56 757 LYS A C 1
ATOM 5823 O O . LYS A 1 757 ? -15.851 14.056 -25.094 1.00 95.56 757 LYS A O 1
ATOM 5828 N N . LEU A 1 758 ? -14.365 12.620 -25.953 1.00 95.06 758 LEU A N 1
ATOM 5829 C CA . LEU A 1 758 ? -14.905 11.453 -25.246 1.00 95.06 758 LEU A CA 1
ATOM 5830 C C . LEU A 1 758 ? -14.764 11.555 -23.720 1.00 95.06 758 LEU A C 1
ATOM 5832 O O . LEU A 1 758 ? -15.719 11.246 -23.007 1.00 95.06 758 LEU A O 1
ATOM 5836 N N . PHE A 1 759 ? -13.641 12.082 -23.217 1.00 92.94 759 PHE A N 1
ATOM 5837 C CA . PHE A 1 759 ? -13.463 12.317 -21.780 1.00 92.94 759 PHE A CA 1
ATOM 5838 C C . PHE A 1 759 ? -14.514 13.285 -21.219 1.00 92.94 759 PHE A C 1
ATOM 5840 O O . PHE A 1 759 ? -15.053 13.047 -20.137 1.00 92.94 759 PHE A O 1
ATOM 5847 N N . ALA A 1 760 ? -14.856 14.348 -21.959 1.00 91.25 760 ALA A N 1
ATOM 5848 C CA . ALA A 1 760 ? -15.929 15.273 -21.578 1.00 91.25 760 ALA A CA 1
ATOM 5849 C C . ALA A 1 760 ? -17.307 14.590 -21.553 1.00 91.25 760 ALA A C 1
ATOM 5851 O O . ALA A 1 760 ? -18.115 14.859 -20.665 1.00 91.25 760 ALA A O 1
ATOM 5852 N N . LEU A 1 761 ? -17.554 13.667 -22.488 1.00 90.38 761 LEU A N 1
ATOM 5853 C CA . LEU A 1 761 ? -18.780 12.862 -22.559 1.00 90.38 761 LEU A CA 1
ATOM 5854 C C . LEU A 1 761 ? -18.846 11.759 -21.487 1.00 90.38 761 LEU A C 1
ATOM 5856 O O . LEU A 1 761 ? -19.862 11.076 -21.368 1.00 90.38 761 LEU A O 1
ATOM 5860 N N . GLY A 1 762 ? -17.792 11.596 -20.681 1.00 86.44 762 GLY A N 1
ATOM 5861 C CA . GLY A 1 762 ? -17.713 10.588 -19.628 1.00 86.44 762 GLY A CA 1
ATOM 5862 C C . GLY A 1 762 ? -17.377 9.184 -20.130 1.00 86.44 762 GLY A C 1
ATOM 5863 O O . GLY A 1 762 ? -17.573 8.220 -19.388 1.00 86.44 762 GLY A O 1
ATOM 5864 N N . LEU A 1 763 ? -16.869 9.065 -21.356 1.00 88.62 763 LEU A N 1
ATOM 5865 C CA . LEU A 1 763 ? -16.340 7.820 -21.892 1.00 88.62 763 LEU A CA 1
ATOM 5866 C C . LEU A 1 763 ? -14.817 7.808 -21.701 1.00 88.62 763 LEU A C 1
ATOM 5868 O O . LEU A 1 763 ? -14.115 8.714 -22.148 1.00 88.62 763 LEU A O 1
ATOM 5872 N N . GLU A 1 764 ? -14.314 6.799 -20.995 1.00 87.38 764 GLU A N 1
ATOM 5873 C CA . GLU A 1 764 ? -12.885 6.548 -20.813 1.00 87.38 764 GLU A CA 1
ATOM 5874 C C . GLU A 1 764 ? -12.510 5.234 -21.518 1.00 87.38 764 GLU A C 1
ATOM 5876 O O . GLU A 1 764 ? -13.358 4.417 -21.878 1.00 87.38 764 GLU A O 1
ATOM 5881 N N . LEU A 1 765 ? -11.213 4.961 -21.673 1.00 81.06 765 LEU A N 1
ATOM 5882 C CA . LEU A 1 765 ? -10.769 3.703 -22.288 1.00 81.06 765 LEU A CA 1
ATOM 5883 C C . LEU A 1 765 ? -11.227 2.471 -21.492 1.00 81.06 765 LEU A C 1
ATOM 5885 O O . LEU A 1 765 ? -11.640 1.472 -22.076 1.00 81.06 765 LEU A O 1
ATOM 5889 N N . GLU A 1 766 ? -11.160 2.543 -20.164 1.00 78.75 766 GLU A N 1
ATOM 5890 C CA . GLU A 1 766 ? -11.395 1.412 -19.252 1.00 78.75 766 GLU A CA 1
ATOM 5891 C C . GLU A 1 766 ? -12.551 1.672 -18.278 1.00 78.75 766 GLU A C 1
ATOM 5893 O O . GLU A 1 766 ? -12.700 0.971 -17.282 1.00 78.75 766 GLU A O 1
ATOM 5898 N N . SER A 1 767 ? -13.368 2.692 -18.537 1.00 77.50 767 SER A N 1
ATOM 5899 C CA . SER A 1 767 ? -14.617 2.926 -17.817 1.00 77.50 767 SER A CA 1
ATOM 5900 C C . SER A 1 767 ? -15.583 3.740 -18.671 1.00 77.50 767 SER A C 1
ATOM 5902 O O . SER A 1 767 ? -15.181 4.428 -19.603 1.00 77.50 767 SER A O 1
ATOM 5904 N N . SER A 1 768 ? -16.874 3.647 -18.375 1.00 79.69 768 SER A N 1
ATOM 5905 C CA . SER A 1 768 ? -17.892 4.421 -19.075 1.00 79.69 768 SER A CA 1
ATOM 5906 C C . SER A 1 768 ? -18.949 4.905 -18.096 1.00 79.69 768 SER A C 1
ATOM 5908 O O . SER A 1 768 ? -19.541 4.115 -17.356 1.00 79.69 768 SER A O 1
ATOM 5910 N N . ALA A 1 769 ? -19.159 6.217 -18.074 1.00 72.25 769 ALA A N 1
ATOM 5911 C CA . ALA A 1 769 ? -20.229 6.859 -17.325 1.00 72.25 769 ALA A CA 1
ATOM 5912 C C . ALA A 1 769 ? -21.558 6.875 -18.101 1.00 72.25 769 ALA A C 1
ATOM 5914 O O . ALA A 1 769 ? -22.619 6.932 -17.478 1.00 72.25 769 ALA A O 1
ATOM 5915 N N . ARG A 1 770 ? -21.492 6.876 -19.443 1.00 79.12 770 ARG A N 1
ATOM 5916 C CA . ARG A 1 770 ? -22.615 7.105 -20.368 1.00 79.12 770 ARG A CA 1
ATOM 5917 C C . ARG A 1 770 ? -22.270 6.627 -21.785 1.00 79.12 770 ARG A C 1
ATOM 5919 O O . ARG A 1 770 ? -21.109 6.364 -22.083 1.00 79.12 770 ARG A O 1
ATOM 5926 N N . LEU A 1 771 ? -23.248 6.611 -22.683 1.00 85.31 771 LEU A N 1
ATOM 5927 C CA . LEU A 1 771 ? -23.123 6.298 -24.111 1.00 85.31 771 LEU A CA 1
ATOM 5928 C C . LEU A 1 771 ? -22.879 4.817 -24.401 1.00 85.31 771 LEU A C 1
ATOM 5930 O O . LEU A 1 771 ? -23.763 4.162 -24.934 1.00 85.31 771 LEU A O 1
ATOM 5934 N N . VAL A 1 772 ? -21.720 4.274 -24.032 1.00 90.00 772 VAL A N 1
ATOM 5935 C CA . VAL A 1 772 ? -21.387 2.852 -24.218 1.00 90.00 772 VAL A CA 1
ATOM 5936 C C . VAL A 1 772 ? -21.529 2.139 -22.884 1.00 90.00 772 VAL A C 1
ATOM 5938 O O . VAL A 1 772 ? -20.880 2.516 -21.913 1.00 90.00 772 VAL A O 1
ATOM 5941 N N . VAL A 1 773 ? -22.367 1.111 -22.815 1.00 83.88 773 VAL A N 1
ATOM 5942 C CA . VAL A 1 773 ? -22.741 0.451 -21.553 1.00 83.88 773 VAL A CA 1
ATOM 5943 C C . VAL A 1 773 ? -22.409 -1.029 -21.515 1.00 83.88 773 VAL A C 1
ATOM 5945 O O . VAL A 1 773 ? -22.713 -1.693 -20.524 1.00 83.88 773 VAL A O 1
ATOM 5948 N N . ASN A 1 774 ? -21.748 -1.528 -22.560 1.00 90.44 774 ASN A N 1
ATOM 5949 C CA . ASN A 1 774 ? -21.211 -2.878 -22.569 1.00 90.44 774 ASN A CA 1
ATOM 5950 C C . ASN A 1 774 ? -20.406 -3.154 -21.289 1.00 90.44 774 ASN A C 1
ATOM 5952 O O . ASN A 1 774 ? -19.590 -2.315 -20.883 1.00 90.44 774 ASN A O 1
ATOM 5956 N N . PRO A 1 775 ? -20.549 -4.350 -20.701 1.00 79.56 775 PRO A N 1
ATOM 5957 C CA . PRO A 1 775 ? -19.700 -4.784 -19.603 1.00 79.56 775 PRO A CA 1
ATOM 5958 C C . PRO A 1 775 ? -18.212 -4.690 -19.974 1.00 79.56 775 PRO A C 1
ATOM 5960 O O . PRO A 1 775 ? -17.794 -5.168 -21.029 1.00 79.56 775 PRO A O 1
ATOM 5963 N N . LEU A 1 776 ? -17.399 -4.074 -19.109 1.00 75.06 776 LEU A N 1
ATOM 5964 C CA . LEU A 1 776 ? -15.963 -3.849 -19.355 1.00 75.06 776 LEU A CA 1
ATOM 5965 C C . LEU A 1 776 ? -15.143 -5.149 -19.421 1.00 75.06 776 LEU A C 1
ATOM 5967 O O . LEU A 1 776 ? -14.008 -5.151 -19.891 1.00 75.06 776 LEU A O 1
ATOM 5971 N N . ASP A 1 777 ? -15.694 -6.255 -18.931 1.00 72.75 777 ASP A N 1
ATOM 5972 C CA . ASP A 1 777 ? -15.099 -7.586 -19.002 1.00 72.75 777 ASP A CA 1
ATOM 5973 C C . ASP A 1 777 ? -15.423 -8.316 -20.315 1.00 72.75 777 ASP A C 1
ATOM 5975 O O . ASP A 1 777 ? -14.780 -9.320 -20.634 1.00 72.75 777 ASP A O 1
ATOM 5979 N N . ARG A 1 778 ? -16.370 -7.800 -21.110 1.00 84.81 778 ARG A N 1
ATOM 5980 C CA . ARG A 1 778 ? -16.646 -8.295 -22.456 1.00 84.81 778 ARG A CA 1
ATOM 5981 C C . ARG A 1 778 ? -15.708 -7.611 -23.450 1.00 84.81 778 ARG A C 1
ATOM 5983 O O . ARG A 1 778 ? -15.747 -6.395 -23.641 1.00 84.81 778 ARG A O 1
ATOM 5990 N N . LEU A 1 779 ? -14.831 -8.412 -24.053 1.00 90.19 779 LEU A N 1
ATOM 5991 C CA . LEU A 1 779 ? -13.738 -7.931 -24.894 1.00 90.19 779 LEU A CA 1
ATOM 5992 C C . LEU A 1 779 ? -13.998 -8.189 -26.381 1.00 90.19 779 LEU A C 1
ATOM 5994 O O . LEU A 1 779 ? -14.410 -9.279 -26.777 1.00 90.19 779 LEU A O 1
ATOM 5998 N N . TYR A 1 780 ? -13.639 -7.199 -27.186 1.00 92.56 780 TYR A N 1
ATOM 5999 C CA . TYR A 1 780 ? -13.929 -7.065 -28.608 1.00 92.56 780 TYR A CA 1
ATOM 6000 C C . TYR A 1 780 ? -12.659 -6.788 -29.405 1.00 92.56 780 TYR A C 1
ATOM 6002 O O . TYR A 1 780 ? -11.620 -6.410 -28.847 1.00 92.56 780 TYR A O 1
ATOM 6010 N N . THR A 1 781 ? -12.726 -6.986 -30.713 1.00 91.56 781 THR A N 1
ATOM 6011 C CA . THR A 1 781 ? -11.600 -6.737 -31.612 1.00 91.56 781 THR A CA 1
ATOM 6012 C C . THR A 1 781 ? -11.411 -5.232 -31.800 1.00 91.56 781 THR A C 1
ATOM 6014 O O . THR A 1 781 ? -12.323 -4.513 -32.192 1.00 91.56 781 THR A O 1
ATOM 6017 N N . SER A 1 782 ? -10.214 -4.719 -31.508 1.00 90.50 782 SER A N 1
ATOM 6018 C CA . SER A 1 782 ? -9.899 -3.308 -31.753 1.00 90.50 782 SER A CA 1
ATOM 6019 C C . SER A 1 782 ? -9.460 -3.116 -33.211 1.00 90.50 782 SER A C 1
ATOM 6021 O O . SER A 1 782 ? -8.607 -3.875 -33.672 1.00 90.50 782 SER A O 1
ATOM 6023 N N . PRO A 1 783 ? -9.938 -2.070 -33.918 1.00 87.31 783 PRO A N 1
ATOM 6024 C CA . PRO A 1 783 ? -9.516 -1.781 -35.296 1.00 87.31 783 PRO A CA 1
ATOM 6025 C C . PRO A 1 783 ? -8.040 -1.373 -35.422 1.00 87.31 783 PRO A C 1
ATOM 6027 O O . PRO A 1 783 ? -7.479 -1.355 -36.513 1.00 87.31 783 PRO A O 1
ATOM 6030 N N . VAL A 1 784 ? -7.406 -1.010 -34.304 1.00 86.38 784 VAL A N 1
ATOM 6031 C CA . VAL A 1 784 ? -6.044 -0.452 -34.269 1.00 86.38 784 VAL A CA 1
ATOM 6032 C C . VAL A 1 784 ? -5.090 -1.354 -33.487 1.00 86.38 784 VAL A C 1
ATOM 6034 O O . VAL A 1 784 ? -3.928 -1.493 -33.854 1.00 86.38 784 VAL A O 1
ATOM 6037 N N . ARG A 1 785 ? -5.568 -1.975 -32.402 1.00 82.56 785 ARG A N 1
ATOM 6038 C CA . ARG A 1 785 ? -4.797 -2.891 -31.549 1.00 82.56 785 ARG A CA 1
ATOM 6039 C C . ARG A 1 785 ? -5.281 -4.320 -31.761 1.00 82.56 785 ARG A C 1
ATOM 6041 O O . ARG A 1 785 ? -5.992 -4.864 -30.924 1.00 82.56 785 ARG A O 1
ATOM 6048 N N . THR A 1 786 ? -4.924 -4.903 -32.899 1.00 83.69 786 THR A N 1
ATOM 6049 C CA . THR A 1 786 ? -5.323 -6.271 -33.273 1.00 83.69 786 THR A CA 1
ATOM 6050 C C . THR A 1 786 ? -4.572 -7.352 -32.489 1.00 83.69 786 THR A C 1
ATOM 6052 O O . THR A 1 786 ? -4.991 -8.504 -32.481 1.00 83.69 786 THR A O 1
ATOM 6055 N N . ASP A 1 787 ? -3.507 -6.977 -31.770 1.00 81.06 787 ASP A N 1
ATOM 6056 C CA . ASP A 1 787 ? -2.702 -7.841 -30.900 1.00 81.06 787 ASP A CA 1
ATOM 6057 C C . ASP A 1 787 ? -3.464 -8.357 -29.668 1.00 81.06 787 ASP A C 1
ATOM 6059 O O . ASP A 1 787 ? -3.039 -9.319 -29.030 1.00 81.06 787 ASP A O 1
ATOM 6063 N N . ARG A 1 788 ? -4.579 -7.712 -29.301 1.00 82.12 788 ARG A N 1
ATOM 6064 C CA . ARG A 1 788 ? -5.359 -8.054 -28.106 1.00 82.12 788 ARG A CA 1
ATOM 6065 C C . ARG A 1 788 ? -6.805 -7.579 -28.200 1.00 82.12 788 ARG A C 1
ATOM 6067 O O . ARG A 1 788 ? -7.084 -6.511 -28.739 1.00 82.12 788 ARG A O 1
ATOM 6074 N N . LYS A 1 789 ? -7.726 -8.316 -27.576 1.00 88.56 789 LYS A N 1
ATOM 6075 C CA . LYS A 1 789 ? -9.113 -7.856 -27.404 1.00 88.56 789 LYS A CA 1
ATOM 6076 C C . LYS A 1 789 ? -9.217 -6.783 -26.313 1.00 88.56 789 LYS A C 1
ATOM 6078 O O . LYS A 1 789 ? -8.418 -6.765 -25.375 1.00 88.56 789 LYS A O 1
ATOM 6083 N N . ARG A 1 790 ? -10.184 -5.870 -26.437 1.00 87.88 790 ARG A N 1
ATOM 6084 C CA . ARG A 1 790 ? -10.362 -4.701 -25.553 1.00 87.88 790 ARG A CA 1
ATOM 6085 C C . ARG A 1 790 ? -11.844 -4.480 -25.212 1.00 87.88 790 ARG A C 1
ATOM 6087 O O . ARG A 1 790 ? -12.686 -4.875 -26.010 1.00 87.88 790 ARG A O 1
ATOM 6094 N N . PRO A 1 791 ? -12.189 -3.856 -24.072 1.00 91.62 791 PRO A N 1
ATOM 6095 C CA . PRO A 1 791 ? -13.580 -3.496 -23.781 1.00 91.62 791 PRO A CA 1
ATOM 6096 C C . PRO A 1 791 ? -14.172 -2.590 -24.864 1.00 91.62 791 PRO A C 1
ATOM 6098 O O . PRO A 1 791 ? -13.430 -1.840 -25.507 1.00 91.62 791 PRO A O 1
ATOM 6101 N N . MET A 1 792 ? -15.501 -2.606 -25.033 1.00 95.00 792 MET A N 1
ATOM 6102 C CA . MET A 1 792 ? -16.150 -1.812 -26.088 1.00 95.00 792 MET A CA 1
ATOM 6103 C C . MET A 1 792 ? -15.871 -0.316 -25.941 1.00 95.00 792 MET A C 1
ATOM 6105 O O . MET A 1 792 ? -15.688 0.356 -26.943 1.00 95.00 792 MET A O 1
ATOM 6109 N N . SER A 1 793 ? -15.736 0.210 -24.721 1.00 92.00 793 SER A N 1
ATOM 6110 C CA . SER A 1 793 ? -15.330 1.604 -24.492 1.00 92.00 793 SER A CA 1
ATOM 6111 C C . SER A 1 793 ? -13.985 1.934 -25.160 1.00 92.00 793 SER A C 1
ATOM 6113 O O . SER A 1 793 ? -13.854 2.948 -25.841 1.00 92.00 793 SER A O 1
ATOM 6115 N N . ALA A 1 794 ? -12.995 1.042 -25.071 1.00 92.25 794 ALA A N 1
ATOM 6116 C CA . ALA A 1 794 ? -11.702 1.210 -25.729 1.00 92.25 794 ALA A CA 1
ATOM 6117 C C . ALA A 1 794 ? -11.758 0.994 -27.251 1.00 92.25 794 ALA A C 1
ATOM 6119 O O . ALA A 1 794 ? -11.011 1.649 -27.982 1.00 92.25 794 ALA A O 1
ATOM 6120 N N . VAL A 1 795 ? -12.607 0.078 -27.732 1.00 95.25 795 VAL A N 1
ATOM 6121 C CA . VAL A 1 795 ? -12.857 -0.110 -29.174 1.00 95.25 795 VAL A CA 1
ATOM 6122 C C . VAL A 1 795 ? -13.527 1.132 -29.759 1.00 95.25 795 VAL A C 1
ATOM 6124 O O . VAL A 1 795 ? -13.073 1.643 -30.780 1.00 95.25 795 VAL A O 1
ATOM 6127 N N . PHE A 1 796 ? -14.512 1.685 -29.053 1.00 96.00 796 PHE A N 1
ATOM 6128 C CA . PHE A 1 796 ? -15.206 2.914 -29.411 1.00 96.00 796 PHE A CA 1
ATOM 6129 C C . PHE A 1 796 ? -14.267 4.122 -29.412 1.00 96.00 796 PHE A C 1
ATOM 6131 O O . PHE A 1 796 ? -14.275 4.886 -30.368 1.00 96.00 796 PHE A O 1
ATOM 6138 N N . HIS A 1 797 ? -13.391 4.264 -28.409 1.00 94.62 797 HIS A N 1
ATOM 6139 C CA . HIS A 1 797 ? -12.344 5.294 -28.411 1.00 94.62 797 HIS A CA 1
ATOM 6140 C C . HIS A 1 797 ? -11.449 5.211 -29.648 1.00 94.62 797 HIS A C 1
ATOM 6142 O O . HIS A 1 797 ? -11.165 6.243 -30.250 1.00 94.62 797 HIS A O 1
ATOM 6148 N N . ALA A 1 798 ? -11.006 4.003 -30.014 1.00 94.62 798 ALA A N 1
ATOM 6149 C CA . ALA A 1 798 ? -10.161 3.798 -31.185 1.00 94.62 798 ALA A CA 1
ATOM 6150 C C . ALA A 1 798 ? -10.908 4.140 -32.480 1.00 94.62 798 ALA A C 1
ATOM 6152 O O . ALA A 1 798 ? -10.359 4.840 -33.321 1.00 94.62 798 ALA A O 1
ATOM 6153 N N . GLN A 1 799 ? -12.160 3.700 -32.627 1.00 96.69 799 GLN A N 1
ATOM 6154 C CA . GLN A 1 799 ? -12.967 4.055 -33.791 1.00 96.69 799 GLN A CA 1
ATOM 6155 C C . GLN A 1 799 ? -13.210 5.566 -33.854 1.00 96.69 799 GLN A C 1
ATOM 6157 O O . GLN A 1 799 ? -12.956 6.193 -34.872 1.00 96.69 799 GLN A O 1
ATOM 6162 N N . TYR A 1 800 ? -13.687 6.176 -32.773 1.00 97.06 800 TYR A N 1
ATOM 6163 C CA . TYR A 1 800 ? -14.063 7.586 -32.748 1.00 97.06 800 TYR A CA 1
ATOM 6164 C C . TYR A 1 800 ? -12.882 8.509 -33.060 1.00 97.06 800 TYR A C 1
ATOM 6166 O O . TYR A 1 800 ? -13.026 9.404 -33.898 1.00 97.06 800 TYR A O 1
ATOM 6174 N N . SER A 1 801 ? -11.709 8.286 -32.452 1.00 96.75 801 SER A N 1
ATOM 6175 C CA . SER A 1 801 ? -10.540 9.130 -32.723 1.00 96.75 801 SER A CA 1
ATOM 6176 C C . SER A 1 801 ? -10.011 8.941 -34.142 1.00 96.75 801 SER A C 1
ATOM 6178 O O . SER A 1 801 ? -9.798 9.928 -34.845 1.00 96.75 801 SER A O 1
ATOM 6180 N N . PHE A 1 802 ? -9.885 7.702 -34.623 1.00 97.00 802 PHE A N 1
ATOM 6181 C CA . PHE A 1 802 ? -9.398 7.458 -35.981 1.00 97.00 802 PHE A CA 1
ATOM 6182 C C . PHE A 1 802 ? -10.412 7.797 -37.075 1.00 97.00 802 PHE A C 1
ATOM 6184 O O . PHE A 1 802 ? -10.000 8.084 -38.194 1.00 97.00 802 PHE A O 1
ATOM 6191 N N . MET A 1 803 ? -11.711 7.865 -36.785 1.00 97.50 803 MET A N 1
ATOM 6192 C CA . MET A 1 803 ? -12.686 8.409 -37.735 1.00 97.50 803 MET A CA 1
ATOM 6193 C C . MET A 1 803 ? -12.515 9.917 -37.932 1.00 97.50 803 MET A C 1
ATOM 6195 O O . MET A 1 803 ? -12.622 10.391 -39.061 1.00 97.50 803 MET A O 1
ATOM 6199 N N . HIS A 1 804 ? -12.168 10.664 -36.876 1.00 97.56 804 HIS A N 1
ATOM 6200 C CA . HIS A 1 804 ? -11.784 12.073 -37.016 1.00 97.56 804 HIS A CA 1
ATOM 6201 C C . HIS A 1 804 ? -10.477 12.208 -37.811 1.00 97.56 804 HIS A C 1
ATOM 6203 O O . HIS A 1 804 ? -10.382 13.060 -38.688 1.00 97.56 804 HIS A O 1
ATOM 6209 N N . VAL A 1 805 ? -9.499 11.327 -37.577 1.00 97.75 805 VAL A N 1
ATOM 6210 C CA . VAL A 1 805 ? -8.273 11.274 -38.395 1.00 97.75 805 VAL A CA 1
ATOM 6211 C C . VAL A 1 805 ? -8.594 10.971 -39.862 1.00 97.75 805 VAL A C 1
ATOM 6213 O O . VAL A 1 805 ? -8.100 11.656 -40.745 1.00 97.75 805 VAL A O 1
ATOM 6216 N N . THR A 1 806 ? -9.470 10.003 -40.133 1.00 97.75 806 THR A N 1
ATOM 6217 C CA . THR A 1 806 ? -9.860 9.619 -41.500 1.00 97.75 806 THR A CA 1
ATOM 6218 C C . THR A 1 806 ? -10.562 10.773 -42.219 1.00 97.75 806 THR A C 1
ATOM 6220 O O . THR A 1 806 ? -10.291 11.025 -43.388 1.00 97.75 806 THR A O 1
ATOM 6223 N N . ALA A 1 807 ? -11.431 11.514 -41.525 1.00 97.44 807 ALA A N 1
ATOM 6224 C CA . ALA A 1 807 ? -12.067 12.709 -42.077 1.00 97.44 807 ALA A CA 1
ATOM 6225 C C . ALA A 1 807 ? -11.046 13.816 -42.392 1.00 97.44 807 ALA A C 1
ATOM 6227 O O . ALA A 1 807 ? -11.135 14.446 -43.448 1.00 97.44 807 ALA A O 1
ATOM 6228 N N . LEU A 1 808 ? -10.047 14.013 -41.520 1.00 97.62 808 LEU A N 1
ATOM 6229 C CA . LEU A 1 808 ? -8.935 14.917 -41.801 1.00 97.62 808 LEU A CA 1
ATOM 6230 C C . LEU A 1 808 ? -8.141 14.453 -43.030 1.00 97.62 808 LEU A C 1
ATOM 6232 O O . LEU A 1 808 ? -7.848 15.271 -43.892 1.00 97.62 808 LEU A O 1
ATOM 6236 N N . ASP A 1 809 ? -7.822 13.164 -43.138 1.00 97.38 809 ASP A N 1
ATOM 6237 C CA . ASP A 1 809 ? -7.053 12.611 -44.259 1.00 97.38 809 ASP A CA 1
ATOM 6238 C C . ASP A 1 809 ? -7.745 12.847 -45.604 1.00 97.38 809 ASP A C 1
ATOM 6240 O O . ASP A 1 809 ? -7.089 13.224 -46.576 1.00 97.38 809 ASP A O 1
ATOM 6244 N N . VAL A 1 810 ? -9.074 12.693 -45.654 1.00 97.62 810 VAL A N 1
ATOM 6245 C CA . VAL A 1 810 ? -9.882 13.029 -46.838 1.00 97.62 810 VAL A CA 1
ATOM 6246 C C . VAL A 1 810 ? -9.720 14.505 -47.205 1.00 97.62 810 VAL A C 1
ATOM 6248 O O . VAL A 1 810 ? -9.453 14.823 -48.364 1.00 97.62 810 VAL A O 1
ATOM 6251 N N . ALA A 1 811 ? -9.842 15.409 -46.230 1.00 96.50 811 ALA A N 1
ATOM 6252 C CA . ALA A 1 811 ? -9.715 16.847 -46.455 1.00 96.50 811 ALA A CA 1
ATOM 6253 C C . ALA A 1 811 ? -8.289 17.257 -46.869 1.00 96.50 811 ALA A C 1
ATOM 6255 O O . ALA A 1 811 ? -8.108 18.073 -47.775 1.00 96.50 811 ALA A O 1
ATOM 6256 N N . MET A 1 812 ? -7.269 16.665 -46.239 1.00 95.88 812 MET A N 1
ATOM 6257 C CA . MET A 1 812 ? -5.868 16.907 -46.573 1.00 95.88 812 MET A CA 1
ATOM 6258 C C . MET A 1 812 ? -5.558 16.454 -47.999 1.00 95.88 812 MET A C 1
ATOM 6260 O O . MET A 1 812 ? -4.949 17.228 -48.734 1.00 95.88 812 MET A O 1
ATOM 6264 N N . LEU A 1 813 ? -6.006 15.257 -48.399 1.00 95.12 813 LEU A N 1
ATOM 6265 C CA . LEU A 1 813 ? -5.771 14.698 -49.733 1.00 95.12 813 LEU A CA 1
ATOM 6266 C C . LEU A 1 813 ? -6.503 15.480 -50.834 1.00 95.12 813 LEU A C 1
ATOM 6268 O O . LEU A 1 813 ? -5.928 15.739 -51.891 1.00 95.12 813 LEU A O 1
ATOM 6272 N N . ALA A 1 814 ? -7.753 15.889 -50.591 1.00 90.25 814 ALA A N 1
ATOM 6273 C CA . ALA A 1 814 ? -8.539 16.658 -51.556 1.00 90.25 814 ALA A CA 1
ATOM 6274 C C . ALA A 1 814 ? -7.899 18.021 -51.880 1.00 90.25 814 ALA A C 1
ATOM 6276 O O . ALA A 1 814 ? -7.942 18.463 -53.025 1.00 90.25 814 ALA A O 1
ATOM 6277 N N . GLY A 1 815 ? -7.281 18.663 -50.884 1.00 82.56 815 GLY A N 1
ATOM 6278 C CA . GLY A 1 815 ? -6.633 19.970 -51.019 1.00 82.56 815 GLY A CA 1
ATOM 6279 C C . GLY A 1 815 ? -5.127 19.939 -51.300 1.00 82.56 815 GLY A C 1
ATOM 6280 O O . GLY A 1 815 ? -4.507 20.998 -51.216 1.00 82.56 815 GLY A O 1
ATOM 6281 N N . GLU A 1 816 ? -4.519 18.773 -51.560 1.00 91.12 816 GLU A N 1
ATOM 6282 C CA . GLU A 1 816 ? -3.069 18.665 -51.789 1.00 91.12 816 GLU A CA 1
ATOM 6283 C C . GLU A 1 816 ? -2.696 18.713 -53.273 1.00 91.12 816 GLU A C 1
ATOM 6285 O O . GLU A 1 816 ? -3.172 17.896 -54.066 1.00 91.12 816 GLU A O 1
ATOM 6290 N N . ALA A 1 817 ? -1.798 19.634 -53.620 1.00 86.44 817 ALA A N 1
ATOM 6291 C CA . ALA A 1 817 ? -1.265 19.804 -54.967 1.00 86.44 817 ALA A CA 1
ATOM 6292 C C . ALA A 1 817 ? 0.145 19.210 -55.128 1.00 86.44 817 ALA A C 1
ATOM 6294 O O . ALA A 1 817 ? 0.519 18.869 -56.247 1.00 86.44 817 ALA A O 1
ATOM 6295 N N . ASP A 1 818 ? 0.917 19.064 -54.043 1.00 88.62 818 ASP A N 1
ATOM 6296 C CA . ASP A 1 818 ? 2.246 18.449 -54.088 1.00 88.62 818 ASP A CA 1
ATOM 6297 C C . ASP A 1 818 ? 2.140 16.928 -54.319 1.00 88.62 818 ASP A C 1
ATOM 6299 O O . ASP A 1 818 ? 1.572 16.232 -53.472 1.00 88.62 818 ASP A O 1
ATOM 6303 N N . PRO A 1 819 ? 2.692 16.374 -55.417 1.00 86.81 819 PRO A N 1
ATOM 6304 C CA . PRO A 1 819 ? 2.542 14.951 -55.733 1.00 86.81 819 PRO A CA 1
ATOM 6305 C C . PRO A 1 819 ? 3.102 14.016 -54.652 1.00 86.81 819 PRO A C 1
ATOM 6307 O O . PRO A 1 819 ? 2.484 13.005 -54.326 1.00 86.81 819 PRO A O 1
ATOM 6310 N N . SER A 1 820 ? 4.236 14.372 -54.042 1.00 86.81 820 SER A N 1
ATOM 6311 C CA . SER A 1 820 ? 4.920 13.519 -53.062 1.00 86.81 820 SER A CA 1
ATOM 6312 C C . SER A 1 820 ? 4.160 13.425 -51.735 1.00 86.81 820 SER A C 1
ATOM 6314 O O . SER A 1 820 ? 4.035 12.349 -51.140 1.00 86.81 820 SER A O 1
ATOM 6316 N N . LEU A 1 821 ? 3.592 14.546 -51.287 1.00 87.62 821 LEU A N 1
ATOM 6317 C CA . LEU A 1 821 ? 2.741 14.610 -50.112 1.00 87.62 821 LEU A CA 1
ATOM 6318 C C . LEU A 1 821 ? 1.367 14.003 -50.405 1.00 87.62 821 LEU A C 1
ATOM 6320 O O . LEU A 1 821 ? 0.824 13.300 -49.556 1.00 87.62 821 LEU A O 1
ATOM 6324 N N . ARG A 1 822 ? 0.830 14.187 -51.617 1.00 91.81 822 ARG A N 1
ATOM 6325 C CA . ARG A 1 822 ? -0.428 13.572 -52.063 1.00 91.81 822 ARG A CA 1
ATOM 6326 C C . ARG A 1 822 ? -0.350 12.042 -52.025 1.00 91.81 822 ARG A C 1
ATOM 6328 O O . ARG A 1 822 ? -1.243 11.417 -51.454 1.00 91.81 822 ARG A O 1
ATOM 6335 N N . ASP A 1 823 ? 0.735 11.448 -52.522 1.00 92.19 823 ASP A N 1
ATOM 6336 C CA . ASP A 1 823 ? 0.997 10.002 -52.425 1.00 92.19 823 ASP A CA 1
ATOM 6337 C C . ASP A 1 823 ? 1.101 9.534 -50.967 1.00 92.19 823 ASP A C 1
ATOM 6339 O O . ASP A 1 823 ? 0.536 8.505 -50.571 1.00 92.19 823 ASP A O 1
ATOM 6343 N N . TYR A 1 824 ? 1.803 10.305 -50.130 1.00 92.44 824 TYR A N 1
ATOM 6344 C CA . TYR A 1 824 ? 1.951 9.990 -48.712 1.00 92.44 824 TYR A CA 1
ATOM 6345 C C . TYR A 1 824 ? 0.603 10.007 -47.970 1.00 92.44 824 TYR A C 1
ATOM 6347 O O . TYR A 1 824 ? 0.284 9.064 -47.234 1.00 92.44 824 TYR A O 1
ATOM 6355 N N . LEU A 1 825 ? -0.216 11.033 -48.215 1.00 93.81 825 LEU A N 1
ATOM 6356 C CA . LEU A 1 825 ? -1.563 11.191 -47.665 1.00 93.81 825 LEU A CA 1
ATOM 6357 C C . LEU A 1 825 ? -2.509 10.089 -48.150 1.00 93.81 825 LEU A C 1
ATOM 6359 O O . LEU A 1 825 ? -3.251 9.527 -47.345 1.00 93.81 825 LEU A O 1
ATOM 6363 N N . ALA A 1 826 ? -2.444 9.704 -49.427 1.00 95.12 826 ALA A N 1
ATOM 6364 C CA . ALA A 1 826 ? -3.217 8.580 -49.949 1.00 95.12 826 ALA A CA 1
ATOM 6365 C C . ALA A 1 826 ? -2.838 7.257 -49.259 1.00 95.12 826 ALA A C 1
ATOM 6367 O O . ALA A 1 826 ? -3.706 6.440 -48.942 1.00 95.12 826 ALA A O 1
ATOM 6368 N N . GLY A 1 827 ? -1.551 7.051 -48.957 1.00 93.75 827 GLY A N 1
ATOM 6369 C CA . GLY A 1 827 ? -1.082 5.912 -48.166 1.00 93.75 827 GLY A CA 1
ATOM 6370 C C . GLY A 1 827 ? -1.609 5.904 -46.724 1.00 93.75 827 GLY A C 1
ATOM 6371 O O . GLY A 1 827 ? -1.978 4.846 -46.208 1.00 93.75 827 GLY A O 1
ATOM 6372 N N . LEU A 1 828 ? -1.673 7.069 -46.071 1.00 92.12 828 LEU A N 1
ATOM 6373 C CA . LEU A 1 828 ? -2.272 7.224 -44.740 1.00 92.12 828 LEU A CA 1
ATOM 6374 C C . LEU A 1 828 ? -3.778 6.925 -44.764 1.00 92.12 828 LEU A C 1
ATOM 6376 O O . LEU A 1 828 ? -4.237 6.077 -43.993 1.00 92.12 828 LEU A O 1
ATOM 6380 N N . LEU A 1 829 ? -4.506 7.538 -45.702 1.00 96.00 829 LEU A N 1
ATOM 6381 C CA . LEU A 1 829 ? -5.949 7.379 -45.861 1.00 96.00 829 LEU A CA 1
ATOM 6382 C C . LEU A 1 829 ? -6.334 5.920 -46.130 1.00 96.00 829 LEU A C 1
ATOM 6384 O O . LEU A 1 829 ? -7.235 5.402 -45.476 1.00 96.00 829 LEU A O 1
ATOM 6388 N N . ARG A 1 830 ? -5.620 5.224 -47.027 1.00 95.69 830 ARG A N 1
ATOM 6389 C CA . ARG A 1 830 ? -5.876 3.808 -47.347 1.00 95.69 830 ARG A CA 1
ATOM 6390 C C . ARG A 1 830 ? -5.820 2.920 -46.104 1.00 95.69 830 ARG A C 1
ATOM 6392 O O . ARG A 1 830 ? -6.752 2.164 -45.846 1.00 95.69 830 ARG A O 1
ATOM 6399 N N . ARG A 1 831 ? -4.772 3.077 -45.286 1.00 91.81 831 ARG A N 1
ATOM 6400 C CA . ARG A 1 831 ? -4.620 2.323 -44.029 1.00 91.81 831 ARG A CA 1
ATOM 6401 C C . ARG A 1 831 ? -5.746 2.608 -43.038 1.00 91.81 831 ARG A C 1
ATOM 6403 O O . ARG A 1 831 ? -6.166 1.702 -42.321 1.00 91.81 831 ARG A O 1
ATOM 6410 N N . ASN A 1 832 ? -6.196 3.858 -42.958 1.00 94.31 832 ASN A N 1
ATOM 6411 C CA . ASN A 1 832 ? -7.238 4.256 -42.019 1.00 94.31 832 ASN A CA 1
ATOM 6412 C C . ASN A 1 832 ? -8.625 3.781 -42.471 1.00 94.31 832 ASN A C 1
ATOM 6414 O O . ASN A 1 832 ? -9.345 3.220 -41.648 1.00 94.31 832 ASN A O 1
ATOM 6418 N N . VAL A 1 833 ? -8.965 3.895 -43.760 1.00 95.44 833 VAL A N 1
ATOM 6419 C CA . VAL A 1 833 ? -10.237 3.401 -44.324 1.00 95.44 833 VAL A CA 1
ATOM 6420 C C . VAL A 1 833 ? -10.427 1.910 -44.031 1.00 95.44 833 VAL A C 1
ATOM 6422 O O . VAL A 1 833 ? -11.440 1.534 -43.444 1.00 95.44 833 VAL A O 1
ATOM 6425 N N . GLU A 1 834 ? -9.428 1.073 -44.329 1.00 90.50 834 GLU A N 1
ATOM 6426 C CA . GLU A 1 834 ? -9.497 -0.379 -44.091 1.00 90.50 834 GLU A CA 1
ATOM 6427 C C . GLU A 1 834 ? -9.733 -0.723 -42.609 1.00 90.50 834 GLU A C 1
ATOM 6429 O O . GLU A 1 834 ? -10.598 -1.531 -42.260 1.00 90.50 834 GLU A O 1
ATOM 6434 N N . ARG A 1 835 ? -8.980 -0.083 -41.705 1.00 92.31 835 ARG A N 1
ATOM 6435 C CA . ARG A 1 835 ? -9.091 -0.321 -40.256 1.00 92.31 835 ARG A CA 1
ATOM 6436 C C . ARG A 1 835 ? -10.427 0.160 -39.700 1.00 92.31 835 ARG A C 1
ATOM 6438 O O . ARG A 1 835 ? -11.026 -0.514 -38.862 1.00 92.31 835 ARG A O 1
ATOM 6445 N N . MET A 1 836 ? -10.896 1.321 -40.149 1.00 95.62 836 MET A N 1
ATOM 6446 C CA . MET A 1 836 ? -12.125 1.935 -39.654 1.00 95.62 836 MET A CA 1
ATOM 6447 C C . MET A 1 836 ? -13.384 1.219 -40.141 1.00 95.62 836 MET A C 1
ATOM 6449 O O . MET A 1 836 ? -14.379 1.193 -39.419 1.00 95.62 836 MET A O 1
ATOM 6453 N N . GLU A 1 837 ? -13.353 0.562 -41.299 1.00 93.94 837 GLU A N 1
ATOM 6454 C CA . GLU A 1 837 ? -14.428 -0.345 -41.707 1.00 93.94 837 GLU A CA 1
ATOM 6455 C C . GLU A 1 837 ? -14.573 -1.539 -40.762 1.00 93.94 837 GLU A C 1
ATOM 6457 O O . GLU A 1 837 ? -15.691 -1.909 -40.394 1.00 93.94 837 GLU A O 1
ATOM 6462 N N . ALA A 1 838 ? -13.450 -2.132 -40.346 1.00 88.38 838 ALA A N 1
ATOM 6463 C CA . ALA A 1 838 ? -13.458 -3.249 -39.408 1.00 88.38 838 ALA A CA 1
ATOM 6464 C C . ALA A 1 838 ? -14.020 -2.834 -38.040 1.00 88.38 838 ALA A C 1
ATOM 6466 O O . ALA A 1 838 ? -14.909 -3.503 -37.516 1.00 88.38 838 ALA A O 1
ATOM 6467 N N . GLY A 1 839 ? -13.572 -1.701 -37.493 1.00 91.62 839 GLY A N 1
ATOM 6468 C CA . GLY A 1 839 ? -14.067 -1.214 -36.202 1.00 91.62 839 GLY A CA 1
ATOM 6469 C C . GLY A 1 839 ? -15.526 -0.755 -36.240 1.00 91.62 839 GLY A C 1
ATOM 6470 O O . GLY A 1 839 ? -16.261 -0.980 -35.280 1.00 91.62 839 GLY A O 1
ATOM 6471 N N . ARG A 1 840 ? -15.987 -0.190 -37.364 1.00 94.75 840 ARG A N 1
ATOM 6472 C CA . ARG A 1 840 ? -17.401 0.153 -37.579 1.00 94.75 840 ARG A CA 1
ATOM 6473 C C . ARG A 1 840 ? -18.291 -1.088 -37.503 1.00 94.75 840 ARG A C 1
ATOM 6475 O O . ARG A 1 840 ? -19.336 -1.021 -36.862 1.00 94.75 840 ARG A O 1
ATOM 6482 N N . ARG A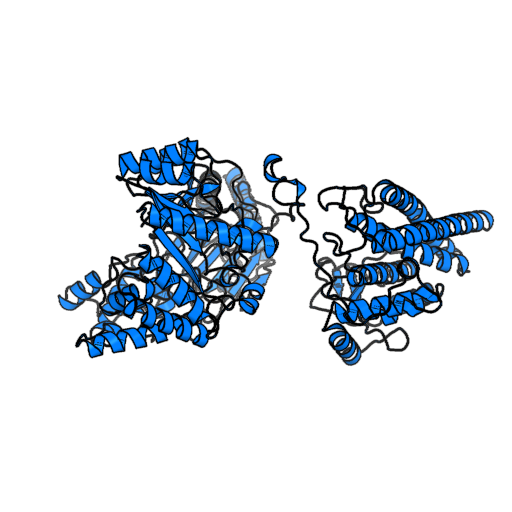 1 841 ? -17.892 -2.195 -38.145 1.00 92.31 841 ARG A N 1
ATOM 6483 C CA . ARG A 1 841 ? -18.638 -3.465 -38.092 1.00 92.31 841 ARG A CA 1
ATOM 6484 C C . ARG A 1 841 ? -18.706 -4.010 -36.668 1.00 92.31 841 ARG A C 1
ATOM 6486 O O . ARG A 1 841 ? -19.801 -4.284 -36.195 1.00 92.31 841 ARG A O 1
ATOM 6493 N N . GLU A 1 842 ? -17.569 -4.064 -35.974 1.00 93.25 842 GLU A N 1
ATOM 6494 C CA . GLU A 1 842 ? -17.502 -4.552 -34.589 1.00 93.25 842 GLU A CA 1
ATOM 6495 C C . GLU A 1 842 ? -18.415 -3.740 -33.648 1.00 93.25 842 GLU A C 1
ATOM 6497 O O . GLU A 1 842 ? -19.129 -4.308 -32.825 1.00 93.25 842 GLU A O 1
ATOM 6502 N N . ILE A 1 843 ? -18.436 -2.407 -33.781 1.00 94.31 843 ILE A N 1
ATOM 6503 C CA . ILE A 1 843 ? -19.313 -1.544 -32.974 1.00 94.31 843 ILE A CA 1
ATOM 6504 C C . ILE A 1 843 ? -20.778 -1.756 -33.351 1.00 94.31 843 ILE A C 1
ATOM 6506 O O . ILE A 1 843 ? -21.599 -1.930 -32.459 1.00 94.31 843 ILE A O 1
ATOM 6510 N N . ALA A 1 844 ? -21.116 -1.770 -34.641 1.00 93.12 844 ALA A N 1
ATOM 6511 C CA . ALA A 1 844 ? -22.497 -1.949 -35.088 1.00 93.12 844 ALA A CA 1
ATOM 6512 C C . ALA A 1 844 ? -23.104 -3.284 -34.626 1.00 93.12 844 ALA A C 1
ATOM 6514 O O . ALA A 1 844 ? -24.297 -3.346 -34.343 1.00 93.12 844 ALA A O 1
ATOM 6515 N N . GLU A 1 845 ? -22.291 -4.336 -34.539 1.00 93.31 845 GLU A N 1
ATOM 6516 C CA . GLU A 1 845 ? -22.744 -5.669 -34.143 1.00 93.31 845 GLU A CA 1
ATOM 6517 C C . GLU A 1 845 ? -22.883 -5.834 -32.623 1.00 93.31 845 GLU A C 1
ATOM 6519 O O . GLU A 1 845 ? -23.715 -6.611 -32.152 1.00 93.31 845 GLU A O 1
ATOM 6524 N N . HIS A 1 846 ? -22.061 -5.135 -31.839 1.00 93.88 846 HIS A N 1
ATOM 6525 C CA . HIS A 1 846 ? -21.866 -5.496 -30.435 1.00 93.88 846 HIS A CA 1
ATOM 6526 C C . HIS A 1 846 ? -22.048 -4.365 -29.426 1.00 93.88 846 HIS A C 1
ATOM 6528 O O . HIS A 1 846 ? -21.999 -4.623 -28.218 1.00 93.88 846 HIS A O 1
ATOM 6534 N N . VAL A 1 847 ? -22.205 -3.116 -29.862 1.00 93.00 847 VAL A N 1
ATOM 6535 C CA . VAL A 1 847 ? -22.343 -1.995 -28.931 1.00 93.00 847 VAL A CA 1
ATOM 6536 C C . VAL A 1 847 ? -23.667 -2.083 -28.174 1.00 93.00 847 VAL A C 1
ATOM 6538 O O . VAL A 1 847 ? -24.740 -2.247 -28.742 1.00 93.00 847 VAL A O 1
ATOM 6541 N N . GLU A 1 848 ? -23.578 -1.963 -26.860 1.00 91.75 848 GLU A N 1
ATOM 6542 C CA . GLU A 1 848 ? -24.716 -1.761 -25.975 1.00 91.75 848 GLU A CA 1
ATOM 6543 C C . GLU A 1 848 ? -24.643 -0.316 -25.495 1.00 91.75 848 GLU A C 1
ATOM 6545 O O . GLU A 1 848 ? -23.564 0.160 -25.123 1.00 91.75 848 GLU A O 1
ATOM 6550 N N . THR A 1 849 ? -25.774 0.387 -25.467 1.00 89.50 849 THR A N 1
ATOM 6551 C CA . THR A 1 849 ? -25.827 1.809 -25.101 1.00 89.50 849 THR A CA 1
ATOM 6552 C C . THR A 1 849 ? -26.894 2.110 -24.048 1.00 89.50 849 THR A C 1
ATOM 6554 O O . THR A 1 849 ? -27.807 1.319 -23.822 1.00 89.50 849 THR A O 1
ATOM 6557 N N . ASP A 1 850 ? -26.794 3.267 -23.389 1.00 82.31 850 ASP A N 1
ATOM 6558 C CA . ASP A 1 850 ? -27.950 3.870 -22.712 1.00 82.31 850 ASP A CA 1
ATOM 6559 C C . ASP A 1 850 ? -28.826 4.625 -23.733 1.00 82.31 850 ASP A C 1
ATOM 6561 O O . ASP A 1 850 ? -28.566 4.574 -24.937 1.00 82.31 850 ASP A O 1
ATOM 6565 N N . ALA A 1 851 ? -29.893 5.288 -23.274 1.00 81.69 851 ALA A N 1
ATOM 6566 C CA . ALA A 1 851 ? -30.838 5.976 -24.159 1.00 81.69 851 ALA A CA 1
ATOM 6567 C C . ALA A 1 851 ? -30.171 7.099 -24.975 1.00 81.69 851 ALA A C 1
ATOM 6569 O O . ALA A 1 851 ? -30.367 7.187 -26.185 1.00 81.69 851 ALA A O 1
ATOM 6570 N N . ASP A 1 852 ? -29.337 7.911 -24.324 1.00 86.25 852 ASP A N 1
ATOM 6571 C CA . ASP A 1 852 ? -28.574 8.981 -24.974 1.00 86.25 852 ASP A CA 1
ATOM 6572 C C . ASP A 1 852 ? -27.526 8.402 -25.943 1.00 86.25 852 ASP A C 1
ATOM 6574 O O . ASP A 1 852 ? -27.333 8.884 -27.061 1.00 86.25 852 ASP A O 1
ATOM 6578 N N . GLY A 1 853 ? -26.880 7.313 -25.526 1.00 88.94 853 GLY A N 1
ATOM 6579 C CA . GLY A 1 853 ? -25.926 6.552 -26.313 1.00 88.94 853 GLY A CA 1
ATOM 6580 C C . GLY A 1 853 ? -26.518 5.938 -27.565 1.00 88.94 853 GLY A C 1
ATOM 6581 O O . GLY A 1 853 ? -25.842 5.929 -28.584 1.00 88.94 853 GLY A O 1
ATOM 6582 N N . ALA A 1 854 ? -27.766 5.474 -27.530 1.00 89.12 854 ALA A N 1
ATOM 6583 C CA . ALA A 1 854 ? -28.416 4.902 -28.706 1.00 89.12 854 ALA A CA 1
ATOM 6584 C C . ALA A 1 854 ? -28.517 5.944 -29.829 1.00 89.12 854 ALA A C 1
ATOM 6586 O O . ALA A 1 854 ? -28.163 5.665 -30.974 1.00 89.12 854 ALA A O 1
ATOM 6587 N N . VAL A 1 855 ? -28.919 7.170 -29.477 1.00 92.12 855 VAL A N 1
ATOM 6588 C CA . VAL A 1 855 ? -29.022 8.303 -30.407 1.00 92.12 855 VAL A CA 1
ATOM 6589 C C . VAL A 1 855 ? -27.638 8.723 -30.913 1.00 92.12 855 VAL A C 1
ATOM 6591 O O . VAL A 1 855 ? -27.424 8.843 -32.120 1.00 92.12 855 VAL A O 1
ATOM 6594 N N . PHE A 1 856 ? -26.674 8.887 -30.003 1.00 94.62 856 PHE A N 1
ATOM 6595 C CA . PHE A 1 856 ? -25.302 9.267 -30.347 1.00 94.62 856 PHE A CA 1
ATOM 6596 C C . PHE A 1 856 ? -24.616 8.235 -31.253 1.00 94.62 856 PHE A C 1
ATOM 6598 O O . PHE A 1 856 ? -24.023 8.591 -32.269 1.00 94.62 856 PHE A O 1
ATOM 6605 N N . VAL A 1 857 ? -24.677 6.950 -30.896 1.00 94.81 857 VAL A N 1
ATOM 6606 C CA . VAL A 1 857 ? -23.983 5.874 -31.614 1.00 94.81 857 VAL A CA 1
ATOM 6607 C C . VAL A 1 857 ? -24.613 5.628 -32.981 1.00 94.81 857 VAL A C 1
ATOM 6609 O O . VAL A 1 857 ? -23.873 5.405 -33.936 1.00 94.81 857 VAL A O 1
ATOM 6612 N N . ALA A 1 858 ? -25.938 5.734 -33.117 1.00 94.00 858 ALA A N 1
ATOM 6613 C CA . ALA A 1 858 ? -26.597 5.644 -34.419 1.00 94.00 858 ALA A CA 1
ATOM 6614 C C . ALA A 1 858 ? -26.114 6.748 -35.377 1.00 94.00 858 ALA A C 1
ATOM 6616 O O . ALA A 1 858 ? -25.646 6.443 -36.477 1.00 94.00 858 ALA A O 1
ATOM 6617 N N . ALA A 1 859 ? -26.129 8.008 -34.929 1.00 95.88 859 ALA A N 1
ATOM 6618 C CA . ALA A 1 859 ? -25.626 9.139 -35.712 1.00 95.88 859 ALA A CA 1
ATOM 6619 C C . ALA A 1 859 ? -24.117 9.023 -35.999 1.00 95.88 859 ALA A C 1
ATOM 6621 O O . ALA A 1 859 ? -23.655 9.337 -37.097 1.00 95.88 859 ALA A O 1
ATOM 6622 N N . PHE A 1 860 ? -23.338 8.512 -35.040 1.00 97.44 860 PHE A N 1
ATOM 6623 C CA . PHE A 1 860 ? -21.907 8.272 -35.219 1.00 97.44 860 PHE A CA 1
ATOM 6624 C C . PHE A 1 860 ? -21.663 7.236 -36.308 1.00 97.44 860 PHE A C 1
ATOM 6626 O O . PHE A 1 860 ? -20.866 7.474 -37.213 1.00 97.44 860 PHE A O 1
ATOM 6633 N N . LEU A 1 861 ? -22.374 6.106 -36.267 1.00 96.50 861 LEU A N 1
ATOM 6634 C CA . LEU A 1 861 ? -22.289 5.094 -37.308 1.00 96.50 861 LEU A CA 1
ATOM 6635 C C . LEU A 1 861 ? -22.694 5.692 -38.661 1.00 96.50 861 LEU A C 1
ATOM 6637 O O . LEU A 1 861 ? -21.971 5.500 -39.633 1.00 96.50 861 LEU A O 1
ATOM 6641 N N . GLU A 1 862 ? -23.763 6.469 -38.769 1.00 96.69 862 GLU A N 1
ATOM 6642 C CA . GLU A 1 862 ? -24.102 7.122 -40.039 1.00 96.69 862 GLU A CA 1
ATOM 6643 C C . GLU A 1 862 ? -22.959 8.006 -40.572 1.00 96.69 862 GLU A C 1
ATOM 6645 O O . GLU A 1 862 ? -22.507 7.823 -41.707 1.00 96.69 862 GLU A O 1
ATOM 6650 N N . TRP A 1 863 ? -22.402 8.876 -39.727 1.00 97.38 863 TRP A N 1
ATOM 6651 C CA . TRP A 1 863 ? -21.259 9.715 -40.090 1.00 97.38 863 TRP A CA 1
ATOM 6652 C C . TRP A 1 863 ? -20.033 8.890 -40.506 1.00 97.38 863 TRP A C 1
ATOM 6654 O O . TRP A 1 863 ? -19.392 9.196 -41.514 1.00 97.38 863 TRP A O 1
ATOM 6664 N N . THR A 1 864 ? -19.730 7.791 -39.800 1.00 96.88 864 THR A N 1
ATOM 6665 C CA . THR A 1 864 ? -18.615 6.910 -40.187 1.00 96.88 864 THR A CA 1
ATOM 6666 C C . THR A 1 864 ? -18.788 6.346 -41.594 1.00 96.88 864 THR A C 1
ATOM 6668 O O . THR A 1 864 ? -17.817 6.295 -42.344 1.00 96.88 864 THR A O 1
ATOM 6671 N N . ALA A 1 865 ? -20.009 5.970 -41.988 1.00 96.25 865 ALA A N 1
ATOM 6672 C CA . ALA A 1 865 ? -20.276 5.464 -43.332 1.00 96.25 865 ALA A CA 1
ATOM 6673 C C . ALA A 1 865 ? -20.017 6.537 -44.400 1.00 96.25 865 ALA A C 1
ATOM 6675 O O . ALA A 1 865 ? -19.409 6.249 -45.430 1.00 96.25 865 ALA A O 1
ATOM 6676 N N . GLN A 1 866 ? -20.433 7.778 -44.134 1.00 97.44 866 GLN A N 1
ATOM 6677 C CA . GLN A 1 866 ? -20.237 8.907 -45.044 1.00 97.44 866 GLN A CA 1
ATOM 6678 C C . GLN A 1 866 ? -18.748 9.228 -45.239 1.00 97.44 866 GLN A C 1
ATOM 6680 O O . GLN A 1 866 ? -18.295 9.377 -46.377 1.00 97.44 866 GLN A O 1
ATOM 6685 N N . VAL A 1 867 ? -17.976 9.280 -44.147 1.00 97.62 867 VAL A N 1
ATOM 6686 C CA . VAL A 1 867 ? -16.528 9.540 -44.191 1.00 97.62 867 VAL A CA 1
ATOM 6687 C C . VAL A 1 867 ? -15.785 8.412 -44.907 1.00 97.62 867 VAL A C 1
ATOM 6689 O O . VAL A 1 867 ? -14.941 8.690 -45.755 1.00 97.62 867 VAL A O 1
ATOM 6692 N N . LEU A 1 868 ? -16.121 7.147 -44.634 1.00 97.44 868 LEU A N 1
ATOM 6693 C CA . LEU A 1 868 ? -15.516 5.999 -45.320 1.00 97.44 868 LEU A CA 1
ATOM 6694 C C . LEU A 1 868 ? -15.812 6.014 -46.825 1.00 97.44 868 LEU A C 1
ATOM 6696 O O . LEU A 1 868 ? -14.908 5.809 -47.634 1.00 97.44 868 LEU A O 1
ATOM 6700 N N . ALA A 1 869 ? -17.049 6.334 -47.219 1.00 97.12 869 ALA A N 1
ATOM 6701 C CA . ALA A 1 869 ? -17.413 6.478 -48.626 1.00 97.12 869 ALA A CA 1
ATOM 6702 C C . ALA A 1 869 ? -16.649 7.627 -49.310 1.00 97.12 869 ALA A C 1
ATOM 6704 O O . ALA A 1 869 ? -16.232 7.491 -50.460 1.00 97.12 869 ALA A O 1
ATOM 6705 N N . ALA A 1 870 ? -16.441 8.750 -48.615 1.00 97.00 870 ALA A N 1
ATOM 6706 C CA . ALA A 1 870 ? -15.603 9.842 -49.108 1.00 97.00 870 ALA A CA 1
ATOM 6707 C C . ALA A 1 870 ? -14.128 9.425 -49.233 1.00 97.00 870 ALA A C 1
ATOM 6709 O O . ALA A 1 870 ? -13.495 9.746 -50.236 1.00 97.00 870 ALA A O 1
ATOM 6710 N N . GLY A 1 871 ? -13.615 8.648 -48.274 1.00 97.06 871 GLY A N 1
ATOM 6711 C CA . GLY A 1 871 ? -12.275 8.063 -48.314 1.00 97.06 871 GLY A CA 1
ATOM 6712 C C . GLY A 1 871 ? -12.049 7.188 -49.542 1.00 97.06 871 GLY A C 1
ATOM 6713 O O . GLY A 1 871 ? -11.088 7.402 -50.278 1.00 97.06 871 GLY A O 1
ATOM 6714 N N . HIS A 1 872 ? -12.971 6.266 -49.826 1.00 97.12 872 HIS A N 1
ATOM 6715 C CA . HIS A 1 872 ? -12.916 5.434 -51.034 1.00 97.12 872 HIS A CA 1
ATOM 6716 C C . HIS A 1 872 ? -12.943 6.253 -52.324 1.00 97.12 872 HIS A C 1
ATOM 6718 O O . HIS A 1 872 ? -12.157 5.982 -53.231 1.00 97.12 872 HIS A O 1
ATOM 6724 N N . ARG A 1 873 ? -13.803 7.279 -52.409 1.00 96.38 873 ARG A N 1
ATOM 6725 C CA . ARG A 1 873 ? -13.841 8.174 -53.580 1.00 96.38 873 ARG A CA 1
ATOM 6726 C C . ARG A 1 873 ? -12.517 8.907 -53.775 1.00 96.38 873 ARG A C 1
ATOM 6728 O O . ARG A 1 873 ? -11.973 8.860 -54.874 1.00 96.38 873 ARG A O 1
ATOM 6735 N N . ALA A 1 874 ? -11.971 9.497 -52.714 1.00 94.69 874 ALA A N 1
ATOM 6736 C CA . ALA A 1 874 ? -10.707 10.227 -52.770 1.00 94.69 874 ALA A CA 1
ATOM 6737 C C . ALA A 1 874 ? -9.529 9.317 -53.174 1.00 94.69 874 ALA A C 1
ATOM 6739 O O . ALA A 1 874 ? -8.696 9.704 -53.993 1.00 94.69 874 ALA A O 1
ATOM 6740 N N . LEU A 1 875 ? -9.487 8.075 -52.673 1.00 95.56 875 LEU A N 1
ATOM 6741 C CA . LEU A 1 875 ? -8.488 7.078 -53.081 1.00 95.56 875 LEU A CA 1
ATOM 6742 C C . LEU A 1 875 ? -8.645 6.662 -54.552 1.00 95.56 875 LEU A C 1
ATOM 6744 O O . LEU A 1 875 ? -7.645 6.509 -55.252 1.00 95.56 875 LEU A O 1
ATOM 6748 N N . ALA A 1 876 ? -9.880 6.504 -55.035 1.00 92.81 876 ALA A N 1
ATOM 6749 C CA . ALA A 1 876 ? -10.165 6.159 -56.428 1.00 92.81 876 ALA A CA 1
ATOM 6750 C C . ALA A 1 876 ? -9.885 7.313 -57.406 1.00 92.81 876 ALA A C 1
ATOM 6752 O O . ALA A 1 876 ? -9.550 7.075 -58.564 1.00 92.81 876 ALA A O 1
ATOM 6753 N N . GLU A 1 877 ? -10.055 8.564 -56.983 1.00 90.50 877 GLU A N 1
ATOM 6754 C CA . GLU A 1 877 ? -9.665 9.753 -57.752 1.00 90.50 877 GLU A CA 1
ATOM 6755 C C . GLU A 1 877 ? -8.145 9.891 -57.821 1.00 90.50 877 GLU A C 1
ATOM 6757 O O . GLU A 1 877 ? -7.599 10.111 -58.898 1.00 90.50 877 GLU A O 1
ATOM 6762 N N . HIS A 1 878 ? -7.450 9.679 -56.701 1.00 90.69 878 HIS A N 1
ATOM 6763 C CA . HIS A 1 878 ? -5.991 9.662 -56.662 1.00 90.69 878 HIS A CA 1
ATOM 6764 C C . HIS A 1 878 ? -5.400 8.581 -57.582 1.00 90.69 878 HIS A C 1
ATOM 6766 O O . HIS A 1 878 ? -4.517 8.883 -58.373 1.00 90.69 878 HIS A O 1
ATOM 6772 N N . ALA A 1 879 ? -5.950 7.360 -57.566 1.00 86.38 879 ALA A N 1
ATOM 6773 C CA . ALA A 1 879 ? -5.509 6.271 -58.444 1.00 86.38 879 ALA A CA 1
ATOM 6774 C C . ALA A 1 879 ? -5.771 6.517 -59.946 1.00 86.38 879 ALA A C 1
ATOM 6776 O O . ALA A 1 879 ? -5.177 5.843 -60.780 1.00 86.38 879 ALA A O 1
ATOM 6777 N N . ARG A 1 880 ? -6.676 7.444 -60.296 1.00 81.50 880 ARG A N 1
ATOM 6778 C CA . ARG A 1 880 ? -6.990 7.828 -61.686 1.00 81.50 880 ARG A CA 1
ATOM 6779 C C . ARG A 1 880 ? -6.199 9.041 -62.183 1.00 81.50 880 ARG A C 1
ATOM 6781 O O . ARG A 1 880 ? -6.198 9.284 -63.384 1.00 81.50 880 ARG A O 1
ATOM 6788 N N . GLY A 1 881 ? -5.600 9.814 -61.277 1.00 64.88 881 GLY A N 1
ATOM 6789 C CA . GLY A 1 881 ? -4.853 11.039 -61.582 1.00 64.88 881 GLY A CA 1
ATOM 6790 C C . GLY A 1 881 ? -3.339 10.940 -61.373 1.00 64.88 881 GLY A C 1
ATOM 6791 O O . GLY A 1 881 ? -2.682 11.976 -61.437 1.00 64.88 881 GLY A O 1
ATOM 6792 N N . GLY A 1 882 ? -2.822 9.744 -61.070 1.00 52.06 882 GLY A N 1
ATOM 6793 C CA . GLY A 1 882 ? -1.394 9.433 -60.942 1.00 52.06 882 GLY A CA 1
ATOM 6794 C C . GLY A 1 882 ? -0.825 8.715 -62.156 1.00 52.06 882 GLY A C 1
ATOM 6795 O O . GLY A 1 882 ? -1.627 8.136 -62.927 1.00 52.06 882 GLY A O 1
#

Sequence (882 aa):
MGIEVRPLGVRCNIGCQYCYQNPQRDAGNVARRYDVEAILRVLEADPRPFSLFGGEALLVPLADLERLWAFGLERHGGNTVQTNGTLVGDDHVAAFKRYKVRVGVSIDGPGELNDVRWAGTLARTRELTQKTEAAIARLLAEGLPVSLIVTLHRGNATADKLPRLHAWLADLAGRGLRAARLHTLEVDDPAVGARYALDADENVAALRSFAALERQVPALKLDVFTDMRQMLRGRDARAGCVFRACDSYTTAAVSGVEGDGQRSNCGRTNKDGVDFTKADRAGYERYVALYHTPQRDGGCKDCRFFLMCKGHCPGTAIAGDWRNRSEHCEVHKQLFVDAERELRAAGELPLSLHPLRARVEAAMLAAWARGDNPTLESALRDVVSDRTCAKEHVFSDMPRFARVSWVSDAARRLWEPRLERVRRALAELSPSAAPRCCEDGAQLRDPVWRWRPPAGETALDCAPLLSPLLARMGVRMLGHVPCSPTCASSLASAEARLAELRQRDAEAAEWLLAALAWPIRWSALHGIAEVKTPVFKLCHDSEDSPGWHALVRAGEAWPEAGAQGTRPPFRAPPRRLVSDAPRHLRGLAHADARPRLPVLASAPAIAWERLAAPQDDGHDTAVIVRLAAARFPELERARAQALAAAEVRVCDGRVAVRHVGEQCPRAPDYEHGALADPGLGEALRLLARWPAAARQLPQIVHTISPMRPAGRPTARWPELRGSASTSQSSQFGVVWVTTHDPAATAQALVHEMAHNKLFALGLELESSARLVVNPLDRLYTSPVRTDRKRPMSAVFHAQYSFMHVTALDVAMLAGEADPSLRDYLAGLLRRNVERMEAGRREIAEHVETDADGAVFVAAFLEWTAQVLAAGHRALAEHARGG